Protein AF-A0A2G9MDV4-F1 (afdb_monomer_lite)

Foldseek 3Di:
DDDDQDDQDLVSQQDDDDQCDAAPNATEAEAEQEEQAEAECEEQCSGQEYEYTCYEAYEYYCYEEEHAAYEYYCYEHEYYHYEFEHAAEENYHYEVYEEHEYEQYEFEYEHALYEPAEYYHCYAYEHEQYEFEYEEHNYEDYEADDANEHHEAYNYEFEYEYAQYERYEYENYEHYEHEQYEFEYEDHLAERYEYEDQHEHYEYYQYEFEFEDQARGEDYEEDHAYENYEAENYEFEYNEAPYEYEAENYYYEYENYEFYHPHAASAEYDARYAYEYEYEQYDDDPRHDAQYPHYKYWYKYKEKEFEEAPVRAALFQKKKWKWQPPDPQTGTDDMFTQHRVRITDIDIFTQWMQDNVRDIDGRFWMKIWIAGNVRLDIDIDIGGGPYYDYYYHYHYDDAKDKDWDPDAAAAEAQAQWGKTKMKIADDFFWAKKWKWKAFPVRHTDDIDMDGGPRHGIDIDIDIDGHDFHKMKMKMWTAHSSGHIDIDDIGIYTYDNDDKDKDWDPPADDPPDDDDDDDDTDMDIDDPDDDWDWDDDPNDIDIPADLPDQWDWDQQCDVVQVHHQQWTFTPYPQTQIWGWWPWGKDQPDPVRIHTDDPPPGTDGDRPRPPADDPQWFWQPPPVIWIWGQWAWDKAAPVRDADADPVQQAELVSLVVRLVRLIATDRDFQGDHRFQDFLVSQQSRQVSVVFGFAAPVRLLSQQDDDPAFDLLALFQQCVPPQDALQALVSVDVVADDPRDDCNVQVAGGICPTPRRAYPRNRPNQAARAWAFHNDADQFDADAVPQDQKWDDPPDDTHPDDPQDPSGWHQAIEGDHHTGPGQFTKIARYYNHNTRHGGSNHIYRHHHSGDTDSRYGGITMHGDD

Secondary structure (DSSP, 8-state):
-------SSGGGG-----TT-EETTEEEEEEES-BS-EEES-B-TTSSEEEEES-BSEEEES-EE-TT-EEEES--EEEES-EEEESSS-SEEEES--SEEEES-EEEE-STT-EEEEEESS--EEEES-EEEEESTT-EEEEEESS--S-EEES-EEEEESTT-EEEEEES--S-EEES-EEEEESTT-EEEEEESS--S-EEES-EEEE--TTT--SEEEESS-EEEEEES-EEEESS-SEEEESTT-EEEEES-EEEESSS-SEEE-TT-EEEEEEES-B--S-EEE--SEEEEEEEEEEEEEEEETTS-B-TT-EEEEEE--STT-EEEEEEE--TTSBPPPEEEEEEEE-TTS-EEE--EEEEEEE-TTSS-EEEEEEE-SS-EEEEEEE--PPPEEEEEESPTT-EE-SSEEEEEEEEEEEEEEEEEEEEEEETTS-EEEEEEEEEEEEEEEEEEEEEE--SEEEEEEEEEEETT--EEEPPPEEEEE--PPPEEEEETTSPPTT----S----EEEEE-SS----EEEETTEEEETT-TT----B--S--GGGT-BTTEE-B-STT--PEEEES-EE-TTSTTS--EE--SSS-EEEE----PPPTTEEEE-STT-EEEESS--EEE-TT------TTTSS-HHHHHHHHHTT-EEE--TT-----S--HHHHHHHHHHTT-EEPPHHHHHHHH--SS------SS--GGGS---BS-HHHHHHSS-TT-SHHHHHSSPPTT--TTSB-TTS-BTSSBSSEEEEEEEES-BPPPTTS-SEEEE-SSSEE-SS-TT-TTTTT--EE--SB--TTEEEEEE--TTSGGG-EEEEEE-S--TT---TTEEE-EEEE--

Sequence (862 aa):
MGFYLYGTGTTHFNNIIDNNNYVNNKQINVTYNANNVIYDGVDLTQYGQVIVQSSGNVTISNSNISDNGITYANSNGTISNNNITSAKGTGVYLVYSPNSNITSNTISTAGGYGHGVYLYSRSNSNITSNTISTTNSYGYGIHLYISSNSNILTNNTISTAGGSGFGIYLSSSSNSNITSNTISTTNSYGYGIYLRSNSNSNTFDNNIVNTSHITDGWGLLLISNTINNTFSRMNITSNSPAVYVYDTGQNFTMSDSVLHSFSSYDFYAAASTTGNVNFTNVSFVNKSFVASSKGILNVHWYLDVYANYTNSTNAVGANITVWNVTGADGGFVNSSIIGDDGTIGRQILQEYSINTTGIISYFNNYTINASSVSGYEVISRSVNMSTNKYEIFEFDVSPANGSVTYPNESTYVNNTDVNFTINLTDNQGLANATLYIYNNTGSLIDTITTVLDSVTEKVLGVVKTLVGGIYIFFWKIVDVANNQFITSNVTFVVDYEYPQFVFNSPSPANGTGVSGEFMINLSLTETNLGNITYNWNGTNYSFFADSLDLMLNFDNSSLLGENDSYVVDFSSRKGNGSVIGAVWNSSGKYGGGFEFNGVNNSINVNQNLQCPEGMVYINKLNGFCIDKYEASPYNADDSENNSWTYYNSTTFTNNLLADGGKAGSVFNKTVWVYVNQSHARIACENAGKHLCTDEEWLAAANLAGNYYNLPVTLSASSGYGCVVDSNSYCALNSPGAGYACQTGVNKTGSITKCVSAEGVYDMTGNIWEWTNETVGYTNPCPGGATSCYWNGTIFTTSGAAGTATYGNDATYFSAGTNTGKAVLRGGVWDIGGSAGPFCASLGTGPAFPSSAVGFRCCSVQD

Structure (mmCIF, N/CA/C/O backbone):
data_AF-A0A2G9MDV4-F1
#
_entry.id   AF-A0A2G9MDV4-F1
#
loop_
_atom_site.group_PDB
_atom_site.id
_atom_site.type_symbol
_atom_site.label_atom_id
_atom_site.label_alt_id
_atom_site.label_comp_id
_atom_site.label_asym_id
_atom_site.label_entity_id
_atom_site.label_seq_id
_atom_site.pdbx_PDB_ins_code
_atom_site.Cartn_x
_atom_site.Cartn_y
_atom_site.Cartn_z
_atom_site.occupancy
_atom_site.B_iso_or_equiv
_atom_site.auth_seq_id
_atom_site.auth_comp_id
_atom_site.auth_asym_id
_atom_site.auth_atom_id
_atom_site.pdbx_PDB_model_num
ATOM 1 N N . MET A 1 1 ? -33.971 -1.923 52.184 1.00 65.44 1 MET A N 1
ATOM 2 C CA . MET A 1 1 ? -32.564 -2.374 52.278 1.00 65.44 1 MET A CA 1
ATOM 3 C C . MET A 1 1 ? -32.557 -3.842 51.896 1.00 65.44 1 MET A C 1
ATOM 5 O O . MET A 1 1 ? -33.485 -4.527 52.305 1.00 65.44 1 MET A O 1
ATOM 9 N N . GLY A 1 2 ? -31.610 -4.283 51.068 1.00 78.94 2 GLY A N 1
ATOM 10 C CA . GLY A 1 2 ? -31.499 -5.688 50.651 1.00 78.94 2 GLY A CA 1
ATOM 11 C C . GLY A 1 2 ? -30.471 -6.469 51.461 1.00 78.94 2 GLY A C 1
ATOM 12 O O . GLY A 1 2 ? -29.798 -5.898 52.322 1.00 78.94 2 GLY A O 1
ATOM 13 N N . PHE A 1 3 ? -30.323 -7.755 51.147 1.00 86.12 3 PHE A N 1
ATOM 14 C CA . PHE A 1 3 ? -29.240 -8.584 51.666 1.00 86.12 3 PHE A CA 1
ATOM 15 C C . PHE A 1 3 ? -27.951 -8.291 50.896 1.00 86.12 3 PHE A C 1
ATOM 17 O O . PHE A 1 3 ? -27.896 -8.413 49.669 1.00 86.12 3 PHE A O 1
ATOM 24 N N . TYR A 1 4 ? -26.906 -7.919 51.633 1.00 84.81 4 TYR A N 1
ATOM 25 C CA . TYR A 1 4 ? -25.561 -7.727 51.101 1.00 84.81 4 TYR A CA 1
ATOM 26 C C . TYR A 1 4 ? -24.652 -8.838 51.612 1.00 84.81 4 TYR A C 1
ATOM 28 O O . TYR A 1 4 ? -24.399 -8.950 52.810 1.00 84.81 4 TYR A O 1
ATOM 36 N N . LEU A 1 5 ? -24.164 -9.657 50.683 1.00 87.88 5 LEU A N 1
ATOM 37 C CA . LEU A 1 5 ? -23.218 -10.729 50.965 1.00 87.88 5 LEU A CA 1
ATOM 38 C C . LEU A 1 5 ? -21.795 -10.202 50.788 1.00 87.88 5 LEU A C 1
ATOM 40 O O . LEU A 1 5 ? -21.461 -9.625 49.750 1.00 87.88 5 LEU A O 1
ATOM 44 N N . TYR A 1 6 ? -20.967 -10.395 51.813 1.00 85.25 6 TYR A N 1
ATOM 45 C CA . TYR A 1 6 ? -19.587 -9.926 51.853 1.00 85.25 6 TYR A CA 1
ATOM 46 C C . TYR A 1 6 ? -18.655 -11.021 52.367 1.00 85.25 6 TYR A C 1
ATOM 48 O O . TYR A 1 6 ? -18.956 -11.702 53.346 1.00 85.25 6 TYR A O 1
ATOM 56 N N . GLY A 1 7 ? -17.490 -11.151 51.737 1.00 85.81 7 GLY A N 1
ATOM 57 C CA . GLY A 1 7 ? -16.469 -12.108 52.134 1.00 85.81 7 GLY A CA 1
ATOM 58 C C . GLY A 1 7 ? -15.144 -11.860 51.420 1.00 85.81 7 GLY A C 1
ATOM 59 O O . GLY A 1 7 ? -15.105 -11.328 50.313 1.00 85.81 7 GLY A O 1
ATOM 60 N N . THR A 1 8 ? -14.046 -12.246 52.069 1.00 86.81 8 THR A N 1
ATOM 61 C CA . THR A 1 8 ? -12.676 -12.159 51.535 1.00 86.81 8 THR A CA 1
ATOM 62 C C . THR A 1 8 ? -12.130 -13.531 51.117 1.00 86.81 8 THR A C 1
ATOM 64 O O . THR A 1 8 ? -11.043 -13.620 50.543 1.00 86.81 8 THR A O 1
ATOM 67 N N . GLY A 1 9 ? -12.896 -14.600 51.360 1.00 87.25 9 GLY A N 1
ATOM 68 C CA . GLY A 1 9 ? -12.591 -15.975 50.980 1.00 87.25 9 GLY A CA 1
ATOM 69 C C . GLY A 1 9 ? -13.861 -16.767 50.673 1.00 87.25 9 GLY A C 1
ATOM 70 O O . GLY A 1 9 ? -14.945 -16.412 51.137 1.00 87.25 9 GLY A O 1
ATOM 71 N N . THR A 1 10 ? -13.723 -17.857 49.916 1.00 86.94 10 THR A N 1
ATOM 72 C CA . THR A 1 10 ? -14.840 -18.740 49.524 1.00 86.94 10 THR A CA 1
ATOM 73 C C . THR A 1 10 ? -15.611 -19.283 50.729 1.00 86.94 10 THR A C 1
ATOM 75 O O . THR A 1 10 ? -16.837 -19.358 50.710 1.00 86.94 10 THR A O 1
ATOM 78 N N . THR A 1 11 ? -14.907 -19.596 51.820 1.00 89.50 11 THR A N 1
ATOM 79 C CA . THR A 1 11 ? -15.487 -20.138 53.058 1.00 89.50 11 THR A CA 1
ATOM 80 C C . THR A 1 11 ? -16.432 -19.172 53.765 1.00 89.50 11 THR A C 1
ATOM 82 O O . THR A 1 11 ? -17.223 -19.616 54.585 1.00 89.50 11 THR A O 1
ATOM 85 N N . HIS A 1 12 ? -16.401 -17.872 53.453 1.00 91.00 12 HIS A N 1
ATOM 86 C CA . HIS A 1 12 ? -17.298 -16.890 54.072 1.00 91.00 12 HIS A CA 1
ATOM 87 C C . HIS A 1 12 ? -18.721 -16.942 53.492 1.00 91.00 12 HIS A C 1
ATOM 89 O O . HIS A 1 12 ? -19.650 -16.389 54.079 1.00 91.00 12 HIS A O 1
ATOM 95 N N . PHE A 1 13 ? -18.912 -17.623 52.359 1.00 90.62 13 PHE A N 1
ATOM 96 C CA . PHE A 1 13 ? -20.196 -17.726 51.663 1.00 90.62 13 PHE A CA 1
ATOM 97 C C . PHE A 1 13 ? -20.888 -19.080 51.894 1.00 90.62 13 PHE A C 1
ATOM 99 O O . PHE A 1 13 ? -21.790 -19.452 51.145 1.00 90.62 13 PHE A O 1
ATOM 106 N N . ASN A 1 14 ? -20.502 -19.836 52.925 1.00 87.75 14 ASN A N 1
ATOM 107 C CA . ASN A 1 14 ? -21.115 -21.126 53.266 1.00 87.75 14 ASN A CA 1
ATOM 108 C C . ASN A 1 14 ? -22.325 -21.013 54.218 1.00 87.75 14 ASN A C 1
ATOM 110 O O . ASN A 1 14 ? -22.907 -22.033 54.572 1.00 87.75 14 ASN A O 1
ATOM 114 N N . ASN A 1 15 ? -22.723 -19.803 54.615 1.00 87.00 15 ASN A N 1
ATOM 115 C CA . ASN A 1 15 ? -23.882 -19.579 55.482 1.00 87.00 15 ASN A CA 1
ATOM 116 C C . ASN A 1 15 ? -25.203 -19.883 54.759 1.00 87.00 15 ASN A C 1
ATOM 118 O O . ASN A 1 15 ? -25.326 -19.621 53.567 1.00 87.00 15 ASN A O 1
ATOM 122 N N . ILE A 1 16 ? -26.208 -20.382 55.475 1.00 86.62 16 ILE A N 1
ATOM 123 C CA . ILE A 1 16 ? -27.538 -20.635 54.903 1.00 86.62 16 ILE A CA 1
ATOM 124 C C . ILE A 1 16 ? -28.408 -19.390 55.096 1.00 86.62 16 ILE A C 1
ATOM 126 O O . ILE A 1 16 ? -28.570 -18.917 56.221 1.00 86.62 16 ILE A O 1
ATOM 130 N N . ILE A 1 17 ? -28.977 -18.880 54.001 1.00 89.19 17 ILE A N 1
ATOM 131 C CA . ILE A 1 17 ? -29.990 -17.819 54.022 1.00 89.19 17 ILE A CA 1
ATOM 132 C C . ILE A 1 17 ? -31.345 -18.456 53.730 1.00 89.19 17 ILE A C 1
ATOM 134 O O . ILE A 1 17 ? -31.527 -19.105 52.703 1.00 89.19 17 ILE A O 1
ATOM 138 N N . ASP A 1 18 ? -32.290 -18.268 54.644 1.00 86.50 18 ASP A N 1
ATOM 139 C CA . ASP A 1 18 ? -33.659 -18.760 54.507 1.00 86.50 18 ASP A CA 1
ATOM 140 C C . ASP A 1 18 ? -34.473 -17.910 53.506 1.00 86.50 18 ASP A C 1
ATOM 142 O O . ASP A 1 18 ? -34.390 -16.680 53.512 1.00 86.50 18 ASP A O 1
ATOM 146 N N . ASN A 1 19 ? -35.306 -18.559 52.687 1.00 90.06 19 ASN A N 1
ATOM 147 C CA . ASN A 1 19 ? -36.256 -17.916 51.775 1.00 90.06 19 ASN A CA 1
ATOM 148 C C . ASN A 1 19 ? -37.414 -17.192 52.494 1.00 90.06 19 ASN A C 1
ATOM 150 O O . ASN A 1 19 ? -38.083 -16.366 51.877 1.00 90.06 19 ASN A O 1
ATOM 154 N N . ASN A 1 20 ? -37.639 -17.421 53.796 1.00 90.44 20 ASN A N 1
ATOM 155 C CA . ASN A 1 20 ? -38.638 -16.665 54.571 1.00 90.44 20 ASN A CA 1
ATOM 156 C C . ASN A 1 20 ? -38.200 -15.232 54.915 1.00 90.44 20 ASN A C 1
ATOM 158 O O . ASN A 1 20 ? -38.940 -14.500 55.574 1.00 90.44 20 ASN A O 1
ATOM 162 N N . ASN A 1 21 ? -37.001 -14.817 54.507 1.00 91.31 21 ASN A N 1
ATOM 163 C CA . ASN A 1 21 ? -36.552 -13.442 54.665 1.00 91.31 21 ASN A CA 1
ATOM 164 C C . ASN A 1 21 ? -37.229 -12.510 53.648 1.00 91.31 21 ASN A C 1
ATOM 166 O O . ASN A 1 21 ? -37.537 -12.909 52.527 1.00 91.31 21 ASN A O 1
ATOM 170 N N . TYR A 1 22 ? -37.414 -11.242 54.026 1.00 91.31 22 TYR A N 1
ATOM 171 C CA . TYR A 1 22 ? -38.101 -10.249 53.199 1.00 91.31 22 TYR A CA 1
ATOM 172 C C . TYR A 1 22 ? -37.191 -9.077 52.827 1.00 91.31 22 TYR A C 1
ATOM 174 O O . TYR A 1 22 ? -36.468 -8.536 53.663 1.00 91.31 22 TYR A O 1
ATOM 182 N N . VAL A 1 23 ? -37.298 -8.630 51.578 1.00 89.69 23 VAL A N 1
ATOM 183 C CA . VAL A 1 23 ? -36.731 -7.380 51.062 1.00 89.69 23 VAL A CA 1
ATOM 184 C C . VAL A 1 23 ? -37.861 -6.610 50.386 1.00 89.69 23 VAL A C 1
ATOM 186 O O . VAL A 1 23 ? -38.589 -7.158 49.568 1.00 89.69 23 VAL A O 1
ATOM 189 N N . ASN A 1 24 ? -38.042 -5.339 50.755 1.00 87.19 24 ASN A N 1
ATOM 190 C CA . ASN A 1 24 ? -39.106 -4.472 50.224 1.00 87.19 24 ASN A CA 1
ATOM 191 C C . ASN A 1 24 ? -40.515 -5.111 50.287 1.00 87.19 24 ASN A C 1
ATOM 193 O O . ASN A 1 24 ? -41.299 -4.994 49.351 1.00 87.19 24 ASN A O 1
ATOM 197 N N . ASN A 1 25 ? -40.837 -5.776 51.405 1.00 90.00 25 ASN A N 1
ATOM 198 C CA . ASN A 1 25 ? -42.105 -6.488 51.645 1.00 90.00 25 ASN A CA 1
ATOM 199 C C . ASN A 1 25 ? -42.376 -7.692 50.721 1.00 90.00 25 ASN A C 1
ATOM 201 O O . ASN A 1 25 ? -43.498 -8.193 50.690 1.00 90.00 25 ASN A O 1
ATOM 205 N N . LYS A 1 26 ? -41.360 -8.189 50.011 1.00 93.00 26 LYS A N 1
ATOM 206 C CA . LYS A 1 26 ? -41.409 -9.415 49.205 1.00 93.00 26 LYS A CA 1
ATOM 207 C C . LYS A 1 26 ? -40.408 -10.430 49.744 1.00 93.00 26 LYS A C 1
ATOM 209 O O . LYS A 1 26 ? -39.353 -10.033 50.237 1.00 93.00 26 LYS A O 1
ATOM 214 N N . GLN A 1 27 ? -40.715 -11.721 49.650 1.00 94.50 27 GLN A N 1
ATOM 215 C CA . GLN A 1 27 ? -39.752 -12.766 50.011 1.00 94.50 27 GLN A CA 1
ATOM 216 C C . GLN A 1 27 ? -38.519 -12.700 49.106 1.00 94.50 27 GLN A C 1
ATOM 218 O O . GLN A 1 27 ? -38.598 -12.215 47.978 1.00 94.50 27 GLN A O 1
ATOM 223 N N . ILE A 1 28 ? -37.375 -13.173 49.583 1.00 94.12 28 ILE A N 1
ATOM 224 C CA . ILE A 1 28 ? -36.197 -13.366 48.732 1.00 94.12 28 ILE A CA 1
ATOM 225 C C . ILE A 1 28 ? -36.243 -14.737 48.047 1.00 94.12 28 ILE A C 1
ATOM 227 O O . ILE A 1 28 ? -36.892 -15.660 48.532 1.00 94.12 28 ILE A O 1
ATOM 231 N N . ASN A 1 29 ? -35.536 -14.868 46.926 1.00 94.75 29 ASN A N 1
ATOM 232 C CA . ASN A 1 29 ? -35.272 -16.151 46.282 1.00 94.75 29 ASN A CA 1
ATOM 233 C C . ASN A 1 29 ? -33.787 -16.483 46.439 1.00 94.75 29 ASN A C 1
ATOM 235 O O . ASN A 1 29 ? -32.940 -15.747 45.938 1.00 94.75 29 ASN A O 1
ATOM 239 N N . VAL A 1 30 ? -33.477 -17.565 47.145 1.00 95.44 30 VAL A N 1
ATOM 240 C CA . VAL A 1 30 ? -32.119 -18.038 47.411 1.00 95.44 30 VAL A CA 1
ATOM 241 C C . VAL A 1 30 ? -31.927 -19.411 46.778 1.00 95.44 30 VAL A C 1
ATOM 243 O O . VAL A 1 30 ? -32.545 -20.397 47.179 1.00 95.44 30 VAL A O 1
ATOM 246 N N . THR A 1 31 ? -31.005 -19.477 45.821 1.00 95.31 31 THR A N 1
ATOM 247 C CA . THR A 1 31 ? -30.411 -20.716 45.313 1.00 95.31 31 THR A CA 1
ATOM 248 C C . THR A 1 31 ? -29.087 -20.932 46.038 1.00 95.31 31 THR A C 1
ATOM 250 O O . THR A 1 31 ? -28.151 -20.157 45.854 1.00 95.31 31 THR A O 1
ATOM 253 N N . TYR A 1 32 ? -29.005 -21.958 46.882 1.00 95.19 32 TYR A N 1
ATOM 254 C CA . TYR A 1 32 ? -27.829 -22.232 47.710 1.00 95.19 32 TYR A CA 1
ATOM 255 C C . TYR A 1 32 ? -27.266 -23.627 47.437 1.00 95.19 32 TYR A C 1
ATOM 257 O O . TYR A 1 32 ? -28.023 -24.596 47.398 1.00 95.19 32 TYR A O 1
ATOM 265 N N . ASN A 1 33 ? -25.938 -23.725 47.299 1.00 94.38 33 ASN A N 1
ATOM 266 C CA . ASN A 1 33 ? -25.206 -24.982 47.097 1.00 94.38 33 ASN A CA 1
ATOM 267 C C . ASN A 1 33 ? -25.786 -25.860 45.970 1.00 94.38 33 ASN A C 1
ATOM 269 O O . ASN A 1 33 ? -25.872 -27.085 46.089 1.00 94.38 33 ASN A O 1
ATOM 273 N N . ALA A 1 34 ? -26.223 -25.221 44.885 1.00 94.62 34 ALA A N 1
ATOM 274 C CA . ALA A 1 34 ? -26.825 -25.886 43.739 1.00 94.62 34 ALA A CA 1
ATOM 275 C C . ALA A 1 34 ? -25.857 -25.914 42.551 1.00 94.62 34 ALA A C 1
ATOM 277 O O . ALA A 1 34 ? -25.000 -25.044 42.420 1.00 94.62 34 ALA A O 1
ATOM 278 N N . ASN A 1 35 ? -25.994 -26.909 41.673 1.00 96.88 35 ASN A N 1
ATOM 279 C CA . ASN A 1 35 ? -25.181 -27.015 40.463 1.00 96.88 35 ASN A CA 1
ATOM 280 C C . ASN A 1 35 ? -26.056 -27.282 39.235 1.00 96.88 35 ASN A C 1
ATOM 282 O O . ASN A 1 35 ? -26.945 -28.128 39.309 1.00 96.88 35 ASN A O 1
ATOM 286 N N . ASN A 1 36 ? -25.770 -26.615 38.111 1.00 97.38 36 ASN A N 1
ATOM 287 C CA . ASN A 1 36 ? -26.470 -26.792 36.826 1.00 97.38 36 ASN A CA 1
ATOM 288 C C . ASN A 1 36 ? -27.982 -26.492 36.890 1.00 97.38 36 ASN A C 1
ATOM 290 O O . ASN A 1 36 ? -28.793 -27.211 36.307 1.00 97.38 36 ASN A O 1
ATOM 294 N N . VAL A 1 37 ? -28.367 -25.448 37.626 1.00 97.62 37 VAL A N 1
ATOM 295 C CA . VAL A 1 37 ? -29.771 -25.018 37.747 1.00 97.62 37 VAL A CA 1
ATOM 296 C C . VAL A 1 37 ? -30.093 -23.993 36.669 1.00 97.62 37 VAL A C 1
ATOM 298 O O . VAL A 1 37 ? -29.287 -23.106 36.414 1.00 97.62 37 VAL A O 1
ATOM 301 N N . ILE A 1 38 ? -31.274 -24.084 36.059 1.00 97.75 38 ILE A N 1
ATOM 302 C CA . ILE A 1 38 ? -31.728 -23.160 35.016 1.00 97.75 38 ILE A CA 1
ATOM 303 C C . ILE A 1 38 ? -33.082 -22.572 35.422 1.00 97.75 38 ILE A C 1
ATOM 305 O O . ILE A 1 38 ? -34.036 -23.310 35.663 1.00 97.75 38 ILE A O 1
ATOM 309 N N . TYR A 1 39 ? -33.156 -21.246 35.464 1.00 96.69 39 TYR A N 1
ATOM 310 C CA . TYR A 1 39 ? -34.376 -20.458 35.580 1.00 96.69 39 TYR A CA 1
ATOM 311 C C . TYR A 1 39 ? -34.606 -19.753 34.246 1.00 96.69 39 TYR A C 1
ATOM 313 O O . TYR A 1 39 ? -33.941 -18.762 33.963 1.00 96.69 39 TYR A O 1
ATOM 321 N N . ASP A 1 40 ? -35.515 -20.276 33.426 1.00 97.44 40 ASP A N 1
ATOM 322 C CA . ASP A 1 40 ? -35.794 -19.745 32.090 1.00 97.44 40 ASP A CA 1
ATOM 323 C C . ASP A 1 40 ? -37.254 -19.299 31.963 1.00 97.44 40 ASP A C 1
ATOM 325 O O . ASP A 1 40 ? -38.167 -20.069 32.264 1.00 97.44 40 ASP A O 1
ATOM 329 N N . GLY A 1 41 ? -37.477 -18.050 31.548 1.00 95.81 41 GLY A N 1
ATOM 330 C CA . GLY A 1 41 ? -38.826 -17.498 31.380 1.00 95.81 41 GLY A CA 1
ATOM 331 C C . GLY A 1 41 ? -39.593 -17.290 32.692 1.00 95.81 41 GLY A C 1
ATOM 332 O O . GLY A 1 41 ? -40.824 -17.240 32.683 1.00 95.81 41 GLY A O 1
ATOM 333 N N . VAL A 1 42 ? -38.894 -17.211 33.828 1.00 94.50 42 VAL A N 1
ATOM 334 C CA . VAL A 1 42 ? -39.514 -17.123 35.156 1.00 94.50 42 VAL A CA 1
ATOM 335 C C . VAL A 1 42 ? -39.763 -15.661 35.520 1.00 94.50 42 VAL A C 1
ATOM 337 O O . VAL A 1 42 ? -38.879 -14.813 35.413 1.00 94.50 42 VAL A O 1
ATOM 340 N N . ASP A 1 43 ? -40.960 -15.346 36.013 1.00 93.56 43 ASP A N 1
ATOM 341 C CA . ASP A 1 43 ? -41.205 -14.041 36.625 1.00 93.56 43 ASP A CA 1
ATOM 342 C C . ASP A 1 43 ? -40.683 -14.025 38.069 1.00 93.56 43 ASP A C 1
ATOM 344 O O . ASP A 1 43 ? -41.270 -14.609 38.985 1.00 93.56 43 ASP A O 1
ATOM 348 N N . LEU A 1 44 ? -39.545 -13.364 38.270 1.00 95.38 44 LEU A N 1
ATOM 349 C CA . LEU A 1 44 ? -38.899 -13.212 39.571 1.00 95.38 44 LEU A CA 1
ATOM 350 C C . LEU A 1 44 ? -39.242 -11.865 40.229 1.00 95.38 44 LEU A C 1
ATOM 352 O O . LEU A 1 44 ? -38.741 -11.585 41.317 1.00 95.38 44 LEU A O 1
ATOM 356 N N . THR A 1 45 ? -40.124 -11.046 39.637 1.00 94.38 45 THR A N 1
ATOM 357 C CA . THR A 1 45 ? -40.556 -9.761 40.227 1.00 94.38 45 THR A CA 1
ATOM 358 C C . THR A 1 45 ? -41.383 -9.923 41.503 1.00 94.38 45 THR A C 1
ATOM 360 O O . THR A 1 45 ? -41.521 -8.979 42.286 1.00 94.38 45 THR A O 1
ATOM 363 N N . GLN A 1 46 ? -41.909 -11.124 41.761 1.00 93.75 46 GLN A N 1
ATOM 364 C CA . GLN A 1 46 ? -42.553 -11.465 43.031 1.00 93.75 46 GLN A CA 1
ATOM 365 C C . GLN A 1 46 ? -41.569 -11.513 44.210 1.00 93.75 46 GLN A C 1
ATOM 367 O O . GLN A 1 46 ? -41.997 -11.410 45.360 1.00 93.75 46 GLN A O 1
ATOM 372 N N . TYR A 1 47 ? -40.266 -11.636 43.939 1.00 94.00 47 TYR A N 1
ATOM 373 C CA . TYR A 1 47 ? -39.224 -11.659 44.956 1.00 94.00 47 TYR A CA 1
ATOM 374 C C . TYR A 1 47 ? -38.576 -10.284 45.120 1.00 94.00 47 TYR A C 1
ATOM 376 O O . TYR A 1 47 ? -38.386 -9.539 44.163 1.00 94.00 47 TYR A O 1
ATOM 384 N N . GLY A 1 48 ? -38.214 -9.944 46.355 1.00 92.00 48 GLY A N 1
ATOM 385 C CA . GLY A 1 48 ? -37.541 -8.684 46.668 1.00 92.00 48 GLY A CA 1
ATOM 386 C C . GLY A 1 48 ? -36.074 -8.669 46.240 1.00 92.00 48 GLY A C 1
ATOM 387 O O . GLY A 1 48 ? -35.505 -7.600 46.036 1.00 92.00 48 GLY A O 1
ATOM 388 N N . GLN A 1 49 ? -35.454 -9.844 46.119 1.00 93.12 49 GLN A N 1
ATOM 389 C CA . GLN A 1 49 ? -34.077 -10.033 45.665 1.00 93.12 49 GLN A CA 1
ATOM 390 C C . GLN A 1 49 ? -33.878 -11.481 45.204 1.00 93.12 49 GLN A C 1
ATOM 392 O O . GLN A 1 49 ? -34.420 -12.399 45.825 1.00 93.12 49 GLN A O 1
ATOM 397 N N . VAL A 1 50 ? -33.069 -11.684 44.163 1.00 95.44 50 VAL A N 1
ATOM 398 C CA . VAL A 1 50 ? -32.653 -13.011 43.687 1.00 95.44 50 VAL A CA 1
ATOM 399 C C . VAL A 1 50 ? -31.190 -13.230 44.060 1.00 95.44 50 VAL A C 1
ATOM 401 O O . VAL A 1 50 ? -30.329 -12.424 43.716 1.00 95.44 50 VAL A O 1
ATOM 404 N N . ILE A 1 51 ? -30.896 -14.303 44.785 1.00 95.69 51 ILE A N 1
ATOM 405 C CA . ILE A 1 51 ? -29.576 -14.603 45.336 1.00 95.69 51 ILE A CA 1
ATOM 406 C C . ILE A 1 51 ? -29.176 -16.013 44.914 1.00 95.69 51 ILE A C 1
ATOM 408 O O . ILE A 1 51 ? -29.869 -16.986 45.192 1.00 95.69 51 ILE A O 1
ATOM 412 N N . VAL A 1 52 ? -28.015 -16.128 44.286 1.00 95.94 52 VAL A N 1
ATOM 413 C CA . VAL A 1 52 ? -27.341 -17.389 43.997 1.00 95.94 52 VAL A CA 1
ATOM 414 C C . VAL A 1 52 ? -26.069 -17.416 44.829 1.00 95.94 52 VAL A C 1
ATOM 416 O O . VAL A 1 52 ? -25.205 -16.551 44.690 1.00 95.94 52 VAL A O 1
ATOM 419 N N . GLN A 1 53 ? -25.969 -18.374 45.740 1.00 95.38 53 GLN A N 1
ATOM 420 C CA . GLN A 1 53 ? -24.897 -18.434 46.722 1.00 95.38 53 GLN A CA 1
ATOM 421 C C . GLN A 1 53 ? -24.217 -19.801 46.715 1.00 95.38 53 GLN A C 1
ATOM 423 O O . GLN A 1 53 ? -24.886 -20.837 46.740 1.00 95.38 53 GLN A O 1
ATOM 428 N N . SER A 1 54 ? -22.881 -19.800 46.725 1.00 95.06 54 SER A N 1
ATOM 429 C CA . SER A 1 54 ? -22.044 -21.007 46.729 1.00 95.06 54 SER A CA 1
ATOM 430 C C . SER A 1 54 ? -22.511 -22.069 45.725 1.00 95.06 54 SER A C 1
ATOM 432 O O . SER A 1 54 ? -22.550 -23.251 46.048 1.00 95.06 54 SER A O 1
ATOM 434 N N . SER A 1 55 ? -22.928 -21.638 44.532 1.00 95.75 55 SER A N 1
ATOM 435 C CA . SER A 1 55 ? -23.560 -22.482 43.513 1.00 95.75 55 SER A CA 1
ATOM 436 C C . SER A 1 55 ? -22.789 -22.430 42.191 1.00 95.75 55 SER A C 1
ATOM 438 O O . SER A 1 55 ? -22.235 -21.395 41.821 1.00 95.75 55 SER A O 1
ATOM 440 N N . GLY A 1 56 ? -22.746 -23.545 41.466 1.00 97.19 56 GLY A N 1
ATOM 441 C CA . GLY A 1 56 ? -22.041 -23.669 40.191 1.00 97.19 56 GLY A CA 1
ATOM 442 C C . GLY A 1 56 ? -22.988 -23.732 38.996 1.00 97.19 56 GLY A C 1
ATOM 443 O O . GLY A 1 56 ? -24.010 -24.411 39.027 1.00 97.19 56 GLY A O 1
ATOM 444 N N . ASN A 1 57 ? -22.627 -23.070 37.905 1.00 97.38 57 ASN A N 1
ATOM 445 C CA . ASN A 1 57 ? -23.332 -23.108 36.630 1.00 97.38 57 ASN A CA 1
ATOM 446 C C . ASN A 1 57 ? -24.851 -22.874 36.755 1.00 97.38 57 ASN A C 1
ATOM 448 O O . ASN A 1 57 ? -25.661 -23.670 36.277 1.00 97.38 57 ASN A O 1
ATOM 452 N N . VAL A 1 58 ? -25.247 -21.808 37.451 1.00 98.31 58 VAL A N 1
ATOM 453 C CA . VAL A 1 58 ? -26.656 -21.404 37.535 1.00 98.31 58 VAL A CA 1
ATOM 454 C C . VAL A 1 58 ? -26.980 -20.481 36.365 1.00 98.31 58 VAL A C 1
ATOM 456 O O . VAL A 1 58 ? -26.237 -19.550 36.082 1.00 98.31 58 VAL A O 1
ATOM 459 N N . THR A 1 59 ? -28.071 -20.742 35.656 1.00 98.31 59 THR A N 1
ATOM 460 C CA . THR A 1 59 ? -28.540 -19.904 34.551 1.00 98.31 59 THR A CA 1
ATOM 461 C C . THR A 1 59 ? -29.829 -19.203 34.946 1.00 98.31 59 THR A C 1
ATOM 463 O O . THR A 1 59 ? -30.758 -19.853 35.414 1.00 98.31 59 THR A O 1
ATOM 466 N N . ILE A 1 60 ? -29.891 -17.888 34.760 1.00 98.38 60 ILE A N 1
ATOM 467 C CA . ILE A 1 60 ? -31.117 -17.092 34.839 1.00 98.38 60 ILE A CA 1
ATOM 468 C C . ILE A 1 60 ? -31.295 -16.434 33.476 1.00 98.38 60 ILE A C 1
ATOM 470 O O . ILE A 1 60 ? -30.483 -15.584 33.097 1.00 98.38 60 ILE A O 1
ATOM 474 N N . SER A 1 61 ? -32.323 -16.842 32.738 1.00 98.38 61 SER A N 1
ATOM 475 C CA . SER A 1 61 ? -32.576 -16.376 31.382 1.00 98.38 61 SER A CA 1
ATOM 476 C C . SER A 1 61 ? -34.020 -15.976 31.116 1.00 98.38 61 SER A C 1
ATOM 478 O O . SER A 1 61 ? -34.949 -16.476 31.752 1.00 98.38 61 SER A O 1
ATOM 480 N N . ASN A 1 62 ? -34.209 -15.059 30.161 1.00 98.25 62 ASN A N 1
ATOM 481 C CA . ASN A 1 62 ? -35.521 -14.637 29.650 1.00 98.25 62 ASN A CA 1
ATOM 482 C C . ASN A 1 62 ? -36.519 -14.226 30.757 1.00 98.25 62 ASN A C 1
ATOM 484 O O . ASN A 1 62 ? -37.727 -14.404 30.617 1.00 98.25 62 ASN A O 1
ATOM 488 N N . SER A 1 63 ? -36.016 -13.721 31.885 1.00 98.00 63 SER A N 1
ATOM 489 C CA . SER A 1 63 ? -36.785 -13.495 33.111 1.00 98.00 63 SER A CA 1
ATOM 490 C C . SER A 1 63 ? -36.957 -12.001 33.408 1.00 98.00 63 SER A C 1
ATOM 492 O O . SER A 1 63 ? -36.157 -11.162 32.982 1.00 98.00 63 SER A O 1
ATOM 494 N N . ASN A 1 64 ? -37.995 -11.661 34.178 1.00 97.19 64 ASN A N 1
ATOM 495 C CA . ASN A 1 64 ? -38.210 -10.309 34.705 1.00 97.19 64 ASN A CA 1
ATOM 496 C C . ASN A 1 64 ? -37.793 -10.255 36.179 1.00 97.19 64 ASN A C 1
ATOM 498 O O . ASN A 1 64 ? -38.207 -11.100 36.973 1.00 97.19 64 ASN A O 1
ATOM 502 N N . ILE A 1 65 ? -36.991 -9.258 36.553 1.00 96.00 65 ILE A N 1
ATOM 503 C CA . ILE A 1 65 ? -36.472 -9.074 37.913 1.00 96.00 65 ILE A CA 1
ATOM 504 C C . ILE A 1 65 ? -36.714 -7.626 38.350 1.00 96.00 65 ILE A C 1
ATOM 506 O O . ILE A 1 65 ? -36.453 -6.688 37.593 1.00 96.00 65 ILE A O 1
ATOM 510 N N . SER A 1 66 ? -37.189 -7.432 39.584 1.00 91.94 66 SER A N 1
ATOM 511 C CA . SER A 1 66 ? -37.407 -6.108 40.180 1.00 91.94 66 SER A CA 1
ATOM 512 C C . SER A 1 66 ? -36.599 -5.898 41.470 1.00 91.94 66 SER A C 1
ATOM 514 O O . SER A 1 66 ? -35.818 -6.752 41.888 1.00 91.94 66 SER A O 1
ATOM 516 N N . ASP A 1 67 ? -36.812 -4.755 42.127 1.00 90.62 67 ASP A N 1
ATOM 517 C CA . ASP A 1 67 ? -36.322 -4.455 43.477 1.00 90.62 67 ASP A CA 1
ATOM 518 C C . ASP A 1 67 ? -34.792 -4.450 43.621 1.00 90.62 67 ASP A C 1
ATOM 520 O O . ASP A 1 67 ? -34.171 -3.458 43.244 1.00 90.62 67 ASP A O 1
ATOM 524 N N . ASN A 1 68 ? -34.184 -5.487 44.208 1.00 90.62 68 ASN A N 1
ATOM 525 C CA . ASN A 1 68 ? -32.749 -5.542 44.514 1.00 90.62 68 ASN A CA 1
ATOM 526 C C . ASN A 1 68 ? -31.932 -6.400 43.530 1.00 90.62 68 ASN A C 1
ATOM 528 O O . ASN A 1 68 ? -30.776 -6.710 43.819 1.00 90.62 68 ASN A O 1
ATOM 532 N N . GLY A 1 69 ? -32.509 -6.747 42.376 1.00 94.44 69 GLY A N 1
ATOM 533 C CA . GLY A 1 69 ? -31.784 -7.381 41.278 1.00 94.44 69 GLY A CA 1
ATOM 534 C C . GLY A 1 69 ? -31.302 -8.802 41.588 1.00 94.44 69 GLY A C 1
ATOM 535 O O . GLY A 1 69 ? -31.923 -9.534 42.367 1.00 94.44 69 GLY A O 1
ATOM 536 N N . ILE A 1 70 ? -30.198 -9.184 40.942 1.00 95.88 70 ILE A N 1
ATOM 537 C CA . ILE A 1 70 ? -29.574 -10.509 41.029 1.00 95.88 70 ILE A CA 1
ATOM 538 C C . ILE A 1 70 ? -28.214 -10.397 41.724 1.00 95.88 70 ILE A C 1
ATOM 540 O O . ILE A 1 70 ? -27.365 -9.611 41.306 1.00 95.88 70 ILE A O 1
ATOM 544 N N . THR A 1 71 ? -27.969 -11.240 42.724 1.00 95.56 71 THR A N 1
ATOM 545 C CA . THR A 1 71 ? -26.663 -11.390 43.378 1.00 95.56 71 THR A CA 1
ATOM 546 C C . THR A 1 71 ? -26.117 -12.792 43.147 1.00 95.56 71 THR A C 1
ATOM 548 O O . THR A 1 71 ? -26.755 -13.760 43.547 1.00 95.56 71 THR A O 1
ATOM 551 N N . TYR A 1 72 ? -24.919 -12.914 42.578 1.00 96.31 72 TYR A N 1
ATOM 552 C CA . TYR A 1 72 ? -24.120 -14.141 42.623 1.00 96.31 72 TYR A CA 1
ATOM 553 C C . TYR A 1 72 ? -23.016 -13.945 43.659 1.00 96.31 72 TYR A C 1
ATOM 555 O O . TYR A 1 72 ? -22.216 -13.011 43.570 1.00 96.31 72 TYR A O 1
ATOM 563 N N . ALA A 1 73 ? -22.990 -14.814 44.664 1.00 95.62 73 ALA A N 1
ATOM 564 C CA . ALA A 1 73 ? -22.024 -14.787 45.749 1.00 95.62 73 ALA A CA 1
ATOM 565 C C . ALA A 1 73 ? -21.276 -16.117 45.821 1.00 95.62 73 ALA A C 1
ATOM 567 O O . ALA A 1 73 ? -21.897 -17.162 46.027 1.00 95.62 73 ALA A O 1
ATOM 568 N N . ASN A 1 74 ? -19.953 -16.093 45.627 1.00 95.44 74 ASN A N 1
ATOM 569 C CA . ASN A 1 74 ? -19.137 -17.303 45.468 1.00 95.44 74 ASN A CA 1
ATOM 570 C C . ASN A 1 74 ? -19.760 -18.305 44.477 1.00 95.44 74 ASN A C 1
ATOM 572 O O . ASN A 1 74 ? -19.852 -19.498 44.756 1.00 95.44 74 ASN A O 1
ATOM 576 N N . SER A 1 75 ? -20.293 -17.796 43.367 1.00 95.69 75 SER A N 1
ATOM 577 C CA . SER A 1 75 ? -21.074 -18.579 42.410 1.00 95.69 75 SER A CA 1
ATOM 578 C C . SER A 1 75 ? -20.647 -18.289 40.977 1.00 95.69 75 SER A C 1
ATOM 580 O O . SER A 1 75 ? -19.912 -17.339 40.721 1.00 95.69 75 SER A O 1
ATOM 582 N N . ASN A 1 76 ? -21.090 -19.110 40.032 1.00 97.00 76 ASN A N 1
ATOM 583 C CA . ASN A 1 76 ? -20.849 -18.877 38.610 1.00 97.00 76 ASN A CA 1
ATOM 584 C C . ASN A 1 76 ? -22.027 -19.351 37.756 1.00 97.00 76 ASN A C 1
ATOM 586 O O . ASN A 1 76 ? -22.863 -20.134 38.214 1.00 97.00 76 ASN A O 1
ATOM 590 N N . GLY A 1 77 ? -22.086 -18.865 36.519 1.00 97.56 77 GLY A N 1
ATOM 591 C CA . GLY A 1 77 ? -23.094 -19.267 35.546 1.00 97.56 77 GLY A CA 1
ATOM 592 C C . GLY A 1 77 ? -23.487 -18.145 34.589 1.00 97.56 77 GLY A C 1
ATOM 593 O O . GLY A 1 77 ? -22.675 -17.270 34.292 1.00 97.56 77 GLY A O 1
ATOM 594 N N . THR A 1 78 ? -24.716 -18.184 34.078 1.00 98.50 78 THR A N 1
ATOM 595 C CA . THR A 1 78 ? -25.171 -17.304 32.993 1.00 98.50 78 THR A CA 1
ATOM 596 C C . THR A 1 78 ? -26.366 -16.458 33.422 1.00 98.50 78 THR A C 1
ATOM 598 O O . THR A 1 78 ? -27.364 -16.975 33.906 1.00 98.50 78 THR A O 1
ATOM 601 N N . ILE A 1 79 ? -26.296 -15.149 33.201 1.00 98.69 79 ILE A N 1
ATOM 602 C CA . ILE A 1 79 ? -27.418 -14.217 33.342 1.00 98.69 79 ILE A CA 1
ATOM 603 C C . ILE A 1 79 ? -27.674 -13.658 31.946 1.00 98.69 79 ILE A C 1
ATOM 605 O O . ILE A 1 79 ? -26.868 -12.860 31.460 1.00 98.69 79 ILE A O 1
ATOM 609 N N . SER A 1 80 ? -28.738 -14.097 31.268 1.00 98.69 80 SER A N 1
ATOM 610 C CA . SER A 1 80 ? -28.961 -13.744 29.860 1.00 98.69 80 SER A CA 1
ATOM 611 C C . SER A 1 80 ? -30.376 -13.316 29.485 1.00 98.69 80 SER A C 1
ATOM 613 O O . SER A 1 80 ? -31.354 -13.864 29.971 1.00 98.69 80 SER A O 1
ATOM 615 N N . ASN A 1 81 ? -30.511 -12.360 28.562 1.00 98.44 81 ASN A N 1
ATOM 616 C CA . ASN A 1 81 ? -31.816 -11.935 28.023 1.00 98.44 81 ASN A CA 1
ATOM 617 C C . ASN A 1 81 ? -32.850 -11.530 29.095 1.00 98.44 81 ASN A C 1
ATOM 619 O O . ASN A 1 81 ? -34.053 -11.685 28.892 1.00 98.44 81 ASN A O 1
ATOM 623 N N . ASN A 1 82 ? -32.410 -11.049 30.258 1.00 98.56 82 ASN A N 1
ATOM 624 C CA . ASN A 1 82 ? -33.316 -10.656 31.332 1.00 98.56 82 ASN A CA 1
ATOM 625 C C . ASN A 1 82 ? -33.653 -9.167 31.267 1.00 98.56 82 ASN A C 1
ATOM 627 O O . ASN A 1 82 ? -32.849 -8.350 30.809 1.00 98.56 82 ASN A O 1
ATOM 631 N N . ASN A 1 83 ? -34.812 -8.814 31.816 1.00 98.00 83 ASN A N 1
ATOM 632 C CA . ASN A 1 83 ? -35.196 -7.435 32.090 1.00 98.00 83 ASN A CA 1
ATOM 633 C C . ASN A 1 83 ? -35.102 -7.169 33.601 1.00 98.00 83 ASN A C 1
ATOM 635 O O . ASN A 1 83 ? -35.906 -7.677 34.385 1.00 98.00 83 ASN A O 1
ATOM 639 N N . ILE A 1 84 ? -34.099 -6.393 34.012 1.00 97.62 84 ILE A N 1
ATOM 640 C CA . ILE A 1 84 ? -33.743 -6.155 35.414 1.00 97.62 84 ILE A CA 1
ATOM 641 C C . ILE A 1 84 ? -33.984 -4.685 35.748 1.00 97.62 84 ILE A C 1
ATOM 643 O O . ILE A 1 84 ? -33.272 -3.810 35.261 1.00 97.62 84 ILE A O 1
ATOM 647 N N . THR A 1 85 ? -34.950 -4.402 36.622 1.00 95.19 85 THR A N 1
ATOM 648 C CA . THR A 1 85 ? -35.248 -3.036 37.084 1.00 95.19 85 THR A CA 1
ATOM 649 C C . THR A 1 85 ? -35.023 -2.903 38.590 1.00 95.19 85 THR A C 1
ATOM 651 O O . THR A 1 85 ? -35.777 -3.448 39.392 1.00 95.19 85 THR A O 1
ATOM 654 N N . SER A 1 86 ? -34.011 -2.135 38.996 1.00 90.62 86 SER A N 1
ATOM 655 C CA . SER A 1 86 ? -33.628 -1.946 40.400 1.00 90.62 86 SER A CA 1
ATOM 656 C C . SER A 1 86 ? -33.857 -0.505 40.860 1.00 90.62 86 SER A C 1
ATOM 658 O O . SER A 1 86 ? -33.085 0.406 40.564 1.00 90.62 86 SER A O 1
ATOM 660 N N . ALA A 1 87 ? -34.932 -0.262 41.613 1.00 80.69 87 ALA A N 1
ATOM 661 C CA . ALA A 1 87 ? -35.292 1.090 42.058 1.00 80.69 87 ALA A CA 1
ATOM 662 C C . ALA A 1 87 ? -34.399 1.627 43.194 1.00 80.69 87 ALA A C 1
ATOM 664 O O . ALA A 1 87 ? -34.388 2.829 43.453 1.00 80.69 87 ALA A O 1
ATOM 665 N N . LYS A 1 88 ? -33.689 0.749 43.916 1.00 72.88 88 LYS A N 1
ATOM 666 C CA . LYS A 1 88 ? -32.962 1.102 45.149 1.00 72.88 88 LYS A CA 1
ATOM 667 C C . LYS A 1 88 ? -31.572 0.464 45.270 1.00 72.88 88 LYS A C 1
ATOM 669 O O . LYS A 1 88 ? -31.017 0.482 46.367 1.00 72.88 88 LYS A O 1
ATOM 674 N N . GLY A 1 89 ? -31.014 -0.123 44.207 1.00 79.44 89 GLY A N 1
ATOM 675 C CA . GLY A 1 89 ? -29.771 -0.882 44.343 1.00 79.44 89 GLY A CA 1
ATOM 676 C C . GLY A 1 89 ? -29.057 -1.244 43.044 1.00 79.44 89 GLY A C 1
ATOM 677 O O . GLY A 1 89 ? -29.041 -0.487 42.078 1.00 79.44 89 GLY A O 1
ATOM 678 N N . THR A 1 90 ? -28.399 -2.403 43.082 1.00 91.88 90 THR A N 1
ATOM 679 C CA . THR A 1 90 ? -27.615 -2.977 41.984 1.00 91.88 90 THR A CA 1
ATOM 680 C C . THR A 1 90 ? -28.502 -3.847 41.090 1.00 91.88 90 THR A C 1
ATOM 682 O O . THR A 1 90 ? -29.404 -4.513 41.596 1.00 91.88 90 THR A O 1
ATOM 685 N N . GLY A 1 91 ? -28.279 -3.827 39.775 1.00 95.88 91 GLY A N 1
ATOM 686 C CA . GLY A 1 91 ? -28.957 -4.710 38.824 1.00 95.88 91 GLY A CA 1
ATOM 687 C C . GLY A 1 91 ? -28.410 -6.134 38.906 1.00 95.88 91 GLY A C 1
ATOM 688 O O . GLY A 1 91 ? -29.138 -7.060 39.258 1.00 95.88 91 GLY A O 1
ATOM 689 N N . VAL A 1 92 ? -27.113 -6.291 38.637 1.00 97.38 92 VAL A N 1
ATOM 690 C CA . VAL A 1 92 ? -26.380 -7.558 38.773 1.00 97.38 92 VAL A CA 1
ATOM 691 C C . VAL A 1 92 ? -25.151 -7.351 39.650 1.00 97.38 92 VAL A C 1
ATOM 693 O O . VAL A 1 92 ? -24.297 -6.524 39.334 1.00 97.38 92 VAL A O 1
ATOM 696 N N . TYR A 1 93 ? -25.049 -8.105 40.742 1.00 96.25 93 TYR A N 1
ATOM 697 C CA . TYR A 1 93 ? -23.926 -8.063 41.673 1.00 96.25 93 TYR A CA 1
ATOM 698 C C . TYR A 1 93 ? -23.186 -9.401 41.691 1.00 96.25 93 TYR A C 1
ATOM 700 O O . TYR A 1 93 ? -23.746 -10.414 42.102 1.00 96.25 93 TYR A O 1
ATOM 708 N N . LEU A 1 94 ? -21.921 -9.402 41.275 1.00 96.38 94 LEU A N 1
ATOM 709 C CA . LEU A 1 94 ? -21.016 -10.542 41.383 1.00 96.38 94 LEU A CA 1
ATOM 710 C C . LEU A 1 94 ? -20.019 -10.278 42.511 1.00 96.38 94 LEU A C 1
ATOM 712 O O . LEU A 1 94 ? -19.221 -9.343 42.433 1.00 96.38 94 LEU A O 1
ATOM 716 N N . VAL A 1 95 ? -20.032 -11.113 43.546 1.00 95.38 95 VAL A N 1
ATOM 717 C CA . VAL A 1 95 ? -19.054 -11.063 44.638 1.00 95.38 95 VAL A CA 1
ATOM 718 C C . VAL A 1 95 ? -18.333 -12.389 44.758 1.00 95.38 95 VAL A C 1
ATOM 720 O O . VAL A 1 95 ? -18.969 -13.430 44.942 1.00 95.38 95 VAL A O 1
ATOM 723 N N . TYR A 1 96 ? -17.002 -12.361 44.644 1.00 94.94 96 TYR A N 1
ATOM 724 C CA . TYR A 1 96 ? -16.178 -13.572 44.671 1.00 94.94 96 TYR A CA 1
ATOM 725 C C . TYR A 1 96 ? -16.641 -14.624 43.649 1.00 94.94 96 TYR A C 1
ATOM 727 O O . TYR A 1 96 ? -16.588 -15.821 43.910 1.00 94.94 96 TYR A O 1
ATOM 735 N N . SER A 1 97 ? -17.171 -14.168 42.512 1.00 94.94 97 SER A N 1
ATOM 736 C CA . SER A 1 97 ? -17.948 -14.985 41.576 1.00 94.94 97 SER A CA 1
ATOM 737 C C . SER A 1 97 ? -17.267 -15.005 40.205 1.00 94.94 97 SER A C 1
ATOM 739 O O . SER A 1 97 ? -17.594 -14.190 39.339 1.00 94.94 97 SER A O 1
ATOM 741 N N . PRO A 1 98 ? -16.257 -15.875 40.016 1.00 94.50 98 PRO A N 1
ATOM 742 C CA . PRO A 1 98 ? -15.519 -15.972 38.763 1.00 94.50 98 PRO A CA 1
ATOM 743 C C . PRO A 1 98 ? -16.334 -16.689 37.680 1.00 94.50 98 PRO A C 1
ATOM 745 O O . PRO A 1 98 ? -17.278 -17.413 37.972 1.00 94.50 98 PRO A O 1
ATOM 748 N N . ASN A 1 99 ? -15.914 -16.557 36.424 1.00 95.56 99 ASN A N 1
ATOM 749 C CA . ASN A 1 99 ? -16.414 -17.303 35.267 1.00 95.56 99 ASN A CA 1
ATOM 750 C C . ASN A 1 99 ? -17.929 -17.170 35.027 1.00 95.56 99 ASN A C 1
ATOM 752 O O . ASN A 1 99 ? -18.588 -18.148 34.673 1.00 95.56 99 ASN A O 1
ATOM 756 N N . SER A 1 100 ? -18.488 -15.974 35.228 1.00 97.56 100 SER A N 1
ATOM 757 C CA . SER A 1 100 ? -19.891 -15.700 34.904 1.00 97.56 100 SER A CA 1
ATOM 758 C C . SER A 1 100 ? -20.037 -15.060 33.519 1.00 97.56 100 SER A C 1
ATOM 760 O O . SER A 1 100 ? -19.164 -14.316 33.069 1.00 97.56 100 SER A O 1
ATOM 762 N N . ASN A 1 101 ? -21.156 -15.336 32.850 1.00 98.31 101 ASN A N 1
ATOM 763 C CA . ASN A 1 101 ? -21.527 -14.739 31.568 1.00 98.31 101 ASN A CA 1
ATOM 764 C C . ASN A 1 101 ? -22.778 -13.875 31.756 1.00 98.31 101 ASN A C 1
ATOM 766 O O . ASN A 1 101 ? -23.859 -14.394 32.021 1.00 98.31 101 ASN A O 1
ATOM 770 N N . ILE A 1 102 ? -22.646 -12.561 31.608 1.00 98.75 102 ILE A N 1
ATOM 771 C CA . ILE A 1 102 ? -23.754 -11.603 31.678 1.00 98.75 102 ILE A CA 1
ATOM 772 C C . ILE A 1 102 ? -23.991 -11.096 30.261 1.00 98.75 102 ILE A C 1
ATOM 774 O O . ILE A 1 102 ? -23.193 -10.305 29.753 1.00 98.75 102 ILE A O 1
ATOM 778 N N . THR A 1 103 ? -25.048 -11.559 29.594 1.00 98.69 103 THR A N 1
ATOM 779 C CA . THR A 1 103 ? -25.233 -11.274 28.166 1.00 98.69 103 THR A CA 1
ATOM 780 C C . THR A 1 103 ? -26.639 -10.847 27.765 1.00 98.69 103 THR A C 1
ATOM 782 O O . THR A 1 103 ? -27.623 -11.425 28.211 1.00 98.69 103 THR A O 1
ATOM 785 N N . SER A 1 104 ? -26.747 -9.841 26.896 1.00 98.62 104 SER A N 1
ATOM 786 C CA . SER A 1 104 ? -28.024 -9.433 26.287 1.00 98.62 104 SER A CA 1
ATOM 787 C C . SER A 1 104 ? -29.120 -9.040 27.288 1.00 98.62 104 SER A C 1
ATOM 789 O O . SER A 1 104 ? -30.307 -9.136 26.991 1.00 98.62 104 SER A O 1
ATOM 791 N N . ASN A 1 105 ? -28.753 -8.602 28.495 1.00 98.75 105 ASN A N 1
ATOM 792 C CA . ASN A 1 105 ? -29.723 -8.140 29.485 1.00 98.75 105 ASN A CA 1
ATOM 793 C C . ASN A 1 105 ? -30.054 -6.662 29.271 1.00 98.75 105 ASN A C 1
ATOM 795 O O . ASN A 1 105 ? -29.189 -5.864 28.902 1.00 98.75 105 ASN A O 1
ATOM 799 N N . THR A 1 106 ? -31.290 -6.290 29.595 1.00 98.69 106 THR A N 1
ATOM 800 C CA . THR A 1 106 ? -31.702 -4.896 29.779 1.00 98.69 106 THR A CA 1
ATOM 801 C C . THR A 1 106 ? -31.719 -4.594 31.273 1.00 98.69 106 THR A C 1
ATOM 803 O O . THR A 1 106 ? -32.489 -5.195 32.018 1.00 98.69 106 THR A O 1
ATOM 806 N N . ILE A 1 107 ? -30.848 -3.693 31.726 1.00 98.44 107 ILE A N 1
ATOM 807 C CA . ILE A 1 107 ? -30.653 -3.368 33.141 1.00 98.44 107 ILE A CA 1
ATOM 808 C C . ILE A 1 107 ? -30.932 -1.885 33.355 1.00 98.44 107 ILE A C 1
ATOM 810 O O . ILE A 1 107 ? -30.280 -1.033 32.758 1.00 98.44 107 ILE A O 1
ATOM 814 N N . SER A 1 108 ? -31.872 -1.573 34.241 1.00 97.06 108 SER A N 1
ATOM 815 C CA . SER A 1 108 ? -32.231 -0.208 34.618 1.00 97.06 108 SER A CA 1
ATOM 816 C C . SER A 1 108 ? -32.137 -0.039 36.131 1.00 97.06 108 SER A C 1
ATOM 818 O O . SER A 1 108 ? -32.799 -0.764 36.875 1.00 97.06 108 SER A O 1
ATOM 820 N N . THR A 1 109 ? -31.324 0.902 36.616 1.00 94.88 109 THR A N 1
ATOM 821 C CA . THR A 1 109 ? -31.200 1.181 38.057 1.00 94.88 109 THR A CA 1
ATOM 822 C C . THR A 1 109 ? -31.453 2.647 38.376 1.00 94.88 109 THR A C 1
ATOM 824 O O . THR A 1 109 ? -30.860 3.516 37.745 1.00 94.88 109 THR A O 1
ATOM 827 N N . ALA A 1 110 ? -32.269 2.931 39.391 1.00 89.50 110 ALA A N 1
ATOM 828 C CA . ALA A 1 110 ? -32.667 4.297 39.748 1.00 89.50 110 ALA A CA 1
ATOM 829 C C . ALA A 1 110 ? -32.331 4.707 41.193 1.00 89.50 110 ALA A C 1
ATOM 831 O O . ALA A 1 110 ? -32.746 5.771 41.643 1.00 89.50 110 ALA A O 1
ATOM 832 N N . GLY A 1 111 ? -31.592 3.890 41.944 1.00 83.06 111 GLY A N 1
ATOM 833 C CA . GLY A 1 111 ? -31.130 4.259 43.285 1.00 83.06 111 GLY A CA 1
ATOM 834 C C . GLY A 1 111 ? -29.888 5.155 43.247 1.00 83.06 111 GLY A C 1
ATOM 835 O O . GLY A 1 111 ? -29.056 5.019 42.354 1.00 83.06 111 GLY A O 1
ATOM 836 N N . GLY A 1 112 ? -29.717 6.027 44.246 1.00 85.75 112 GLY A N 1
ATOM 837 C CA . GLY A 1 112 ? -28.406 6.642 44.494 1.00 85.75 112 GLY A CA 1
ATOM 838 C C . GLY A 1 112 ? -27.376 5.565 44.855 1.00 85.75 112 GLY A C 1
ATOM 839 O O . GLY A 1 112 ? -27.726 4.617 45.559 1.00 85.75 112 GLY A O 1
ATOM 840 N N . TYR A 1 113 ? -26.136 5.690 44.369 1.00 89.19 113 TYR A N 1
ATOM 841 C CA . TYR A 1 113 ? -25.128 4.610 44.415 1.00 89.19 113 TYR A CA 1
ATOM 842 C C . TYR A 1 113 ? -25.565 3.326 43.676 1.00 89.19 113 TYR A C 1
ATOM 844 O O . TYR A 1 113 ? -25.143 2.219 44.017 1.00 89.19 113 TYR A O 1
ATOM 852 N N . GLY A 1 114 ? -26.457 3.455 42.690 1.00 90.81 114 GLY A N 1
ATOM 853 C CA . GLY A 1 114 ? -26.923 2.343 41.867 1.00 90.81 114 GLY A CA 1
ATOM 854 C C . GLY A 1 114 ? -25.833 1.843 40.920 1.00 90.81 114 GLY A C 1
ATOM 855 O O . GLY A 1 114 ? -25.118 2.636 40.312 1.00 90.81 114 GLY A O 1
ATOM 856 N N . HIS A 1 115 ? -25.728 0.524 40.770 1.00 95.06 115 HIS A N 1
ATOM 857 C CA . HIS A 1 115 ? -24.816 -0.113 39.821 1.00 95.06 115 HIS A CA 1
ATOM 858 C C . HIS A 1 115 ? -25.620 -0.953 38.828 1.00 95.06 115 HIS A C 1
ATOM 860 O O . HIS A 1 115 ? -26.388 -1.810 39.258 1.00 95.06 115 HIS A O 1
ATOM 866 N N . GLY A 1 116 ? -25.425 -0.780 37.523 1.00 97.31 116 GLY A N 1
ATOM 867 C CA . GLY A 1 116 ? -25.996 -1.681 36.524 1.00 97.31 116 GLY A CA 1
ATOM 868 C C . GLY A 1 116 ? -25.434 -3.089 36.699 1.00 97.31 116 GLY A C 1
ATOM 869 O O . GLY A 1 116 ? -26.150 -4.012 37.093 1.00 97.31 116 GLY A O 1
ATOM 870 N N . VAL A 1 117 ? -24.124 -3.221 36.493 1.00 98.25 117 VAL A N 1
ATOM 871 C CA . VAL A 1 117 ? -23.359 -4.444 36.756 1.00 98.25 117 VAL A CA 1
ATOM 872 C C . VAL A 1 117 ? -22.188 -4.123 37.680 1.00 98.25 117 VAL A C 1
ATOM 874 O O . VAL A 1 117 ? -21.366 -3.257 37.380 1.00 98.25 117 VAL A O 1
ATOM 877 N N . TYR A 1 118 ? -22.098 -4.827 38.804 1.00 97.25 118 TYR A N 1
ATOM 878 C CA . TYR A 1 118 ? -21.054 -4.628 39.802 1.00 97.25 118 TYR A CA 1
ATOM 879 C C . TYR A 1 118 ? -20.286 -5.918 40.061 1.00 97.25 118 TYR A C 1
ATOM 881 O O . TYR A 1 118 ? -20.863 -6.913 40.493 1.00 97.25 118 TYR A O 1
ATOM 889 N N . LEU A 1 119 ? -18.979 -5.885 39.814 1.00 97.38 119 LEU A N 1
ATOM 890 C CA . LEU A 1 119 ? -18.053 -6.971 40.104 1.00 97.38 119 LEU A CA 1
ATOM 891 C C . LEU A 1 119 ? -17.168 -6.573 41.277 1.00 97.38 119 LEU A C 1
ATOM 893 O O . LEU A 1 119 ? -16.461 -5.564 41.233 1.00 97.38 119 LEU A O 1
ATOM 897 N N . TYR A 1 120 ? -17.198 -7.396 42.315 1.00 95.00 120 TYR A N 1
ATOM 898 C CA . TYR A 1 120 ? -16.477 -7.184 43.556 1.00 95.00 120 TYR A CA 1
ATOM 899 C C . TYR A 1 120 ? -15.595 -8.384 43.883 1.00 95.00 120 TYR A C 1
ATOM 901 O O . TYR A 1 120 ? -16.085 -9.514 43.924 1.00 95.00 120 TYR A O 1
ATOM 909 N N . SER A 1 121 ? -14.319 -8.125 44.193 1.00 91.88 121 SER A N 1
ATOM 910 C CA . SER A 1 121 ? -13.364 -9.087 44.765 1.00 91.88 121 SER A CA 1
ATOM 911 C C . SER A 1 121 ? -13.212 -10.390 43.976 1.00 91.88 121 SER A C 1
ATOM 913 O O . SER A 1 121 ? -13.999 -11.316 44.142 1.00 91.88 121 SER A O 1
ATOM 915 N N . ARG A 1 122 ? -12.145 -10.507 43.171 1.00 89.19 122 ARG A N 1
ATOM 916 C CA . ARG A 1 122 ? -11.783 -11.741 42.433 1.00 89.19 122 ARG A CA 1
ATOM 917 C C . ARG A 1 122 ? -12.873 -12.251 41.479 1.00 89.19 122 ARG A C 1
ATOM 919 O O . ARG A 1 122 ? -13.034 -13.456 41.309 1.00 89.19 122 ARG A O 1
ATOM 926 N N . SER A 1 123 ? -13.600 -11.332 40.849 1.00 92.19 123 SER A N 1
ATOM 927 C CA . SER A 1 123 ? -14.582 -11.664 39.814 1.00 92.19 123 SER A CA 1
ATOM 928 C C . SER A 1 123 ? -13.990 -11.392 38.425 1.00 92.19 123 SER A C 1
ATOM 930 O O . SER A 1 123 ? -13.650 -10.251 38.107 1.00 92.19 123 SER A O 1
ATOM 932 N N . ASN A 1 124 ? -13.848 -12.450 37.623 1.00 93.44 124 ASN A N 1
ATOM 933 C CA . ASN A 1 124 ? -13.484 -12.415 36.202 1.00 93.44 124 ASN A CA 1
ATOM 934 C C . ASN A 1 124 ? -14.657 -12.978 35.389 1.00 93.44 124 ASN A C 1
ATOM 936 O O . ASN A 1 124 ? -15.168 -14.046 35.715 1.00 93.44 124 ASN A O 1
ATOM 940 N N . SER A 1 125 ? -15.167 -12.262 34.397 1.00 96.62 125 SER A N 1
ATOM 941 C CA . SER A 1 125 ? -16.434 -12.580 33.731 1.00 96.62 125 SER A CA 1
ATOM 942 C C . SER A 1 125 ? -16.526 -11.938 32.350 1.00 96.62 125 SER A C 1
ATOM 944 O O . SER A 1 125 ? -15.814 -10.977 32.041 1.00 96.62 125 SER A O 1
ATOM 946 N N . ASN A 1 126 ? -17.444 -12.466 31.542 1.00 98.31 126 ASN A N 1
ATOM 947 C CA . ASN A 1 126 ? -17.802 -11.912 30.242 1.00 98.31 126 ASN A CA 1
ATOM 948 C C . ASN A 1 126 ? -19.089 -11.098 30.383 1.00 98.31 126 ASN A C 1
ATOM 950 O O . ASN A 1 126 ? -20.112 -11.620 30.827 1.00 98.31 126 ASN A O 1
ATOM 954 N N . ILE A 1 127 ? -19.043 -9.825 30.006 1.00 98.75 127 ILE A N 1
ATOM 955 C CA . ILE A 1 127 ? -20.178 -8.904 30.029 1.00 98.75 127 ILE A CA 1
ATOM 956 C C . ILE A 1 127 ? -20.390 -8.433 28.592 1.00 98.75 127 ILE A C 1
ATOM 958 O O . ILE A 1 127 ? -19.624 -7.609 28.089 1.00 98.75 127 ILE A O 1
ATOM 962 N N . THR A 1 128 ? -21.391 -8.981 27.906 1.00 98.75 128 THR A N 1
ATOM 963 C CA . THR A 1 128 ? -21.512 -8.826 26.449 1.00 98.75 128 THR A CA 1
ATOM 964 C C . THR A 1 128 ? -22.909 -8.419 26.000 1.00 98.75 128 THR A C 1
ATOM 966 O O . THR A 1 128 ? -23.889 -9.065 26.359 1.00 98.75 128 THR A O 1
ATOM 969 N N . SER A 1 129 ? -23.011 -7.397 25.150 1.00 98.69 129 SER A N 1
ATOM 970 C CA . SER A 1 129 ? -24.276 -6.992 24.511 1.00 98.69 129 SER A CA 1
ATOM 971 C C . SER A 1 129 ? -25.392 -6.580 25.479 1.00 98.69 129 SER A C 1
ATOM 973 O O . SER A 1 129 ? -26.565 -6.669 25.137 1.00 98.69 129 SER A O 1
ATOM 975 N N . ASN A 1 130 ? -25.063 -6.119 26.688 1.00 98.81 130 ASN A N 1
ATOM 976 C CA . ASN A 1 130 ? -26.073 -5.633 27.629 1.00 98.81 130 ASN A CA 1
ATOM 977 C C . ASN A 1 130 ? -26.439 -4.172 27.338 1.00 98.81 130 ASN A C 1
ATOM 979 O O . ASN A 1 130 ? -25.584 -3.364 26.964 1.00 98.81 130 ASN A O 1
ATOM 983 N N . THR A 1 131 ? -27.698 -3.818 27.580 1.00 98.88 131 THR A N 1
ATOM 984 C CA . THR A 1 131 ? -28.184 -2.434 27.595 1.00 98.88 131 THR A CA 1
ATOM 985 C C . THR A 1 131 ? -28.372 -2.001 29.043 1.00 98.88 131 THR A C 1
ATOM 987 O O . THR A 1 131 ? -29.237 -2.523 29.741 1.00 98.88 131 THR A O 1
ATOM 990 N N . ILE A 1 132 ? -27.550 -1.064 29.511 1.00 98.62 132 ILE A N 1
ATOM 991 C CA . ILE A 1 132 ? -27.479 -0.645 30.912 1.00 98.62 132 ILE A CA 1
ATOM 992 C C . ILE A 1 132 ? -27.824 0.840 31.020 1.00 98.62 132 ILE A C 1
ATOM 994 O O . ILE A 1 132 ? -27.194 1.677 30.378 1.00 98.62 132 ILE A O 1
ATOM 998 N N . SER A 1 133 ? -28.789 1.168 31.873 1.00 97.19 133 SER A N 1
ATOM 999 C CA . SER A 1 133 ? -29.179 2.535 32.209 1.00 97.19 133 SER A CA 1
ATOM 1000 C C . SER A 1 133 ? -29.135 2.742 33.719 1.00 97.19 133 SER A C 1
ATOM 1002 O O . SER A 1 133 ? -29.760 1.990 34.468 1.00 97.19 133 SER A O 1
ATOM 1004 N N . THR A 1 134 ? -28.416 3.761 34.187 1.00 95.56 134 THR A N 1
ATOM 1005 C CA . THR A 1 134 ? -28.424 4.149 35.604 1.00 95.56 134 THR A CA 1
ATOM 1006 C C . THR A 1 134 ? -28.809 5.610 35.773 1.00 95.56 134 THR A C 1
ATOM 1008 O O . THR A 1 134 ? -28.190 6.483 35.165 1.00 95.56 134 THR A O 1
ATOM 1011 N N . THR A 1 135 ? -29.780 5.890 36.636 1.00 91.00 135 THR A N 1
ATOM 1012 C CA . THR A 1 135 ? -30.255 7.247 36.931 1.00 91.00 135 THR A CA 1
ATOM 1013 C C . THR A 1 135 ? -30.040 7.615 38.401 1.00 91.00 135 THR A C 1
ATOM 1015 O O . THR A 1 135 ? -30.144 6.736 39.255 1.00 91.00 135 THR A O 1
ATOM 1018 N N . ASN A 1 136 ? -29.871 8.912 38.686 1.00 89.25 136 ASN A N 1
ATOM 1019 C CA . ASN A 1 136 ? -29.557 9.535 39.986 1.00 89.25 136 ASN A CA 1
ATOM 1020 C C . ASN A 1 136 ? -28.062 9.566 40.341 1.00 89.25 136 ASN A C 1
ATOM 1022 O O . ASN A 1 136 ? -27.209 9.094 39.593 1.00 89.25 136 ASN A O 1
ATOM 1026 N N . SER A 1 137 ? -27.737 10.239 41.450 1.00 90.75 137 SER A N 1
ATOM 1027 C CA . SER A 1 137 ? -26.350 10.526 41.811 1.00 90.75 137 SER A CA 1
ATOM 1028 C C . SER A 1 137 ? -25.551 9.273 42.173 1.00 90.75 137 SER A C 1
ATOM 1030 O O . SER A 1 137 ? -26.077 8.360 42.815 1.00 90.75 137 SER A O 1
ATOM 1032 N N . TYR A 1 138 ? -24.263 9.264 41.820 1.00 91.44 138 TYR A N 1
ATOM 1033 C CA . TYR A 1 138 ? -23.360 8.120 41.992 1.00 91.44 138 TYR A CA 1
ATOM 1034 C C . TYR A 1 138 ? -23.840 6.860 41.249 1.00 91.44 138 TYR A C 1
ATOM 1036 O O . TYR A 1 138 ? -23.745 5.757 41.773 1.00 91.44 138 TYR A O 1
ATOM 1044 N N . GLY A 1 139 ? -24.404 7.016 40.049 1.00 93.38 139 GLY A N 1
ATOM 1045 C CA . GLY A 1 139 ? -24.792 5.891 39.194 1.00 93.38 139 GLY A CA 1
ATOM 1046 C C . GLY A 1 139 ? -23.593 5.299 38.447 1.00 93.38 139 GLY A C 1
ATOM 1047 O O . GLY A 1 139 ? -22.806 6.044 37.868 1.00 93.38 139 GLY A O 1
ATOM 1048 N N . TYR A 1 140 ? -23.459 3.974 38.432 1.00 96.50 140 TYR A N 1
ATOM 1049 C CA . TYR A 1 140 ? -22.383 3.256 37.744 1.00 96.50 140 TYR A CA 1
ATOM 1050 C C . TYR A 1 140 ? -22.960 2.283 36.716 1.00 96.50 140 TYR A C 1
ATOM 1052 O O . TYR A 1 140 ? -23.680 1.363 37.094 1.00 96.50 140 TYR A O 1
ATOM 1060 N N . GLY A 1 141 ? -22.598 2.404 35.442 1.00 97.75 141 GLY A N 1
ATOM 1061 C CA . GLY A 1 141 ? -22.989 1.440 34.414 1.00 97.75 141 GLY A CA 1
ATOM 1062 C C . GLY A 1 141 ? -22.393 0.059 34.688 1.00 97.75 141 GLY A C 1
ATOM 1063 O O . GLY A 1 141 ? -23.102 -0.865 35.092 1.00 97.75 141 GLY A O 1
ATOM 1064 N N . ILE A 1 142 ? -21.075 -0.062 34.518 1.00 98.56 142 ILE A N 1
ATOM 1065 C CA . ILE A 1 142 ? -20.302 -1.255 34.892 1.00 98.56 142 ILE A CA 1
ATOM 1066 C C . ILE A 1 142 ? -19.173 -0.851 35.841 1.00 98.56 142 ILE A C 1
ATOM 1068 O O . ILE A 1 142 ? -18.373 0.027 35.521 1.00 98.56 142 ILE A O 1
ATOM 1072 N N . HIS A 1 143 ? -19.083 -1.505 36.998 1.00 98.12 143 HIS A N 1
ATOM 1073 C CA . HIS A 1 143 ? -18.058 -1.232 38.005 1.00 98.12 143 HIS A CA 1
ATOM 1074 C C . HIS A 1 143 ? -17.254 -2.495 38.333 1.00 98.12 143 HIS A C 1
ATOM 1076 O O . HIS A 1 143 ? -17.814 -3.484 38.802 1.00 98.12 143 HIS A O 1
ATOM 1082 N N . LEU A 1 144 ? -15.940 -2.445 38.107 1.00 98.12 144 LEU A N 1
ATOM 1083 C CA . LEU A 1 144 ? -14.976 -3.482 38.473 1.00 98.12 144 LEU A CA 1
ATOM 1084 C C . LEU A 1 144 ? -14.168 -3.010 39.683 1.00 98.12 144 LEU A C 1
ATOM 1086 O O . LEU A 1 144 ? -13.351 -2.089 39.573 1.00 98.12 144 LEU A O 1
ATOM 1090 N N . TYR A 1 145 ? -14.384 -3.638 40.836 1.00 96.56 145 TYR A N 1
ATOM 1091 C CA . TYR A 1 145 ? -13.783 -3.205 42.093 1.00 96.56 145 TYR A CA 1
ATOM 1092 C C . TYR A 1 145 ? -12.989 -4.310 42.785 1.00 96.56 145 TYR A C 1
ATOM 1094 O O . TYR A 1 145 ? -13.439 -5.456 42.874 1.00 96.56 145 TYR A O 1
ATOM 1102 N N . ILE A 1 146 ? -11.821 -3.920 43.309 1.00 93.94 146 ILE A N 1
ATOM 1103 C CA . ILE A 1 146 ? -10.907 -4.715 44.143 1.00 93.94 146 ILE A CA 1
ATOM 1104 C C . ILE A 1 146 ? -10.558 -6.056 43.491 1.00 93.94 146 ILE A C 1
ATOM 1106 O O . ILE A 1 146 ? -11.216 -7.065 43.708 1.00 93.94 146 ILE A O 1
ATOM 1110 N N . SER A 1 147 ? -9.460 -6.107 42.739 1.00 94.19 147 SER A N 1
ATOM 1111 C CA . SER A 1 147 ? -8.937 -7.346 42.141 1.00 94.19 147 SER A CA 1
ATOM 1112 C C . SER A 1 147 ? -9.951 -8.099 41.267 1.00 94.19 147 SER A C 1
ATOM 1114 O O . SER A 1 147 ? -9.863 -9.322 41.139 1.00 94.19 147 SER A O 1
ATOM 1116 N N . SER A 1 148 ? -10.919 -7.395 40.675 1.00 95.94 148 SER A N 1
ATOM 1117 C CA . SER A 1 148 ? -11.827 -7.949 39.665 1.00 95.94 148 SER A CA 1
ATOM 1118 C C . SER A 1 148 ? -11.135 -7.861 38.305 1.00 95.94 148 SER A C 1
ATOM 1120 O O . SER A 1 148 ? -11.435 -7.009 37.472 1.00 95.94 148 SER A O 1
ATOM 1122 N N . ASN A 1 149 ? -10.105 -8.690 38.149 1.00 97.06 149 ASN A N 1
ATOM 1123 C CA . ASN A 1 149 ? -9.180 -8.669 37.019 1.00 97.06 149 ASN A CA 1
ATOM 1124 C C . ASN A 1 149 ? -9.680 -9.544 35.862 1.00 97.06 149 ASN A C 1
ATOM 1126 O O . ASN A 1 149 ? -10.522 -10.416 36.067 1.00 97.06 149 ASN A O 1
ATOM 1130 N N . SER A 1 150 ? -9.095 -9.375 34.673 1.00 97.75 150 SER A N 1
ATOM 1131 C CA . SER A 1 150 ? -9.310 -10.286 33.535 1.00 97.75 150 SER A CA 1
ATOM 1132 C C . SER A 1 150 ? -10.773 -10.416 33.101 1.00 97.75 150 SER A C 1
ATOM 1134 O O . SER A 1 150 ? -11.244 -11.506 32.782 1.00 97.75 150 SER A O 1
ATOM 1136 N N . ASN A 1 151 ? -11.494 -9.293 33.095 1.00 98.12 151 ASN A N 1
ATOM 1137 C CA . ASN A 1 151 ? -12.863 -9.219 32.592 1.00 98.12 151 ASN A CA 1
ATOM 1138 C C . ASN A 1 151 ? -12.891 -8.893 31.095 1.00 98.12 151 ASN A C 1
ATOM 1140 O O . ASN A 1 151 ? -12.025 -8.166 30.607 1.00 98.12 151 ASN A O 1
ATOM 1144 N N . ILE A 1 152 ? -13.903 -9.393 30.384 1.00 98.69 152 ILE A N 1
ATOM 1145 C CA . ILE A 1 152 ? -14.157 -9.075 28.971 1.00 98.69 152 ILE A CA 1
ATOM 1146 C C . ILE A 1 152 ? -15.485 -8.324 28.880 1.00 98.69 152 ILE A C 1
ATOM 1148 O O . ILE A 1 152 ? -16.539 -8.885 29.174 1.00 98.69 152 ILE A O 1
ATOM 1152 N N . LEU A 1 153 ? -15.441 -7.049 28.497 1.00 98.69 153 LEU A N 1
ATOM 1153 C CA . LEU A 1 153 ? -16.612 -6.185 28.332 1.00 98.69 153 LEU A CA 1
ATOM 1154 C C . LEU A 1 153 ? -16.754 -5.846 26.850 1.00 98.69 153 LEU A C 1
ATOM 1156 O O . LEU A 1 153 ? -15.972 -5.047 26.338 1.00 98.69 153 LEU A O 1
ATOM 1160 N N . THR A 1 154 ? -17.749 -6.409 26.166 1.00 98.81 154 THR A N 1
ATOM 1161 C CA . THR A 1 154 ? -17.877 -6.254 24.708 1.00 98.81 154 THR A CA 1
ATOM 1162 C C . THR A 1 154 ? -19.279 -5.846 24.268 1.00 98.81 154 THR A C 1
ATOM 1164 O O . THR A 1 154 ? -20.262 -6.424 24.719 1.00 98.81 154 THR A O 1
ATOM 1167 N N . ASN A 1 155 ? -19.393 -4.891 23.341 1.00 98.75 155 ASN A N 1
ATOM 1168 C CA . ASN A 1 155 ? -20.668 -4.498 22.715 1.00 98.75 155 ASN A CA 1
ATOM 1169 C C . ASN A 1 155 ? -21.767 -4.042 23.697 1.00 98.75 155 ASN A C 1
ATOM 1171 O O . ASN A 1 155 ? -22.952 -4.134 23.379 1.00 98.75 155 ASN A O 1
ATOM 1175 N N . ASN A 1 156 ? -21.422 -3.569 24.898 1.00 98.88 156 ASN A N 1
ATOM 1176 C CA . ASN A 1 156 ? -22.428 -3.062 25.831 1.00 98.88 156 ASN A CA 1
ATOM 1177 C C . ASN A 1 156 ? -22.816 -1.624 25.471 1.00 98.88 156 ASN A C 1
ATOM 1179 O O . ASN A 1 156 ? -21.971 -0.812 25.089 1.00 98.88 156 ASN A O 1
ATOM 1183 N N . THR A 1 157 ? -24.097 -1.305 25.639 1.00 98.88 157 THR A N 1
ATOM 1184 C CA . THR A 1 157 ? -24.629 0.058 25.523 1.00 98.88 157 THR A CA 1
ATOM 1185 C C . THR A 1 157 ? -24.939 0.573 26.919 1.00 98.88 157 THR A C 1
ATOM 1187 O O . THR A 1 157 ? -25.796 0.019 27.602 1.00 98.88 157 THR A O 1
ATOM 1190 N N . ILE A 1 158 ? -24.230 1.610 27.357 1.00 98.75 158 ILE A N 1
ATOM 1191 C CA . ILE A 1 158 ? -24.261 2.115 28.730 1.00 98.75 158 ILE A CA 1
ATOM 1192 C C . ILE A 1 158 ? -24.679 3.583 28.720 1.00 98.75 158 ILE A C 1
ATOM 1194 O O . ILE A 1 158 ? -24.053 4.410 28.058 1.00 98.75 158 ILE A O 1
ATOM 1198 N N . SER A 1 159 ? -25.703 3.918 29.501 1.00 97.62 159 SER A N 1
ATOM 1199 C CA . SER A 1 159 ? -26.137 5.291 29.741 1.00 97.62 159 SER A CA 1
ATOM 1200 C C . SER A 1 159 ? -26.201 5.577 31.237 1.00 97.62 159 SER A C 1
ATOM 1202 O O . SER A 1 159 ? -26.859 4.855 31.984 1.00 97.62 159 SER A O 1
ATOM 1204 N N . THR A 1 160 ? -25.533 6.635 31.694 1.00 95.56 160 THR A N 1
ATOM 1205 C CA . THR A 1 160 ? -25.634 7.089 33.088 1.00 95.56 160 THR A CA 1
ATOM 1206 C C . THR A 1 160 ? -26.074 8.547 33.159 1.00 95.56 160 THR A C 1
ATOM 1208 O O . THR A 1 160 ? -25.483 9.408 32.500 1.00 95.56 160 THR A O 1
ATOM 1211 N N . ALA A 1 161 ? -27.078 8.841 33.982 1.00 91.69 161 ALA A N 1
ATOM 1212 C CA . ALA A 1 161 ? -27.638 10.178 34.142 1.00 91.69 161 ALA A CA 1
ATOM 1213 C C . ALA A 1 161 ? -27.789 10.556 35.623 1.00 91.69 161 ALA A C 1
ATOM 1215 O O . ALA A 1 161 ? -28.492 9.890 36.378 1.00 91.69 161 ALA A O 1
ATOM 1216 N N . GLY A 1 162 ? -27.163 11.654 36.043 1.00 85.88 162 GLY A N 1
ATOM 1217 C CA . GLY A 1 162 ? -27.219 12.152 37.421 1.00 85.88 162 GLY A CA 1
ATOM 1218 C C . GLY A 1 162 ? -25.878 12.747 37.843 1.00 85.88 162 GLY A C 1
ATOM 1219 O O . GLY A 1 162 ? -24.920 12.700 37.079 1.00 85.88 162 GLY A O 1
ATOM 1220 N N . GLY A 1 163 ? -25.795 13.322 39.045 1.00 88.12 163 GLY A N 1
ATOM 1221 C CA . GLY A 1 163 ? -24.525 13.858 39.547 1.00 88.12 163 GLY A CA 1
ATOM 1222 C C . GLY A 1 163 ? -23.519 12.740 39.851 1.00 88.12 163 GLY A C 1
ATOM 1223 O O . GLY A 1 163 ? -23.860 11.788 40.546 1.00 88.12 163 GLY A O 1
ATOM 1224 N N . SER A 1 164 ? -22.278 12.845 39.381 1.00 90.50 164 SER A N 1
ATOM 1225 C CA . SER A 1 164 ? -21.239 11.815 39.565 1.00 90.50 164 SER A CA 1
ATOM 1226 C C . SER A 1 164 ? -21.597 10.461 38.934 1.00 90.50 164 SER A C 1
ATOM 1228 O O . SER A 1 164 ? -21.532 9.432 39.601 1.00 90.50 164 SER A O 1
ATOM 1230 N N . GLY A 1 165 ? -22.025 10.456 37.669 1.00 92.56 165 GLY A N 1
ATOM 1231 C CA . GLY A 1 165 ? -22.288 9.228 36.905 1.00 92.56 165 GLY A CA 1
ATOM 1232 C C . GLY A 1 165 ? -21.021 8.637 36.273 1.00 92.56 165 GLY A C 1
ATOM 1233 O O . GLY A 1 165 ? -20.187 9.381 35.766 1.00 92.56 165 GLY A O 1
ATOM 1234 N N . PHE A 1 166 ? -20.880 7.311 36.264 1.00 96.31 166 PHE A N 1
ATOM 1235 C CA . PHE A 1 166 ? -19.723 6.599 35.712 1.00 96.31 166 PHE A CA 1
ATOM 1236 C C . PHE A 1 166 ? -20.174 5.539 34.705 1.00 96.31 166 PHE A C 1
ATOM 1238 O O . PHE A 1 166 ? -20.843 4.582 35.088 1.00 96.31 166 PHE A O 1
ATOM 1245 N N . GLY A 1 167 ? -19.778 5.652 33.437 1.00 97.88 167 GLY A N 1
ATOM 1246 C CA . GLY A 1 167 ? -20.100 4.648 32.420 1.00 97.88 167 GLY A CA 1
ATOM 1247 C C . GLY A 1 167 ? -19.448 3.299 32.729 1.00 97.88 167 GLY A C 1
ATOM 1248 O O . GLY A 1 167 ? -20.123 2.339 33.105 1.00 97.88 167 GLY A O 1
ATOM 1249 N N . ILE A 1 168 ? -18.121 3.244 32.617 1.00 98.62 168 ILE A N 1
ATOM 1250 C CA . ILE A 1 168 ? -17.301 2.101 33.037 1.00 98.62 168 ILE A CA 1
ATOM 1251 C C . ILE A 1 168 ? -16.285 2.578 34.073 1.00 98.62 168 ILE A C 1
ATOM 1253 O O . ILE A 1 168 ? -15.494 3.481 33.800 1.00 98.62 168 ILE A O 1
ATOM 1257 N N . TYR A 1 169 ? -16.277 1.956 35.250 1.00 98.38 169 TYR A N 1
ATOM 1258 C CA . TYR A 1 169 ? -15.356 2.289 36.334 1.00 98.38 169 TYR A CA 1
ATOM 1259 C C . TYR A 1 169 ? -14.511 1.081 36.740 1.00 98.38 169 TYR A C 1
ATOM 1261 O O . TYR A 1 169 ? -15.043 0.043 37.130 1.00 98.38 169 TYR A O 1
ATOM 1269 N N . LEU A 1 170 ? -13.188 1.226 36.677 1.00 98.19 170 LEU A N 1
ATOM 1270 C CA . LEU A 1 170 ? -12.208 0.264 37.171 1.00 98.19 170 LEU A CA 1
ATOM 1271 C C . LEU A 1 170 ? -11.471 0.864 38.369 1.00 98.19 170 LEU A C 1
ATOM 1273 O O . LEU A 1 170 ? -10.822 1.910 38.268 1.00 98.19 170 LEU A O 1
ATOM 1277 N N . SER A 1 171 ? -11.534 0.178 39.506 1.00 97.44 171 SER A N 1
ATOM 1278 C CA . SER A 1 171 ? -10.804 0.562 40.710 1.00 97.44 171 SER A CA 1
ATOM 1279 C C . SER A 1 171 ? -10.073 -0.639 41.300 1.00 97.44 171 SER A C 1
ATOM 1281 O O . SER A 1 171 ? -10.680 -1.638 41.700 1.00 97.44 171 SER A O 1
ATOM 1283 N N . SER A 1 172 ? -8.739 -0.542 41.304 1.00 97.00 172 SER A N 1
ATOM 1284 C CA . SER A 1 172 ? -7.823 -1.635 41.648 1.00 97.00 172 SER A CA 1
ATOM 1285 C C . SER A 1 172 ? -8.122 -2.931 40.892 1.00 97.00 172 SER A C 1
ATOM 1287 O O . SER A 1 172 ? -8.120 -4.006 41.492 1.00 97.00 172 SER A O 1
ATOM 1289 N N . SER A 1 173 ? -8.409 -2.813 39.592 1.00 97.62 173 SER A N 1
ATOM 1290 C CA . SER A 1 173 ? -8.750 -3.930 38.705 1.00 97.62 173 SER A CA 1
ATOM 1291 C C . SER A 1 173 ? -7.975 -3.827 37.383 1.00 97.62 173 SER A C 1
ATOM 1293 O O . SER A 1 173 ? -7.942 -2.773 36.748 1.00 97.62 173 SER A O 1
ATOM 1295 N N . SER A 1 174 ? -7.329 -4.920 36.988 1.00 97.94 174 SER A N 1
ATOM 1296 C CA . SER A 1 174 ? -6.279 -4.959 35.962 1.00 97.94 174 SER A CA 1
ATOM 1297 C C . SER A 1 174 ? -6.517 -6.058 34.924 1.00 97.94 174 SER A C 1
ATOM 1299 O O . SER A 1 174 ? -7.307 -6.980 35.149 1.00 97.94 174 SER A O 1
ATOM 1301 N N . ASN A 1 175 ? -5.780 -6.014 33.812 1.00 98.12 175 ASN A N 1
ATOM 1302 C CA . ASN A 1 175 ? -5.769 -7.055 32.772 1.00 98.12 175 ASN A CA 1
ATOM 1303 C C . ASN A 1 175 ? -7.130 -7.322 32.104 1.00 98.12 175 ASN A C 1
ATOM 1305 O O . ASN A 1 175 ? -7.370 -8.436 31.645 1.00 98.12 175 ASN A O 1
ATOM 1309 N N . SER A 1 176 ? -8.043 -6.350 32.095 1.00 98.38 176 SER A N 1
ATOM 1310 C CA . SER A 1 176 ? -9.361 -6.485 31.462 1.00 98.38 176 SER A CA 1
ATOM 1311 C C . SER A 1 176 ? -9.341 -5.986 30.016 1.00 98.38 176 SER A C 1
ATOM 1313 O O . SER A 1 176 ? -8.584 -5.074 29.681 1.00 98.38 176 SER A O 1
ATOM 1315 N N . ASN A 1 177 ? -10.195 -6.570 29.175 1.00 98.62 177 ASN A N 1
ATOM 1316 C CA . ASN A 1 177 ? -10.384 -6.188 27.780 1.00 98.62 177 ASN A CA 1
ATOM 1317 C C . ASN A 1 177 ? -11.775 -5.562 27.589 1.00 98.62 177 ASN A C 1
ATOM 1319 O O . ASN A 1 177 ? -12.791 -6.202 27.857 1.00 98.62 177 ASN A O 1
ATOM 1323 N N . ILE A 1 178 ? -11.824 -4.307 27.155 1.00 98.81 178 ILE A N 1
ATOM 1324 C CA . ILE A 1 178 ? -13.039 -3.505 27.026 1.00 98.81 178 ILE A CA 1
ATOM 1325 C C . ILE A 1 178 ? -13.160 -3.085 25.563 1.00 98.81 178 ILE A C 1
ATOM 1327 O O . ILE A 1 178 ? -12.449 -2.188 25.114 1.00 98.81 178 ILE A O 1
ATOM 1331 N N . THR A 1 179 ? -14.045 -3.724 24.800 1.00 98.75 179 THR A N 1
ATOM 1332 C CA . THR A 1 179 ? -14.095 -3.568 23.341 1.00 98.75 179 THR A CA 1
ATOM 1333 C C . THR A 1 179 ? -15.469 -3.193 22.798 1.00 98.75 179 THR A C 1
ATOM 1335 O O . THR A 1 179 ? -16.486 -3.761 23.187 1.00 98.75 179 THR A O 1
ATOM 1338 N N . SER A 1 180 ? -15.522 -2.270 21.837 1.00 98.75 180 SER A N 1
ATOM 1339 C CA . SER A 1 180 ? -16.750 -1.949 21.086 1.00 98.75 180 SER A CA 1
ATOM 1340 C C . SER A 1 180 ? -17.957 -1.549 21.953 1.00 98.75 180 SER A C 1
ATOM 1342 O O . SER A 1 180 ? -19.105 -1.782 21.584 1.00 98.75 180 SER A O 1
ATOM 1344 N N . ASN A 1 181 ? -17.732 -0.959 23.129 1.00 98.88 181 ASN A N 1
ATOM 1345 C CA . ASN A 1 181 ? -18.813 -0.471 23.986 1.00 98.88 181 ASN A CA 1
ATOM 1346 C C . ASN A 1 181 ? -19.223 0.950 23.578 1.00 98.88 181 ASN A C 1
ATOM 1348 O O . ASN A 1 181 ? -18.382 1.767 23.201 1.00 98.88 181 ASN A O 1
ATOM 1352 N N . THR A 1 182 ? -20.515 1.252 23.704 1.00 98.88 182 THR A N 1
ATOM 1353 C CA . THR A 1 182 ? -21.071 2.598 23.513 1.00 98.88 182 THR A CA 1
ATOM 1354 C C . THR A 1 182 ? -21.466 3.166 24.867 1.00 98.88 182 THR A C 1
ATOM 1356 O O . THR A 1 182 ? -22.320 2.605 25.551 1.00 98.88 182 THR A O 1
ATOM 1359 N N . ILE A 1 183 ? -20.840 4.269 25.268 1.00 98.75 183 ILE A N 1
ATOM 1360 C CA . ILE A 1 183 ? -20.953 4.844 26.608 1.00 98.75 183 ILE A CA 1
ATOM 1361 C C . ILE A 1 183 ? -21.430 6.288 26.495 1.00 98.75 183 ILE A C 1
ATOM 1363 O O . ILE A 1 183 ? -20.820 7.099 25.801 1.00 98.75 183 ILE A O 1
ATOM 1367 N N . SER A 1 184 ? -22.495 6.626 27.217 1.00 97.69 184 SER A N 1
ATOM 1368 C CA . SER A 1 184 ? -22.991 7.994 27.323 1.00 97.69 184 SER A CA 1
ATOM 1369 C C . SER A 1 184 ? -23.194 8.398 28.778 1.00 97.69 184 SER A C 1
ATOM 1371 O O . SER A 1 184 ? -23.881 7.707 29.532 1.00 97.69 184 SER A O 1
ATOM 1373 N N . THR A 1 185 ? -22.623 9.536 29.174 1.00 96.25 185 THR A N 1
ATOM 1374 C CA . THR A 1 185 ? -22.845 10.112 30.504 1.00 96.25 185 THR A CA 1
ATOM 1375 C C . THR A 1 185 ? -23.364 11.541 30.406 1.00 96.25 185 THR A C 1
ATOM 1377 O O . THR A 1 185 ? -22.939 12.337 29.564 1.00 96.25 185 THR A O 1
ATOM 1380 N N . THR A 1 186 ? -24.329 11.866 31.265 1.00 91.81 186 THR A N 1
ATOM 1381 C CA . THR A 1 186 ? -24.997 13.172 31.279 1.00 91.81 186 THR A CA 1
ATOM 1382 C C . THR A 1 186 ? -25.050 13.746 32.690 1.00 91.81 186 THR A C 1
ATOM 1384 O O . THR A 1 186 ? -25.208 13.000 33.659 1.00 91.81 186 THR A O 1
ATOM 1387 N N . ASN A 1 187 ? -25.016 15.082 32.782 1.00 89.19 187 ASN A N 1
ATOM 1388 C CA . ASN A 1 187 ? -24.979 15.881 34.020 1.00 89.19 187 ASN A CA 1
ATOM 1389 C C . ASN A 1 187 ? -23.603 15.922 34.718 1.00 89.19 187 ASN A C 1
ATOM 1391 O O . ASN A 1 187 ? -22.622 15.368 34.224 1.00 89.19 187 ASN A O 1
ATOM 1395 N N . SER A 1 188 ? -23.519 16.680 35.817 1.00 89.62 188 SER A N 1
ATOM 1396 C CA . SER A 1 188 ? -22.261 17.035 36.484 1.00 89.62 188 SER A CA 1
ATOM 1397 C C . SER A 1 188 ? -21.462 15.829 36.970 1.00 89.62 188 SER A C 1
ATOM 1399 O O . SER A 1 188 ? -22.025 14.830 37.414 1.00 89.62 188 SER A O 1
ATOM 1401 N N . TYR A 1 189 ? -20.133 15.933 36.901 1.00 89.56 189 TYR A N 1
ATOM 1402 C CA . TYR A 1 189 ? -19.173 14.878 37.239 1.00 89.56 189 TYR A CA 1
ATOM 1403 C C . TYR A 1 189 ? -19.428 13.555 36.489 1.00 89.56 189 TYR A C 1
ATOM 1405 O O . TYR A 1 189 ? -19.221 12.475 37.037 1.00 89.56 189 TYR A O 1
ATOM 1413 N N . GLY A 1 190 ? -19.939 13.632 35.256 1.00 92.12 190 GLY A N 1
ATOM 1414 C CA . GLY A 1 190 ? -20.212 12.472 34.411 1.00 92.12 190 GLY A CA 1
ATOM 1415 C C . GLY A 1 190 ? -18.954 11.961 33.706 1.00 92.12 190 GLY A C 1
ATOM 1416 O O . GLY A 1 190 ? -18.466 12.603 32.779 1.00 92.12 190 GLY A O 1
ATOM 1417 N N . TYR A 1 191 ? -18.466 10.780 34.078 1.00 95.94 191 TYR A N 1
ATOM 1418 C CA . TYR A 1 191 ? -17.254 10.178 33.520 1.00 95.94 191 TYR A CA 1
ATOM 1419 C C . TYR A 1 191 ? -17.575 8.994 32.616 1.00 95.94 191 TYR A C 1
ATOM 1421 O O . TYR A 1 191 ? -18.208 8.034 33.054 1.00 95.94 191 TYR A O 1
ATOM 1429 N N . GLY A 1 192 ? -17.117 9.033 31.366 1.00 97.56 192 GLY A N 1
ATOM 1430 C CA . GLY A 1 192 ? -17.317 7.930 30.424 1.00 97.56 192 GLY A CA 1
ATOM 1431 C C . GLY A 1 192 ? -16.616 6.656 30.891 1.00 97.56 192 GLY A C 1
ATOM 1432 O O . GLY A 1 192 ? -17.258 5.671 31.257 1.00 97.56 192 GLY A O 1
ATOM 1433 N N . ILE A 1 193 ? -15.288 6.703 30.920 1.00 98.44 193 ILE A N 1
ATOM 1434 C CA . ILE A 1 193 ? -14.420 5.637 31.417 1.00 98.44 193 ILE A CA 1
ATOM 1435 C C . ILE A 1 193 ? -13.556 6.206 32.539 1.00 98.44 193 ILE A C 1
ATOM 1437 O O . ILE A 1 193 ? -12.929 7.250 32.378 1.00 98.44 193 ILE A O 1
ATOM 1441 N N . TYR A 1 194 ? -13.494 5.510 33.670 1.00 97.69 194 TYR A N 1
ATOM 1442 C CA . TYR A 1 194 ? -12.704 5.922 34.824 1.00 97.69 194 TYR A CA 1
ATOM 1443 C C . TYR A 1 194 ? -11.805 4.784 35.307 1.00 97.69 194 TYR A C 1
ATOM 1445 O O . TYR A 1 194 ? -12.287 3.696 35.614 1.00 97.69 194 TYR A O 1
ATOM 1453 N N . LEU A 1 195 ? -10.499 5.033 35.390 1.00 97.12 195 LEU A N 1
ATOM 1454 C CA . LEU A 1 195 ? -9.514 4.124 35.967 1.00 97.12 195 LEU A CA 1
ATOM 1455 C C . LEU A 1 195 ? -8.870 4.766 37.196 1.00 97.12 195 LEU A C 1
ATOM 1457 O O . LEU A 1 195 ? -8.416 5.914 37.152 1.00 97.12 195 LEU A O 1
ATOM 1461 N N . ARG A 1 196 ? -8.788 3.999 38.288 1.00 95.06 196 ARG A N 1
ATOM 1462 C CA . ARG A 1 196 ? -8.157 4.441 39.536 1.00 95.06 196 ARG A CA 1
ATOM 1463 C C . ARG A 1 196 ? -7.395 3.335 40.273 1.00 95.06 196 ARG A C 1
ATOM 1465 O O . ARG A 1 196 ? -7.742 2.157 40.175 1.00 95.06 196 ARG A O 1
ATOM 1472 N N . SER A 1 197 ? -6.421 3.732 41.097 1.00 93.44 197 SER A N 1
ATOM 1473 C CA . SER A 1 197 ? -5.802 2.916 42.157 1.00 93.44 197 SER A CA 1
ATOM 1474 C C . SER A 1 197 ? -5.138 1.646 41.624 1.00 93.44 197 SER A C 1
ATOM 1476 O O . SER A 1 197 ? -5.528 0.543 42.012 1.00 93.44 197 SER A O 1
ATOM 1478 N N . ASN A 1 198 ? -4.121 1.790 40.772 1.00 93.50 198 ASN A N 1
ATOM 1479 C CA . ASN A 1 198 ? -3.387 0.662 40.174 1.00 93.50 198 ASN A CA 1
ATOM 1480 C C . ASN A 1 198 ? -4.243 -0.237 39.262 1.00 93.50 198 ASN A C 1
ATOM 1482 O O . ASN A 1 198 ? -4.035 -1.449 39.215 1.00 93.50 198 ASN A O 1
ATOM 1486 N N . SER A 1 199 ? -5.215 0.347 38.553 1.00 96.31 199 SER A N 1
ATOM 1487 C CA . SER A 1 199 ? -5.941 -0.343 37.477 1.00 96.31 199 SER A CA 1
ATOM 1488 C C . SER A 1 199 ? -5.073 -0.359 36.219 1.00 96.31 199 SER A C 1
ATOM 1490 O O . SER A 1 199 ? -5.064 0.601 35.445 1.00 96.31 199 SER A O 1
ATOM 1492 N N . ASN A 1 200 ? -4.287 -1.424 36.071 1.00 96.81 200 ASN A N 1
ATOM 1493 C CA . ASN A 1 200 ? -3.154 -1.492 35.150 1.00 96.81 200 ASN A CA 1
ATOM 1494 C C . ASN A 1 200 ? -3.370 -2.535 34.052 1.00 96.81 200 ASN A C 1
ATOM 1496 O O . ASN A 1 200 ? -4.133 -3.488 34.226 1.00 96.81 200 ASN A O 1
ATOM 1500 N N . SER A 1 201 ? -2.632 -2.403 32.951 1.00 97.50 201 SER A N 1
ATOM 1501 C CA . SER A 1 201 ? -2.594 -3.413 31.884 1.00 97.50 201 SER A CA 1
ATOM 1502 C C . SER A 1 201 ? -3.968 -3.743 31.285 1.00 97.50 201 SER A C 1
ATOM 1504 O O . SER A 1 201 ? -4.205 -4.875 30.875 1.00 97.50 201 SER A O 1
ATOM 1506 N N . ASN A 1 202 ? -4.904 -2.791 31.276 1.00 98.38 202 ASN A N 1
ATOM 1507 C CA . ASN A 1 202 ? -6.200 -2.962 30.625 1.00 98.38 202 ASN A CA 1
ATOM 1508 C C . ASN A 1 202 ? -6.125 -2.510 29.161 1.00 98.38 202 ASN A C 1
ATOM 1510 O O . ASN A 1 202 ? -5.439 -1.539 28.832 1.00 98.38 202 ASN A O 1
ATOM 1514 N N . THR A 1 203 ? -6.875 -3.188 28.298 1.00 98.69 203 THR A N 1
ATOM 1515 C CA . THR A 1 203 ? -6.985 -2.870 26.872 1.00 98.69 203 THR A CA 1
ATOM 1516 C C . THR A 1 203 ? -8.376 -2.329 26.579 1.00 98.69 203 THR A C 1
ATOM 1518 O O . THR A 1 203 ? -9.375 -2.962 26.915 1.00 98.69 203 THR A O 1
ATOM 1521 N N . PHE A 1 204 ? -8.438 -1.164 25.946 1.00 98.81 204 PHE A N 1
ATOM 1522 C CA . PHE A 1 204 ? -9.660 -0.530 25.476 1.00 98.81 204 PHE A CA 1
ATOM 1523 C C . PHE A 1 204 ? -9.581 -0.400 23.964 1.00 98.81 204 PHE A C 1
ATOM 1525 O O . PHE A 1 204 ? -8.688 0.279 23.467 1.00 98.81 204 PHE A O 1
ATOM 1532 N N . ASP A 1 205 ? -10.510 -1.017 23.243 1.00 98.81 205 ASP A N 1
ATOM 1533 C CA . ASP A 1 205 ? -10.501 -0.991 21.783 1.00 98.81 205 ASP A CA 1
ATOM 1534 C C . ASP A 1 205 ? -11.862 -0.637 21.186 1.00 98.81 205 ASP A C 1
ATOM 1536 O O . ASP A 1 205 ? -12.881 -1.207 21.573 1.00 98.81 205 ASP A O 1
ATOM 1540 N N . ASN A 1 206 ? -11.893 0.266 20.209 1.00 98.62 206 ASN A N 1
ATOM 1541 C CA . ASN A 1 206 ? -13.101 0.590 19.442 1.00 98.62 206 ASN A CA 1
ATOM 1542 C C . ASN A 1 206 ? -14.297 1.067 20.298 1.00 98.62 206 ASN A C 1
ATOM 1544 O O . ASN A 1 206 ? -15.451 0.835 19.948 1.00 98.62 206 ASN A O 1
ATOM 1548 N N . ASN A 1 207 ? -14.062 1.689 21.458 1.00 98.81 207 ASN A N 1
ATOM 1549 C CA . ASN A 1 207 ? -15.161 2.180 22.295 1.00 98.81 207 ASN A CA 1
ATOM 1550 C C . ASN A 1 207 ? -15.562 3.603 21.894 1.00 98.81 207 ASN A C 1
ATOM 1552 O O . ASN A 1 207 ? -14.708 4.464 21.661 1.00 98.81 207 ASN A O 1
ATOM 1556 N N . ILE A 1 208 ? -16.871 3.853 21.892 1.00 98.81 208 ILE A N 1
ATOM 1557 C CA . ILE A 1 208 ? -17.470 5.164 21.645 1.00 98.81 208 ILE A CA 1
ATOM 1558 C C . ILE A 1 208 ? -17.890 5.752 22.990 1.00 98.81 208 ILE A C 1
ATOM 1560 O O . ILE A 1 208 ? -18.659 5.133 23.727 1.00 98.81 208 ILE A O 1
ATOM 1564 N N . VAL A 1 209 ? -17.400 6.946 23.314 1.00 98.56 209 VAL A N 1
ATOM 1565 C CA . VAL A 1 209 ? -17.634 7.613 24.597 1.00 98.56 209 VAL A CA 1
ATOM 1566 C C . VAL A 1 209 ? -18.143 9.026 24.356 1.00 98.56 209 VAL A C 1
ATOM 1568 O O . VAL A 1 209 ? -17.459 9.823 23.726 1.00 98.56 209 VAL A O 1
ATOM 1571 N N . ASN A 1 210 ? -19.317 9.346 24.900 1.00 97.38 210 ASN A N 1
ATOM 1572 C CA . ASN A 1 210 ? -19.962 10.650 24.751 1.00 97.38 210 ASN A CA 1
ATOM 1573 C C . ASN A 1 210 ? -20.321 11.233 26.126 1.00 97.38 210 ASN A C 1
ATOM 1575 O O . ASN A 1 210 ? -21.187 10.692 26.820 1.00 97.38 210 ASN A O 1
ATOM 1579 N N . THR A 1 211 ? -19.705 12.350 26.516 1.00 96.00 211 THR A N 1
ATOM 1580 C CA . THR A 1 211 ? -19.971 13.013 27.808 1.00 96.00 211 THR A CA 1
ATOM 1581 C C . THR A 1 211 ? -20.425 14.462 27.615 1.00 96.00 211 THR A C 1
ATOM 1583 O O . THR A 1 211 ? -19.799 15.246 26.905 1.00 96.00 211 THR A O 1
ATOM 1586 N N . SER A 1 212 ? -21.542 14.861 28.232 1.00 92.06 212 SER A N 1
ATOM 1587 C CA . SER A 1 212 ? -22.192 16.139 27.878 1.00 92.06 212 SER A CA 1
ATOM 1588 C C . SER A 1 212 ? -21.992 17.291 28.865 1.00 92.06 212 SER A C 1
ATOM 1590 O O . SER A 1 212 ? -22.376 18.421 28.560 1.00 92.06 212 SER A O 1
ATOM 1592 N N . HIS A 1 213 ? -21.391 17.070 30.035 1.00 91.06 213 HIS A N 1
ATOM 1593 C CA . HIS A 1 213 ? -21.213 18.155 31.002 1.00 91.06 213 HIS A CA 1
ATOM 1594 C C . HIS A 1 213 ? -19.976 19.012 30.712 1.00 91.06 213 HIS A C 1
ATOM 1596 O O . HIS A 1 213 ? -18.915 18.501 30.361 1.00 91.06 213 HIS A O 1
ATOM 1602 N N . ILE A 1 214 ? -20.122 20.329 30.861 1.00 82.94 214 ILE A N 1
ATOM 1603 C CA . ILE A 1 214 ? -19.154 21.320 30.371 1.00 82.94 214 ILE A CA 1
ATOM 1604 C C . ILE A 1 214 ? -17.934 21.510 31.290 1.00 82.94 214 ILE A C 1
ATOM 1606 O O . ILE A 1 214 ? -16.856 21.830 30.798 1.00 82.94 214 ILE A O 1
ATOM 1610 N N . THR A 1 215 ? -18.055 21.306 32.610 1.00 82.56 215 THR A N 1
ATOM 1611 C CA . THR A 1 215 ? -16.961 21.607 33.564 1.00 82.56 215 THR A CA 1
ATOM 1612 C C . THR A 1 215 ? -16.146 20.393 33.995 1.00 82.56 215 THR A C 1
ATOM 1614 O O . THR A 1 215 ? -14.935 20.499 34.151 1.00 82.56 215 THR A O 1
ATOM 1617 N N . ASP A 1 216 ? -16.792 19.249 34.192 1.00 85.38 216 ASP A N 1
ATOM 1618 C CA . ASP A 1 216 ? -16.220 18.053 34.835 1.00 85.38 216 ASP A CA 1
ATOM 1619 C C . ASP A 1 216 ? -16.754 16.742 34.220 1.00 85.38 216 ASP A C 1
ATOM 1621 O O . ASP A 1 216 ? -16.671 15.675 34.827 1.00 85.38 216 ASP A O 1
ATOM 1625 N N . GLY A 1 217 ? -17.307 16.821 33.005 1.00 89.56 217 GLY A N 1
ATOM 1626 C CA . GLY A 1 217 ? -17.768 15.668 32.237 1.00 89.56 217 GLY A CA 1
ATOM 1627 C C . GLY A 1 217 ? -16.660 15.073 31.371 1.00 89.56 217 GLY A C 1
ATOM 1628 O O . GLY A 1 217 ? -16.626 15.342 30.169 1.00 89.56 217 GLY A O 1
ATOM 1629 N N . TRP A 1 218 ? -15.730 14.317 31.955 1.00 94.44 218 TRP A N 1
ATOM 1630 C CA . TRP A 1 218 ? -14.561 13.797 31.228 1.00 94.44 218 TRP A CA 1
ATOM 1631 C C . TRP A 1 218 ? -14.851 12.487 30.498 1.00 94.44 218 TRP A C 1
ATOM 1633 O O . TRP A 1 218 ? -15.462 11.576 31.060 1.00 94.44 218 TRP A O 1
ATOM 1643 N N . GLY A 1 219 ? -14.372 12.370 29.259 1.00 96.12 219 GLY A N 1
ATOM 1644 C CA . GLY A 1 219 ? -14.529 11.147 28.469 1.00 96.12 219 GLY A CA 1
ATOM 1645 C C . GLY A 1 219 ? -13.781 9.967 29.091 1.00 96.12 219 GLY A C 1
ATOM 1646 O O . GLY A 1 219 ? -14.381 8.950 29.434 1.00 96.12 219 GLY A O 1
ATOM 1647 N N . LEU A 1 220 ? -12.480 10.140 29.303 1.00 96.75 220 LEU A N 1
ATOM 1648 C CA . LEU A 1 220 ? -11.586 9.183 29.946 1.00 96.75 220 LEU A CA 1
ATOM 1649 C C . LEU A 1 220 ? -10.850 9.856 31.107 1.00 96.75 220 LEU A C 1
ATOM 1651 O O . LEU A 1 220 ? -10.147 10.841 30.904 1.00 96.75 220 LEU A O 1
ATOM 1655 N N . LEU A 1 221 ? -10.980 9.299 32.310 1.00 95.44 221 LEU A N 1
ATOM 1656 C CA . LEU A 1 221 ? -10.299 9.753 33.519 1.00 95.44 221 LEU A CA 1
ATOM 1657 C C . LEU A 1 221 ? -9.308 8.691 34.015 1.00 95.44 221 LEU A C 1
ATOM 1659 O O . LEU A 1 221 ? -9.707 7.567 34.319 1.00 95.44 221 LEU A O 1
ATOM 1663 N N . LEU A 1 222 ? -8.033 9.059 34.157 1.00 94.00 222 LEU A N 1
ATOM 1664 C CA . LEU A 1 222 ? -6.964 8.197 34.683 1.00 94.00 222 LEU A CA 1
ATOM 1665 C C . LEU A 1 222 ? -6.320 8.826 35.921 1.00 94.00 222 LEU A C 1
ATOM 1667 O O . LEU A 1 222 ? -5.699 9.887 35.808 1.00 94.00 222 LEU A O 1
ATOM 1671 N N . ILE A 1 223 ? -6.445 8.186 37.094 1.00 91.44 223 ILE A N 1
ATOM 1672 C CA . ILE A 1 223 ? -5.865 8.709 38.345 1.00 91.44 223 ILE A CA 1
ATOM 1673 C C . ILE A 1 223 ? -5.201 7.642 39.229 1.00 91.44 223 ILE A C 1
ATOM 1675 O O . ILE A 1 223 ? -5.566 6.470 39.203 1.00 91.44 223 ILE A O 1
ATOM 1679 N N . SER A 1 224 ? -4.273 8.066 40.091 1.00 90.50 224 SER A N 1
ATOM 1680 C CA . SER A 1 224 ? -3.613 7.226 41.107 1.00 90.50 224 SER A CA 1
ATOM 1681 C C . SER A 1 224 ? -2.925 5.974 40.529 1.00 90.50 224 SER A C 1
ATOM 1683 O O . SER A 1 224 ? -3.342 4.841 40.798 1.00 90.50 224 SER A O 1
ATOM 1685 N N . ASN A 1 225 ? -1.845 6.206 39.769 1.00 88.31 225 ASN A N 1
ATOM 1686 C CA . ASN A 1 225 ? -0.924 5.201 39.223 1.00 88.31 225 ASN A CA 1
ATOM 1687 C C . ASN A 1 225 ? -1.598 4.139 38.331 1.00 88.31 225 ASN A C 1
ATOM 1689 O O . ASN A 1 225 ? -1.604 2.958 38.667 1.00 88.31 225 ASN A O 1
ATOM 1693 N N . THR A 1 226 ? -2.185 4.552 37.203 1.00 91.44 226 THR A N 1
ATOM 1694 C CA . THR A 1 226 ? -2.820 3.651 36.222 1.00 91.44 226 THR A CA 1
ATOM 1695 C C . THR A 1 226 ? -1.913 3.441 35.009 1.00 91.44 226 THR A C 1
ATOM 1697 O O . THR A 1 226 ? -1.917 4.240 34.075 1.00 91.44 226 THR A O 1
ATOM 1700 N N . ILE A 1 227 ? -1.123 2.366 35.023 1.00 93.12 227 ILE A N 1
ATOM 1701 C CA . ILE A 1 227 ? -0.026 2.124 34.071 1.00 93.12 227 ILE A CA 1
ATOM 1702 C C . ILE A 1 227 ? -0.281 0.980 33.100 1.00 93.12 227 ILE A C 1
ATOM 1704 O O . ILE A 1 227 ? -1.050 0.062 33.380 1.00 93.12 227 ILE A O 1
ATOM 1708 N N . ASN A 1 228 ? 0.436 1.012 31.979 1.00 94.62 228 ASN A N 1
ATOM 1709 C CA . ASN A 1 228 ? 0.430 -0.002 30.926 1.00 94.62 228 ASN A CA 1
ATOM 1710 C C . ASN A 1 228 ? -0.960 -0.246 30.326 1.00 94.62 228 ASN A C 1
ATOM 1712 O O . ASN A 1 228 ? -1.215 -1.310 29.777 1.00 94.62 228 ASN A O 1
ATOM 1716 N N . ASN A 1 229 ? -1.868 0.723 30.443 1.00 96.81 229 ASN A N 1
ATOM 1717 C CA . ASN A 1 229 ? -3.156 0.648 29.770 1.00 96.81 229 ASN A CA 1
ATOM 1718 C C . ASN A 1 229 ? -2.973 1.013 28.289 1.00 96.81 229 ASN A C 1
ATOM 1720 O O . ASN A 1 229 ? -2.177 1.895 27.953 1.00 96.81 229 ASN A O 1
ATOM 1724 N N . THR A 1 230 ? -3.711 0.340 27.413 1.00 98.25 230 THR A N 1
ATOM 1725 C CA . THR A 1 230 ? -3.672 0.572 25.965 1.00 98.25 230 THR A CA 1
ATOM 1726 C C . THR A 1 230 ? -5.057 0.952 25.483 1.00 98.25 230 THR A C 1
ATOM 1728 O O . THR A 1 230 ? -6.026 0.249 25.757 1.00 98.25 230 THR A O 1
ATOM 1731 N N . PHE A 1 231 ? -5.133 2.057 24.755 1.00 98.50 231 PHE A N 1
ATOM 1732 C CA . PHE A 1 231 ? -6.343 2.565 24.132 1.00 98.50 231 PHE A CA 1
ATOM 1733 C C . PHE A 1 231 ? -6.144 2.553 22.614 1.00 98.50 231 PHE A C 1
ATOM 1735 O O . PHE A 1 231 ? -5.174 3.112 22.107 1.00 98.50 231 PHE A O 1
ATOM 1742 N N . SER A 1 232 ? -7.034 1.921 21.865 1.00 98.50 232 SER A N 1
ATOM 1743 C CA . SER A 1 232 ? -6.972 1.882 20.403 1.00 98.50 232 SER A CA 1
ATOM 1744 C C . SER A 1 232 ? -8.344 2.136 19.797 1.00 98.50 232 SER A C 1
ATOM 1746 O O . SER A 1 232 ? -9.359 1.751 20.378 1.00 98.50 232 SER A O 1
ATOM 1748 N N . ARG A 1 233 ? -8.399 2.806 18.639 1.00 98.56 233 ARG A N 1
ATOM 1749 C CA . ARG A 1 233 ? -9.660 3.062 17.913 1.00 98.56 233 ARG A CA 1
ATOM 1750 C C . ARG A 1 233 ? -10.747 3.716 18.775 1.00 98.56 233 ARG A C 1
ATOM 1752 O O . ARG A 1 233 ? -11.935 3.489 18.578 1.00 98.56 233 ARG A O 1
ATOM 1759 N N . MET A 1 234 ? -10.356 4.509 19.768 1.00 98.56 234 MET A N 1
ATOM 1760 C CA . MET A 1 234 ? -11.306 5.177 20.649 1.00 98.56 234 MET A CA 1
ATOM 1761 C C . MET A 1 234 ? -11.946 6.352 19.915 1.00 98.56 234 MET A C 1
ATOM 1763 O O . MET A 1 234 ? -11.252 7.110 19.241 1.00 98.56 234 MET A O 1
ATOM 1767 N N . ASN A 1 235 ? -13.250 6.543 20.094 1.00 97.88 235 ASN A N 1
ATOM 1768 C CA . ASN A 1 235 ? -13.947 7.750 19.660 1.00 97.88 235 ASN A CA 1
ATOM 1769 C C . ASN A 1 235 ? -14.537 8.437 20.891 1.00 97.88 235 ASN A C 1
ATOM 1771 O O . ASN A 1 235 ? -15.554 7.990 21.426 1.00 97.88 235 ASN A O 1
ATOM 1775 N N . ILE A 1 236 ? -13.857 9.473 21.378 1.00 97.38 236 ILE A N 1
ATOM 1776 C CA . ILE A 1 236 ? -14.220 10.161 22.615 1.00 97.38 236 ILE A CA 1
ATOM 1777 C C . ILE A 1 236 ? -14.658 11.581 22.281 1.00 97.38 236 ILE A C 1
ATOM 1779 O O . ILE A 1 236 ? -13.836 12.417 21.900 1.00 97.38 236 ILE A O 1
ATOM 1783 N N . THR A 1 237 ? -15.943 11.857 22.483 1.00 95.50 237 THR A N 1
ATOM 1784 C CA . THR A 1 237 ? -16.507 13.201 22.389 1.00 95.50 237 THR A CA 1
ATOM 1785 C C . THR A 1 237 ? -16.953 13.695 23.760 1.00 95.50 237 THR A C 1
ATOM 1787 O O . THR A 1 237 ? -17.576 12.968 24.541 1.00 95.50 237 THR A O 1
ATOM 1790 N N . SER A 1 238 ? -16.612 14.938 24.084 1.00 93.44 238 SER A N 1
ATOM 1791 C CA . SER A 1 238 ? -16.910 15.514 25.394 1.00 93.44 238 SER A CA 1
ATOM 1792 C C . SER A 1 238 ? -17.108 17.027 25.346 1.00 93.44 238 SER A C 1
ATOM 1794 O O . SER A 1 238 ? -16.604 17.715 24.464 1.00 93.44 238 SER A O 1
ATOM 1796 N N . ASN A 1 239 ? -17.810 17.588 26.331 1.00 91.50 239 ASN A N 1
ATOM 1797 C CA . ASN A 1 239 ? -17.858 19.046 26.526 1.00 91.50 239 ASN A CA 1
ATOM 1798 C C . ASN A 1 239 ? -16.766 19.561 27.493 1.00 91.50 239 ASN A C 1
ATOM 1800 O O . ASN A 1 239 ? -16.401 20.735 27.443 1.00 91.50 239 ASN A O 1
ATOM 1804 N N . SER A 1 240 ? -16.211 18.691 28.339 1.00 91.06 240 SER A N 1
ATOM 1805 C CA . SER A 1 240 ? -15.010 18.916 29.169 1.00 91.06 240 SER A CA 1
ATOM 1806 C C . SER A 1 240 ? -13.815 18.150 28.556 1.00 91.06 240 SER A C 1
ATOM 1808 O O . SER A 1 240 ? -13.972 17.698 27.417 1.00 91.06 240 SER A O 1
ATOM 1810 N N . PRO A 1 241 ? -12.624 17.987 29.181 1.00 92.19 241 PRO A N 1
ATOM 1811 C CA . PRO A 1 241 ? -11.558 17.248 28.521 1.00 92.19 241 PRO A CA 1
ATOM 1812 C C . PRO A 1 241 ? -11.930 15.833 28.075 1.00 92.19 241 PRO A C 1
ATOM 1814 O O . PRO A 1 241 ? -12.556 15.090 28.835 1.00 92.19 241 PRO A O 1
ATOM 1817 N N . ALA A 1 242 ? -11.558 15.472 26.841 1.00 94.50 242 ALA A N 1
ATOM 1818 C CA . ALA A 1 242 ? -11.854 14.140 26.304 1.00 94.50 242 ALA A CA 1
ATOM 1819 C C . ALA A 1 242 ? -11.020 13.088 27.037 1.00 94.50 242 ALA A C 1
ATOM 1821 O O . ALA A 1 242 ? -11.550 12.068 27.474 1.00 94.50 242 ALA A O 1
ATOM 1822 N N . VAL A 1 243 ? -9.748 13.391 27.290 1.00 94.06 243 VAL A N 1
ATOM 1823 C CA . VAL A 1 243 ? -8.884 12.618 28.183 1.00 94.06 243 VAL A CA 1
ATOM 1824 C C . VAL A 1 243 ? -8.357 13.526 29.287 1.00 94.06 243 VAL A C 1
ATOM 1826 O O . VAL A 1 243 ? -7.726 14.549 29.017 1.00 94.06 243 VAL A O 1
ATOM 1829 N N . TYR A 1 244 ? -8.595 13.131 30.533 1.00 92.12 244 TYR A N 1
ATOM 1830 C CA . TYR A 1 244 ? -8.108 13.803 31.727 1.00 92.12 244 TYR A CA 1
ATOM 1831 C C . TYR A 1 244 ? -7.223 12.862 32.543 1.00 92.12 244 TYR A C 1
ATOM 1833 O O . TYR A 1 244 ? -7.635 11.774 32.953 1.00 92.12 244 TYR A O 1
ATOM 1841 N N . VAL A 1 245 ? -6.002 13.306 32.816 1.00 90.31 245 VAL A N 1
ATOM 1842 C CA . VAL A 1 245 ? -5.004 12.544 33.567 1.00 90.31 245 VAL A CA 1
ATOM 1843 C C . VAL A 1 245 ? -4.602 13.320 34.816 1.00 90.31 245 VAL A C 1
ATOM 1845 O O . VAL A 1 245 ? -4.376 14.532 34.765 1.00 90.31 245 VAL A O 1
ATOM 1848 N N . TYR A 1 246 ? -4.519 12.623 35.948 1.00 86.62 246 TYR A N 1
ATOM 1849 C CA . TYR A 1 246 ? -4.147 13.202 37.237 1.00 86.62 246 TYR A CA 1
ATOM 1850 C C . TYR A 1 246 ? -3.267 12.244 38.047 1.00 86.62 246 TYR A C 1
ATOM 1852 O O . TYR A 1 246 ? -3.416 11.024 37.953 1.00 86.62 246 TYR A O 1
ATOM 1860 N N . ASP A 1 247 ? -2.418 12.808 38.914 1.00 80.44 247 ASP A N 1
ATOM 1861 C CA . ASP A 1 247 ? -1.556 12.081 39.862 1.00 80.44 247 ASP A CA 1
ATOM 1862 C C . ASP A 1 247 ? -0.334 11.384 39.227 1.00 80.44 247 ASP A C 1
ATOM 1864 O O . ASP A 1 247 ? -0.155 11.328 38.012 1.00 80.44 247 ASP A O 1
ATOM 1868 N N . THR A 1 248 ? 0.553 10.878 40.075 1.00 78.06 248 THR A N 1
ATOM 1869 C CA . THR A 1 248 ? 1.859 10.337 39.689 1.00 78.06 248 THR A CA 1
ATOM 1870 C C . THR A 1 248 ? 1.774 8.965 39.000 1.00 78.06 248 THR A C 1
ATOM 1872 O O . THR A 1 248 ? 0.867 8.169 39.255 1.00 78.06 248 THR A O 1
ATOM 1875 N N . GLY A 1 249 ? 2.758 8.683 38.142 1.00 77.50 249 GLY A N 1
ATOM 1876 C CA . GLY A 1 249 ? 3.049 7.360 37.588 1.00 77.50 249 GLY A CA 1
ATOM 1877 C C . GLY A 1 249 ? 2.315 6.998 36.301 1.00 77.50 249 GLY A C 1
ATOM 1878 O O . GLY A 1 249 ? 2.388 5.854 35.899 1.00 77.50 249 GLY A O 1
ATOM 1879 N N . GLN A 1 250 ? 1.625 7.920 35.640 1.00 85.00 250 GLN A N 1
ATOM 1880 C CA . GLN A 1 250 ? 0.755 7.663 34.493 1.00 85.00 250 GLN A CA 1
ATOM 1881 C C . GLN A 1 250 ? 1.538 7.299 33.224 1.00 85.00 250 GLN A C 1
ATOM 1883 O O . GLN A 1 250 ? 2.207 8.142 32.634 1.00 85.00 250 GLN A O 1
ATOM 1888 N N . ASN A 1 251 ? 1.420 6.044 32.782 1.00 88.31 251 ASN A N 1
ATOM 1889 C CA . ASN A 1 251 ? 2.056 5.531 31.567 1.00 88.31 251 ASN A CA 1
ATOM 1890 C C . ASN A 1 251 ? 1.031 4.752 30.737 1.00 88.31 251 ASN A C 1
ATOM 1892 O O . ASN A 1 251 ? 0.618 3.667 31.148 1.00 88.31 251 ASN A O 1
ATOM 1896 N N . PHE A 1 252 ? 0.615 5.277 29.585 1.00 93.12 252 PHE A N 1
ATOM 1897 C CA . PHE A 1 252 ? -0.337 4.596 28.703 1.00 93.12 252 PHE A CA 1
ATOM 1898 C C . PHE A 1 252 ? -0.087 4.924 27.231 1.00 93.12 252 PHE A C 1
ATOM 1900 O O . PHE A 1 252 ? 0.543 5.930 26.891 1.00 93.12 252 PHE A O 1
ATOM 1907 N N . THR A 1 253 ? -0.590 4.057 26.359 1.00 95.88 253 THR A N 1
ATOM 1908 C CA . THR A 1 253 ? -0.538 4.237 24.907 1.00 95.88 253 THR A CA 1
ATOM 1909 C C . THR A 1 253 ? -1.942 4.479 24.367 1.00 95.88 253 THR A C 1
ATOM 1911 O O . THR A 1 253 ? -2.899 3.838 24.807 1.00 95.88 253 THR A O 1
ATOM 1914 N N . MET A 1 254 ? -2.076 5.408 23.423 1.00 97.44 254 MET A N 1
ATOM 1915 C CA . MET A 1 254 ? -3.301 5.614 22.656 1.00 97.44 254 MET A CA 1
ATOM 1916 C C . MET A 1 254 ? -2.983 5.595 21.163 1.00 97.44 254 MET A C 1
ATOM 1918 O O . MET A 1 254 ? -2.057 6.273 20.726 1.00 97.44 254 MET A O 1
ATOM 1922 N N . SER A 1 255 ? -3.739 4.828 20.382 1.00 98.06 255 SER A N 1
ATOM 1923 C CA . SER A 1 255 ? -3.515 4.687 18.941 1.00 98.06 255 SER A CA 1
ATOM 1924 C C . SER A 1 255 ? -4.801 4.749 18.128 1.00 98.06 255 SER A C 1
ATOM 1926 O O . SER A 1 255 ? -5.869 4.406 18.637 1.00 98.06 255 SER A O 1
ATOM 1928 N N . ASP A 1 256 ? -4.717 5.207 16.880 1.00 97.94 256 ASP A N 1
ATOM 1929 C CA . ASP A 1 256 ? -5.832 5.192 15.917 1.00 97.94 256 ASP A CA 1
ATOM 1930 C C . ASP A 1 256 ? -7.128 5.828 16.446 1.00 97.94 256 ASP A C 1
ATOM 1932 O O . ASP A 1 256 ? -8.227 5.372 16.144 1.00 97.94 256 ASP A O 1
ATOM 1936 N N . SER A 1 257 ? -7.015 6.830 17.315 1.00 97.69 257 SER A N 1
ATOM 1937 C CA . SER A 1 257 ? -8.139 7.338 18.107 1.00 97.69 257 SER A CA 1
ATOM 1938 C C . SER A 1 257 ? -8.510 8.764 17.718 1.00 97.69 257 SER A C 1
ATOM 1940 O O . SER A 1 257 ? -7.675 9.541 17.258 1.00 97.69 257 SER A O 1
ATOM 1942 N N . VAL A 1 258 ? -9.768 9.125 17.945 1.00 95.81 258 VAL A N 1
ATOM 1943 C CA . VAL A 1 258 ? -10.294 10.473 17.736 1.00 95.81 258 VAL A CA 1
ATOM 1944 C C . VAL A 1 258 ? -10.734 11.034 19.079 1.00 95.81 258 VAL A C 1
ATOM 1946 O O . VAL A 1 258 ? -11.573 10.448 19.769 1.00 95.81 258 VAL A O 1
ATOM 1949 N N . LEU A 1 259 ? -10.153 12.174 19.442 1.00 95.44 259 LEU A N 1
ATOM 1950 C CA . LEU A 1 259 ? -10.489 12.923 20.643 1.00 95.44 259 LEU A CA 1
ATOM 1951 C C . LEU A 1 259 ? -11.092 14.260 20.229 1.00 95.44 259 LEU A C 1
ATOM 1953 O O . LEU A 1 259 ? -10.494 14.997 19.443 1.00 95.44 259 LEU A O 1
ATOM 1957 N N . HIS A 1 260 ? -12.269 14.574 20.762 1.00 93.19 260 HIS A N 1
ATOM 1958 C CA . HIS A 1 260 ? -12.930 15.834 20.466 1.00 93.19 260 HIS A CA 1
ATOM 1959 C C . HIS A 1 260 ? -13.631 16.422 21.690 1.00 93.19 260 HIS A C 1
ATOM 1961 O O . HIS A 1 260 ? -14.687 15.951 22.116 1.00 93.19 260 HIS A O 1
ATOM 1967 N N . SER A 1 261 ? -13.060 17.497 22.227 1.00 91.88 261 SER A N 1
ATOM 1968 C CA . SER A 1 261 ? -13.677 18.334 23.246 1.00 91.88 261 SER A CA 1
ATOM 1969 C C . SER A 1 261 ? -14.260 19.613 22.635 1.00 91.88 261 SER A C 1
ATOM 1971 O O . SER A 1 261 ? -13.529 20.460 22.113 1.00 91.88 261 SER A O 1
ATOM 1973 N N . PHE A 1 262 ? -15.576 19.815 22.757 1.00 90.19 262 PHE A N 1
ATOM 1974 C CA . PHE A 1 262 ? -16.256 20.993 22.196 1.00 90.19 262 PHE A CA 1
ATOM 1975 C C . PHE A 1 262 ? -15.885 22.299 22.919 1.00 90.19 262 PHE A C 1
ATOM 1977 O O . PHE A 1 262 ? -15.737 23.349 22.292 1.00 90.19 262 PHE A O 1
ATOM 1984 N N . SER A 1 263 ? -15.698 22.246 24.240 1.00 88.50 263 SER A N 1
ATOM 1985 C CA . SER A 1 263 ? -15.517 23.436 25.090 1.00 88.50 263 SER A CA 1
ATOM 1986 C C . SER A 1 263 ? -14.254 23.418 25.960 1.00 88.50 263 SER A C 1
ATOM 1988 O O . SER A 1 263 ? -13.989 24.397 26.655 1.00 88.50 263 SER A O 1
ATOM 1990 N N . SER A 1 264 ? -13.422 22.373 25.891 1.00 88.94 264 SER A N 1
ATOM 1991 C CA . SER A 1 264 ? -12.182 22.253 26.675 1.00 88.94 264 SER A CA 1
ATOM 1992 C C . SER A 1 264 ?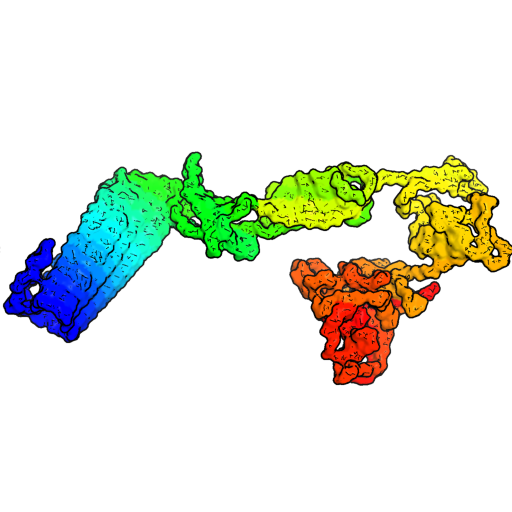 -11.045 21.613 25.865 1.00 88.94 264 SER A C 1
ATOM 1994 O O . SER A 1 264 ? -11.073 21.679 24.640 1.00 88.94 264 SER A O 1
ATOM 1996 N N . TYR A 1 265 ? -10.020 21.085 26.539 1.00 88.50 265 TYR A N 1
ATOM 1997 C CA . TYR A 1 265 ? -8.852 20.421 25.956 1.00 88.50 265 TYR A CA 1
ATOM 1998 C C . TYR A 1 265 ? -9.165 18.993 25.496 1.00 88.50 265 TYR A C 1
ATOM 2000 O O . TYR A 1 265 ? -9.766 18.238 26.243 1.00 88.50 265 TYR A O 1
ATOM 2008 N N . ASP A 1 266 ? -8.717 18.567 24.318 1.00 92.31 266 ASP A N 1
ATOM 2009 C CA . ASP A 1 266 ? -8.858 17.161 23.901 1.00 92.31 266 ASP A CA 1
ATOM 2010 C C . ASP A 1 266 ? -8.068 16.238 24.844 1.00 92.31 266 ASP A C 1
ATOM 2012 O O . ASP A 1 266 ? -8.553 15.196 25.284 1.00 92.31 266 ASP A O 1
ATOM 2016 N N . PHE A 1 267 ? -6.872 16.679 25.236 1.00 90.94 267 PHE A N 1
ATOM 2017 C CA . PHE A 1 267 ? -6.042 16.012 26.228 1.00 90.94 267 PHE A CA 1
ATOM 2018 C C . PHE A 1 267 ? -5.592 17.006 27.297 1.00 90.94 267 PHE A C 1
ATOM 2020 O O . PHE A 1 267 ? -4.977 18.031 26.989 1.00 90.94 267 PHE A O 1
ATOM 2027 N N . TYR A 1 268 ? -5.870 16.683 28.558 1.00 88.62 268 TYR A N 1
ATOM 2028 C CA . TYR A 1 268 ? -5.446 17.465 29.710 1.00 88.62 268 TYR A CA 1
ATOM 2029 C C . TYR A 1 268 ? -4.718 16.587 30.728 1.00 88.62 268 TYR A C 1
ATOM 2031 O O . TYR A 1 268 ? -5.292 15.649 31.283 1.00 88.62 268 TYR A O 1
ATOM 2039 N N . ALA A 1 269 ? -3.471 16.941 31.037 1.00 87.31 269 ALA A N 1
ATOM 2040 C CA . ALA A 1 269 ? -2.726 16.358 32.149 1.00 87.31 269 ALA A CA 1
ATOM 2041 C C . ALA A 1 269 ? -2.565 17.392 33.271 1.00 87.31 269 ALA A C 1
ATOM 2043 O O . ALA A 1 269 ? -1.962 18.448 33.074 1.00 87.31 269 ALA A O 1
ATOM 2044 N N . ALA A 1 270 ? -3.091 17.093 34.459 1.00 82.12 270 ALA A N 1
ATOM 2045 C CA . ALA A 1 270 ? -3.082 17.997 35.609 1.00 82.12 270 ALA A CA 1
ATOM 2046 C C . ALA A 1 270 ? -1.686 18.167 36.228 1.00 82.12 270 ALA A C 1
ATOM 2048 O O . ALA A 1 270 ? -0.829 17.302 36.073 1.00 82.12 270 ALA A O 1
ATOM 2049 N N . ALA A 1 271 ? -1.477 19.230 37.015 1.00 72.06 271 ALA A N 1
ATOM 2050 C CA . ALA A 1 271 ? -0.153 19.652 37.489 1.00 72.06 271 ALA A CA 1
ATOM 2051 C C . ALA A 1 271 ? 0.652 18.604 38.292 1.00 72.06 271 ALA A C 1
ATOM 2053 O O . ALA A 1 271 ? 1.884 18.634 38.298 1.00 72.06 271 ALA A O 1
ATOM 2054 N N . SER A 1 272 ? -0.015 17.647 38.936 1.00 75.25 272 SER A N 1
ATOM 2055 C CA . SER A 1 272 ? 0.608 16.552 39.695 1.00 75.25 272 SER A CA 1
ATOM 2056 C C . SER A 1 272 ? 1.035 15.342 38.846 1.00 75.25 272 SER A C 1
ATOM 2058 O O . SER A 1 272 ? 1.622 14.409 39.389 1.00 75.25 272 SER A O 1
ATOM 2060 N N . THR A 1 273 ? 0.750 15.337 37.540 1.00 76.00 273 THR A N 1
ATOM 2061 C CA . THR A 1 273 ? 0.903 14.158 36.672 1.00 76.00 273 THR A CA 1
ATOM 2062 C C . THR A 1 273 ? 2.353 13.825 36.310 1.00 76.00 273 THR A C 1
ATOM 2064 O O . THR A 1 273 ? 3.040 14.606 35.664 1.00 76.00 273 THR A O 1
ATOM 2067 N N . THR A 1 274 ? 2.827 12.621 36.625 1.00 82.50 274 THR A N 1
ATOM 2068 C CA . THR A 1 274 ? 4.154 12.148 36.170 1.00 82.50 274 THR A CA 1
ATOM 2069 C C . THR A 1 274 ? 4.010 10.951 35.237 1.00 82.50 274 THR A C 1
ATOM 2071 O O . THR A 1 274 ? 3.027 10.233 35.366 1.00 82.50 274 THR A O 1
ATOM 2074 N N . GLY A 1 275 ? 4.976 10.721 34.340 1.00 80.94 275 GLY A N 1
ATOM 2075 C CA . GLY A 1 275 ? 4.994 9.573 33.417 1.00 80.94 275 GLY A CA 1
ATOM 2076 C C . GLY A 1 275 ? 4.859 9.943 31.932 1.00 80.94 275 GLY A C 1
ATOM 2077 O O . GLY A 1 275 ? 4.783 11.121 31.582 1.00 80.94 275 GLY A O 1
ATOM 2078 N N . ASN A 1 276 ? 4.891 8.931 31.065 1.00 85.62 276 ASN A N 1
ATOM 2079 C CA . ASN A 1 276 ? 4.966 9.042 29.610 1.00 85.62 276 ASN A CA 1
ATOM 2080 C C . ASN A 1 276 ? 3.659 8.582 28.953 1.00 85.62 276 ASN A C 1
ATOM 2082 O O . ASN A 1 276 ? 3.260 7.420 29.062 1.00 85.62 276 ASN A O 1
ATOM 2086 N N . VAL A 1 277 ? 3.033 9.486 28.206 1.00 89.19 277 VAL A N 1
ATOM 2087 C CA . VAL A 1 277 ? 1.851 9.214 27.386 1.00 89.19 277 VAL A CA 1
ATOM 2088 C C . VAL A 1 277 ? 2.277 9.172 25.926 1.00 89.19 277 VAL A C 1
ATOM 2090 O O . VAL A 1 277 ? 2.882 10.123 25.439 1.00 89.19 277 VAL A O 1
ATOM 2093 N N . ASN A 1 278 ? 1.969 8.084 25.221 1.00 92.88 278 ASN A N 1
ATOM 2094 C CA . ASN A 1 278 ? 2.349 7.927 23.816 1.00 92.88 278 ASN A CA 1
ATOM 2095 C C . ASN A 1 278 ? 1.104 7.863 22.938 1.00 92.88 278 ASN A C 1
ATOM 2097 O O . ASN A 1 278 ? 0.320 6.917 23.037 1.00 92.88 278 ASN A O 1
ATOM 2101 N N . PHE A 1 279 ? 0.934 8.867 22.088 1.00 94.88 279 PHE A N 1
ATOM 2102 C CA . PHE A 1 279 ? -0.104 8.921 21.068 1.00 94.88 279 PHE A CA 1
ATOM 2103 C C . PHE A 1 279 ? 0.492 8.526 19.722 1.00 94.88 279 PHE A C 1
ATOM 2105 O O . PHE A 1 279 ? 1.565 9.007 19.358 1.00 94.88 279 PHE A O 1
ATOM 2112 N N . THR A 1 280 ? -0.198 7.666 18.981 1.00 97.19 280 THR A N 1
ATOM 2113 C CA . THR A 1 280 ? 0.181 7.284 17.618 1.00 97.19 280 THR A CA 1
ATOM 2114 C C . THR A 1 280 ? -1.038 7.350 16.714 1.00 97.19 280 THR A C 1
ATOM 2116 O O . THR A 1 280 ? -2.017 6.663 16.976 1.00 97.19 280 THR A O 1
ATOM 2119 N N . ASN A 1 281 ? -1.008 8.166 15.661 1.00 96.88 281 ASN A N 1
ATOM 2120 C CA . ASN A 1 281 ? -2.179 8.354 14.797 1.00 96.88 281 ASN A CA 1
ATOM 2121 C C . ASN A 1 281 ? -3.450 8.738 15.592 1.00 96.88 281 ASN A C 1
ATOM 2123 O O . ASN A 1 281 ? -4.520 8.149 15.432 1.00 96.88 281 ASN A O 1
ATOM 2127 N N . VAL A 1 282 ? -3.317 9.691 16.517 1.00 94.56 282 VAL A N 1
ATOM 2128 C CA . VAL A 1 282 ? -4.439 10.201 17.317 1.00 94.56 282 VAL A CA 1
ATOM 2129 C C . VAL A 1 282 ? -4.811 11.580 16.796 1.00 94.56 282 VAL A C 1
ATOM 2131 O O . VAL A 1 282 ? -3.973 12.476 16.757 1.00 94.56 282 VAL A O 1
ATOM 2134 N N . SER A 1 283 ? -6.070 11.756 16.404 1.00 91.62 283 SER A N 1
ATOM 2135 C CA . SER A 1 283 ? -6.591 13.038 15.928 1.00 91.62 283 SER A CA 1
ATOM 2136 C C . SER A 1 283 ? -7.112 13.876 17.096 1.00 91.62 283 SER A C 1
ATOM 2138 O O . SER A 1 283 ? -7.977 13.420 17.845 1.00 91.62 283 SER A O 1
ATOM 2140 N N . PHE A 1 284 ? -6.601 15.101 17.232 1.00 86.38 284 PHE A N 1
ATOM 2141 C CA . PHE A 1 284 ? -7.043 16.116 18.194 1.00 86.38 284 PHE A CA 1
ATOM 2142 C C . PHE A 1 284 ? -6.829 17.519 17.593 1.00 86.38 284 PHE A C 1
ATOM 2144 O O . PHE A 1 284 ? -5.893 17.746 16.831 1.00 86.38 284 PHE A O 1
ATOM 2151 N N . VAL A 1 285 ? -7.724 18.467 17.879 1.00 67.94 285 VAL A N 1
ATOM 2152 C CA . VAL A 1 285 ? -7.980 19.678 17.062 1.00 67.94 285 VAL A CA 1
ATOM 2153 C C . VAL A 1 285 ? -7.202 20.914 17.568 1.00 67.94 285 VAL A C 1
ATOM 2155 O O . VAL A 1 285 ? -7.564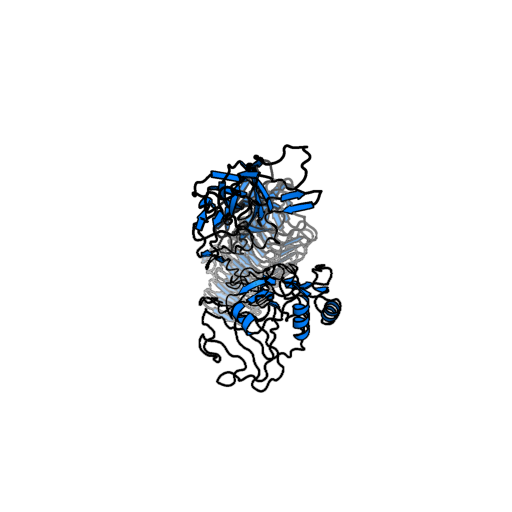 22.042 17.259 1.00 67.94 285 VAL A O 1
ATOM 2158 N N . ASN A 1 286 ? -6.093 20.724 18.300 1.00 55.06 286 ASN A N 1
ATOM 2159 C CA . ASN A 1 286 ? -5.185 21.760 18.862 1.00 55.06 286 ASN A CA 1
ATOM 2160 C C . ASN A 1 286 ? -5.411 22.205 20.318 1.00 55.06 286 ASN A C 1
ATOM 2162 O O . ASN A 1 286 ? -4.999 23.302 20.700 1.00 55.06 286 ASN A O 1
ATOM 2166 N N . LYS A 1 287 ? -6.011 21.379 21.178 1.00 61.88 287 LYS A N 1
ATOM 2167 C CA . LYS A 1 287 ? -6.073 21.681 22.617 1.00 61.88 287 LYS A CA 1
ATOM 2168 C C . LYS A 1 287 ? -5.502 20.541 23.458 1.00 61.88 287 LYS A C 1
ATOM 2170 O O . LYS A 1 287 ? -6.206 19.961 24.275 1.00 61.88 287 LYS A O 1
ATOM 2175 N N . SER A 1 288 ? -4.226 20.221 23.284 1.00 62.69 288 SER A N 1
ATOM 2176 C CA . SER A 1 288 ? -3.490 19.383 24.238 1.00 62.69 288 SER A CA 1
ATOM 2177 C C . SER A 1 288 ? -2.731 20.277 25.220 1.00 62.69 288 SER A C 1
ATOM 2179 O O . SER A 1 288 ? -1.878 21.059 24.802 1.00 62.69 288 SER A O 1
ATOM 2181 N N . PHE A 1 289 ? -3.026 20.177 26.517 1.00 61.66 289 PHE A N 1
ATOM 2182 C CA . PHE A 1 289 ? -2.324 20.926 27.564 1.00 61.66 289 PHE A CA 1
ATOM 2183 C C . PHE A 1 289 ? -1.769 19.981 28.628 1.00 61.66 289 PHE A C 1
ATOM 2185 O O . PHE A 1 289 ? -2.503 19.215 29.255 1.00 61.66 289 PHE A O 1
ATOM 2192 N N . VAL A 1 290 ? -0.458 20.064 28.848 1.00 59.47 290 VAL A N 1
ATOM 2193 C CA . VAL A 1 290 ? 0.239 19.367 29.932 1.00 59.47 290 VAL A CA 1
ATOM 2194 C C . VAL A 1 290 ? 0.591 20.403 30.994 1.00 59.47 290 VAL A C 1
ATOM 2196 O O . VAL A 1 290 ? 1.480 21.222 30.798 1.00 59.47 290 VAL A O 1
ATOM 2199 N N . ALA A 1 291 ? -0.120 20.385 32.120 1.00 52.31 291 ALA A N 1
ATOM 2200 C CA . ALA A 1 291 ? 0.056 21.338 33.217 1.00 52.31 291 ALA A CA 1
ATOM 2201 C C . ALA A 1 291 ? 1.169 20.943 34.208 1.00 52.31 291 ALA A C 1
ATOM 2203 O O . ALA A 1 291 ? 1.371 21.637 35.206 1.00 52.31 291 ALA A O 1
ATOM 2204 N N . SER A 1 292 ? 1.799 19.773 34.037 1.00 53.59 292 SER A N 1
ATOM 2205 C CA . SER A 1 292 ? 2.585 19.127 35.096 1.00 53.59 292 SER A CA 1
ATOM 2206 C C . SER A 1 292 ? 4.085 19.290 34.999 1.00 53.59 292 SER A C 1
ATOM 2208 O O . SER A 1 292 ? 4.635 19.149 33.929 1.00 53.59 292 SER A O 1
ATOM 2210 N N . SER A 1 293 ? 4.741 19.383 36.162 1.00 50.78 293 SER A N 1
ATOM 2211 C CA . SER A 1 293 ? 6.194 19.418 36.364 1.00 50.78 293 SER A CA 1
ATOM 2212 C C . SER A 1 293 ? 7.004 18.172 35.941 1.00 50.78 293 SER A C 1
ATOM 2214 O O . SER A 1 293 ? 8.228 18.303 35.872 1.00 50.78 293 SER A O 1
ATOM 2216 N N . LYS A 1 294 ? 6.405 16.986 35.675 1.00 66.44 294 LYS A N 1
ATOM 2217 C CA . LYS A 1 294 ? 7.167 15.732 35.382 1.00 66.44 294 LYS A CA 1
ATOM 2218 C C . LYS A 1 294 ? 6.561 14.736 34.356 1.00 66.44 294 LYS A C 1
ATOM 2220 O O . LYS A 1 294 ? 7.059 13.615 34.268 1.00 66.44 294 LYS A O 1
ATOM 2225 N N . GLY A 1 295 ? 5.496 15.076 33.625 1.00 74.38 295 GLY A N 1
ATOM 2226 C CA . GLY A 1 295 ? 4.907 14.221 32.574 1.00 74.38 295 GLY A CA 1
ATOM 2227 C C . GLY A 1 295 ? 5.322 14.617 31.147 1.00 74.38 295 GLY A C 1
ATOM 2228 O O . GLY A 1 295 ? 5.586 15.793 30.900 1.00 74.38 295 GLY A O 1
ATOM 2229 N N . ILE A 1 296 ? 5.364 13.656 30.216 1.00 83.94 296 ILE A N 1
ATOM 2230 C CA . ILE A 1 296 ? 5.674 13.880 28.790 1.00 83.94 296 ILE A CA 1
ATOM 2231 C C . ILE A 1 296 ? 4.562 13.285 27.918 1.00 83.94 296 ILE A C 1
ATOM 2233 O O . ILE A 1 296 ? 4.181 12.128 28.102 1.00 83.94 296 ILE A O 1
ATOM 2237 N N . LEU A 1 297 ? 4.067 14.066 26.953 1.00 88.44 297 LEU A N 1
ATOM 2238 C CA . LEU A 1 297 ? 3.233 13.574 25.852 1.00 88.44 297 LEU A CA 1
ATOM 2239 C C . LEU A 1 297 ? 4.101 13.426 24.600 1.00 88.44 297 LEU A C 1
ATOM 2241 O O . LEU A 1 297 ? 4.630 14.422 24.115 1.00 88.44 297 LEU A O 1
ATOM 2245 N N . ASN A 1 298 ? 4.204 12.215 24.059 1.00 90.38 298 ASN A N 1
ATOM 2246 C CA . ASN A 1 298 ? 4.868 11.936 22.788 1.00 90.38 298 ASN A CA 1
ATOM 2247 C C . ASN A 1 298 ? 3.823 11.673 21.706 1.00 90.38 298 ASN A C 1
ATOM 2249 O O . ASN A 1 298 ? 2.943 10.828 21.889 1.00 90.38 298 ASN A O 1
ATOM 2253 N N . VAL A 1 299 ? 3.940 12.366 20.578 1.00 92.56 299 VAL A N 1
ATOM 2254 C CA . VAL A 1 299 ? 3.030 12.230 19.438 1.00 92.56 299 VAL A CA 1
ATOM 2255 C C . VAL A 1 299 ? 3.783 11.605 18.276 1.00 92.56 299 VAL A C 1
ATOM 2257 O O . VAL A 1 299 ? 4.868 12.060 17.918 1.00 92.56 299 VAL A O 1
ATOM 2260 N N . HIS A 1 300 ? 3.207 10.552 17.708 1.00 95.25 300 HIS A N 1
ATOM 2261 C CA . HIS A 1 300 ? 3.801 9.748 16.650 1.00 95.25 300 HIS A CA 1
ATOM 2262 C C . HIS A 1 300 ? 2.825 9.536 15.494 1.00 95.25 300 HIS A C 1
ATOM 2264 O O . HIS A 1 300 ? 1.603 9.565 15.667 1.00 95.25 300 HIS A O 1
ATOM 2270 N N . TRP A 1 301 ? 3.385 9.200 14.341 1.00 97.19 301 TRP A N 1
ATOM 2271 C CA . TRP A 1 301 ? 2.664 8.858 13.124 1.00 97.19 301 TRP A CA 1
ATOM 2272 C C . TRP A 1 301 ? 3.231 7.589 12.502 1.00 97.19 301 TRP A C 1
ATOM 2274 O O . TRP A 1 301 ? 4.376 7.205 12.764 1.00 97.19 301 TRP A O 1
ATOM 2284 N N . TYR A 1 302 ? 2.421 6.937 11.676 1.00 98.00 302 TYR A N 1
ATOM 2285 C CA . TYR A 1 302 ? 2.845 5.761 10.935 1.00 98.00 302 TYR A CA 1
ATOM 2286 C C . TYR A 1 302 ? 3.579 6.140 9.658 1.00 98.00 302 TYR A C 1
ATOM 2288 O O . TYR A 1 302 ? 3.130 7.010 8.911 1.00 98.00 302 TYR A O 1
ATOM 2296 N N . LEU A 1 303 ? 4.685 5.450 9.406 1.00 97.50 303 LEU A N 1
ATOM 2297 C CA . LEU A 1 303 ? 5.355 5.426 8.117 1.00 97.50 303 LEU A CA 1
ATOM 2298 C C . LEU A 1 303 ? 5.238 4.012 7.552 1.00 97.50 303 LEU A C 1
ATOM 2300 O O . LEU A 1 303 ? 5.767 3.055 8.123 1.00 97.50 303 LEU A O 1
ATOM 2304 N N . ASP A 1 304 ? 4.567 3.915 6.417 1.00 97.56 304 ASP A N 1
ATOM 2305 C CA . ASP A 1 304 ? 4.515 2.725 5.584 1.00 97.56 304 ASP A CA 1
ATOM 2306 C C . ASP A 1 304 ? 5.408 2.973 4.352 1.00 97.56 304 ASP A C 1
ATOM 2308 O O . ASP A 1 304 ? 5.412 4.070 3.787 1.00 97.56 304 ASP A O 1
ATOM 2312 N N . VAL A 1 305 ? 6.203 1.978 3.952 1.00 98.12 305 VAL A N 1
ATOM 2313 C CA . VAL A 1 305 ? 7.115 2.087 2.801 1.00 98.12 305 VAL A CA 1
ATOM 2314 C C . VAL A 1 305 ? 6.922 0.887 1.893 1.00 98.12 305 VAL A C 1
ATOM 2316 O O . VAL A 1 305 ? 6.904 -0.247 2.374 1.00 98.12 305 VAL A O 1
ATOM 2319 N N . TYR A 1 306 ? 6.812 1.154 0.597 1.00 98.06 306 TYR A N 1
ATOM 2320 C CA . TYR A 1 306 ? 6.783 0.164 -0.470 1.00 98.06 306 TYR A CA 1
ATOM 2321 C C . TYR A 1 306 ? 7.965 0.383 -1.413 1.00 98.06 306 TYR A C 1
ATOM 2323 O O . TYR A 1 306 ? 8.345 1.526 -1.682 1.00 98.06 306 TYR A O 1
ATOM 2331 N N . ALA A 1 307 ? 8.551 -0.703 -1.911 1.00 97.62 307 ALA A N 1
ATOM 2332 C CA . ALA A 1 307 ? 9.584 -0.624 -2.927 1.00 97.62 307 ALA A CA 1
ATOM 2333 C C . ALA A 1 307 ? 9.413 -1.682 -4.021 1.00 97.62 307 ALA A C 1
ATOM 2335 O O . ALA A 1 307 ? 9.199 -2.866 -3.743 1.00 97.62 307 ALA A O 1
ATOM 2336 N N . ASN A 1 308 ? 9.569 -1.249 -5.267 1.00 96.38 308 ASN A N 1
ATOM 2337 C CA . ASN A 1 308 ? 9.483 -2.077 -6.463 1.00 96.38 308 ASN A CA 1
ATOM 2338 C C . ASN A 1 308 ? 10.632 -1.782 -7.428 1.00 96.38 308 ASN A C 1
ATOM 2340 O O . ASN A 1 308 ? 11.386 -0.831 -7.251 1.00 96.38 308 ASN A O 1
ATOM 2344 N N . TYR A 1 309 ? 10.765 -2.617 -8.448 1.00 93.75 309 TYR A N 1
ATOM 2345 C CA . TYR A 1 309 ? 11.592 -2.350 -9.616 1.00 93.75 309 TYR A CA 1
ATOM 2346 C C . TYR A 1 309 ? 10.745 -1.750 -10.750 1.00 93.75 309 TYR A C 1
ATOM 2348 O O . TYR A 1 309 ? 9.527 -1.960 -10.778 1.00 93.75 309 TYR A O 1
ATOM 2356 N N . THR A 1 310 ? 11.373 -1.079 -11.722 1.00 91.44 310 THR A N 1
ATOM 2357 C CA . THR A 1 310 ? 10.702 -0.467 -12.895 1.00 91.44 310 THR A CA 1
ATOM 2358 C C . THR A 1 310 ? 9.912 -1.470 -13.752 1.00 91.44 310 THR A C 1
ATOM 2360 O O . THR A 1 310 ? 8.975 -1.104 -14.456 1.00 91.44 310 THR A O 1
ATOM 2363 N N . ASN A 1 311 ? 10.199 -2.770 -13.635 1.00 90.19 311 ASN A N 1
ATOM 2364 C CA . ASN A 1 311 ? 9.404 -3.854 -14.229 1.00 90.19 311 ASN A CA 1
ATOM 2365 C C . ASN A 1 311 ? 8.180 -4.281 -13.380 1.00 90.19 311 ASN A C 1
ATOM 2367 O O . ASN A 1 311 ? 7.598 -5.337 -13.631 1.00 90.19 311 ASN A O 1
ATOM 2371 N N . SER A 1 312 ? 7.805 -3.491 -12.367 1.00 91.44 312 SER A N 1
ATOM 2372 C CA . SER A 1 312 ? 6.692 -3.725 -11.430 1.00 91.44 312 SER A CA 1
ATOM 2373 C C . SER A 1 312 ? 6.834 -4.940 -10.499 1.00 91.44 312 SER A C 1
ATOM 2375 O O . SER A 1 312 ? 5.856 -5.357 -9.879 1.00 91.44 312 SER A O 1
ATOM 2377 N N . THR A 1 313 ? 8.028 -5.523 -10.366 1.00 95.31 313 THR A N 1
ATOM 2378 C CA . THR A 1 313 ? 8.277 -6.590 -9.379 1.00 95.31 313 THR A CA 1
ATOM 2379 C C . THR A 1 313 ? 8.652 -5.998 -8.018 1.00 95.31 313 THR A C 1
ATOM 2381 O O . THR A 1 313 ? 9.297 -4.955 -7.949 1.00 95.31 313 THR A O 1
ATOM 2384 N N . ASN A 1 314 ? 8.259 -6.651 -6.920 1.00 97.19 314 ASN A N 1
ATOM 2385 C CA . ASN A 1 314 ? 8.601 -6.198 -5.568 1.00 97.19 314 ASN A CA 1
ATOM 2386 C C . ASN A 1 314 ? 10.120 -6.241 -5.347 1.00 97.19 314 ASN A C 1
ATOM 2388 O O . ASN A 1 314 ? 10.768 -7.240 -5.671 1.00 97.19 314 ASN A O 1
ATOM 2392 N N . ALA A 1 315 ? 10.681 -5.197 -4.733 1.00 96.25 315 ALA A N 1
ATOM 2393 C CA . ALA A 1 315 ? 12.109 -5.101 -4.434 1.00 96.25 315 ALA A CA 1
ATOM 2394 C C . ALA A 1 315 ? 12.492 -5.885 -3.167 1.00 96.25 315 ALA A C 1
ATOM 2396 O O . ALA A 1 315 ? 13.072 -5.343 -2.225 1.00 96.25 315 ALA A O 1
ATOM 2397 N N . VAL A 1 316 ? 12.127 -7.170 -3.127 1.00 97.12 316 VAL A N 1
ATOM 2398 C CA . VAL A 1 316 ? 12.331 -8.058 -1.975 1.00 97.12 316 VAL A CA 1
ATOM 2399 C C . VAL A 1 316 ? 13.812 -8.103 -1.603 1.00 97.12 316 VAL A C 1
ATOM 2401 O O . VAL A 1 316 ? 14.670 -8.365 -2.445 1.00 97.12 316 VAL A O 1
ATOM 2404 N N . GLY A 1 317 ? 14.119 -7.852 -0.332 1.00 96.12 317 GLY A N 1
ATOM 2405 C CA . GLY A 1 317 ? 15.496 -7.795 0.159 1.00 96.12 317 GLY A CA 1
ATOM 2406 C C . GLY A 1 317 ? 16.143 -6.406 0.117 1.00 96.12 317 GLY A C 1
ATOM 2407 O O . GLY A 1 317 ? 17.213 -6.240 0.703 1.00 96.12 317 GLY A O 1
ATOM 2408 N N . ALA A 1 318 ? 15.529 -5.407 -0.530 1.00 96.88 318 ALA A N 1
ATOM 2409 C CA . ALA A 1 318 ? 16.020 -4.031 -0.479 1.00 96.88 318 ALA A CA 1
ATOM 2410 C C . ALA A 1 318 ? 15.964 -3.492 0.959 1.00 96.88 318 ALA A C 1
ATOM 2412 O O . ALA A 1 318 ? 15.075 -3.846 1.740 1.00 96.88 318 ALA A O 1
ATOM 2413 N N . ASN A 1 319 ? 16.923 -2.640 1.321 1.00 97.62 319 ASN A N 1
ATOM 2414 C CA . ASN A 1 319 ? 17.061 -2.129 2.680 1.00 97.62 319 ASN A CA 1
ATOM 2415 C C . ASN A 1 319 ? 16.555 -0.691 2.786 1.00 97.62 319 ASN A C 1
ATOM 2417 O O . ASN A 1 319 ? 17.028 0.193 2.075 1.00 97.62 319 ASN A O 1
ATOM 2421 N N . ILE A 1 320 ? 15.644 -0.446 3.721 1.00 97.75 320 ILE A N 1
ATOM 2422 C CA . ILE A 1 320 ? 15.125 0.875 4.063 1.00 97.75 320 ILE A CA 1
ATOM 2423 C C . ILE A 1 320 ? 15.755 1.321 5.378 1.00 97.75 320 ILE A C 1
ATOM 2425 O O . ILE A 1 320 ? 15.586 0.657 6.399 1.00 97.75 320 ILE A O 1
ATOM 2429 N N . THR A 1 321 ? 16.439 2.463 5.384 1.00 96.06 321 THR A N 1
ATOM 2430 C CA . THR A 1 321 ? 16.937 3.097 6.614 1.00 96.06 321 THR A CA 1
ATOM 2431 C C . THR A 1 321 ? 16.233 4.418 6.866 1.00 96.06 321 THR A C 1
ATOM 2433 O O . THR A 1 321 ? 15.994 5.193 5.942 1.00 96.06 321 THR A O 1
ATOM 2436 N N . VAL A 1 322 ? 15.911 4.682 8.129 1.00 95.94 322 VAL A N 1
ATOM 2437 C CA . VAL A 1 322 ? 15.234 5.902 8.570 1.00 95.94 322 VAL A CA 1
ATOM 2438 C C . VAL A 1 322 ? 16.165 6.672 9.496 1.00 95.94 322 VAL A C 1
ATOM 2440 O O . VAL A 1 322 ? 16.699 6.114 10.455 1.00 95.94 322 VAL A O 1
ATOM 2443 N N . TRP A 1 323 ? 16.334 7.960 9.222 1.00 94.31 323 TRP A N 1
ATOM 2444 C CA . TRP A 1 323 ? 17.194 8.874 9.967 1.00 94.31 323 TRP A CA 1
ATOM 2445 C C . TRP A 1 323 ? 16.383 10.087 10.400 1.00 94.31 323 TRP A C 1
ATOM 2447 O O . TRP A 1 323 ? 15.691 10.680 9.577 1.00 94.31 323 TRP A O 1
ATOM 2457 N N . ASN A 1 324 ? 16.461 10.480 11.667 1.00 92.62 324 ASN A N 1
ATOM 2458 C CA . ASN A 1 324 ? 15.879 11.737 12.127 1.00 92.62 324 ASN A CA 1
ATOM 2459 C C . ASN A 1 324 ? 16.919 12.838 11.939 1.00 92.62 324 ASN A C 1
ATOM 2461 O O . ASN A 1 324 ? 18.015 12.718 12.470 1.00 92.62 324 ASN A O 1
ATOM 2465 N N . VAL A 1 325 ? 16.595 13.899 11.208 1.00 87.06 325 VAL A N 1
ATOM 2466 C CA . VAL A 1 325 ? 17.542 14.983 10.886 1.00 87.06 325 VAL A CA 1
ATOM 2467 C C . VAL A 1 325 ? 17.280 16.264 11.683 1.00 87.06 325 VAL A C 1
ATOM 2469 O O . VAL A 1 325 ? 17.748 17.341 11.322 1.00 87.06 325 VAL A O 1
ATOM 2472 N N . THR A 1 326 ? 16.513 16.174 12.771 1.00 79.94 326 THR A N 1
ATOM 2473 C CA . THR A 1 326 ? 16.213 17.323 13.630 1.00 79.94 326 THR A CA 1
ATOM 2474 C C . THR A 1 326 ? 17.329 17.534 14.661 1.00 79.94 326 THR A C 1
ATOM 2476 O O . THR A 1 326 ? 17.551 16.684 15.518 1.00 79.94 326 THR A O 1
ATOM 2479 N N . GLY A 1 327 ? 18.010 18.686 14.610 1.00 61.66 327 GLY A N 1
ATOM 2480 C CA . GLY A 1 327 ? 19.115 19.046 15.517 1.00 61.66 327 GLY A CA 1
ATOM 2481 C C . GLY A 1 327 ? 20.517 18.800 14.935 1.00 61.66 327 GLY A C 1
ATOM 2482 O O . GLY A 1 327 ? 20.659 18.360 13.801 1.00 61.66 327 GLY A O 1
ATOM 2483 N N . ALA A 1 328 ? 21.564 19.132 15.703 1.00 49.19 328 ALA A N 1
ATOM 2484 C CA . ALA A 1 328 ? 22.966 19.027 15.265 1.00 49.19 328 ALA A CA 1
ATOM 2485 C C . ALA A 1 328 ? 23.489 17.576 15.166 1.00 49.19 328 ALA A C 1
ATOM 2487 O O . ALA A 1 328 ? 24.484 17.344 14.487 1.00 49.19 328 ALA A O 1
ATOM 2488 N N . ASP A 1 329 ? 22.782 16.619 15.777 1.00 47.69 329 ASP A N 1
ATOM 2489 C CA . ASP A 1 329 ? 23.135 15.195 15.837 1.00 47.69 329 ASP A CA 1
ATOM 2490 C C . ASP A 1 329 ? 22.016 14.324 15.242 1.00 47.69 329 ASP A C 1
ATOM 2492 O O . ASP A 1 329 ? 21.555 13.368 15.870 1.00 47.69 329 ASP A O 1
ATOM 2496 N N . GLY A 1 330 ? 21.522 14.683 14.051 1.00 63.00 330 GLY A N 1
ATOM 2497 C CA . GLY A 1 330 ? 20.566 13.844 13.331 1.00 63.00 330 GLY A CA 1
ATOM 2498 C C . GLY A 1 330 ? 21.043 12.384 13.290 1.00 63.00 330 GLY A C 1
ATOM 2499 O O . GLY A 1 330 ? 22.178 12.108 12.905 1.00 63.00 330 GLY A O 1
ATOM 2500 N N . GLY A 1 331 ? 20.210 11.459 13.764 1.00 81.56 331 GLY A N 1
ATOM 2501 C CA . GLY A 1 331 ? 20.615 10.106 14.137 1.00 81.56 331 GLY A CA 1
ATOM 2502 C C . GLY A 1 331 ? 19.844 9.015 13.406 1.00 81.56 331 GLY A C 1
ATOM 2503 O O . GLY A 1 331 ? 18.700 9.198 12.984 1.00 81.56 331 GLY A O 1
ATOM 2504 N N . PHE A 1 332 ? 20.479 7.852 13.283 1.00 89.19 332 PHE A N 1
ATOM 2505 C CA . PHE A 1 332 ? 19.849 6.629 12.798 1.00 89.19 332 PHE A CA 1
ATOM 2506 C C . PHE A 1 332 ? 18.694 6.223 13.724 1.00 89.19 332 PHE A C 1
ATOM 2508 O O . PHE A 1 332 ? 18.867 6.150 14.941 1.00 89.19 332 PHE A O 1
ATOM 2515 N N . VAL A 1 333 ? 17.528 5.948 13.142 1.00 91.88 333 VAL A N 1
ATOM 2516 C CA . VAL A 1 333 ? 16.325 5.518 13.867 1.00 91.88 333 VAL A CA 1
ATOM 2517 C C . VAL A 1 333 ? 16.166 4.008 13.752 1.00 91.88 333 VAL A C 1
ATOM 2519 O O . VAL A 1 333 ? 16.105 3.320 14.769 1.00 91.88 333 VAL A O 1
ATOM 2522 N N . ASN A 1 334 ? 16.093 3.490 12.522 1.00 93.50 334 ASN A N 1
ATOM 2523 C CA . ASN A 1 334 ? 15.920 2.061 12.269 1.00 93.50 334 ASN A CA 1
ATOM 2524 C C . ASN A 1 334 ? 16.318 1.670 10.832 1.00 93.50 334 ASN A C 1
ATOM 2526 O O . ASN A 1 334 ? 16.421 2.522 9.948 1.00 93.50 334 ASN A O 1
ATOM 2530 N N . SER A 1 335 ? 16.492 0.365 10.605 1.00 95.69 335 SER A N 1
ATOM 2531 C CA . SER A 1 335 ? 16.674 -0.286 9.305 1.00 95.69 335 SER A CA 1
ATOM 2532 C C . SER A 1 335 ? 15.641 -1.404 9.160 1.00 95.69 335 SER A C 1
ATOM 2534 O O . SER A 1 335 ? 15.320 -2.091 10.130 1.00 95.69 335 SER A O 1
ATOM 2536 N N . SER A 1 336 ? 15.097 -1.611 7.969 1.00 97.12 336 SER A N 1
ATOM 2537 C CA . SER A 1 336 ? 14.126 -2.671 7.693 1.00 97.12 336 SER A CA 1
ATOM 2538 C C . SER A 1 336 ? 14.289 -3.188 6.274 1.00 97.12 336 SER A C 1
ATOM 2540 O O . SER A 1 336 ? 14.601 -2.426 5.367 1.00 97.12 336 SER A O 1
ATOM 2542 N N . ILE A 1 337 ? 14.066 -4.485 6.087 1.00 97.56 337 ILE A N 1
ATOM 2543 C CA . ILE A 1 337 ? 14.156 -5.136 4.781 1.00 97.56 337 ILE A CA 1
ATOM 2544 C C . ILE A 1 337 ? 12.761 -5.238 4.171 1.00 97.56 337 ILE A C 1
ATOM 2546 O O . ILE A 1 337 ? 11.802 -5.558 4.877 1.00 97.56 337 ILE A O 1
ATOM 2550 N N . ILE A 1 338 ? 12.664 -4.972 2.872 1.00 97.75 338 ILE A N 1
ATOM 2551 C CA . ILE A 1 338 ? 11.441 -5.151 2.089 1.00 97.75 338 ILE A CA 1
ATOM 2552 C C . ILE A 1 338 ? 11.090 -6.641 2.027 1.00 97.75 338 ILE A C 1
ATOM 2554 O O . ILE A 1 338 ? 11.905 -7.460 1.590 1.00 97.75 338 ILE A O 1
ATOM 2558 N N . GLY A 1 339 ? 9.888 -6.981 2.492 1.00 96.31 339 GLY A N 1
ATOM 2559 C CA . GLY A 1 339 ? 9.344 -8.335 2.474 1.00 96.31 339 GLY A CA 1
ATOM 2560 C C . GLY A 1 339 ? 8.755 -8.729 1.119 1.00 96.31 339 GLY A C 1
ATOM 2561 O O . GLY A 1 339 ? 8.762 -7.955 0.163 1.00 96.31 339 GLY A O 1
ATOM 2562 N N . ASP A 1 340 ? 8.209 -9.944 1.048 1.00 96.75 340 ASP A N 1
ATOM 2563 C CA . ASP A 1 340 ? 7.670 -10.529 -0.189 1.00 96.75 340 ASP A CA 1
ATOM 2564 C C . ASP A 1 340 ? 6.497 -9.729 -0.786 1.00 96.75 340 ASP A C 1
ATOM 2566 O O . ASP A 1 340 ? 6.281 -9.740 -1.999 1.00 96.75 340 ASP A O 1
ATOM 2570 N N . ASP A 1 341 ? 5.751 -8.999 0.049 1.00 95.81 341 ASP A N 1
ATOM 2571 C CA . ASP A 1 341 ? 4.654 -8.117 -0.366 1.00 95.81 341 ASP A CA 1
ATOM 2572 C C . ASP A 1 341 ? 5.124 -6.744 -0.883 1.00 95.81 341 ASP A C 1
ATOM 2574 O O . ASP A 1 341 ? 4.302 -5.917 -1.277 1.00 95.81 341 ASP A O 1
ATOM 2578 N N . GLY A 1 342 ? 6.441 -6.514 -0.922 1.00 96.62 342 GLY A N 1
ATOM 2579 C CA . GLY A 1 342 ? 7.060 -5.273 -1.375 1.00 96.62 342 GLY A CA 1
ATOM 2580 C C . GLY A 1 342 ? 7.066 -4.164 -0.327 1.00 96.62 342 GLY A C 1
ATOM 2581 O O . GLY A 1 342 ? 7.490 -3.054 -0.637 1.00 96.62 342 GLY A O 1
ATOM 2582 N N . THR A 1 343 ? 6.645 -4.433 0.911 1.00 97.75 343 THR A N 1
ATOM 2583 C CA . THR A 1 343 ? 6.614 -3.443 1.995 1.00 97.75 343 THR A CA 1
ATOM 2584 C C . THR A 1 343 ? 7.583 -3.771 3.126 1.00 97.75 343 THR A C 1
ATOM 2586 O O . THR A 1 343 ? 8.054 -4.900 3.274 1.00 97.75 343 THR A O 1
ATOM 2589 N N . ILE A 1 344 ? 7.894 -2.772 3.954 1.00 97.44 344 ILE A N 1
ATOM 2590 C CA . ILE A 1 344 ? 8.432 -3.019 5.299 1.00 97.44 344 ILE A CA 1
ATOM 2591 C C . ILE A 1 344 ? 7.290 -3.104 6.311 1.00 97.44 344 ILE A C 1
ATOM 2593 O O . ILE A 1 344 ? 6.225 -2.515 6.121 1.00 97.44 344 ILE A O 1
ATOM 2597 N N . GLY A 1 345 ? 7.543 -3.744 7.456 1.00 95.69 345 GLY A N 1
ATOM 2598 C CA . GLY A 1 345 ? 6.648 -3.612 8.604 1.00 95.69 345 GLY A CA 1
ATOM 2599 C C . GLY A 1 345 ? 6.473 -2.138 8.985 1.00 95.69 345 GLY A C 1
ATOM 2600 O O . GLY A 1 345 ? 7.456 -1.400 9.056 1.00 95.69 345 GLY A O 1
ATOM 2601 N N . ARG A 1 346 ? 5.229 -1.715 9.232 1.00 95.94 346 ARG A N 1
ATOM 2602 C CA . ARG A 1 346 ? 4.872 -0.335 9.596 1.00 95.94 346 ARG A CA 1
ATOM 2603 C C . ARG A 1 346 ? 5.774 0.228 10.692 1.00 95.94 346 ARG A C 1
ATOM 2605 O O . ARG A 1 346 ? 5.884 -0.350 11.774 1.00 95.94 346 ARG A O 1
ATOM 2612 N N . GLN A 1 347 ? 6.362 1.390 10.433 1.00 96.12 347 GLN A N 1
ATOM 2613 C CA . GLN A 1 347 ? 7.206 2.100 11.390 1.00 96.12 347 GLN A CA 1
ATOM 2614 C C . GLN A 1 347 ? 6.389 3.138 12.171 1.00 96.12 347 GLN A C 1
ATOM 2616 O O . GLN A 1 347 ? 5.410 3.689 11.666 1.00 96.12 347 GLN A O 1
ATOM 2621 N N . ILE A 1 348 ? 6.805 3.425 13.408 1.00 96.25 348 ILE A N 1
ATOM 2622 C CA . ILE A 1 348 ? 6.221 4.469 14.262 1.00 96.25 348 ILE A CA 1
ATOM 2623 C C . ILE A 1 348 ? 7.280 5.546 14.466 1.00 96.25 348 ILE A C 1
ATOM 2625 O O . ILE A 1 348 ? 8.294 5.297 15.116 1.00 96.25 348 ILE A O 1
ATOM 2629 N N . LEU A 1 349 ? 7.044 6.736 13.918 1.00 95.06 349 LEU A N 1
ATOM 2630 C CA . LEU A 1 349 ? 7.986 7.853 13.973 1.00 95.06 349 LEU A CA 1
ATOM 2631 C C . LEU A 1 349 ? 7.401 9.012 14.775 1.00 95.06 349 LEU A C 1
ATOM 2633 O O . LEU A 1 349 ? 6.216 9.320 14.663 1.00 95.06 349 LEU A O 1
ATOM 2637 N N . GLN A 1 350 ? 8.229 9.654 15.595 1.00 93.06 350 GLN A N 1
ATOM 2638 C CA . GLN A 1 350 ? 7.809 10.739 16.477 1.00 93.06 350 GLN A CA 1
ATOM 2639 C C . GLN A 1 350 ? 7.744 12.077 15.726 1.00 93.06 350 GLN A C 1
ATOM 2641 O O . GLN A 1 350 ? 8.688 12.445 15.031 1.00 93.06 350 GLN A O 1
ATOM 2646 N N . GLU A 1 351 ? 6.659 12.832 15.893 1.00 92.56 351 GLU A N 1
ATOM 2647 C CA . GLU A 1 351 ? 6.555 14.212 15.404 1.00 92.56 351 GLU A CA 1
ATOM 2648 C C . GLU A 1 351 ? 7.114 15.195 16.426 1.00 92.56 351 GLU A C 1
ATOM 2650 O O . GLU A 1 351 ? 7.974 16.012 16.106 1.00 92.56 351 GLU A O 1
ATOM 2655 N N . TYR A 1 352 ? 6.614 15.134 17.660 1.00 90.19 352 TYR A N 1
ATOM 2656 C CA . TYR A 1 352 ? 7.046 16.003 18.744 1.00 90.19 352 TYR A CA 1
ATOM 2657 C C . TYR A 1 352 ? 6.827 15.358 20.113 1.00 90.19 352 TYR A C 1
ATOM 2659 O O . TYR A 1 352 ? 6.109 14.365 20.275 1.00 90.19 352 TYR A O 1
ATOM 2667 N N . SER A 1 353 ? 7.450 15.952 21.124 1.00 88.56 353 SER A N 1
ATOM 2668 C CA . SER A 1 353 ? 7.111 15.745 22.529 1.00 88.56 353 SER A CA 1
ATOM 2669 C C . SER A 1 353 ? 6.732 17.067 23.180 1.00 88.56 353 SER A C 1
ATOM 2671 O O . SER A 1 353 ? 7.401 18.075 22.948 1.00 88.56 353 SER A O 1
ATOM 2673 N N . ILE A 1 354 ? 5.720 17.052 24.042 1.00 84.56 354 ILE A N 1
ATOM 2674 C CA . ILE A 1 354 ? 5.394 18.171 24.929 1.00 84.56 354 ILE A CA 1
ATOM 2675 C C . ILE A 1 354 ? 5.846 17.796 26.330 1.00 84.56 354 ILE A C 1
ATOM 2677 O O . ILE A 1 354 ? 5.394 16.793 26.891 1.00 84.56 354 ILE A O 1
ATOM 2681 N N . ASN A 1 355 ? 6.742 18.607 26.883 1.00 78.06 355 ASN A N 1
ATOM 2682 C CA . ASN A 1 355 ? 7.206 18.441 28.247 1.00 78.06 355 ASN A CA 1
ATOM 2683 C C . ASN A 1 355 ? 6.414 19.318 29.232 1.00 78.06 355 ASN A C 1
ATOM 2685 O O . ASN A 1 355 ? 5.382 19.922 28.942 1.00 78.06 355 ASN A O 1
ATOM 2689 N N . THR A 1 356 ? 6.963 19.386 30.429 1.00 67.88 356 THR A N 1
ATOM 2690 C CA . THR A 1 356 ? 6.349 19.848 31.660 1.00 67.88 356 THR A CA 1
ATOM 2691 C C . THR A 1 356 ? 6.154 21.356 31.772 1.00 67.88 356 THR A C 1
ATOM 2693 O O . THR A 1 356 ? 5.358 21.826 32.584 1.00 67.88 356 THR A O 1
ATOM 2696 N N . THR A 1 357 ? 6.870 22.130 30.958 1.00 66.50 357 THR A N 1
ATOM 2697 C CA . THR A 1 357 ? 6.739 23.590 30.862 1.00 66.50 357 THR A CA 1
ATOM 2698 C C . THR A 1 357 ? 5.939 24.015 29.631 1.00 66.50 357 THR A C 1
ATOM 2700 O O . THR A 1 357 ? 5.888 25.202 29.313 1.00 66.50 357 THR A O 1
ATOM 2703 N N . GLY A 1 358 ? 5.325 23.057 28.925 1.00 71.69 358 GLY A N 1
ATOM 2704 C CA . GLY A 1 358 ? 4.680 23.292 27.636 1.00 71.69 358 GLY A CA 1
ATOM 2705 C C . GLY A 1 358 ? 5.677 23.519 26.498 1.00 71.69 358 GLY A C 1
ATOM 2706 O O . GLY A 1 358 ? 5.274 23.945 25.418 1.00 71.69 358 GLY A O 1
ATOM 2707 N N . ILE A 1 359 ? 6.972 23.249 26.719 1.00 78.62 359 ILE A N 1
ATOM 2708 C CA . ILE A 1 359 ? 7.972 23.309 25.654 1.00 78.62 359 ILE A CA 1
ATOM 2709 C C . ILE A 1 359 ? 7.750 22.114 24.733 1.00 78.62 359 ILE A C 1
ATOM 2711 O O . ILE A 1 359 ? 7.709 20.960 25.171 1.00 78.62 359 ILE A O 1
ATOM 2715 N N . ILE A 1 360 ? 7.624 22.424 23.447 1.00 85.44 360 ILE A N 1
ATOM 2716 C CA . ILE A 1 360 ? 7.493 21.449 22.375 1.00 85.44 360 ILE A CA 1
ATOM 2717 C C . ILE A 1 360 ? 8.882 21.210 21.784 1.00 85.44 360 ILE A C 1
ATOM 2719 O O . ILE A 1 360 ? 9.547 22.150 21.345 1.00 85.44 360 ILE A O 1
ATOM 2723 N N . SER A 1 361 ? 9.313 19.954 21.773 1.00 87.62 361 SER A N 1
ATOM 2724 C CA . SER A 1 361 ? 10.509 19.505 21.056 1.00 87.62 361 SER A CA 1
ATOM 2725 C C . SER A 1 361 ? 10.067 18.742 19.818 1.00 87.62 361 SER A C 1
ATOM 2727 O O . SER A 1 361 ? 9.356 17.748 19.943 1.00 87.62 361 SER A O 1
ATOM 2729 N N . TYR A 1 362 ? 10.454 19.225 18.640 1.00 89.62 362 TYR A N 1
ATOM 2730 C CA . TYR A 1 362 ? 10.101 18.613 17.362 1.00 89.62 362 TYR A CA 1
ATOM 2731 C C . TYR A 1 362 ? 11.144 17.578 16.936 1.00 89.62 362 TYR A C 1
ATOM 2733 O O . TYR A 1 362 ? 12.333 17.730 17.203 1.00 89.62 362 TYR A O 1
ATOM 2741 N N . PHE A 1 363 ? 10.661 16.550 16.250 1.00 90.62 363 PHE A N 1
ATOM 2742 C CA . PHE A 1 363 ? 11.388 15.404 15.708 1.00 90.62 363 PHE A CA 1
ATOM 2743 C C . PHE A 1 363 ? 10.895 15.069 14.295 1.00 90.62 363 PHE A C 1
ATOM 2745 O O . PHE A 1 363 ? 11.168 13.992 13.789 1.00 90.62 363 PHE A O 1
ATOM 2752 N N . ASN A 1 364 ? 10.131 15.961 13.668 1.00 89.94 364 ASN A N 1
ATOM 2753 C CA . ASN A 1 364 ? 9.276 15.659 12.529 1.00 89.94 364 ASN A CA 1
ATOM 2754 C C . ASN A 1 364 ? 10.006 15.539 11.187 1.00 89.94 364 ASN A C 1
ATOM 2756 O O . ASN A 1 364 ? 9.395 15.055 10.242 1.00 89.94 364 ASN A O 1
ATOM 2760 N N . ASN A 1 365 ? 11.271 15.945 11.067 1.00 93.38 365 ASN A N 1
ATOM 2761 C CA . ASN A 1 365 ? 12.017 15.837 9.812 1.00 93.38 365 ASN A CA 1
ATOM 2762 C C . ASN A 1 365 ? 12.869 14.567 9.780 1.00 93.38 365 ASN A C 1
ATOM 2764 O O . ASN A 1 365 ? 13.795 14.404 10.578 1.00 93.38 365 ASN A O 1
ATOM 2768 N N . TYR A 1 366 ? 12.585 13.705 8.807 1.00 94.69 366 TYR A N 1
ATOM 2769 C CA . TYR A 1 366 ? 13.273 12.442 8.584 1.00 94.69 366 TYR A CA 1
ATOM 2770 C C . TYR A 1 366 ? 13.889 12.381 7.187 1.00 94.69 366 TYR A C 1
ATOM 2772 O O . TYR A 1 366 ? 13.431 13.040 6.255 1.00 94.69 366 TYR A O 1
ATOM 2780 N N . THR A 1 367 ? 14.927 11.565 7.045 1.00 94.81 367 THR A N 1
ATOM 2781 C CA . THR A 1 367 ? 15.447 11.095 5.760 1.00 94.81 367 THR A CA 1
ATOM 2782 C C . THR A 1 367 ? 15.251 9.587 5.691 1.00 94.81 367 THR A C 1
ATOM 2784 O O . THR A 1 367 ? 15.676 8.866 6.595 1.00 94.81 367 THR A O 1
ATOM 2787 N N . ILE A 1 368 ? 14.593 9.117 4.636 1.00 96.56 368 ILE A N 1
ATOM 2788 C CA . ILE A 1 368 ? 14.380 7.698 4.355 1.00 96.56 368 ILE A CA 1
ATOM 2789 C C . ILE A 1 368 ? 15.247 7.343 3.154 1.00 96.56 368 ILE A C 1
ATOM 2791 O O . ILE A 1 368 ? 15.063 7.907 2.076 1.00 96.56 368 ILE A O 1
ATOM 2795 N N . ASN A 1 369 ? 16.186 6.421 3.345 1.00 95.75 369 ASN A N 1
ATOM 2796 C CA . ASN A 1 369 ? 17.025 5.910 2.268 1.00 95.75 369 ASN A CA 1
ATOM 2797 C C . ASN A 1 369 ? 16.598 4.488 1.930 1.00 95.75 369 ASN A C 1
ATOM 2799 O O . ASN A 1 369 ? 16.548 3.644 2.826 1.00 95.75 369 ASN A O 1
ATOM 2803 N N . ALA A 1 370 ? 16.353 4.226 0.654 1.00 96.75 370 ALA A N 1
ATOM 2804 C CA . ALA A 1 370 ? 16.118 2.901 0.116 1.00 96.75 370 ALA A CA 1
ATOM 2805 C C . ALA A 1 370 ? 17.341 2.473 -0.697 1.00 96.75 370 ALA A C 1
ATOM 2807 O O . ALA A 1 370 ? 17.725 3.152 -1.646 1.00 96.75 370 ALA A O 1
ATOM 2808 N N . SER A 1 371 ? 17.960 1.361 -0.322 1.00 96.00 371 SER A N 1
ATOM 2809 C CA . SER A 1 371 ? 19.098 0.774 -1.025 1.00 96.00 371 SER A CA 1
ATOM 2810 C C . SER A 1 371 ? 18.671 -0.527 -1.689 1.00 96.00 371 SER A C 1
ATOM 2812 O O . SER A 1 371 ? 18.132 -1.417 -1.025 1.00 96.00 371 SER A O 1
ATOM 2814 N N . SER A 1 372 ? 18.931 -0.635 -2.988 1.00 93.69 372 SER A N 1
ATOM 2815 C CA . SER A 1 372 ? 18.711 -1.860 -3.762 1.00 93.69 372 SER A CA 1
ATOM 2816 C C . SER A 1 372 ? 19.495 -3.042 -3.174 1.00 93.69 372 SER A C 1
ATOM 2818 O O . SER A 1 372 ? 20.508 -2.862 -2.496 1.00 93.69 372 SER A O 1
ATOM 2820 N N . VAL A 1 373 ? 19.059 -4.272 -3.466 1.00 92.00 373 VAL A N 1
ATOM 2821 C CA . VAL A 1 373 ? 19.722 -5.507 -2.996 1.00 92.00 373 VAL A CA 1
ATOM 2822 C C . VAL A 1 373 ? 21.199 -5.567 -3.408 1.00 92.00 373 VAL A C 1
ATOM 2824 O O . VAL A 1 373 ? 22.040 -6.049 -2.653 1.00 92.00 373 VAL A O 1
ATOM 2827 N N . SER A 1 374 ? 21.521 -5.072 -4.605 1.00 84.81 374 SER A N 1
ATOM 2828 C CA . SER A 1 374 ? 22.887 -5.029 -5.133 1.00 84.81 374 SER A CA 1
ATOM 2829 C C . SER A 1 374 ? 23.749 -3.936 -4.489 1.00 84.81 374 SER A C 1
ATOM 2831 O O . SER A 1 374 ? 24.974 -4.005 -4.560 1.00 84.81 374 SER A O 1
ATOM 2833 N N . GLY A 1 375 ? 23.120 -2.936 -3.862 1.00 83.44 375 GLY A N 1
ATOM 2834 C CA . GLY A 1 375 ? 23.778 -1.780 -3.258 1.00 83.44 375 GLY A CA 1
ATOM 2835 C C . GLY A 1 375 ? 24.267 -0.725 -4.255 1.00 83.44 375 GLY A C 1
ATOM 2836 O O . GLY A 1 375 ? 24.871 0.252 -3.819 1.00 83.44 375 GLY A O 1
ATOM 2837 N N . TYR A 1 376 ? 24.022 -0.897 -5.561 1.00 84.44 376 TYR A N 1
ATOM 2838 C CA . TYR A 1 376 ? 24.435 0.073 -6.586 1.00 84.44 376 TYR A CA 1
ATOM 2839 C C . TYR A 1 376 ? 23.538 1.310 -6.610 1.00 84.44 376 TYR A C 1
ATOM 2841 O O . TYR A 1 376 ? 24.033 2.421 -6.764 1.00 84.44 376 TYR A O 1
ATOM 2849 N N . GLU A 1 377 ? 22.240 1.121 -6.378 1.00 88.06 377 GLU A N 1
ATOM 2850 C CA . GLU A 1 377 ? 21.266 2.208 -6.348 1.00 88.06 377 GLU A CA 1
ATOM 2851 C C . GLU A 1 377 ? 20.820 2.521 -4.914 1.00 88.06 377 GLU A C 1
ATOM 2853 O O . GLU A 1 377 ? 20.426 1.616 -4.162 1.00 88.06 377 GLU A O 1
ATOM 2858 N N . VAL A 1 378 ? 20.868 3.808 -4.548 1.00 91.12 378 VAL A N 1
ATOM 2859 C CA . VAL A 1 378 ? 20.369 4.346 -3.275 1.00 91.12 378 VAL A CA 1
ATOM 2860 C C . VAL A 1 378 ? 19.513 5.580 -3.541 1.00 91.12 378 VAL A C 1
ATOM 2862 O O . VAL A 1 378 ? 20.010 6.596 -4.021 1.00 91.12 378 VAL A O 1
ATOM 2865 N N . ILE A 1 379 ? 18.238 5.511 -3.168 1.00 92.31 379 ILE A N 1
ATOM 2866 C CA . ILE A 1 379 ? 17.267 6.593 -3.336 1.00 92.31 379 ILE A CA 1
ATOM 2867 C C . ILE A 1 379 ? 16.978 7.203 -1.964 1.00 92.31 379 ILE A C 1
ATOM 2869 O O . ILE A 1 379 ? 16.654 6.486 -1.018 1.00 92.31 379 ILE A O 1
ATOM 2873 N N . SER A 1 380 ? 17.077 8.528 -1.846 1.00 93.50 380 SER A N 1
ATOM 2874 C CA . SER A 1 380 ? 16.863 9.256 -0.590 1.00 93.50 380 SER A CA 1
ATOM 2875 C C . SER A 1 380 ? 15.666 10.199 -0.687 1.00 93.50 380 SER A C 1
ATOM 2877 O O . SER A 1 380 ? 15.539 10.949 -1.655 1.00 93.50 380 SER A O 1
ATOM 2879 N N . ARG A 1 381 ? 14.789 10.186 0.324 1.00 94.50 381 ARG A N 1
ATOM 2880 C CA . ARG A 1 381 ? 13.642 11.101 0.440 1.00 94.50 381 ARG A CA 1
ATOM 2881 C C . ARG A 1 381 ? 13.641 11.797 1.794 1.00 94.50 381 ARG A C 1
ATOM 2883 O O . ARG A 1 381 ? 13.764 11.150 2.832 1.00 94.50 381 ARG A O 1
ATOM 2890 N N . SER A 1 382 ? 13.436 13.113 1.788 1.00 93.88 382 SER A N 1
ATOM 2891 C CA . SER A 1 382 ? 13.151 13.867 3.010 1.00 93.88 382 SER A CA 1
ATOM 2892 C C . SER A 1 382 ? 11.650 13.840 3.294 1.00 93.88 382 SER A C 1
ATOM 2894 O O . SER A 1 382 ? 10.851 14.201 2.430 1.00 93.88 382 SER A O 1
ATOM 2896 N N . VAL A 1 383 ? 11.269 13.411 4.497 1.00 94.62 383 VAL A N 1
ATOM 2897 C CA . VAL A 1 383 ? 9.874 13.222 4.905 1.00 94.62 383 VAL A CA 1
ATOM 2898 C C . VAL A 1 383 ? 9.589 13.986 6.189 1.00 94.62 383 VAL A C 1
ATOM 2900 O O . VAL A 1 383 ? 10.256 13.804 7.206 1.00 94.62 383 VAL A O 1
ATOM 2903 N N . ASN A 1 384 ? 8.556 14.829 6.146 1.00 94.00 384 ASN A N 1
ATOM 2904 C CA . ASN A 1 384 ? 8.024 15.507 7.321 1.00 94.00 384 ASN A CA 1
ATOM 2905 C C . ASN A 1 384 ? 6.846 14.711 7.917 1.00 94.00 384 ASN A C 1
ATOM 2907 O O . ASN A 1 384 ? 5.773 14.623 7.312 1.00 94.00 384 ASN A O 1
ATOM 2911 N N . MET A 1 385 ? 7.040 14.148 9.106 1.00 93.44 385 MET A N 1
ATOM 2912 C CA . MET A 1 385 ? 6.060 13.338 9.830 1.00 93.44 385 MET A CA 1
ATOM 2913 C C . MET A 1 385 ? 5.136 14.209 10.684 1.00 93.44 385 MET A C 1
ATOM 2915 O O . MET A 1 385 ? 5.303 14.275 11.893 1.00 93.44 385 MET A O 1
ATOM 2919 N N . SER A 1 386 ? 4.157 14.861 10.061 1.00 91.88 386 SER A N 1
ATOM 2920 C CA . SER A 1 386 ? 3.047 15.577 10.734 1.00 91.88 386 SER A CA 1
ATOM 2921 C C . SER A 1 386 ? 1.698 14.852 10.629 1.00 91.88 386 SER A C 1
ATOM 2923 O O . SER A 1 386 ? 0.683 15.291 11.158 1.00 91.88 386 SER A O 1
ATOM 2925 N N . THR A 1 387 ? 1.685 13.751 9.883 1.00 94.81 387 THR A N 1
ATOM 2926 C CA . THR A 1 387 ? 0.559 12.858 9.586 1.00 94.81 387 THR A CA 1
ATOM 2927 C C . THR A 1 387 ? 1.142 11.494 9.214 1.00 94.81 387 THR A C 1
ATOM 2929 O O . THR A 1 387 ? 2.354 11.383 9.007 1.00 94.81 387 THR A O 1
ATOM 2932 N N . ASN A 1 388 ? 0.309 10.455 9.091 1.00 97.31 388 ASN A N 1
ATOM 2933 C CA . ASN A 1 388 ? 0.772 9.187 8.518 1.00 97.31 388 ASN A CA 1
ATOM 2934 C C . ASN A 1 388 ? 1.290 9.394 7.085 1.00 97.31 388 ASN A C 1
ATOM 2936 O O . ASN A 1 388 ? 0.718 10.182 6.324 1.00 97.31 388 ASN A O 1
ATOM 2940 N N . LYS A 1 389 ? 2.346 8.668 6.711 1.00 97.56 389 LYS A N 1
ATOM 2941 C CA . LYS A 1 389 ? 2.987 8.739 5.393 1.00 97.56 389 LYS A CA 1
ATOM 2942 C C . LYS A 1 389 ? 3.085 7.365 4.748 1.00 97.56 389 LYS A C 1
ATOM 2944 O O . LYS A 1 389 ? 3.282 6.364 5.433 1.00 97.56 389 LYS A O 1
ATOM 2949 N N . TYR A 1 390 ? 2.955 7.361 3.427 1.00 97.31 390 TYR A N 1
ATOM 2950 C CA . TYR A 1 390 ? 3.157 6.201 2.574 1.00 97.31 390 TYR A CA 1
ATOM 2951 C C . TYR A 1 390 ? 4.158 6.587 1.488 1.00 97.31 390 TYR A C 1
ATOM 2953 O O . TYR A 1 390 ? 3.861 7.458 0.670 1.00 97.31 390 TYR A O 1
ATOM 2961 N N . GLU A 1 391 ? 5.342 5.986 1.519 1.00 97.56 391 GLU A N 1
ATOM 2962 C CA . GLU A 1 391 ? 6.438 6.307 0.601 1.00 97.56 391 GLU A CA 1
ATOM 2963 C C . GLU A 1 391 ? 6.696 5.149 -0.360 1.00 97.56 391 GLU A C 1
ATOM 2965 O O . GLU A 1 391 ? 6.714 3.987 0.047 1.00 97.56 391 GLU A O 1
ATOM 2970 N N . ILE A 1 392 ? 6.922 5.481 -1.633 1.00 96.56 392 ILE A N 1
ATOM 2971 C CA . ILE A 1 392 ? 7.231 4.514 -2.688 1.00 96.56 392 ILE A CA 1
ATOM 2972 C C . ILE A 1 392 ? 8.638 4.784 -3.230 1.00 96.56 392 ILE A C 1
ATOM 2974 O O . ILE A 1 392 ? 8.989 5.921 -3.578 1.00 96.56 392 ILE A O 1
ATOM 2978 N N . PHE A 1 393 ? 9.430 3.721 -3.323 1.00 96.31 393 PHE A N 1
ATOM 2979 C CA . PHE A 1 393 ? 10.744 3.714 -3.955 1.00 96.31 393 PHE A CA 1
ATOM 2980 C C . PHE A 1 393 ? 10.737 2.764 -5.147 1.00 96.31 393 PHE A C 1
ATOM 2982 O O . PHE A 1 393 ? 10.329 1.617 -5.019 1.00 96.31 393 PHE A O 1
ATOM 2989 N N . GLU A 1 394 ? 11.202 3.237 -6.295 1.00 94.00 394 GLU A N 1
ATOM 2990 C CA . GLU A 1 394 ? 11.271 2.436 -7.511 1.00 94.00 394 GLU A CA 1
ATOM 2991 C C . GLU A 1 394 ? 12.726 2.354 -7.970 1.00 94.00 394 GLU A C 1
ATOM 2993 O O . GLU A 1 394 ? 13.337 3.389 -8.225 1.00 94.00 394 GLU A O 1
ATOM 2998 N N . PHE A 1 395 ? 13.270 1.139 -8.013 1.00 93.44 395 PHE A N 1
ATOM 2999 C CA . PHE A 1 395 ? 14.640 0.844 -8.428 1.00 93.44 395 PHE A CA 1
ATOM 3000 C C . PHE A 1 395 ? 14.699 0.460 -9.905 1.00 93.44 395 PHE A C 1
ATOM 3002 O O . PHE A 1 395 ? 13.797 -0.209 -10.421 1.00 93.44 395 PHE A O 1
ATOM 3009 N N . ASP A 1 396 ? 15.781 0.818 -10.583 1.00 90.44 396 ASP A N 1
ATOM 3010 C CA . ASP A 1 396 ? 15.908 0.553 -12.009 1.00 90.44 396 ASP A CA 1
ATOM 3011 C C . ASP A 1 396 ? 16.456 -0.844 -12.326 1.00 90.44 396 ASP A C 1
ATOM 3013 O O . ASP A 1 396 ? 17.376 -1.355 -11.689 1.00 90.44 396 ASP A O 1
ATOM 3017 N N . VAL A 1 397 ? 15.889 -1.457 -13.362 1.00 89.94 397 VAL A N 1
ATOM 3018 C CA . VAL A 1 397 ? 16.337 -2.720 -13.970 1.00 89.94 397 VAL A CA 1
ATOM 3019 C C . VAL A 1 397 ? 16.454 -2.619 -15.494 1.00 89.94 397 VAL A C 1
ATOM 3021 O O . VAL A 1 397 ? 16.732 -3.619 -16.160 1.00 89.94 397 VAL A O 1
ATOM 3024 N N . SER A 1 398 ? 16.194 -1.442 -16.065 1.00 88.69 398 SER A N 1
ATOM 3025 C CA . SER A 1 398 ? 16.281 -1.201 -17.502 1.00 88.69 398 SER A CA 1
ATOM 3026 C C . SER A 1 398 ? 17.715 -0.829 -17.872 1.00 88.69 398 SER A C 1
ATOM 3028 O O . SER A 1 398 ? 18.280 0.050 -17.240 1.00 88.69 398 SER A O 1
ATOM 3030 N N . PRO A 1 399 ? 18.325 -1.459 -18.890 1.00 88.38 399 PRO A N 1
ATOM 3031 C CA . PRO A 1 399 ? 19.609 -1.006 -19.401 1.00 88.38 399 PRO A CA 1
ATOM 3032 C C . PRO A 1 399 ? 19.522 0.371 -20.058 1.00 88.38 399 PRO A C 1
ATOM 3034 O O . PRO A 1 399 ? 18.588 0.632 -20.821 1.00 88.38 399 PRO A O 1
ATOM 3037 N N . ALA A 1 400 ? 20.579 1.166 -19.883 1.00 92.81 400 ALA A N 1
ATOM 3038 C CA . ALA A 1 400 ? 20.857 2.328 -20.724 1.00 92.81 400 ALA A CA 1
ATOM 3039 C C . ALA A 1 400 ? 20.833 1.990 -22.229 1.00 92.81 400 ALA A C 1
ATOM 3041 O O . ALA A 1 400 ? 20.998 0.844 -22.646 1.00 92.81 400 ALA A O 1
ATOM 3042 N N . ASN A 1 401 ? 20.706 3.009 -23.075 1.00 93.19 401 ASN A N 1
ATOM 3043 C CA . ASN A 1 401 ? 20.743 2.886 -24.530 1.00 93.19 401 ASN A CA 1
ATOM 3044 C C . ASN A 1 401 ? 21.825 3.795 -25.136 1.00 93.19 401 ASN A C 1
ATOM 3046 O O . ASN A 1 401 ? 22.157 4.853 -24.595 1.00 93.19 401 ASN A O 1
ATOM 3050 N N . GLY A 1 402 ? 22.378 3.379 -26.276 1.00 93.56 402 GLY A N 1
ATOM 3051 C CA . GLY A 1 402 ? 23.419 4.105 -26.990 1.00 93.56 402 GLY A CA 1
ATOM 3052 C C . GLY A 1 402 ? 23.358 3.900 -28.500 1.00 93.56 402 GLY A C 1
ATOM 3053 O O . GLY A 1 402 ? 23.345 2.769 -28.980 1.00 93.56 402 GLY A O 1
ATOM 3054 N N . SER A 1 403 ? 23.392 4.996 -29.257 1.00 94.25 403 SER A N 1
ATOM 3055 C CA . SER A 1 403 ? 23.484 4.979 -30.720 1.00 94.25 403 SER A CA 1
ATOM 3056 C C . SER A 1 403 ? 24.740 5.705 -31.171 1.00 94.25 403 SER A C 1
ATOM 3058 O O . SER A 1 403 ? 24.867 6.916 -30.975 1.00 94.25 403 SER A O 1
ATOM 3060 N N . VAL A 1 404 ? 25.666 4.970 -31.787 1.00 95.38 404 VAL A N 1
ATOM 3061 C CA . VAL A 1 404 ? 26.865 5.553 -32.403 1.00 95.38 404 VAL A CA 1
ATOM 3062 C C . VAL A 1 404 ? 26.436 6.514 -33.510 1.00 95.38 404 VAL A C 1
ATOM 3064 O O . VAL A 1 404 ? 25.541 6.198 -34.292 1.00 95.38 404 VAL A O 1
ATOM 3067 N N . THR A 1 405 ? 27.051 7.694 -33.553 1.00 94.12 405 THR A N 1
ATOM 3068 C CA . THR A 1 405 ? 26.783 8.714 -34.575 1.00 94.12 405 THR A CA 1
ATOM 3069 C C . THR A 1 405 ? 27.983 8.971 -35.478 1.00 94.12 405 THR A C 1
ATOM 3071 O O . THR A 1 405 ? 27.793 9.407 -36.613 1.00 94.12 405 THR A O 1
ATOM 3074 N N . TYR A 1 406 ? 29.209 8.727 -34.994 1.00 93.50 406 TYR A N 1
ATOM 3075 C CA . TYR A 1 406 ? 30.431 8.884 -35.782 1.00 93.50 406 TYR A CA 1
ATOM 3076 C C . TYR A 1 406 ? 31.649 8.196 -35.117 1.00 93.50 406 TYR A C 1
ATOM 3078 O O . TYR A 1 406 ? 31.749 8.234 -33.889 1.00 93.50 406 TYR A O 1
ATOM 3086 N N . PRO A 1 407 ? 32.616 7.639 -35.877 1.00 93.50 407 PRO A N 1
ATOM 3087 C CA . PRO A 1 407 ? 32.548 7.315 -37.307 1.00 93.50 407 PRO A CA 1
ATOM 3088 C C . PRO A 1 407 ? 31.444 6.298 -37.624 1.00 93.50 407 PRO A C 1
ATOM 3090 O O . PRO A 1 407 ? 31.094 5.491 -36.769 1.00 93.50 407 PRO A O 1
ATOM 3093 N N . ASN A 1 408 ? 30.892 6.340 -38.840 1.00 90.62 408 ASN A N 1
ATOM 3094 C CA . ASN A 1 408 ? 29.917 5.347 -39.305 1.00 90.62 408 ASN A CA 1
ATOM 3095 C C . ASN A 1 408 ? 30.628 4.165 -39.977 1.00 90.62 408 ASN A C 1
ATOM 3097 O O . ASN A 1 408 ? 31.781 4.287 -40.400 1.00 90.62 408 ASN A O 1
ATOM 3101 N N . GLU A 1 409 ? 29.920 3.048 -40.132 1.00 90.00 409 GLU A N 1
ATOM 3102 C CA . GLU A 1 409 ? 30.442 1.862 -40.818 1.00 90.00 409 GLU A CA 1
ATOM 3103 C C . GLU A 1 409 ? 30.992 2.216 -42.207 1.00 90.00 409 GLU A C 1
ATOM 3105 O O . GLU A 1 409 ? 30.348 2.927 -42.979 1.00 90.00 409 GLU A O 1
ATOM 3110 N N . SER A 1 410 ? 32.186 1.710 -42.522 1.00 82.56 410 SER A N 1
ATOM 3111 C CA . SER A 1 410 ? 32.884 1.914 -43.800 1.00 82.56 410 SER A CA 1
ATOM 3112 C C . SER A 1 410 ? 33.194 3.379 -44.152 1.00 82.56 410 SER A C 1
ATOM 3114 O O . SER A 1 410 ? 33.421 3.705 -45.316 1.00 82.56 410 SER A O 1
ATOM 3116 N N . THR A 1 411 ? 33.231 4.280 -43.164 1.00 84.62 411 THR A N 1
ATOM 3117 C CA . THR A 1 411 ? 33.618 5.684 -43.395 1.00 84.62 411 THR A CA 1
ATOM 3118 C C . THR A 1 411 ? 35.134 5.822 -43.548 1.00 84.62 411 THR A C 1
ATOM 3120 O O . THR A 1 411 ? 35.893 5.202 -42.801 1.00 84.62 411 THR A O 1
ATOM 3123 N N . TYR A 1 412 ? 35.568 6.689 -44.467 1.00 86.69 412 TYR A N 1
ATOM 3124 C CA . TYR A 1 412 ? 36.956 7.137 -44.598 1.00 86.69 412 TYR A CA 1
ATOM 3125 C C . TYR A 1 412 ? 37.145 8.473 -43.875 1.00 86.69 412 TYR A C 1
ATOM 3127 O O . TYR A 1 412 ? 36.409 9.430 -44.123 1.00 86.69 412 TYR A O 1
ATOM 3135 N N . VAL A 1 413 ? 38.127 8.540 -42.979 1.00 88.31 413 VAL A N 1
ATOM 3136 C CA . VAL A 1 413 ? 38.453 9.731 -42.189 1.00 88.31 413 VAL A CA 1
ATOM 3137 C C . VAL A 1 413 ? 39.803 10.278 -42.637 1.00 88.31 413 VAL A C 1
ATOM 3139 O O . VAL A 1 413 ? 40.811 9.584 -42.548 1.00 88.31 413 VAL A O 1
ATOM 3142 N N . ASN A 1 414 ? 39.825 11.538 -43.074 1.00 85.00 414 ASN A N 1
ATOM 3143 C CA . ASN A 1 414 ? 41.005 12.205 -43.640 1.00 85.00 414 ASN A CA 1
ATOM 3144 C C . ASN A 1 414 ? 41.859 12.983 -42.628 1.00 85.00 414 ASN A C 1
ATOM 3146 O O . ASN A 1 414 ? 42.629 13.871 -42.993 1.00 85.00 414 ASN A O 1
ATOM 3150 N N . ASN A 1 415 ? 41.709 12.668 -41.344 1.00 84.69 415 ASN A N 1
ATOM 3151 C CA . ASN A 1 415 ? 42.427 13.298 -40.246 1.00 84.69 415 ASN A CA 1
ATOM 3152 C C . ASN A 1 415 ? 42.873 12.223 -39.249 1.00 84.69 415 ASN A C 1
ATOM 3154 O O . ASN A 1 415 ? 42.148 11.259 -39.004 1.00 84.69 415 ASN A O 1
ATOM 3158 N N . THR A 1 416 ? 44.052 12.405 -38.658 1.00 88.06 416 THR A N 1
ATOM 3159 C CA . THR A 1 416 ? 44.579 11.531 -37.607 1.00 88.06 416 THR A CA 1
ATOM 3160 C C . THR A 1 416 ? 43.800 11.666 -36.302 1.00 88.06 416 THR A C 1
ATOM 3162 O O . THR A 1 416 ? 43.711 10.697 -35.558 1.00 88.06 416 THR A O 1
ATOM 3165 N N . ASP A 1 417 ? 43.214 12.830 -36.008 1.00 93.06 417 ASP A N 1
ATOM 3166 C CA . ASP A 1 417 ? 42.371 13.023 -34.823 1.00 93.06 417 ASP A CA 1
ATOM 3167 C C . ASP A 1 417 ? 40.923 12.620 -35.116 1.00 93.06 417 ASP A C 1
ATOM 3169 O O . ASP A 1 417 ? 40.147 13.368 -35.717 1.00 93.06 417 ASP A O 1
ATOM 3173 N N . VAL A 1 418 ? 40.553 11.419 -34.671 1.00 93.50 418 VAL A N 1
ATOM 3174 C CA . VAL A 1 418 ? 39.225 10.845 -34.891 1.00 93.50 418 VAL A CA 1
ATOM 3175 C C . VAL A 1 418 ? 38.354 11.090 -33.665 1.00 93.50 418 VAL A C 1
ATOM 3177 O O . VAL A 1 418 ? 38.697 10.685 -32.555 1.00 93.50 418 VAL A O 1
ATOM 3180 N N . ASN A 1 419 ? 37.213 11.753 -33.857 1.00 95.38 419 ASN A N 1
ATOM 3181 C CA . ASN A 1 419 ? 36.203 11.928 -32.816 1.00 95.38 419 ASN A CA 1
ATOM 3182 C C . ASN A 1 419 ? 35.241 10.733 -32.811 1.00 95.38 419 ASN A C 1
ATOM 3184 O O . ASN A 1 419 ? 34.629 10.441 -33.827 1.00 95.38 419 ASN A O 1
ATOM 3188 N N . PHE A 1 420 ? 35.061 10.073 -31.678 1.00 96.94 420 PHE A N 1
ATOM 3189 C CA . PHE A 1 420 ? 34.113 8.980 -31.490 1.00 96.94 420 PHE A CA 1
ATOM 3190 C C . PHE A 1 420 ? 32.884 9.538 -30.789 1.00 96.94 420 PHE A C 1
ATOM 3192 O O . PHE A 1 420 ? 32.938 9.839 -29.597 1.00 96.94 420 PHE A O 1
ATOM 3199 N N . THR A 1 421 ? 31.801 9.718 -31.540 1.00 96.81 421 THR A N 1
ATOM 3200 C CA . THR A 1 421 ? 30.569 10.341 -31.055 1.00 96.81 421 THR A CA 1
ATOM 3201 C C . THR A 1 421 ? 29.459 9.309 -30.889 1.00 96.81 421 THR A C 1
ATOM 3203 O O . THR A 1 421 ? 29.225 8.469 -31.763 1.00 96.81 421 THR A O 1
ATOM 3206 N N . ILE A 1 422 ? 28.770 9.376 -29.753 1.00 97.25 422 ILE A N 1
ATOM 3207 C CA . ILE A 1 422 ? 27.652 8.508 -29.396 1.00 97.25 422 ILE A CA 1
ATOM 3208 C C . ILE A 1 422 ? 26.551 9.314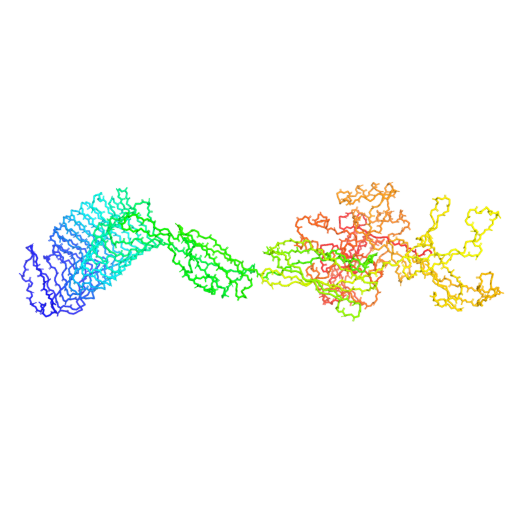 -28.698 1.00 97.25 422 ILE A C 1
ATOM 3210 O O . ILE A 1 422 ? 26.832 10.178 -27.865 1.00 97.25 422 ILE A O 1
ATOM 3214 N N . ASN A 1 423 ? 25.296 9.016 -29.030 1.00 96.50 423 ASN A N 1
ATOM 3215 C CA . ASN A 1 423 ? 24.125 9.510 -28.310 1.00 96.50 423 ASN A CA 1
ATOM 3216 C C . ASN A 1 423 ? 23.727 8.486 -27.249 1.00 96.50 423 ASN A C 1
ATOM 3218 O O . ASN A 1 423 ? 23.478 7.331 -27.590 1.00 96.50 423 ASN A O 1
ATOM 3222 N N . LEU A 1 424 ? 23.663 8.910 -25.991 1.00 97.00 424 LEU A N 1
ATOM 3223 C CA . LEU A 1 424 ? 23.353 8.077 -24.833 1.00 97.00 424 LEU A CA 1
ATOM 3224 C C . LEU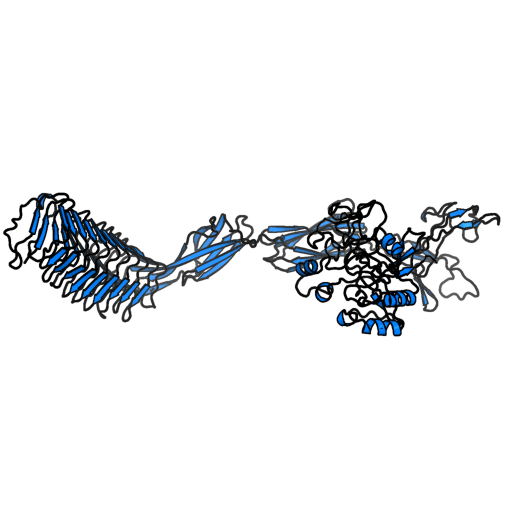 A 1 424 ? 22.043 8.524 -24.198 1.00 97.00 424 LEU A C 1
ATOM 3226 O O . LEU A 1 424 ? 21.823 9.728 -24.049 1.00 97.00 424 LEU A O 1
ATOM 3230 N N . THR A 1 425 ? 21.221 7.568 -23.777 1.00 94.56 425 THR A N 1
ATOM 3231 C CA . THR A 1 425 ? 19.967 7.829 -23.059 1.00 94.56 425 THR A CA 1
ATOM 3232 C C . THR A 1 425 ? 19.714 6.760 -22.007 1.00 94.56 425 THR A C 1
ATOM 3234 O O . THR A 1 425 ? 19.996 5.590 -22.253 1.00 94.56 425 THR A O 1
ATOM 3237 N N . ASP A 1 426 ? 19.129 7.144 -20.883 1.00 94.00 426 ASP A N 1
ATOM 3238 C CA . ASP A 1 426 ? 18.628 6.247 -19.849 1.00 94.00 426 ASP A CA 1
ATOM 3239 C C . ASP A 1 426 ? 17.449 6.895 -19.104 1.00 94.00 426 ASP A C 1
ATOM 3241 O O . ASP A 1 426 ? 17.323 8.122 -19.074 1.00 94.00 426 ASP A O 1
ATOM 3245 N N . ASN A 1 427 ? 16.575 6.082 -18.513 1.00 86.31 427 ASN A N 1
ATOM 3246 C CA . ASN A 1 427 ? 15.368 6.580 -17.857 1.00 86.31 427 ASN A CA 1
ATOM 3247 C C . ASN A 1 427 ? 15.644 7.183 -16.471 1.00 86.31 427 ASN A C 1
ATOM 3249 O O . ASN A 1 427 ? 14.933 8.106 -16.073 1.00 86.31 427 ASN A O 1
ATOM 3253 N N . GLN A 1 428 ? 16.655 6.688 -15.749 1.00 84.25 428 GLN A N 1
ATOM 3254 C CA . GLN A 1 428 ? 16.919 7.039 -14.347 1.00 84.25 428 GLN A CA 1
ATOM 3255 C C . GLN A 1 428 ? 18.291 7.698 -14.151 1.00 84.25 428 GLN A C 1
ATOM 3257 O O . GLN A 1 428 ? 18.476 8.467 -13.206 1.00 84.25 428 GLN A O 1
ATOM 3262 N N . GLY A 1 429 ? 19.234 7.471 -15.067 1.00 89.19 429 GLY A N 1
ATOM 3263 C CA . GLY A 1 429 ? 20.484 8.214 -15.166 1.00 89.19 429 GLY A CA 1
ATOM 3264 C C . GLY A 1 429 ? 21.662 7.371 -15.648 1.00 89.19 429 GLY A C 1
ATOM 3265 O O . GLY A 1 429 ? 21.817 6.199 -15.325 1.00 89.19 429 GLY A O 1
ATOM 3266 N N . LEU A 1 430 ? 22.578 8.002 -16.373 1.00 92.81 430 LEU A N 1
ATOM 3267 C CA . LEU A 1 430 ? 23.795 7.386 -16.891 1.00 92.81 430 LEU A CA 1
ATOM 3268 C C . LEU A 1 430 ? 24.956 7.531 -15.894 1.00 92.81 430 LEU A C 1
ATOM 3270 O O . LEU A 1 430 ? 25.270 8.640 -15.454 1.00 92.81 430 LEU A O 1
ATOM 3274 N N . ALA A 1 431 ? 25.666 6.441 -15.588 1.00 93.12 431 ALA A N 1
ATOM 3275 C CA . ALA A 1 431 ? 26.843 6.483 -14.717 1.00 93.12 431 ALA A CA 1
ATOM 3276 C C . ALA A 1 431 ? 28.134 6.731 -15.506 1.00 93.12 431 ALA A C 1
ATOM 3278 O O . ALA A 1 431 ? 28.879 7.672 -15.215 1.00 93.12 431 ALA A O 1
ATOM 3279 N N . ASN A 1 432 ? 28.426 5.887 -16.500 1.00 95.31 432 ASN A N 1
ATOM 3280 C CA . ASN A 1 432 ? 29.618 6.017 -17.336 1.00 95.31 432 ASN A CA 1
ATOM 3281 C C . ASN A 1 432 ? 29.459 5.359 -18.716 1.00 95.31 432 ASN A C 1
ATOM 3283 O O . ASN A 1 432 ? 28.598 4.509 -18.930 1.00 95.31 432 ASN A O 1
ATOM 3287 N N . ALA A 1 433 ? 30.319 5.755 -19.654 1.00 97.25 433 ALA A N 1
ATOM 3288 C CA . ALA A 1 433 ? 30.472 5.098 -20.948 1.00 97.25 433 ALA A CA 1
ATOM 3289 C C . ALA A 1 433 ? 31.955 4.860 -21.254 1.00 97.25 433 ALA A C 1
ATOM 3291 O O . ALA A 1 433 ? 32.783 5.763 -21.113 1.00 97.25 433 ALA A O 1
ATOM 3292 N N . THR A 1 434 ? 32.279 3.645 -21.684 1.00 97.88 434 THR A N 1
ATOM 3293 C CA . THR A 1 434 ? 33.625 3.189 -22.028 1.00 97.88 434 THR A CA 1
ATOM 3294 C C . THR A 1 434 ? 33.718 2.877 -23.518 1.00 97.88 434 THR A C 1
ATOM 3296 O O . THR A 1 434 ? 33.007 2.007 -24.019 1.00 97.88 434 THR A O 1
ATOM 3299 N N . LEU A 1 435 ? 34.620 3.563 -24.214 1.00 98.00 435 LEU A N 1
ATOM 3300 C CA . LEU A 1 435 ? 34.988 3.322 -25.607 1.00 98.00 435 LEU A CA 1
ATOM 3301 C C . LEU A 1 435 ? 36.119 2.294 -25.682 1.00 98.00 435 LEU A C 1
ATOM 3303 O O . LEU A 1 435 ? 37.133 2.461 -25.006 1.00 98.00 435 LEU A O 1
ATOM 3307 N N . TYR A 1 436 ? 35.972 1.293 -26.547 1.00 97.94 436 TYR A N 1
ATOM 3308 C CA . TYR A 1 436 ? 37.010 0.323 -26.891 1.00 97.94 436 TYR A CA 1
ATOM 3309 C C . TYR A 1 436 ? 37.382 0.459 -28.366 1.00 97.94 436 TYR A C 1
ATOM 3311 O O . TYR A 1 436 ? 36.498 0.432 -29.219 1.00 97.94 436 TYR A O 1
ATOM 3319 N N . ILE A 1 437 ? 38.678 0.572 -28.669 1.00 97.56 437 ILE A N 1
ATOM 3320 C CA . ILE A 1 437 ? 39.194 0.698 -30.042 1.00 97.56 437 ILE A CA 1
ATOM 3321 C C . ILE A 1 437 ? 40.178 -0.438 -30.308 1.00 97.56 437 ILE A C 1
ATOM 3323 O O . ILE A 1 437 ? 41.114 -0.638 -29.538 1.00 97.56 437 ILE A O 1
ATOM 3327 N N . TYR A 1 438 ? 40.008 -1.135 -31.424 1.00 96.75 438 TYR A N 1
ATOM 3328 C CA . TYR A 1 438 ? 40.854 -2.217 -31.915 1.00 96.75 438 TYR A CA 1
ATOM 3329 C C . TYR A 1 438 ? 41.354 -1.896 -33.324 1.00 96.75 438 TYR A C 1
ATOM 3331 O O . TYR A 1 438 ? 40.716 -1.155 -34.070 1.00 96.75 438 TYR A O 1
ATOM 3339 N N . ASN A 1 439 ? 42.487 -2.471 -33.713 1.00 92.56 439 ASN A N 1
ATOM 3340 C CA . ASN A 1 439 ? 42.915 -2.478 -35.112 1.00 92.56 439 ASN A CA 1
ATOM 3341 C C . ASN A 1 439 ? 42.340 -3.696 -35.867 1.00 92.56 439 ASN A C 1
ATOM 3343 O O . ASN A 1 439 ? 41.778 -4.615 -35.271 1.00 92.56 439 ASN A O 1
ATOM 3347 N N . ASN A 1 440 ? 42.562 -3.748 -37.181 1.00 87.25 440 ASN A N 1
ATOM 3348 C CA . ASN A 1 440 ? 42.122 -4.854 -38.041 1.00 87.25 440 ASN A CA 1
ATOM 3349 C C . ASN A 1 440 ? 42.767 -6.226 -37.737 1.00 87.25 440 ASN A C 1
ATOM 3351 O O . ASN A 1 440 ? 42.339 -7.243 -38.271 1.00 87.25 440 ASN A O 1
ATOM 3355 N N . THR A 1 441 ? 43.795 -6.290 -36.881 1.00 89.44 441 THR A N 1
ATOM 3356 C CA . THR A 1 441 ? 44.375 -7.565 -36.417 1.00 89.44 441 THR A CA 1
ATOM 3357 C C . THR A 1 441 ? 43.758 -8.049 -35.102 1.00 89.44 441 THR A C 1
ATOM 3359 O O . THR A 1 441 ? 44.189 -9.071 -34.573 1.00 89.44 441 THR A O 1
ATOM 3362 N N . GLY A 1 442 ? 42.784 -7.316 -34.547 1.00 87.62 442 GLY A N 1
ATOM 3363 C CA . GLY A 1 442 ? 42.139 -7.619 -33.268 1.00 87.62 442 GLY A CA 1
ATOM 3364 C C . GLY A 1 442 ? 42.927 -7.172 -32.030 1.00 87.62 442 GLY A C 1
ATOM 3365 O O . GLY A 1 442 ? 42.556 -7.525 -30.911 1.00 87.62 442 GLY A O 1
ATOM 3366 N N . SER A 1 443 ? 44.000 -6.394 -32.193 1.00 93.19 443 SER A N 1
ATOM 3367 C CA . SER A 1 443 ? 44.764 -5.838 -31.072 1.00 93.19 443 SER A CA 1
ATOM 3368 C C . SER A 1 443 ? 44.064 -4.604 -30.511 1.00 93.19 443 SER A C 1
ATOM 3370 O O . SER A 1 443 ? 43.705 -3.697 -31.263 1.00 93.19 443 SER A O 1
ATOM 3372 N N . LEU A 1 444 ? 43.907 -4.554 -29.186 1.00 95.06 444 LEU A N 1
ATOM 3373 C CA . LEU A 1 444 ? 43.354 -3.398 -28.483 1.00 95.06 444 LEU A CA 1
ATOM 3374 C C . LEU A 1 444 ? 44.311 -2.206 -28.605 1.00 95.06 444 LEU A C 1
ATOM 3376 O O . LEU A 1 444 ? 45.485 -2.297 -28.247 1.00 95.06 444 LEU A O 1
ATOM 3380 N N . ILE A 1 445 ? 43.783 -1.090 -29.095 1.00 95.88 445 ILE A N 1
ATOM 3381 C CA . ILE A 1 445 ? 44.492 0.179 -29.264 1.00 95.88 445 ILE A CA 1
ATOM 3382 C C . ILE A 1 445 ? 44.268 1.088 -28.061 1.00 95.88 445 ILE A C 1
ATOM 3384 O O . ILE A 1 445 ? 45.226 1.685 -27.573 1.00 95.88 445 ILE A O 1
ATOM 3388 N N . ASP A 1 446 ? 43.026 1.213 -27.588 1.00 96.31 446 ASP A N 1
ATOM 3389 C CA . ASP A 1 446 ? 42.725 2.038 -26.417 1.00 96.31 446 ASP A CA 1
ATOM 3390 C C . ASP A 1 446 ? 41.422 1.636 -25.714 1.00 96.31 446 ASP A C 1
ATOM 3392 O O . ASP A 1 446 ? 40.553 0.971 -26.287 1.00 96.31 446 ASP A O 1
ATOM 3396 N N . THR A 1 447 ? 41.289 2.061 -24.458 1.00 97.25 447 THR A N 1
ATOM 3397 C CA . THR A 1 447 ? 40.067 1.966 -23.656 1.00 97.25 447 THR A CA 1
ATOM 3398 C C . THR A 1 447 ? 39.874 3.251 -22.859 1.00 97.25 447 THR A C 1
ATOM 3400 O O . THR A 1 447 ? 40.685 3.575 -21.993 1.00 97.25 447 THR A O 1
ATOM 3403 N N . ILE A 1 448 ? 38.791 3.979 -23.129 1.00 97.38 448 ILE A N 1
ATOM 3404 C CA . ILE A 1 448 ? 38.561 5.317 -22.565 1.00 97.38 448 ILE A CA 1
ATOM 3405 C C . ILE A 1 448 ? 37.204 5.348 -21.864 1.00 97.38 448 ILE A C 1
ATOM 3407 O O . ILE A 1 448 ? 36.177 5.192 -22.515 1.00 97.38 448 ILE A O 1
ATOM 3411 N N . THR A 1 449 ? 37.189 5.590 -20.551 1.00 96.94 449 THR A N 1
ATOM 3412 C CA . THR A 1 449 ? 35.956 5.696 -19.748 1.00 96.94 449 THR A CA 1
ATOM 3413 C C . THR A 1 449 ? 35.644 7.148 -19.409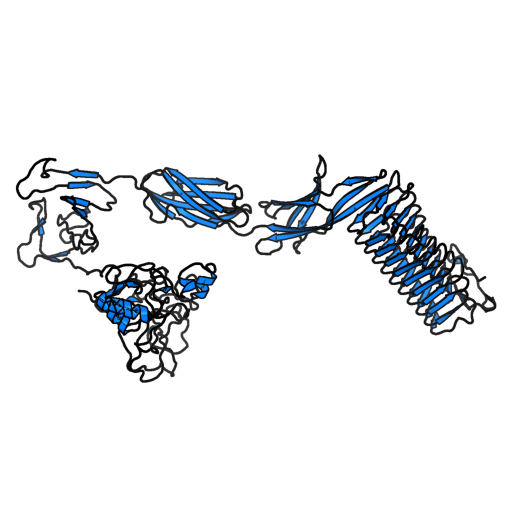 1.00 96.94 449 THR A C 1
ATOM 3415 O O . THR A 1 449 ? 36.491 7.856 -18.870 1.00 96.94 449 THR A O 1
ATOM 3418 N N . THR A 1 450 ? 34.405 7.569 -19.665 1.00 96.44 450 THR A N 1
ATOM 3419 C CA . THR A 1 450 ? 33.881 8.892 -19.302 1.00 96.44 450 THR A CA 1
ATOM 3420 C C . THR A 1 450 ? 32.771 8.763 -18.264 1.00 96.44 450 THR A C 1
ATOM 3422 O O . THR A 1 450 ? 31.831 7.998 -18.468 1.00 96.44 450 THR A O 1
ATOM 3425 N N . VAL A 1 451 ? 32.857 9.528 -17.171 1.00 95.56 451 VAL A N 1
ATOM 3426 C CA . VAL A 1 451 ? 31.800 9.640 -16.148 1.00 95.56 451 VAL A CA 1
ATOM 3427 C C . VAL A 1 451 ? 30.707 10.602 -16.634 1.00 95.56 451 VAL A C 1
ATOM 3429 O O . VAL A 1 451 ? 30.997 11.606 -17.294 1.00 95.56 451 VAL A O 1
ATOM 3432 N N . LEU A 1 452 ? 29.441 10.265 -16.375 1.00 92.31 452 LEU A N 1
ATOM 3433 C CA . LEU A 1 452 ? 28.274 10.946 -16.951 1.00 92.31 452 LEU A CA 1
ATOM 3434 C C . LEU A 1 452 ? 27.384 11.647 -15.908 1.00 92.31 452 LEU A C 1
ATOM 3436 O O . LEU A 1 452 ? 26.382 12.233 -16.290 1.00 92.31 452 LEU A O 1
ATOM 3440 N N . ASP A 1 453 ? 27.773 11.655 -14.631 1.00 88.12 453 ASP A N 1
ATOM 3441 C CA . ASP A 1 453 ? 27.137 12.432 -13.551 1.00 88.12 453 ASP A CA 1
ATOM 3442 C C . ASP A 1 453 ? 25.612 12.233 -13.409 1.00 88.12 453 ASP A C 1
ATOM 3444 O O . ASP A 1 453 ? 24.897 13.145 -13.002 1.00 88.12 453 ASP A O 1
ATOM 3448 N N . SER A 1 454 ? 25.108 11.025 -13.691 1.00 88.12 454 SER A N 1
ATOM 3449 C CA . SER A 1 454 ? 23.689 10.645 -13.535 1.00 88.12 454 SER A CA 1
ATOM 3450 C C . SER A 1 454 ? 22.710 11.416 -14.432 1.00 88.12 454 SER A C 1
ATOM 3452 O O . SER A 1 454 ? 21.529 11.519 -14.111 1.00 88.12 454 SER A O 1
ATOM 3454 N N . VAL A 1 455 ? 23.168 11.965 -15.562 1.00 91.19 455 VAL A N 1
ATOM 3455 C CA . VAL A 1 455 ? 22.270 12.589 -16.552 1.00 91.19 455 VAL A CA 1
ATOM 3456 C C . VAL A 1 455 ? 21.459 11.531 -17.300 1.00 91.19 455 VAL A C 1
ATOM 3458 O O . VAL A 1 455 ? 21.966 10.449 -17.578 1.00 91.19 455 VAL A O 1
ATOM 3461 N N . THR A 1 456 ? 20.220 11.840 -17.674 1.00 91.75 456 THR A N 1
ATOM 3462 C CA . THR A 1 456 ? 19.345 10.918 -18.423 1.00 91.75 456 THR A CA 1
ATOM 3463 C C . THR A 1 456 ? 19.641 10.892 -19.923 1.00 91.75 456 THR A C 1
ATOM 3465 O O . THR A 1 456 ? 19.304 9.934 -20.607 1.00 91.75 456 THR A O 1
ATOM 3468 N N . GLU A 1 457 ? 20.313 11.910 -20.458 1.00 94.56 457 GLU A N 1
ATOM 3469 C CA . GLU A 1 457 ? 20.734 11.962 -21.859 1.00 94.56 457 GLU A CA 1
ATOM 3470 C C . GLU A 1 457 ? 22.077 12.682 -22.010 1.00 94.56 457 GLU A C 1
ATOM 3472 O O . GLU A 1 457 ? 22.371 13.646 -21.297 1.00 94.56 457 GLU A O 1
ATOM 3477 N N . LYS A 1 458 ? 22.921 12.213 -22.936 1.00 95.25 458 LYS A N 1
ATOM 3478 C CA . LYS A 1 458 ? 24.202 12.862 -23.250 1.00 95.25 458 LYS A CA 1
ATOM 3479 C C . LYS A 1 458 ? 24.693 12.499 -24.644 1.00 95.25 458 LYS A C 1
ATOM 3481 O O . LYS A 1 458 ? 24.787 11.328 -24.994 1.00 95.25 458 LYS A O 1
ATOM 3486 N N . VAL A 1 459 ? 25.102 13.510 -25.406 1.00 95.94 459 VAL A N 1
ATOM 3487 C CA . VAL A 1 459 ? 25.954 13.310 -26.584 1.00 95.94 459 VAL A CA 1
ATOM 3488 C C . VAL A 1 459 ? 27.402 13.333 -26.111 1.00 95.94 459 VAL A C 1
ATOM 3490 O O . VAL A 1 459 ? 27.875 14.345 -25.590 1.00 95.94 459 VAL A O 1
ATOM 3493 N N . LEU A 1 460 ? 28.097 12.209 -26.247 1.00 96.25 460 LEU A N 1
ATOM 3494 C CA . LEU A 1 460 ? 29.489 12.062 -25.842 1.00 96.25 460 LEU A CA 1
ATOM 3495 C C . LEU A 1 460 ? 30.374 11.977 -27.083 1.00 96.25 460 LEU A C 1
ATOM 3497 O O . LEU A 1 460 ? 30.152 11.117 -27.926 1.00 96.25 460 LEU A O 1
ATOM 3501 N N . GLY A 1 461 ? 31.378 12.850 -27.170 1.00 95.12 461 GLY A N 1
ATOM 3502 C CA . GLY A 1 461 ? 32.445 12.804 -28.169 1.00 95.12 461 GLY A CA 1
ATOM 3503 C C . GLY A 1 461 ? 33.798 12.598 -27.492 1.00 95.12 461 GLY A C 1
ATOM 3504 O O . GLY A 1 461 ? 34.139 13.347 -26.576 1.00 95.12 461 GLY A O 1
ATOM 3505 N N . VAL A 1 462 ? 34.560 11.594 -27.921 1.00 96.00 462 VAL A N 1
ATOM 3506 C CA . VAL A 1 462 ? 35.922 11.321 -27.435 1.00 96.00 462 VAL A CA 1
ATOM 3507 C C . VAL A 1 462 ? 36.884 11.377 -28.611 1.00 96.00 462 VAL A C 1
ATOM 3509 O O . VAL A 1 462 ? 36.745 10.609 -29.552 1.00 96.00 462 VAL A O 1
ATOM 3512 N N . VAL A 1 463 ? 37.878 12.263 -28.565 1.00 95.31 463 VAL A N 1
ATOM 3513 C CA . VAL A 1 463 ? 38.877 12.387 -29.636 1.00 95.31 463 VAL A CA 1
ATOM 3514 C C . VAL A 1 463 ? 40.081 11.495 -29.344 1.00 95.31 463 VAL A C 1
ATOM 3516 O O . VAL A 1 463 ? 40.647 11.556 -28.251 1.00 95.31 463 VAL A O 1
ATOM 3519 N N . LYS A 1 464 ? 40.497 10.697 -30.332 1.00 95.25 464 LYS A N 1
ATOM 3520 C CA . LYS A 1 464 ? 41.707 9.872 -30.278 1.00 95.25 464 LYS A CA 1
ATOM 3521 C C . LYS A 1 464 ? 42.519 10.009 -31.563 1.00 95.25 464 LYS A C 1
ATOM 3523 O O . LYS A 1 464 ? 41.995 9.835 -32.659 1.00 95.25 464 LYS A O 1
ATOM 3528 N N . THR A 1 465 ? 43.817 10.255 -31.405 1.00 94.50 465 THR A N 1
ATOM 3529 C CA . THR A 1 465 ? 44.776 10.270 -32.512 1.00 94.50 465 THR A CA 1
ATOM 3530 C C . THR A 1 465 ? 45.114 8.843 -32.957 1.00 94.50 465 THR A C 1
ATOM 3532 O O . THR A 1 465 ? 45.559 8.029 -32.141 1.00 94.50 465 THR A O 1
ATOM 3535 N N . LEU A 1 466 ? 44.920 8.553 -34.244 1.00 92.12 466 LEU A N 1
ATOM 3536 C CA . LEU A 1 466 ? 45.168 7.273 -34.909 1.00 92.12 466 LEU A CA 1
ATOM 3537 C C . LEU A 1 466 ? 46.081 7.463 -36.131 1.00 92.12 466 LEU A C 1
ATOM 3539 O O . LEU A 1 466 ? 46.140 8.542 -36.718 1.00 92.12 466 LEU A O 1
ATOM 3543 N N . VAL A 1 467 ? 46.809 6.408 -36.501 1.00 89.75 467 VAL A N 1
ATOM 3544 C CA . VAL A 1 467 ? 47.620 6.367 -37.731 1.00 89.75 467 VAL A CA 1
ATOM 3545 C C . VAL A 1 467 ? 46.791 5.803 -38.886 1.00 89.75 467 VAL A C 1
ATOM 3547 O O . VAL A 1 467 ? 45.672 5.343 -38.676 1.00 89.75 467 VAL A O 1
ATOM 3550 N N . GLY A 1 468 ? 47.331 5.827 -40.105 1.00 86.25 468 GLY A N 1
ATOM 3551 C CA . GLY A 1 468 ? 46.643 5.286 -41.277 1.00 86.25 468 GLY A CA 1
ATOM 3552 C C . GLY A 1 468 ? 46.368 3.790 -41.113 1.00 86.25 468 GLY A C 1
ATOM 3553 O O . GLY A 1 468 ? 47.262 3.033 -40.719 1.00 86.25 468 GLY A O 1
ATOM 3554 N N . GLY A 1 469 ? 45.133 3.363 -41.376 1.00 88.56 469 GLY A N 1
ATOM 3555 C CA . GLY A 1 469 ? 44.738 1.965 -41.215 1.00 88.56 469 GLY A CA 1
ATOM 3556 C C . GLY A 1 469 ? 43.248 1.739 -40.975 1.00 88.56 469 GLY A C 1
ATOM 3557 O O . GLY A 1 469 ? 42.438 2.662 -40.993 1.00 88.56 469 GLY A O 1
ATOM 3558 N N . ILE A 1 470 ? 42.900 0.470 -40.751 1.00 91.69 470 ILE A N 1
ATOM 3559 C CA . ILE A 1 470 ? 41.531 0.000 -40.511 1.00 91.69 470 ILE A CA 1
ATOM 3560 C C . ILE A 1 470 ? 41.349 -0.279 -39.014 1.00 91.69 470 ILE A C 1
ATOM 3562 O O . ILE A 1 470 ? 42.156 -0.998 -38.405 1.00 91.69 470 ILE A O 1
ATOM 3566 N N . TYR A 1 471 ? 40.272 0.255 -38.443 1.00 94.94 471 TYR A N 1
ATOM 3567 C CA . TYR A 1 471 ? 39.952 0.165 -37.020 1.00 94.94 471 TYR A CA 1
ATOM 3568 C C . TYR A 1 471 ? 38.530 -0.338 -36.790 1.00 94.94 471 TYR A C 1
ATOM 3570 O O . TYR A 1 471 ? 37.638 -0.097 -37.600 1.00 94.94 471 TYR A O 1
ATOM 3578 N N . ILE A 1 472 ? 38.336 -1.006 -35.653 1.00 95.94 472 ILE A N 1
ATOM 3579 C CA . ILE A 1 472 ? 37.046 -1.490 -35.157 1.00 95.94 472 ILE A CA 1
ATOM 3580 C C . ILE A 1 472 ? 36.825 -0.884 -33.772 1.00 95.94 472 ILE A C 1
ATOM 3582 O O . ILE A 1 472 ? 37.721 -0.953 -32.933 1.00 95.94 472 ILE A O 1
ATOM 3586 N N . PHE A 1 473 ? 35.654 -0.319 -33.491 1.00 97.12 473 PHE A N 1
ATOM 3587 C CA . PHE A 1 473 ? 35.340 0.191 -32.153 1.00 97.12 473 PHE A CA 1
ATOM 3588 C C . PHE A 1 473 ? 33.924 -0.157 -31.700 1.00 97.12 473 PHE A C 1
ATOM 3590 O O . PHE A 1 473 ? 33.048 -0.432 -32.517 1.00 97.12 473 PHE A O 1
ATOM 3597 N N . PHE A 1 474 ? 33.708 -0.122 -30.385 1.00 96.94 474 PHE A N 1
ATOM 3598 C CA . PHE A 1 474 ? 32.385 -0.182 -29.768 1.00 96.94 474 PHE A CA 1
ATOM 3599 C C . PHE A 1 474 ? 32.392 0.520 -28.405 1.00 96.94 474 PHE A C 1
ATOM 3601 O O . PHE A 1 474 ? 33.434 0.743 -27.785 1.00 96.94 474 PHE A O 1
ATOM 3608 N N . TRP A 1 475 ? 31.200 0.844 -27.924 1.00 97.81 475 TRP A N 1
ATOM 3609 C CA . TRP A 1 475 ? 30.935 1.417 -26.610 1.00 97.81 475 TRP A CA 1
ATOM 3610 C C . TRP A 1 475 ? 30.262 0.417 -25.672 1.00 97.81 475 TRP A C 1
ATOM 3612 O O . TRP A 1 475 ? 29.344 -0.301 -26.078 1.00 97.81 475 TRP A O 1
ATOM 3622 N N . LYS A 1 476 ? 30.682 0.437 -24.405 1.00 97.44 476 LYS A N 1
ATOM 3623 C CA . LYS A 1 476 ? 29.976 -0.131 -23.253 1.00 97.44 476 LYS A CA 1
ATOM 3624 C C . LYS A 1 476 ? 29.432 1.011 -22.401 1.00 97.44 476 LYS A C 1
ATOM 3626 O O . LYS A 1 476 ? 30.187 1.900 -22.030 1.00 97.44 476 LYS A O 1
ATOM 3631 N N . ILE A 1 477 ? 28.156 0.975 -22.062 1.00 96.75 477 ILE A N 1
ATOM 3632 C CA . ILE A 1 477 ? 27.459 2.019 -21.309 1.00 96.75 477 ILE A CA 1
ATOM 3633 C C . ILE A 1 477 ? 26.890 1.396 -20.041 1.00 96.75 477 ILE A C 1
ATOM 3635 O O . ILE A 1 477 ? 26.414 0.260 -20.075 1.00 96.75 477 ILE A O 1
ATOM 3639 N N . VAL A 1 478 ? 26.995 2.119 -18.931 1.00 94.44 478 VAL A N 1
ATOM 3640 C CA . VAL A 1 478 ? 26.539 1.696 -17.606 1.00 94.44 478 VAL A CA 1
ATOM 3641 C C . VAL A 1 478 ? 25.679 2.807 -17.008 1.00 94.44 478 VAL A C 1
ATOM 3643 O O . VAL A 1 478 ? 26.111 3.965 -16.975 1.00 94.44 478 VAL A O 1
ATOM 3646 N N . ASP A 1 479 ? 24.480 2.469 -16.545 1.00 93.31 479 ASP A N 1
ATOM 3647 C CA . ASP A 1 479 ? 23.596 3.390 -15.816 1.00 93.31 479 ASP A CA 1
ATOM 3648 C C . ASP A 1 479 ? 23.921 3.456 -14.310 1.00 93.31 479 ASP A C 1
ATOM 3650 O O . ASP A 1 479 ? 24.841 2.795 -13.813 1.00 93.31 479 ASP A O 1
ATOM 3654 N N . VAL A 1 480 ? 23.182 4.288 -13.573 1.00 89.69 480 VAL A N 1
ATOM 3655 C CA . VAL A 1 480 ? 23.330 4.467 -12.115 1.00 89.69 480 VAL A CA 1
ATOM 3656 C C . VAL A 1 480 ? 22.919 3.242 -11.291 1.00 89.69 480 VAL A C 1
ATOM 3658 O O . VAL A 1 480 ? 23.409 3.080 -10.173 1.00 89.69 480 VAL A O 1
ATOM 3661 N N . ALA A 1 481 ? 22.084 2.360 -11.839 1.00 89.06 481 ALA A N 1
ATOM 3662 C CA . ALA A 1 481 ? 21.706 1.083 -11.234 1.00 89.06 481 ALA A CA 1
ATOM 3663 C C . ALA A 1 481 ? 22.665 -0.065 -11.614 1.00 89.06 481 ALA A C 1
ATOM 3665 O O . ALA A 1 481 ? 22.512 -1.195 -11.139 1.00 89.06 481 ALA A O 1
ATOM 3666 N N . ASN A 1 482 ? 23.711 0.242 -12.392 1.00 90.88 482 ASN A N 1
ATOM 3667 C CA . ASN A 1 482 ? 24.727 -0.670 -12.906 1.00 90.88 482 ASN A CA 1
ATOM 3668 C C . ASN A 1 482 ? 24.207 -1.689 -13.945 1.00 90.88 482 ASN A C 1
ATOM 3670 O O . ASN A 1 482 ? 24.859 -2.719 -14.173 1.00 90.88 482 ASN A O 1
ATOM 3674 N N . ASN A 1 483 ? 23.088 -1.414 -14.626 1.00 90.31 483 ASN A N 1
ATOM 3675 C CA . ASN A 1 483 ? 22.726 -2.172 -15.825 1.00 90.31 483 ASN A CA 1
ATOM 3676 C C . ASN A 1 483 ? 23.612 -1.731 -17.003 1.00 90.31 483 ASN A C 1
ATOM 3678 O O . ASN A 1 483 ? 24.158 -0.626 -17.034 1.00 90.31 483 ASN A O 1
ATOM 3682 N N . GLN A 1 484 ? 23.838 -2.642 -17.953 1.00 92.88 484 GLN A N 1
ATOM 3683 C CA . GLN A 1 484 ? 24.863 -2.479 -18.987 1.00 92.88 484 GLN A CA 1
ATOM 3684 C C . GLN A 1 484 ? 24.289 -2.634 -20.388 1.00 92.88 484 GLN A C 1
ATOM 3686 O O . GLN A 1 484 ? 23.524 -3.559 -20.657 1.00 92.88 484 GLN A O 1
ATOM 3691 N N . PHE A 1 485 ? 24.762 -1.790 -21.299 1.00 94.94 485 PHE A N 1
ATOM 3692 C CA . PHE A 1 485 ? 24.467 -1.866 -22.724 1.00 94.94 485 PHE A CA 1
ATOM 3693 C C . PHE A 1 485 ? 25.755 -1.808 -23.540 1.00 94.94 485 PHE A C 1
ATOM 3695 O O . PHE A 1 485 ? 26.672 -1.050 -23.226 1.00 94.94 485 PHE A O 1
ATOM 3702 N N . ILE A 1 486 ? 25.848 -2.632 -24.582 1.00 96.31 486 ILE A N 1
ATOM 3703 C CA . ILE A 1 486 ? 27.020 -2.703 -25.457 1.00 96.31 486 ILE A CA 1
ATOM 3704 C C . ILE A 1 486 ? 26.551 -2.490 -26.893 1.00 96.31 486 ILE A C 1
ATOM 3706 O O . ILE A 1 486 ? 25.685 -3.209 -27.386 1.00 96.31 486 ILE A O 1
ATOM 3710 N N . THR A 1 487 ? 27.128 -1.490 -27.554 1.00 96.19 487 THR A N 1
ATOM 3711 C CA . THR A 1 487 ? 26.864 -1.209 -28.976 1.00 96.19 487 THR A CA 1
ATOM 3712 C C . THR A 1 487 ? 27.479 -2.272 -29.890 1.00 96.19 487 THR A C 1
ATOM 3714 O O . THR A 1 487 ? 28.391 -2.999 -29.500 1.00 96.19 487 THR A O 1
ATOM 3717 N N . SER A 1 488 ? 26.991 -2.350 -31.130 1.00 94.19 488 SER A N 1
ATOM 3718 C CA . SER A 1 488 ? 27.620 -3.180 -32.165 1.00 94.19 488 SER A CA 1
ATOM 3719 C C . SER A 1 488 ? 28.991 -2.630 -32.569 1.00 94.19 488 SER A C 1
ATOM 3721 O O . SER A 1 488 ? 29.241 -1.431 -32.454 1.00 94.19 488 SER A O 1
ATOM 3723 N N . ASN A 1 489 ? 29.860 -3.508 -33.073 1.00 94.81 489 ASN A N 1
ATOM 3724 C CA . ASN A 1 489 ? 31.154 -3.114 -33.623 1.00 94.81 489 ASN A CA 1
ATOM 3725 C C . ASN A 1 489 ? 30.969 -2.247 -34.873 1.00 94.81 489 ASN A C 1
ATOM 3727 O O . ASN A 1 489 ? 30.158 -2.594 -35.731 1.00 94.81 489 ASN A O 1
ATOM 3731 N N . VAL A 1 490 ? 31.763 -1.182 -34.984 1.00 95.38 490 VAL A N 1
ATOM 3732 C CA . VAL A 1 490 ? 31.830 -0.318 -36.166 1.00 95.38 490 VAL A CA 1
ATOM 3733 C C . VAL A 1 490 ? 33.233 -0.349 -36.760 1.00 95.38 490 VAL A C 1
ATOM 3735 O O . VAL A 1 490 ? 34.204 -0.116 -36.035 1.00 95.38 490 VAL A O 1
ATOM 3738 N N . THR A 1 491 ? 33.337 -0.601 -38.066 1.00 94.50 491 THR A N 1
ATOM 3739 C CA . THR A 1 491 ? 34.601 -0.609 -38.819 1.00 94.50 491 THR A CA 1
ATOM 3740 C C . THR A 1 491 ? 34.752 0.668 -39.640 1.00 94.50 491 THR A C 1
ATOM 3742 O O . THR A 1 491 ? 33.832 1.059 -40.355 1.00 94.50 491 THR A O 1
ATOM 3745 N N . PHE A 1 492 ? 35.917 1.314 -39.585 1.00 93.69 492 PHE A N 1
ATOM 3746 C CA . PHE A 1 492 ? 36.213 2.520 -40.369 1.00 93.69 492 PHE A CA 1
ATOM 3747 C C . PHE A 1 492 ? 37.694 2.594 -40.770 1.00 93.69 492 PHE A C 1
ATOM 3749 O O . PHE A 1 492 ? 38.535 1.862 -40.235 1.00 93.69 492 PHE A O 1
ATOM 3756 N N . VAL A 1 493 ? 38.008 3.478 -41.722 1.00 91.12 493 VAL A N 1
ATOM 3757 C CA . VAL A 1 493 ? 39.357 3.657 -42.278 1.00 91.12 493 VAL A CA 1
ATOM 3758 C C . VAL A 1 493 ? 39.865 5.064 -41.987 1.00 91.12 493 VAL A C 1
ATOM 3760 O O . VAL A 1 493 ? 39.153 6.043 -42.201 1.00 91.12 493 VAL A O 1
ATOM 3763 N N . VAL A 1 494 ? 41.107 5.173 -41.521 1.00 90.25 494 VAL A N 1
ATOM 3764 C CA . VAL A 1 494 ? 41.842 6.441 -41.432 1.00 90.25 494 VAL A CA 1
ATOM 3765 C C . VAL A 1 494 ? 42.789 6.515 -42.625 1.00 90.25 494 VAL A C 1
ATOM 3767 O O . VAL A 1 494 ? 43.689 5.681 -42.736 1.00 90.25 494 VAL A O 1
ATOM 3770 N N . ASP A 1 495 ? 42.583 7.500 -43.498 1.00 84.56 495 ASP A N 1
ATOM 3771 C CA . ASP A 1 495 ? 43.391 7.747 -44.697 1.00 84.56 495 ASP A CA 1
ATOM 3772 C C . ASP A 1 495 ? 43.642 9.250 -44.864 1.00 84.56 495 ASP A C 1
ATOM 3774 O O . ASP A 1 495 ? 42.751 9.997 -45.258 1.00 84.56 495 ASP A O 1
ATOM 3778 N N . TYR A 1 496 ? 44.844 9.702 -44.506 1.00 77.38 496 TYR A N 1
ATOM 3779 C CA . TYR A 1 496 ? 45.225 11.119 -44.472 1.00 77.38 496 TYR A CA 1
ATOM 3780 C C . TYR A 1 496 ? 46.291 11.485 -45.520 1.00 77.38 496 TYR A C 1
ATOM 3782 O O . TYR A 1 496 ? 46.816 12.603 -45.493 1.00 77.38 496 TYR A O 1
ATOM 3790 N N . GLU A 1 497 ? 46.651 10.558 -46.411 1.00 75.50 497 GLU A N 1
ATOM 3791 C CA . GLU A 1 497 ? 47.611 10.824 -47.485 1.00 75.50 497 GLU A CA 1
ATOM 3792 C C . GLU A 1 497 ? 46.908 11.510 -48.673 1.00 75.50 497 GLU A C 1
ATOM 3794 O O . GLU A 1 497 ? 45.736 11.271 -48.948 1.00 75.50 497 GLU A O 1
ATOM 3799 N N . TYR A 1 498 ? 47.601 12.436 -49.347 1.00 73.25 498 TYR A N 1
ATOM 3800 C CA . TYR A 1 498 ? 47.053 13.156 -50.504 1.00 73.25 498 TYR A CA 1
ATOM 3801 C C . TYR A 1 498 ? 47.565 12.542 -51.817 1.00 73.25 498 TYR A C 1
ATOM 3803 O O . TYR A 1 498 ? 48.770 12.270 -51.900 1.00 73.25 498 TYR A O 1
ATOM 3811 N N . PRO A 1 499 ? 46.734 12.476 -52.879 1.00 80.12 499 PRO A N 1
ATOM 3812 C CA . PRO A 1 499 ? 47.179 12.032 -54.197 1.00 80.12 499 PRO A CA 1
ATOM 3813 C C . PRO A 1 499 ? 48.327 12.898 -54.733 1.00 80.12 499 PRO A C 1
ATOM 3815 O O . PRO A 1 499 ? 48.227 14.130 -54.750 1.00 80.12 499 PRO A O 1
ATOM 3818 N N . GLN A 1 500 ? 49.411 12.282 -55.218 1.00 82.12 500 GLN A N 1
ATOM 3819 C CA . GLN A 1 500 ? 50.564 13.004 -55.777 1.00 82.12 500 GLN A CA 1
ATOM 3820 C C . GLN A 1 500 ? 50.636 12.879 -57.298 1.00 82.12 500 GLN A C 1
ATOM 3822 O O . GLN A 1 500 ? 50.656 11.769 -57.819 1.00 82.12 500 GLN A O 1
ATOM 3827 N N . PHE A 1 501 ? 50.749 14.000 -58.022 1.00 83.25 501 PHE A N 1
ATOM 3828 C CA . PHE A 1 501 ? 50.855 14.011 -59.486 1.00 83.25 501 PHE A CA 1
ATOM 3829 C C . PHE A 1 501 ? 52.105 14.746 -59.998 1.00 83.25 501 PHE A C 1
ATOM 3831 O O . PHE A 1 501 ? 52.567 15.714 -59.392 1.00 83.25 501 PHE A O 1
ATOM 3838 N N . VAL A 1 502 ? 52.642 14.304 -61.142 1.00 85.62 502 VAL A N 1
ATOM 3839 C CA . VAL A 1 502 ? 53.827 14.878 -61.809 1.00 85.62 502 VAL A CA 1
ATOM 3840 C C . VAL A 1 502 ? 53.619 14.927 -63.327 1.00 85.62 502 VAL A C 1
ATOM 3842 O O . VAL A 1 502 ? 53.270 13.921 -63.939 1.00 85.62 502 VAL A O 1
ATOM 3845 N N . PHE A 1 503 ? 53.876 16.083 -63.951 1.00 84.94 503 PHE A N 1
ATOM 3846 C CA . PHE A 1 503 ? 53.922 16.219 -65.413 1.00 84.94 503 PHE A CA 1
ATOM 3847 C C . PHE A 1 503 ? 55.310 15.851 -65.948 1.00 84.94 503 PHE A C 1
ATOM 3849 O O . PHE A 1 503 ? 56.314 16.451 -65.564 1.00 84.94 503 PHE A O 1
ATOM 3856 N N . ASN A 1 504 ? 55.358 14.898 -66.872 1.00 84.00 504 ASN A N 1
ATOM 3857 C CA . ASN A 1 504 ? 56.571 14.398 -67.510 1.00 84.00 504 ASN A CA 1
ATOM 3858 C C . ASN A 1 504 ? 56.696 14.913 -68.955 1.00 84.00 504 ASN A C 1
ATOM 3860 O O . ASN A 1 504 ? 55.713 15.303 -69.586 1.00 84.00 504 ASN A O 1
ATOM 3864 N N . SER A 1 505 ? 57.907 14.889 -69.518 1.00 79.81 505 SER A N 1
ATOM 3865 C CA . SER A 1 505 ? 58.120 15.123 -70.959 1.00 79.81 505 SER A CA 1
ATOM 3866 C C . SER A 1 505 ? 57.367 14.056 -71.780 1.00 79.81 505 SER A C 1
ATOM 3868 O O . SER A 1 505 ? 57.382 12.892 -71.370 1.00 79.81 505 SER A O 1
ATOM 3870 N N . PRO A 1 506 ? 56.697 14.384 -72.905 1.00 80.06 506 PRO A N 1
ATOM 3871 C CA . PRO A 1 506 ? 56.767 15.627 -73.682 1.00 80.06 506 PRO A CA 1
ATOM 3872 C C . PRO A 1 506 ? 55.689 16.685 -73.351 1.00 80.06 506 PRO A C 1
ATOM 3874 O O . PRO A 1 506 ? 55.336 17.469 -74.232 1.00 80.06 506 PRO A O 1
ATOM 3877 N N . SER A 1 507 ? 55.182 16.756 -72.110 1.00 86.00 507 SER A N 1
ATOM 3878 C CA . SER A 1 507 ? 54.268 17.840 -71.699 1.00 86.00 507 SER A CA 1
ATOM 3879 C C . SER A 1 507 ? 54.903 19.222 -71.918 1.00 86.00 507 SER A C 1
ATOM 3881 O O . SER A 1 507 ? 56.030 19.436 -71.458 1.00 86.00 507 SER A O 1
ATOM 3883 N N . PRO A 1 508 ? 54.216 20.178 -72.577 1.00 84.75 508 PRO A N 1
ATOM 3884 C CA . PRO A 1 508 ? 54.723 21.535 -72.738 1.00 84.75 508 PRO A CA 1
ATOM 3885 C C . PRO A 1 508 ? 55.031 22.194 -71.392 1.00 84.75 508 PRO A C 1
ATOM 3887 O O . PRO A 1 508 ? 54.312 22.012 -70.409 1.00 84.75 508 PRO A O 1
ATOM 3890 N N . ALA A 1 509 ? 56.092 23.000 -71.353 1.00 82.31 509 ALA A N 1
ATOM 3891 C CA . ALA A 1 509 ? 56.416 23.775 -70.164 1.00 82.31 509 ALA A CA 1
ATOM 3892 C C . ALA A 1 509 ? 55.317 24.810 -69.884 1.00 82.31 509 ALA A C 1
ATOM 3894 O O . ALA A 1 509 ? 54.733 25.388 -70.805 1.00 82.31 509 ALA A O 1
ATOM 3895 N N . ASN A 1 510 ? 55.061 25.087 -68.607 1.00 84.31 510 ASN A N 1
ATOM 3896 C CA . ASN A 1 510 ? 54.056 26.069 -68.218 1.00 84.31 510 ASN A CA 1
ATOM 3897 C C . ASN A 1 510 ? 54.286 27.429 -68.918 1.00 84.31 510 ASN A C 1
ATOM 3899 O O . ASN A 1 510 ? 55.405 27.943 -68.933 1.00 84.31 510 ASN A O 1
ATOM 3903 N N . GLY A 1 511 ? 53.226 28.005 -69.494 1.00 82.75 511 GLY A N 1
ATOM 3904 C CA . GLY A 1 511 ? 53.265 29.296 -70.191 1.00 82.75 511 GLY A CA 1
ATOM 3905 C C . GLY A 1 511 ? 53.798 29.275 -71.631 1.00 82.75 511 GLY A C 1
ATOM 3906 O O . GLY A 1 511 ? 53.991 30.345 -72.208 1.00 82.75 511 GLY A O 1
ATOM 3907 N N . THR A 1 512 ? 54.037 28.103 -72.234 1.00 84.12 512 THR A N 1
ATOM 3908 C CA . THR A 1 512 ? 54.428 28.012 -73.655 1.00 84.12 512 THR A CA 1
ATOM 3909 C C . THR A 1 512 ? 53.226 27.971 -74.601 1.00 84.12 512 THR A C 1
ATOM 3911 O O . THR A 1 512 ? 52.227 27.308 -74.340 1.00 84.12 512 THR A O 1
ATOM 3914 N N . GLY A 1 513 ? 53.329 28.683 -75.729 1.00 79.19 513 GLY A N 1
ATOM 3915 C CA . GLY A 1 513 ? 52.381 28.583 -76.839 1.00 79.19 513 GLY A CA 1
ATOM 3916 C C . GLY A 1 513 ? 52.804 27.475 -77.798 1.00 79.19 513 GLY A C 1
ATOM 3917 O O . GLY A 1 513 ? 53.919 27.508 -78.319 1.00 79.19 513 GLY A O 1
ATOM 3918 N N . VAL A 1 514 ? 51.923 26.507 -78.036 1.00 79.06 514 VAL A N 1
ATOM 3919 C CA . VAL A 1 514 ? 52.172 25.378 -78.941 1.00 79.06 514 VAL A CA 1
ATOM 3920 C C . VAL A 1 514 ? 51.185 25.452 -80.105 1.00 79.06 514 VAL A C 1
ATOM 3922 O O . VAL A 1 514 ? 50.001 25.710 -79.904 1.00 79.06 514 VAL A O 1
ATOM 3925 N N . SER A 1 515 ? 51.680 25.278 -81.332 1.00 78.69 515 SER A N 1
ATOM 3926 C CA . SER A 1 515 ? 50.871 25.258 -82.556 1.00 78.69 515 SER A CA 1
ATOM 3927 C C . SER A 1 515 ? 50.642 23.813 -82.988 1.00 78.69 515 SER A C 1
ATOM 3929 O O . SER A 1 515 ? 51.610 23.115 -83.284 1.00 78.69 515 SER A O 1
ATOM 3931 N N . GLY A 1 516 ? 49.381 23.397 -83.097 1.00 79.56 516 GLY A N 1
ATOM 3932 C CA . GLY A 1 516 ? 48.998 22.034 -83.474 1.00 79.56 516 GLY A CA 1
ATOM 3933 C C . GLY A 1 516 ? 48.719 21.134 -82.268 1.00 79.56 516 GLY A C 1
ATOM 3934 O O . GLY A 1 516 ? 48.477 21.618 -81.164 1.00 79.56 516 GLY A O 1
ATOM 3935 N N . GLU A 1 517 ? 48.719 19.822 -82.495 1.00 77.56 517 GLU A N 1
ATOM 3936 C CA . GLU A 1 517 ? 48.488 18.815 -81.454 1.00 77.56 517 GLU A CA 1
ATOM 3937 C C . GLU A 1 517 ? 49.704 18.686 -80.526 1.00 77.56 517 GLU A C 1
ATOM 3939 O O . GLU A 1 517 ? 50.852 18.673 -80.974 1.00 77.56 517 GLU A O 1
ATOM 3944 N N . PHE A 1 518 ? 49.454 18.557 -79.224 1.00 78.25 518 PHE A N 1
ATOM 3945 C CA . PHE A 1 518 ? 50.483 18.320 -78.216 1.00 78.25 518 PHE A CA 1
ATOM 3946 C C . PHE A 1 518 ? 50.010 17.285 -77.197 1.00 78.25 518 PHE A C 1
ATOM 3948 O O . PHE A 1 518 ? 48.814 17.083 -77.004 1.00 78.25 518 PHE A O 1
ATOM 3955 N N . MET A 1 519 ? 50.962 16.615 -76.551 1.00 78.75 519 MET A N 1
ATOM 3956 C CA . MET A 1 519 ? 50.695 15.571 -75.564 1.00 78.75 519 MET A CA 1
ATOM 3957 C C . MET A 1 519 ? 50.848 16.129 -74.150 1.00 78.75 519 MET A C 1
ATOM 3959 O O . MET A 1 519 ? 51.804 16.849 -73.874 1.00 78.75 519 MET A O 1
ATOM 3963 N N . ILE A 1 520 ? 49.950 15.734 -73.249 1.00 82.44 520 ILE A N 1
ATOM 3964 C CA . ILE A 1 520 ? 50.133 15.862 -71.802 1.00 82.44 520 ILE A CA 1
ATOM 3965 C C . ILE A 1 520 ? 50.476 14.477 -71.253 1.00 82.44 520 ILE A C 1
ATOM 3967 O O . ILE A 1 520 ? 49.662 13.563 -71.320 1.00 82.44 520 ILE A O 1
ATOM 3971 N N . ASN A 1 521 ? 51.691 14.325 -70.739 1.00 83.88 521 ASN A N 1
ATOM 3972 C CA . ASN A 1 521 ? 52.163 13.124 -70.058 1.00 83.88 521 ASN A CA 1
ATOM 3973 C C . ASN A 1 521 ? 52.142 13.376 -68.541 1.00 83.88 521 ASN A C 1
ATOM 3975 O O . ASN A 1 521 ? 52.947 14.154 -68.029 1.00 83.88 521 ASN A O 1
ATOM 3979 N N . LEU A 1 522 ? 51.203 12.744 -67.839 1.00 84.06 522 LEU A N 1
ATOM 3980 C CA . LEU A 1 522 ? 50.962 12.890 -66.402 1.00 84.06 522 LEU A CA 1
ATOM 3981 C C . LEU A 1 522 ? 51.156 11.533 -65.716 1.00 84.06 522 LEU A C 1
ATOM 3983 O O . LEU A 1 522 ? 50.615 10.531 -66.174 1.00 84.06 522 LEU A O 1
ATOM 3987 N N . SER A 1 523 ? 51.872 11.507 -64.595 1.00 82.69 523 SER A N 1
ATOM 3988 C CA . SER A 1 523 ? 51.918 10.355 -63.689 1.00 82.69 523 SER A CA 1
ATOM 3989 C C . SER A 1 523 ? 51.276 10.710 -62.354 1.00 82.69 523 SER A C 1
ATOM 3991 O O . SER A 1 523 ? 51.451 11.825 -61.864 1.00 82.69 523 SER A O 1
ATOM 3993 N N . LEU A 1 524 ? 50.549 9.761 -61.769 1.00 81.50 524 LEU A N 1
ATOM 3994 C CA . LEU A 1 524 ? 49.833 9.901 -60.505 1.00 81.50 524 LEU A CA 1
ATOM 3995 C C . LEU A 1 524 ? 50.172 8.715 -59.595 1.00 81.50 524 LEU A C 1
ATOM 3997 O O . LEU A 1 524 ? 50.138 7.572 -60.046 1.00 81.50 524 LEU A O 1
ATOM 4001 N N . THR A 1 525 ? 50.452 8.998 -58.326 1.00 80.56 525 THR A N 1
ATOM 4002 C CA . THR A 1 525 ? 50.644 8.001 -57.271 1.00 80.56 525 THR A CA 1
ATOM 4003 C C . THR A 1 525 ? 49.580 8.218 -56.204 1.00 80.56 525 THR A C 1
ATOM 4005 O O . THR A 1 525 ? 49.590 9.237 -55.515 1.00 80.56 525 THR A O 1
ATOM 4008 N N . GLU A 1 526 ? 48.657 7.269 -56.099 1.00 75.94 526 GLU A N 1
ATOM 4009 C CA . GLU A 1 526 ? 47.596 7.226 -55.096 1.00 75.94 526 GLU A CA 1
ATOM 4010 C C . GLU A 1 526 ? 47.138 5.767 -54.950 1.00 75.94 526 GLU A C 1
ATOM 4012 O O . GLU A 1 526 ? 46.975 5.071 -55.954 1.00 75.94 526 GLU A O 1
ATOM 4017 N N . THR A 1 527 ? 46.958 5.300 -53.716 1.00 67.81 527 THR A N 1
ATOM 4018 C CA . THR A 1 527 ? 46.532 3.924 -53.419 1.00 67.81 527 THR A CA 1
ATOM 4019 C C . THR A 1 527 ? 45.009 3.783 -53.501 1.00 67.81 527 THR A C 1
ATOM 4021 O O . THR A 1 527 ? 44.522 2.747 -53.950 1.00 67.81 527 THR A O 1
ATOM 4024 N N . ASN A 1 528 ? 44.256 4.827 -53.134 1.00 66.56 528 ASN A N 1
ATOM 4025 C CA . ASN A 1 528 ? 42.789 4.851 -53.092 1.00 66.56 528 ASN A CA 1
ATOM 4026 C C . ASN A 1 528 ? 42.223 6.005 -53.943 1.00 66.56 528 ASN A C 1
ATOM 4028 O O . ASN A 1 528 ? 41.529 6.896 -53.450 1.00 66.56 528 ASN A O 1
ATOM 4032 N N . LEU A 1 529 ? 42.543 6.027 -55.240 1.00 70.62 529 LEU A N 1
ATOM 4033 C CA . LEU A 1 529 ? 42.207 7.158 -56.105 1.00 70.62 529 LEU A CA 1
ATOM 4034 C C . LEU A 1 529 ? 40.695 7.282 -56.335 1.00 70.62 529 LEU A C 1
ATOM 4036 O O . LEU A 1 529 ? 40.093 6.431 -56.981 1.00 70.62 529 LEU A O 1
ATOM 4040 N N . GLY A 1 530 ? 40.103 8.387 -55.873 1.00 70.81 530 GLY A N 1
ATOM 4041 C CA . GLY A 1 530 ? 38.680 8.673 -56.077 1.00 70.81 530 GLY A CA 1
ATOM 4042 C C . GLY A 1 530 ? 38.334 9.177 -57.485 1.00 70.81 530 GLY A C 1
ATOM 4043 O O . GLY A 1 530 ? 37.512 8.582 -58.172 1.00 70.81 530 GLY A O 1
ATOM 4044 N N . ASN A 1 531 ? 38.926 10.295 -57.925 1.00 73.56 531 ASN A N 1
ATOM 4045 C CA . ASN A 1 531 ? 38.644 10.910 -59.231 1.00 73.56 531 ASN A CA 1
ATOM 4046 C C . ASN A 1 531 ? 39.850 11.728 -59.734 1.00 73.56 531 ASN A C 1
ATOM 4048 O O . ASN A 1 531 ? 40.585 12.309 -58.936 1.00 73.56 531 ASN A O 1
ATOM 4052 N N . ILE A 1 532 ? 40.005 11.844 -61.056 1.00 79.44 532 ILE A N 1
ATOM 4053 C CA . ILE A 1 532 ? 40.897 12.806 -61.715 1.00 79.44 532 ILE A CA 1
ATOM 4054 C C . ILE A 1 532 ? 40.034 13.722 -62.581 1.00 79.44 532 ILE A C 1
ATOM 4056 O O . ILE A 1 532 ? 39.335 13.261 -63.478 1.00 79.44 532 ILE A O 1
ATOM 4060 N N . THR A 1 533 ? 40.109 15.031 -62.357 1.00 81.81 533 THR A N 1
ATOM 4061 C CA . THR A 1 533 ? 39.434 16.026 -63.200 1.00 81.81 533 THR A CA 1
ATOM 4062 C C . THR A 1 533 ? 40.459 17.011 -63.737 1.00 81.81 533 THR A C 1
ATOM 4064 O O . THR A 1 533 ? 41.203 17.604 -62.957 1.00 81.81 533 THR A O 1
ATOM 4067 N N . TYR A 1 534 ? 40.494 17.205 -65.055 1.00 84.06 534 TYR A N 1
ATOM 4068 C CA . TYR A 1 534 ? 41.274 18.273 -65.677 1.00 84.06 534 TYR A CA 1
ATOM 4069 C C . TYR A 1 534 ? 40.345 19.369 -66.194 1.00 84.06 534 TYR A C 1
ATOM 4071 O O . TYR A 1 534 ? 39.244 19.104 -66.671 1.00 84.06 534 TYR A O 1
ATOM 4079 N N . ASN A 1 535 ? 40.776 20.622 -66.082 1.00 84.62 535 ASN A N 1
ATOM 4080 C CA . ASN A 1 535 ? 40.033 21.764 -66.601 1.00 84.62 535 ASN A CA 1
ATOM 4081 C C . ASN A 1 535 ? 40.640 22.212 -67.933 1.00 84.62 535 ASN A C 1
ATOM 4083 O O . ASN A 1 535 ? 41.848 22.437 -68.017 1.00 84.62 535 ASN A O 1
ATOM 4087 N N . TRP A 1 536 ? 39.805 22.378 -68.955 1.00 82.31 536 TRP A N 1
ATOM 4088 C CA . TRP A 1 536 ? 40.200 22.938 -70.241 1.00 82.31 536 TRP A CA 1
ATOM 4089 C C . TRP A 1 536 ? 39.301 24.124 -70.594 1.00 82.31 536 TRP A C 1
ATOM 4091 O O . TRP A 1 536 ? 38.093 23.969 -70.775 1.00 82.31 536 TRP A O 1
ATOM 4101 N N . ASN A 1 537 ? 39.888 25.324 -70.679 1.00 80.25 537 ASN A N 1
ATOM 4102 C CA . ASN A 1 537 ? 39.192 26.589 -70.966 1.00 80.25 537 ASN A CA 1
ATOM 4103 C C . ASN A 1 537 ? 37.928 26.823 -70.112 1.00 80.25 537 ASN A C 1
ATOM 4105 O O . ASN A 1 537 ? 36.894 27.253 -70.620 1.00 80.25 537 ASN A O 1
ATOM 4109 N N . GLY A 1 538 ? 37.997 26.534 -68.809 1.00 81.06 538 GLY A N 1
ATOM 4110 C CA . GLY A 1 538 ? 36.883 26.747 -67.880 1.00 81.06 538 GLY A CA 1
ATOM 4111 C C . GLY A 1 538 ? 35.865 25.605 -67.834 1.00 81.06 538 GLY A C 1
ATOM 4112 O O . GLY A 1 538 ? 34.962 25.652 -67.006 1.00 81.06 538 GLY A O 1
ATOM 4113 N N . THR A 1 539 ? 36.031 24.560 -68.649 1.00 81.19 539 THR A N 1
ATOM 4114 C CA . THR A 1 539 ? 35.198 23.348 -68.604 1.00 81.19 539 THR A CA 1
ATOM 4115 C C . THR A 1 539 ? 35.953 22.223 -67.902 1.00 81.19 539 THR A C 1
ATOM 4117 O O . THR A 1 539 ? 37.104 21.952 -68.239 1.00 81.19 539 THR A O 1
ATOM 4120 N N . ASN A 1 540 ? 35.325 21.574 -66.920 1.00 82.94 540 ASN A N 1
ATOM 4121 C CA . ASN A 1 540 ? 35.886 20.410 -66.233 1.00 82.94 540 ASN A CA 1
ATOM 4122 C C . ASN A 1 540 ? 35.600 19.128 -67.022 1.00 82.94 540 ASN A C 1
ATOM 4124 O O . ASN A 1 540 ? 34.469 18.900 -67.440 1.00 82.94 540 ASN A O 1
ATOM 4128 N N . TYR A 1 541 ? 36.615 18.280 -67.154 1.00 77.88 541 TYR A N 1
ATOM 4129 C CA . TYR A 1 541 ? 36.545 16.955 -67.755 1.00 77.88 541 TYR A CA 1
ATOM 4130 C C . TYR A 1 541 ? 37.042 15.941 -66.725 1.00 77.88 541 TYR A C 1
ATOM 4132 O O . TYR A 1 541 ? 38.223 15.929 -66.366 1.00 77.88 541 TYR A O 1
ATOM 4140 N N . SER A 1 542 ? 36.132 15.121 -66.202 1.00 79.12 542 SER A N 1
ATOM 4141 C CA . SER A 1 542 ? 36.470 14.048 -65.266 1.00 79.12 542 SER A CA 1
ATOM 4142 C C . SER A 1 542 ? 36.826 12.781 -66.036 1.00 79.12 542 SER A C 1
ATOM 4144 O O . SER A 1 542 ? 36.075 12.350 -66.906 1.00 79.12 542 SER A O 1
ATOM 4146 N N . PHE A 1 543 ? 37.976 12.189 -65.715 1.00 70.94 543 PHE A N 1
ATOM 4147 C CA . PHE A 1 543 ? 38.448 10.944 -66.325 1.00 70.94 543 PHE A CA 1
ATOM 4148 C C . PHE A 1 543 ? 37.591 9.737 -65.937 1.00 70.94 543 PHE A C 1
ATOM 4150 O O . PHE A 1 543 ? 37.551 8.783 -66.694 1.00 70.94 543 PHE A O 1
ATOM 4157 N N . PHE A 1 544 ? 36.897 9.784 -64.797 1.00 70.50 544 PHE A N 1
ATOM 4158 C CA . PHE A 1 544 ? 36.012 8.719 -64.313 1.00 70.50 544 PHE A CA 1
ATOM 4159 C C . PHE A 1 544 ? 34.563 9.217 -64.187 1.00 70.50 544 PHE A C 1
ATOM 4161 O O . PHE A 1 544 ? 33.938 9.068 -63.143 1.00 70.50 544 PHE A O 1
ATOM 4168 N N . ALA A 1 545 ? 34.054 9.898 -65.220 1.00 66.56 545 ALA A N 1
ATOM 4169 C CA . ALA A 1 545 ? 32.664 10.358 -65.260 1.00 66.56 545 ALA A CA 1
ATOM 4170 C C . ALA A 1 545 ? 31.684 9.207 -65.547 1.00 66.56 545 ALA A C 1
ATOM 4172 O O . ALA A 1 545 ? 32.041 8.252 -66.236 1.00 66.56 545 ALA A O 1
ATOM 4173 N N . ASP A 1 546 ? 30.425 9.354 -65.124 1.00 62.84 546 ASP A N 1
ATOM 4174 C CA . ASP A 1 546 ? 29.361 8.366 -65.380 1.00 62.84 546 ASP A CA 1
ATOM 4175 C C . ASP A 1 546 ? 29.058 8.170 -66.878 1.00 62.84 546 ASP A C 1
ATOM 4177 O O . ASP A 1 546 ? 28.522 7.142 -67.279 1.00 62.84 546 ASP A O 1
ATOM 4181 N N . SER A 1 547 ? 29.440 9.133 -67.725 1.00 68.69 547 SER A N 1
ATOM 4182 C CA . SER A 1 547 ? 29.313 9.056 -69.185 1.00 68.69 547 SER A CA 1
ATOM 4183 C C . SER A 1 547 ? 30.437 8.282 -69.888 1.00 68.69 547 SER A C 1
ATOM 4185 O O . SER A 1 547 ? 30.427 8.185 -71.115 1.00 68.69 547 SER A O 1
ATOM 4187 N N . LEU A 1 548 ? 31.442 7.784 -69.159 1.00 72.25 548 LEU A N 1
ATOM 4188 C CA . LEU A 1 548 ? 32.529 6.999 -69.739 1.00 72.25 548 LEU A CA 1
ATOM 4189 C C . LEU A 1 548 ? 32.090 5.544 -69.935 1.00 72.25 548 LEU A C 1
ATOM 4191 O O . LEU A 1 548 ? 31.937 4.798 -68.971 1.00 72.25 548 LEU A O 1
ATOM 4195 N N . ASP A 1 549 ? 31.960 5.128 -71.192 1.00 71.94 549 ASP A N 1
ATOM 4196 C CA . ASP A 1 549 ? 31.426 3.802 -71.520 1.00 71.94 549 ASP A CA 1
ATOM 4197 C C . ASP A 1 549 ? 32.477 2.689 -71.551 1.00 71.94 549 ASP A C 1
ATOM 4199 O O . ASP A 1 549 ? 32.144 1.524 -71.341 1.00 71.94 549 ASP A O 1
ATOM 4203 N N . LEU A 1 550 ? 33.732 3.029 -71.856 1.00 79.12 550 LEU A N 1
ATOM 4204 C CA . LEU A 1 550 ? 34.824 2.066 -71.982 1.00 79.12 550 LEU A CA 1
ATOM 4205 C C . LEU A 1 550 ? 36.183 2.770 -71.894 1.00 79.12 550 LEU A C 1
ATOM 4207 O O . LEU A 1 550 ? 36.426 3.750 -72.601 1.00 79.12 550 LEU A O 1
ATOM 4211 N N . MET A 1 551 ? 37.095 2.240 -71.080 1.00 83.50 551 MET A N 1
ATOM 4212 C CA . MET A 1 551 ? 38.472 2.717 -70.954 1.00 83.50 551 MET A CA 1
ATOM 4213 C C . MET A 1 551 ? 39.438 1.541 -70.799 1.00 83.50 551 MET A C 1
ATOM 4215 O O . MET A 1 551 ? 39.599 0.997 -69.711 1.00 83.50 551 MET A O 1
ATOM 4219 N N . LEU A 1 552 ? 40.114 1.188 -71.893 1.00 85.81 552 LEU A N 1
ATOM 4220 C CA . LEU A 1 552 ? 41.100 0.105 -71.962 1.00 85.81 552 LEU A CA 1
ATOM 4221 C C . LEU A 1 552 ? 42.507 0.691 -72.115 1.00 85.81 552 LEU A C 1
ATOM 4223 O O . LEU A 1 552 ? 42.690 1.623 -72.901 1.00 85.81 552 LEU A O 1
ATOM 4227 N N . ASN A 1 553 ? 43.488 0.146 -71.390 1.00 81.50 553 ASN A N 1
ATOM 4228 C CA . ASN A 1 553 ? 44.849 0.685 -71.403 1.00 81.50 553 ASN A CA 1
ATOM 4229 C C . ASN A 1 553 ? 45.739 0.058 -72.494 1.00 81.50 553 ASN A C 1
ATOM 4231 O O . ASN A 1 553 ? 46.552 0.747 -73.095 1.00 81.50 553 ASN A O 1
ATOM 4235 N N . PHE A 1 554 ? 45.548 -1.230 -72.808 1.00 86.94 554 PHE A N 1
ATOM 4236 C CA . PHE A 1 554 ? 46.301 -1.955 -73.853 1.00 86.94 554 PHE A CA 1
ATOM 4237 C C . PHE A 1 554 ? 47.822 -2.046 -73.620 1.00 86.94 554 PHE A C 1
ATOM 4239 O O . PHE A 1 554 ? 48.579 -2.395 -74.534 1.00 86.94 554 PHE A O 1
ATOM 4246 N N . ASP A 1 555 ? 48.264 -1.798 -72.391 1.00 86.00 555 ASP A N 1
ATOM 4247 C CA . ASP A 1 555 ? 49.675 -1.765 -72.012 1.00 86.00 555 ASP A CA 1
ATOM 4248 C C . ASP A 1 555 ? 50.217 -3.146 -71.622 1.00 86.00 555 ASP A C 1
ATOM 4250 O O . ASP A 1 555 ? 51.427 -3.295 -71.461 1.00 86.00 555 ASP A O 1
ATOM 4254 N N . ASN A 1 556 ? 49.348 -4.158 -71.490 1.00 88.06 556 ASN A N 1
ATOM 4255 C CA . ASN A 1 556 ? 49.709 -5.502 -71.025 1.00 88.06 556 ASN A CA 1
ATOM 4256 C C . ASN A 1 556 ? 50.379 -5.453 -69.638 1.00 88.06 556 ASN A C 1
ATOM 4258 O O . ASN A 1 556 ? 51.402 -6.085 -69.366 1.00 88.06 556 ASN A O 1
ATOM 4262 N N . SER A 1 557 ? 49.804 -4.630 -68.759 1.00 85.69 557 SER A N 1
ATOM 4263 C CA . SER A 1 557 ? 50.302 -4.400 -67.406 1.00 85.69 557 SER A CA 1
ATOM 4264 C C . SER A 1 557 ? 49.642 -5.338 -66.396 1.00 85.69 557 SER A C 1
ATOM 4266 O O . SER A 1 557 ? 48.457 -5.209 -66.082 1.00 85.69 557 SER A O 1
ATOM 4268 N N . SER A 1 558 ? 50.434 -6.227 -65.794 1.00 83.19 558 SER A N 1
ATOM 4269 C CA . SER A 1 558 ? 49.951 -7.140 -64.748 1.00 83.19 558 SER A CA 1
ATOM 4270 C C . SER A 1 558 ? 49.482 -6.418 -63.479 1.00 83.19 558 SER A C 1
ATOM 4272 O O . SER A 1 558 ? 48.609 -6.929 -62.781 1.00 83.19 558 SER A O 1
ATOM 4274 N N . LEU A 1 559 ? 49.997 -5.211 -63.203 1.00 75.31 559 LEU A N 1
ATOM 4275 C CA . LEU A 1 559 ? 49.535 -4.355 -62.098 1.00 75.31 559 LEU A CA 1
ATOM 4276 C C . LEU A 1 559 ? 48.089 -3.880 -62.291 1.00 75.31 559 LEU A C 1
ATOM 4278 O O . LEU A 1 559 ? 47.394 -3.627 -61.313 1.00 75.31 559 LEU A O 1
ATOM 4282 N N . LEU A 1 560 ? 47.643 -3.780 -63.543 1.00 77.25 560 LEU A N 1
ATOM 4283 C CA . LEU A 1 560 ? 46.280 -3.412 -63.921 1.00 77.25 560 LEU A CA 1
ATOM 4284 C C . LEU A 1 560 ? 45.393 -4.639 -64.174 1.00 77.25 560 LEU A C 1
ATOM 4286 O O . LEU A 1 560 ? 44.240 -4.486 -64.560 1.00 77.25 560 LEU A O 1
ATOM 4290 N N . GLY A 1 561 ? 45.917 -5.852 -63.961 1.00 81.81 561 GLY A N 1
ATOM 4291 C CA . GLY A 1 561 ? 45.220 -7.106 -64.242 1.00 81.81 561 GLY A CA 1
ATOM 4292 C C . GLY A 1 561 ? 45.187 -7.500 -65.724 1.00 81.81 561 GLY A C 1
ATOM 4293 O O . GLY A 1 561 ? 44.495 -8.457 -66.068 1.00 81.81 561 GLY A O 1
ATOM 4294 N N . GLU A 1 562 ? 45.921 -6.804 -66.596 1.00 90.81 562 GLU A N 1
ATOM 4295 C CA . GLU A 1 562 ? 46.031 -7.144 -68.019 1.00 90.81 562 GLU A CA 1
ATOM 4296 C C . GLU A 1 562 ? 47.042 -8.281 -68.257 1.00 90.81 562 GLU A C 1
ATOM 4298 O O . GLU A 1 562 ? 47.947 -8.525 -67.453 1.00 90.81 562 GLU A O 1
ATOM 4303 N N . ASN A 1 563 ? 46.882 -8.989 -69.374 1.00 88.44 563 ASN A N 1
ATOM 4304 C CA . ASN A 1 563 ? 47.833 -9.972 -69.893 1.00 88.44 563 ASN A CA 1
ATOM 4305 C C . ASN A 1 563 ? 47.687 -10.114 -71.426 1.00 88.44 563 ASN A C 1
ATOM 4307 O O . ASN A 1 563 ? 46.807 -9.507 -72.036 1.00 88.44 563 ASN A O 1
ATOM 4311 N N . ASP A 1 564 ? 48.493 -10.981 -72.051 1.00 89.31 564 ASP A N 1
ATOM 4312 C CA . ASP A 1 564 ? 48.482 -11.228 -73.506 1.00 89.31 564 ASP A CA 1
ATOM 4313 C C . ASP A 1 564 ? 47.098 -11.579 -74.084 1.00 89.31 564 ASP A C 1
ATOM 4315 O O . ASP A 1 564 ? 46.866 -11.426 -75.281 1.00 89.31 564 ASP A O 1
ATOM 4319 N N . SER A 1 565 ? 46.184 -12.094 -73.258 1.00 88.00 565 SER A N 1
ATOM 4320 C CA . SER A 1 565 ? 44.839 -12.521 -73.655 1.00 88.00 565 SER A CA 1
ATOM 4321 C C . SER A 1 565 ? 43.719 -11.655 -73.065 1.00 88.00 565 SER A C 1
ATOM 4323 O O . SER A 1 565 ? 42.548 -11.916 -73.349 1.00 88.00 565 SER A O 1
ATOM 4325 N N . TYR A 1 566 ? 44.032 -10.643 -72.250 1.00 86.25 566 TYR A N 1
ATOM 4326 C CA . TYR A 1 566 ? 43.038 -9.932 -71.445 1.00 86.25 566 TYR A CA 1
ATOM 4327 C C . TYR A 1 566 ? 43.411 -8.469 -71.192 1.00 86.25 566 TYR A C 1
ATOM 4329 O O . TYR A 1 566 ? 44.515 -8.172 -70.744 1.00 86.25 566 TYR A O 1
ATOM 4337 N N . VAL A 1 567 ? 42.466 -7.562 -71.421 1.00 89.25 567 VAL A N 1
ATOM 4338 C CA . VAL A 1 567 ? 42.613 -6.119 -71.181 1.00 89.25 567 VAL A CA 1
ATOM 4339 C C . VAL A 1 567 ? 41.497 -5.633 -70.263 1.00 89.25 567 VAL A C 1
ATOM 4341 O O . VAL A 1 567 ? 40.360 -6.096 -70.363 1.00 89.25 567 VAL A O 1
ATOM 4344 N N . VAL A 1 568 ? 41.815 -4.727 -69.342 1.00 83.44 568 VAL A N 1
ATOM 4345 C CA . VAL A 1 568 ? 40.914 -4.348 -68.244 1.00 83.44 568 VAL A CA 1
ATOM 4346 C C . VAL A 1 568 ? 40.257 -3.004 -68.529 1.00 83.44 568 VAL A C 1
ATOM 4348 O O . VAL A 1 568 ? 40.931 -2.058 -68.929 1.00 83.44 568 VAL A O 1
ATOM 4351 N N . ASP A 1 569 ? 38.942 -2.930 -68.312 1.00 83.31 569 ASP A N 1
ATOM 4352 C CA . ASP A 1 569 ? 38.156 -1.705 -68.406 1.00 83.31 569 ASP A CA 1
ATOM 4353 C C . ASP A 1 569 ? 38.101 -0.968 -67.066 1.00 83.31 569 ASP A C 1
ATOM 4355 O O . ASP A 1 569 ? 37.583 -1.462 -66.057 1.00 83.31 569 ASP A O 1
ATOM 4359 N N . PHE A 1 570 ? 38.619 0.255 -67.076 1.00 76.19 570 PHE A N 1
ATOM 4360 C CA . PHE A 1 570 ? 38.671 1.134 -65.917 1.00 76.19 570 PHE A CA 1
ATOM 4361 C C . PHE A 1 570 ? 37.448 2.045 -65.772 1.00 76.19 570 PHE A C 1
ATOM 4363 O O . PHE A 1 570 ? 37.327 2.703 -64.737 1.00 76.19 570 PHE A O 1
ATOM 4370 N N . SER A 1 571 ? 36.506 2.024 -66.720 1.00 73.69 571 SER A N 1
ATOM 4371 C CA . SER A 1 571 ? 35.223 2.721 -66.592 1.00 73.69 571 SER A CA 1
ATOM 4372 C C . SER A 1 571 ? 34.357 2.155 -65.451 1.00 73.69 571 SER A C 1
ATOM 4374 O O . SER A 1 571 ? 34.673 1.116 -64.851 1.00 73.69 571 SER A O 1
ATOM 4376 N N . SER A 1 572 ? 33.243 2.827 -65.141 1.00 63.81 572 SER A N 1
ATOM 4377 C CA . SER A 1 572 ? 32.216 2.296 -64.233 1.00 63.81 572 SER A CA 1
ATOM 4378 C C . SER A 1 572 ? 31.500 1.067 -64.812 1.00 63.81 572 SER A C 1
ATOM 4380 O O . SER A 1 572 ? 30.988 0.259 -64.040 1.00 63.81 572 SER A O 1
ATOM 4382 N N . ARG A 1 573 ? 31.525 0.873 -66.142 1.00 66.06 573 ARG A N 1
ATOM 4383 C CA . ARG A 1 573 ? 30.844 -0.228 -66.847 1.00 66.06 573 ARG A CA 1
ATOM 4384 C C . ARG A 1 573 ? 31.597 -1.565 -66.809 1.00 66.06 573 ARG A C 1
ATOM 4386 O O . ARG A 1 573 ? 30.984 -2.607 -67.031 1.00 66.06 573 ARG A O 1
ATOM 4393 N N . LYS A 1 574 ? 32.901 -1.559 -66.494 1.00 65.69 574 LYS A N 1
ATOM 4394 C CA . LYS A 1 574 ? 33.757 -2.752 -66.272 1.00 65.69 574 LYS A CA 1
ATOM 4395 C C . LYS A 1 574 ? 33.704 -3.809 -67.393 1.00 65.69 574 LYS A C 1
ATOM 4397 O O . LYS A 1 574 ? 33.829 -5.010 -67.136 1.00 65.69 574 LYS A O 1
ATOM 4402 N N . GLY A 1 575 ? 33.567 -3.375 -68.644 1.00 71.44 575 GLY A N 1
ATOM 4403 C CA . GLY A 1 575 ? 33.573 -4.222 -69.836 1.00 71.44 575 GLY A CA 1
ATOM 4404 C C . GLY A 1 575 ? 34.981 -4.666 -70.230 1.00 71.44 575 GLY A C 1
ATOM 4405 O O . GLY A 1 575 ? 35.545 -4.153 -71.189 1.00 71.44 575 GLY A O 1
ATOM 4406 N N . ASN A 1 576 ? 35.576 -5.610 -69.501 1.00 83.50 576 ASN A N 1
ATOM 4407 C CA . ASN A 1 576 ? 36.922 -6.105 -69.814 1.00 83.50 576 ASN A CA 1
ATOM 4408 C C . ASN A 1 576 ? 36.978 -6.792 -71.198 1.00 83.50 576 ASN A C 1
ATOM 4410 O O . ASN A 1 576 ? 36.044 -7.486 -71.610 1.00 83.50 576 ASN A O 1
ATOM 4414 N N . GLY A 1 577 ? 38.088 -6.623 -71.916 1.00 85.25 577 GLY A N 1
ATOM 4415 C CA . GLY A 1 577 ? 38.286 -7.154 -73.264 1.00 85.25 577 GLY A CA 1
ATOM 4416 C C . GLY A 1 577 ? 39.081 -8.461 -73.291 1.00 85.25 577 GLY A C 1
ATOM 4417 O O . GLY A 1 577 ? 40.102 -8.599 -72.625 1.00 85.25 577 GLY A O 1
ATOM 4418 N N . SER A 1 578 ? 38.643 -9.418 -74.109 1.00 89.06 578 SER A N 1
ATOM 4419 C CA . SER A 1 578 ? 39.395 -10.642 -74.418 1.00 89.06 578 SER A CA 1
ATOM 4420 C C . SER A 1 578 ? 40.145 -10.484 -75.738 1.00 89.06 578 SER A C 1
ATOM 4422 O O . SER A 1 578 ? 39.536 -10.205 -76.773 1.00 89.06 578 SER A O 1
ATOM 4424 N N . VAL A 1 579 ? 41.461 -10.674 -75.728 1.00 88.50 579 VAL A N 1
ATOM 4425 C CA . VAL A 1 579 ? 42.303 -10.544 -76.924 1.00 88.50 579 VAL A CA 1
ATOM 4426 C C . VAL A 1 579 ? 42.246 -11.842 -77.731 1.00 88.50 579 VAL A C 1
ATOM 4428 O O . VAL A 1 579 ? 42.526 -12.926 -77.224 1.00 88.50 579 VAL A O 1
ATOM 4431 N N . ILE A 1 580 ? 41.888 -11.740 -79.009 1.00 87.25 580 ILE A N 1
ATOM 4432 C CA . ILE A 1 580 ? 41.775 -12.859 -79.946 1.00 87.25 580 ILE A CA 1
ATOM 4433 C C . ILE A 1 580 ? 42.714 -12.581 -81.117 1.00 87.25 580 ILE A C 1
ATOM 4435 O O . ILE A 1 580 ? 42.493 -11.652 -81.888 1.00 87.25 580 ILE A O 1
ATOM 4439 N N . GLY A 1 581 ? 43.775 -13.376 -81.250 1.00 83.94 581 GLY A N 1
ATOM 4440 C CA . GLY A 1 581 ? 44.690 -13.365 -82.398 1.00 83.94 581 GLY A CA 1
ATOM 4441 C C . GLY A 1 581 ? 45.652 -12.171 -82.506 1.00 83.94 581 GLY A C 1
ATOM 4442 O O . GLY A 1 581 ? 46.661 -12.300 -83.198 1.00 83.94 581 GLY A O 1
ATOM 4443 N N . ALA A 1 582 ? 45.382 -11.048 -81.834 1.00 89.38 582 ALA A N 1
ATOM 4444 C CA . ALA A 1 582 ? 46.310 -9.921 -81.740 1.00 89.38 582 ALA A CA 1
ATOM 4445 C C . ALA A 1 582 ? 47.449 -10.228 -80.751 1.00 89.38 582 ALA A C 1
ATOM 4447 O O . ALA A 1 582 ? 47.238 -10.924 -79.758 1.00 89.38 582 ALA A O 1
ATOM 4448 N N . VAL A 1 583 ? 48.651 -9.707 -81.014 1.00 89.44 583 VAL A N 1
ATOM 4449 C CA . VAL A 1 583 ? 49.850 -9.952 -80.189 1.00 89.44 583 VAL A CA 1
ATOM 4450 C C . VAL A 1 583 ? 50.364 -8.630 -79.640 1.00 89.44 583 VAL A C 1
ATOM 4452 O O . VAL A 1 583 ? 50.506 -7.668 -80.389 1.00 89.44 583 VAL A O 1
ATOM 4455 N N . TRP A 1 584 ? 50.650 -8.563 -78.342 1.00 90.75 584 TRP A N 1
ATOM 4456 C CA . TRP A 1 584 ? 51.210 -7.354 -77.746 1.00 90.75 584 TRP A CA 1
ATOM 4457 C C . TRP A 1 584 ? 52.657 -7.116 -78.205 1.00 90.75 584 TRP A C 1
ATOM 4459 O O . TRP A 1 584 ? 53.495 -8.019 -78.175 1.00 90.75 584 TRP A O 1
ATOM 4469 N N . ASN A 1 585 ? 52.953 -5.889 -78.630 1.00 87.00 585 ASN A N 1
ATOM 4470 C CA . ASN A 1 585 ? 54.233 -5.469 -79.182 1.00 87.00 585 ASN A CA 1
ATOM 4471 C C . ASN A 1 585 ? 54.796 -4.282 -78.382 1.00 87.00 585 ASN A C 1
ATOM 4473 O O . ASN A 1 585 ? 54.272 -3.169 -78.425 1.00 87.00 585 ASN A O 1
ATOM 4477 N N . SER A 1 586 ? 55.918 -4.508 -77.696 1.00 87.00 586 SER A N 1
ATOM 4478 C CA . SER A 1 586 ? 56.608 -3.515 -76.858 1.00 87.00 586 SER A CA 1
ATOM 4479 C C . SER A 1 586 ? 57.244 -2.351 -77.629 1.00 87.00 586 SER A C 1
ATOM 4481 O O . SER A 1 586 ? 57.683 -1.379 -77.021 1.00 87.00 586 SER A O 1
ATOM 4483 N N . SER A 1 587 ? 57.311 -2.423 -78.962 1.00 83.62 587 SER A N 1
ATOM 4484 C CA . SER A 1 587 ? 57.884 -1.365 -79.814 1.00 83.62 587 SER A CA 1
ATOM 4485 C C . SER A 1 587 ? 56.845 -0.339 -80.293 1.00 83.62 587 SER A C 1
ATOM 4487 O O . SER A 1 587 ? 57.130 0.453 -81.193 1.00 83.62 587 SER A O 1
ATOM 4489 N N . GLY A 1 588 ? 55.634 -0.352 -79.723 1.00 77.06 588 GLY A N 1
ATOM 4490 C CA . GLY A 1 588 ? 54.573 0.604 -80.036 1.00 77.06 588 GLY A CA 1
ATOM 4491 C C . GLY A 1 588 ? 54.969 2.063 -79.765 1.00 77.06 588 GLY A C 1
ATOM 4492 O O . GLY A 1 588 ? 55.820 2.357 -78.926 1.00 77.06 588 GLY A O 1
ATOM 4493 N N . LYS A 1 589 ? 54.316 3.003 -80.463 1.00 74.50 589 LYS A N 1
ATOM 4494 C CA . LYS A 1 589 ? 54.610 4.454 -80.424 1.00 74.50 589 LYS A CA 1
ATOM 4495 C C . LYS A 1 589 ? 54.657 5.046 -79.003 1.00 74.50 589 LYS A C 1
ATOM 4497 O O . LYS A 1 589 ? 55.373 6.022 -78.792 1.00 74.50 589 LYS A O 1
ATOM 4502 N N . TYR A 1 590 ? 53.916 4.465 -78.059 1.00 73.75 590 TYR A N 1
ATOM 4503 C CA . TYR A 1 590 ? 53.822 4.914 -76.666 1.00 73.75 590 TYR A CA 1
ATOM 4504 C C . TYR A 1 590 ? 54.317 3.869 -75.648 1.00 73.75 590 TYR A C 1
ATOM 4506 O O . TYR A 1 590 ? 53.909 3.901 -74.497 1.00 73.75 590 TYR A O 1
ATOM 4514 N N . GLY A 1 591 ? 55.229 2.974 -76.050 1.00 73.31 591 GLY A N 1
ATOM 4515 C CA . GLY A 1 591 ? 55.864 1.996 -75.148 1.00 73.31 591 GLY A CA 1
ATOM 4516 C C . GLY A 1 591 ? 55.240 0.596 -75.152 1.00 73.31 591 GLY A C 1
ATOM 4517 O O . GLY A 1 591 ? 55.723 -0.282 -74.443 1.00 73.31 591 GLY A O 1
ATOM 4518 N N . GLY A 1 592 ? 54.211 0.371 -75.969 1.00 84.00 592 GLY A N 1
ATOM 4519 C CA . GLY A 1 592 ? 53.521 -0.910 -76.092 1.00 84.00 592 GLY A CA 1
ATOM 4520 C C . GLY A 1 592 ? 52.237 -0.791 -76.911 1.00 84.00 592 GLY A C 1
ATOM 4521 O O . GLY A 1 592 ? 51.843 0.315 -77.287 1.00 84.00 592 GLY A O 1
ATOM 4522 N N . GLY A 1 593 ? 51.605 -1.921 -77.222 1.00 88.19 593 GLY A N 1
ATOM 4523 C CA . GLY A 1 593 ? 50.277 -1.981 -77.839 1.00 88.19 593 GLY A CA 1
ATOM 4524 C C . GLY A 1 593 ? 50.026 -3.300 -78.569 1.00 88.19 593 GLY A C 1
ATOM 4525 O O . GLY A 1 593 ? 50.964 -3.979 -78.978 1.00 88.19 593 GLY A O 1
ATOM 4526 N N . PHE A 1 594 ? 48.761 -3.677 -78.751 1.00 89.12 594 PHE A N 1
ATOM 4527 C CA . PHE A 1 594 ? 48.400 -4.888 -79.495 1.00 89.12 594 PHE A CA 1
ATOM 4528 C C . PHE A 1 594 ? 48.498 -4.673 -81.014 1.00 89.12 594 PHE A C 1
ATOM 4530 O O . PHE A 1 594 ? 47.922 -3.736 -81.566 1.00 89.12 594 PHE A O 1
ATOM 4537 N N . GLU A 1 595 ? 49.227 -5.557 -81.694 1.00 87.81 595 GLU A N 1
ATOM 4538 C CA . GLU A 1 595 ? 49.387 -5.586 -83.146 1.00 87.81 595 GLU A CA 1
ATOM 4539 C C . GLU A 1 595 ? 48.315 -6.480 -83.783 1.00 87.81 595 GLU A C 1
ATOM 4541 O O . GLU A 1 595 ? 48.174 -7.657 -83.442 1.00 87.81 595 GLU A O 1
ATOM 4546 N N . PHE A 1 596 ? 47.569 -5.910 -84.732 1.00 88.44 596 PHE A N 1
ATOM 4547 C CA . PHE A 1 596 ? 46.511 -6.588 -85.479 1.00 88.44 596 PHE A CA 1
ATOM 4548 C C . PHE A 1 596 ? 46.996 -6.829 -86.912 1.00 88.44 596 PHE A C 1
ATOM 4550 O O . PHE A 1 596 ? 47.118 -5.896 -87.704 1.00 88.44 596 PHE A O 1
ATOM 4557 N N . ASN A 1 597 ? 47.252 -8.086 -87.270 1.00 80.44 597 ASN A N 1
ATOM 4558 C CA . ASN A 1 597 ? 47.811 -8.487 -88.566 1.00 80.44 597 ASN A CA 1
ATOM 4559 C C . ASN A 1 597 ? 46.777 -8.541 -89.714 1.00 80.44 597 ASN A C 1
ATOM 4561 O O . ASN A 1 597 ? 47.100 -8.954 -90.828 1.00 80.44 597 ASN A O 1
ATOM 4565 N N . GLY A 1 598 ? 45.529 -8.145 -89.441 1.00 74.12 598 GLY A N 1
ATOM 4566 C CA . GLY A 1 598 ? 44.441 -8.083 -90.418 1.00 74.12 598 GLY A CA 1
ATOM 4567 C C . GLY A 1 598 ? 43.702 -9.402 -90.682 1.00 74.12 598 GLY A C 1
ATOM 4568 O O . GLY A 1 598 ? 42.785 -9.404 -91.501 1.00 74.12 598 GLY A O 1
ATOM 4569 N N . VAL A 1 599 ? 44.036 -10.510 -90.003 1.00 77.62 599 VAL A N 1
ATOM 4570 C CA . VAL A 1 599 ? 43.363 -11.815 -90.168 1.00 77.62 599 VAL A CA 1
ATOM 4571 C C . VAL A 1 599 ? 42.825 -12.317 -88.827 1.00 77.62 599 VAL A C 1
ATOM 4573 O O . VAL A 1 599 ? 43.591 -12.761 -87.981 1.00 77.62 599 VAL A O 1
ATOM 4576 N N . ASN A 1 600 ? 41.499 -12.304 -88.640 1.00 75.06 600 ASN A N 1
ATOM 4577 C CA . ASN A 1 600 ? 40.823 -12.805 -87.428 1.00 75.06 600 ASN A CA 1
ATOM 4578 C C . ASN A 1 600 ? 41.433 -12.273 -86.110 1.00 75.06 600 ASN A C 1
ATOM 4580 O O . ASN A 1 600 ? 41.591 -13.023 -85.149 1.00 75.06 600 ASN A O 1
ATOM 4584 N N . ASN A 1 601 ? 41.841 -11.000 -86.078 1.00 86.06 601 ASN A N 1
ATOM 4585 C CA . ASN A 1 601 ? 42.366 -10.349 -84.879 1.00 86.06 601 ASN A CA 1
ATOM 4586 C C . ASN A 1 601 ? 41.330 -9.371 -84.326 1.00 86.06 601 ASN A C 1
ATOM 4588 O O . ASN A 1 601 ? 40.859 -8.500 -85.056 1.00 86.06 601 ASN A O 1
ATOM 4592 N N . SER A 1 602 ? 40.999 -9.487 -83.046 1.00 83.75 602 SER A N 1
ATOM 4593 C CA . SER A 1 602 ? 40.067 -8.588 -82.365 1.00 83.75 602 SER A CA 1
ATOM 4594 C C . SER A 1 602 ? 40.344 -8.565 -80.871 1.00 83.75 602 SER A C 1
ATOM 4596 O O . SER A 1 602 ? 40.709 -9.588 -80.301 1.00 83.75 602 SER A O 1
ATOM 4598 N N . ILE A 1 603 ? 40.086 -7.438 -80.217 1.00 87.00 603 ILE A N 1
ATOM 4599 C CA . ILE A 1 603 ? 39.862 -7.423 -78.772 1.00 87.00 603 ILE A CA 1
ATOM 4600 C C . ILE A 1 603 ? 38.354 -7.394 -78.589 1.00 87.00 603 ILE A C 1
ATOM 4602 O O . ILE A 1 603 ? 37.709 -6.398 -78.912 1.00 87.00 603 ILE A O 1
ATOM 4606 N N . ASN A 1 604 ? 37.789 -8.521 -78.160 1.00 81.38 604 ASN A N 1
ATOM 4607 C CA . ASN A 1 604 ? 36.359 -8.632 -77.958 1.00 81.38 604 ASN A CA 1
ATOM 4608 C C . ASN A 1 604 ? 36.008 -8.121 -76.567 1.00 81.38 604 ASN A C 1
ATOM 4610 O O . ASN A 1 604 ? 36.278 -8.768 -75.552 1.00 81.38 604 ASN A O 1
ATOM 4614 N N . VAL A 1 605 ? 35.427 -6.934 -76.549 1.00 73.12 605 VAL A N 1
ATOM 4615 C CA . VAL A 1 605 ? 34.860 -6.326 -75.362 1.00 73.12 605 VAL A CA 1
ATOM 4616 C C . VAL A 1 605 ? 33.450 -6.884 -75.252 1.00 73.12 605 VAL A C 1
ATOM 4618 O O . VAL A 1 605 ? 32.535 -6.396 -75.912 1.00 73.12 605 VAL A O 1
ATOM 4621 N N . ASN A 1 606 ? 33.278 -7.961 -74.482 1.00 58.00 606 ASN A N 1
ATOM 4622 C CA . ASN A 1 606 ? 31.937 -8.437 -74.163 1.00 58.00 606 ASN A CA 1
ATOM 4623 C C . ASN A 1 606 ? 31.308 -7.375 -73.260 1.00 58.00 606 ASN A C 1
ATOM 4625 O O . ASN A 1 606 ? 31.444 -7.433 -72.038 1.00 58.00 606 ASN A O 1
ATOM 4629 N N . GLN A 1 607 ? 30.650 -6.381 -73.855 1.00 51.22 607 GLN A N 1
ATOM 4630 C CA . GLN A 1 607 ? 29.724 -5.551 -73.112 1.00 51.22 607 GLN A CA 1
ATOM 4631 C C . GLN A 1 607 ? 28.582 -6.467 -72.681 1.00 51.22 607 GLN A C 1
ATOM 4633 O O . GLN A 1 607 ? 27.615 -6.669 -73.409 1.00 51.22 607 GLN A O 1
ATOM 4638 N N . ASN A 1 608 ? 28.685 -7.037 -71.483 1.00 47.81 608 ASN A N 1
ATOM 4639 C CA . ASN A 1 608 ? 27.479 -7.269 -70.709 1.00 47.81 608 ASN A CA 1
ATOM 4640 C C . ASN A 1 608 ? 26.934 -5.869 -70.415 1.00 47.81 608 ASN A C 1
ATOM 4642 O O . ASN A 1 608 ? 27.326 -5.268 -69.417 1.00 47.81 608 ASN A O 1
ATOM 4646 N N . LEU A 1 609 ? 26.137 -5.324 -71.346 1.00 50.78 609 LEU A N 1
ATOM 4647 C CA . LEU A 1 609 ? 25.462 -4.039 -71.202 1.00 50.78 609 LEU A CA 1
ATOM 4648 C C . LEU A 1 609 ? 24.774 -4.025 -69.833 1.00 50.78 609 LEU A C 1
ATOM 4650 O O . LEU A 1 609 ? 23.812 -4.761 -69.609 1.00 50.78 609 LEU A O 1
ATOM 4654 N N . GLN A 1 610 ? 25.319 -3.237 -68.906 1.00 62.97 610 GLN A N 1
ATOM 4655 C CA . GLN A 1 610 ? 24.666 -2.968 -67.637 1.00 62.97 610 GLN A CA 1
ATOM 4656 C C . GLN A 1 610 ? 23.499 -2.016 -67.878 1.00 62.97 610 GLN A C 1
ATOM 4658 O O . GLN A 1 610 ? 23.542 -1.150 -68.750 1.00 62.97 610 GLN A O 1
ATOM 4663 N N . CYS A 1 611 ? 22.445 -2.223 -67.102 1.00 75.12 611 CYS A N 1
ATOM 4664 C CA . CYS A 1 611 ? 21.194 -1.502 -67.228 1.00 75.12 611 CYS A CA 1
ATOM 4665 C C . CYS A 1 611 ? 21.330 0.010 -67.030 1.00 75.12 611 CYS A C 1
ATOM 4667 O O . CYS A 1 611 ? 22.259 0.442 -66.345 1.00 75.12 611 CYS A O 1
ATOM 4669 N N . PRO A 1 612 ? 20.388 0.809 -67.574 1.00 77.00 612 PRO A N 1
ATOM 4670 C CA . PRO A 1 612 ? 20.324 2.244 -67.315 1.00 77.00 612 PRO A CA 1
ATOM 4671 C C . PRO A 1 612 ? 20.368 2.571 -65.817 1.00 77.00 612 PRO A C 1
ATOM 4673 O O . PRO A 1 612 ? 19.965 1.762 -64.977 1.00 77.00 612 PRO A O 1
ATOM 4676 N N . GLU A 1 613 ? 20.822 3.778 -65.477 1.00 73.88 613 GLU A N 1
ATOM 4677 C CA . GLU A 1 613 ? 20.877 4.241 -64.089 1.00 73.88 613 GLU A CA 1
ATOM 4678 C C . GLU A 1 613 ? 19.516 4.069 -63.386 1.00 73.88 613 GLU A C 1
ATOM 4680 O O . GLU A 1 613 ? 18.452 4.364 -63.937 1.00 73.88 613 GLU A O 1
ATOM 4685 N N . GLY A 1 614 ? 19.546 3.527 -62.166 1.00 79.50 614 GLY A N 1
ATOM 4686 C CA . GLY A 1 614 ? 18.338 3.189 -61.408 1.00 79.50 614 GLY A CA 1
ATOM 4687 C C . GLY A 1 614 ? 17.701 1.840 -61.770 1.00 79.50 614 GLY A C 1
ATOM 4688 O O . GLY A 1 614 ? 16.698 1.481 -61.149 1.00 79.50 614 GLY A O 1
ATOM 4689 N N . MET A 1 615 ? 18.272 1.067 -62.700 1.00 89.94 615 MET A N 1
ATOM 4690 C CA . MET A 1 615 ? 17.840 -0.295 -63.038 1.00 89.94 615 MET A CA 1
ATOM 4691 C C . MET A 1 615 ? 18.873 -1.364 -62.647 1.00 89.94 615 MET A C 1
ATOM 4693 O O . MET A 1 615 ? 20.045 -1.089 -62.397 1.00 89.94 615 MET A O 1
ATOM 4697 N N . VAL A 1 616 ? 18.415 -2.610 -62.586 1.00 86.94 616 VAL A N 1
ATOM 4698 C CA . VAL A 1 616 ? 19.170 -3.809 -62.222 1.00 86.94 616 VAL A CA 1
ATOM 4699 C C . VAL A 1 616 ? 19.129 -4.794 -63.387 1.00 86.94 616 VAL A C 1
ATOM 4701 O O . VAL A 1 616 ? 18.065 -5.023 -63.962 1.00 86.94 616 VAL A O 1
ATOM 4704 N N . TYR A 1 617 ? 20.280 -5.390 -63.716 1.00 86.25 617 TYR A N 1
ATOM 4705 C CA . TYR A 1 617 ? 20.367 -6.427 -64.745 1.00 86.25 617 TYR A CA 1
ATOM 4706 C C . TYR A 1 617 ? 19.891 -7.771 -64.219 1.00 86.25 617 TYR A C 1
ATOM 4708 O O . TYR A 1 617 ? 20.389 -8.280 -63.212 1.00 86.25 617 TYR A O 1
ATOM 4716 N N . ILE A 1 618 ? 18.958 -8.367 -64.951 1.00 83.62 618 ILE A N 1
ATOM 4717 C CA . ILE A 1 618 ? 18.365 -9.652 -64.637 1.00 83.62 618 ILE A CA 1
ATOM 4718 C C . ILE A 1 618 ? 18.795 -10.654 -65.702 1.00 83.62 618 ILE A C 1
ATOM 4720 O O . ILE A 1 618 ? 18.328 -10.631 -66.837 1.00 83.62 618 ILE A O 1
ATOM 4724 N N . ASN A 1 619 ? 19.680 -11.577 -65.321 1.00 77.19 619 ASN A N 1
ATOM 4725 C CA . ASN A 1 619 ? 20.241 -12.590 -66.219 1.00 77.19 619 ASN A CA 1
ATOM 4726 C C . ASN A 1 619 ? 19.291 -13.787 -66.441 1.00 77.19 619 ASN A C 1
ATOM 4728 O O . ASN A 1 619 ? 19.669 -14.947 -66.260 1.00 77.19 619 ASN A O 1
ATOM 4732 N N . LYS A 1 620 ? 18.023 -13.508 -66.752 1.00 77.12 620 LYS A N 1
ATOM 4733 C CA . LYS A 1 620 ? 16.962 -14.488 -67.049 1.00 77.12 620 LYS A CA 1
ATOM 4734 C C . LYS A 1 620 ? 16.176 -13.990 -68.254 1.00 77.12 620 LYS A C 1
ATOM 4736 O O . LYS A 1 620 ? 16.271 -12.818 -68.593 1.00 77.12 620 LYS A O 1
ATOM 4741 N N . LEU A 1 621 ? 15.407 -14.870 -68.896 1.00 74.00 621 LEU A N 1
ATOM 4742 C CA . LEU A 1 621 ? 14.602 -14.512 -70.075 1.00 74.00 621 LEU A CA 1
ATOM 4743 C C . LEU A 1 621 ? 15.432 -13.843 -71.192 1.00 74.00 621 LEU A C 1
ATOM 4745 O O . LEU A 1 621 ? 14.965 -12.930 -71.856 1.00 74.00 621 LEU A O 1
ATOM 4749 N N . ASN A 1 622 ? 16.665 -14.318 -71.403 1.00 70.44 622 ASN A N 1
ATOM 4750 C CA . ASN A 1 622 ? 17.657 -13.751 -72.332 1.00 70.44 622 ASN A CA 1
ATOM 4751 C C . ASN A 1 622 ? 18.245 -12.379 -71.947 1.00 70.44 622 ASN A C 1
ATOM 4753 O O . ASN A 1 622 ? 18.928 -11.789 -72.775 1.00 70.44 622 ASN A O 1
ATOM 4757 N N . GLY A 1 623 ? 18.074 -11.928 -70.700 1.00 76.81 623 GLY A N 1
ATOM 4758 C CA . GLY A 1 623 ? 18.680 -10.695 -70.196 1.00 76.81 623 GLY A CA 1
ATOM 4759 C C . GLY A 1 623 ? 17.761 -9.490 -70.377 1.00 76.81 623 GLY A C 1
ATOM 4760 O O . GLY A 1 623 ? 17.359 -9.164 -71.490 1.00 76.81 623 GLY A O 1
ATOM 4761 N N . PHE A 1 624 ? 17.427 -8.817 -69.279 1.00 86.62 624 PHE A N 1
ATOM 4762 C CA . PHE A 1 624 ? 16.656 -7.572 -69.306 1.00 86.62 624 PHE A CA 1
ATOM 4763 C C . PHE A 1 624 ? 17.009 -6.685 -68.112 1.00 86.62 624 PHE A C 1
ATOM 4765 O O . PHE A 1 624 ? 17.702 -7.103 -67.178 1.00 86.62 624 PHE A O 1
ATOM 4772 N N . CYS A 1 625 ? 16.513 -5.455 -68.146 1.00 89.81 625 CYS A N 1
ATOM 4773 C CA . CYS A 1 625 ? 16.688 -4.463 -67.101 1.00 89.81 625 CYS A CA 1
ATOM 4774 C C . CYS A 1 625 ? 15.370 -4.187 -66.399 1.00 89.81 625 CYS A C 1
ATOM 4776 O O . CYS A 1 625 ? 14.352 -3.999 -67.058 1.00 89.81 625 CYS A O 1
ATOM 4778 N N . ILE A 1 626 ? 15.391 -4.120 -65.071 1.00 93.19 626 ILE A N 1
ATOM 4779 C CA . ILE A 1 626 ? 14.225 -3.763 -64.258 1.00 93.19 626 ILE A CA 1
ATOM 4780 C C . ILE A 1 626 ? 14.561 -2.619 -63.318 1.00 93.19 626 ILE A C 1
ATOM 4782 O O . ILE A 1 626 ? 15.666 -2.555 -62.786 1.00 93.19 626 ILE A O 1
ATOM 4786 N N . ASP A 1 627 ? 13.613 -1.722 -63.090 1.00 95.25 627 ASP A N 1
ATOM 4787 C CA . ASP A 1 627 ? 13.745 -0.683 -62.076 1.00 95.25 627 ASP A CA 1
ATOM 4788 C C . ASP A 1 627 ? 14.084 -1.271 -60.698 1.00 95.25 627 ASP A C 1
ATOM 4790 O O . ASP A 1 627 ? 13.423 -2.182 -60.187 1.00 95.25 627 ASP A O 1
ATOM 4794 N N . LYS A 1 628 ? 15.142 -0.721 -60.091 1.00 91.94 628 LYS A N 1
ATOM 4795 C CA . LYS A 1 628 ? 15.649 -1.102 -58.769 1.00 91.94 628 LYS A CA 1
ATOM 4796 C C . LYS A 1 628 ? 14.623 -0.878 -57.657 1.00 91.94 628 LYS A C 1
ATOM 4798 O O . LYS A 1 628 ? 14.619 -1.639 -56.692 1.00 91.94 628 LYS A O 1
ATOM 4803 N N . TYR A 1 629 ? 13.781 0.142 -57.791 1.00 92.69 629 TYR A N 1
ATOM 4804 C CA . TYR A 1 629 ? 12.732 0.507 -56.845 1.00 92.69 629 TYR A CA 1
ATOM 4805 C C . TYR A 1 629 ? 11.378 0.635 -57.557 1.00 92.69 629 TYR A C 1
ATOM 4807 O O . TYR A 1 629 ? 11.327 0.775 -58.776 1.00 92.69 629 TYR A O 1
ATOM 4815 N N . GLU A 1 630 ? 10.279 0.630 -56.803 1.00 92.38 630 GLU A N 1
ATOM 4816 C CA . GLU A 1 630 ? 8.950 0.946 -57.344 1.00 92.38 630 GLU A CA 1
ATOM 4817 C C . GLU A 1 630 ? 8.923 2.361 -57.952 1.00 92.38 630 GLU A C 1
ATOM 4819 O O . GLU A 1 630 ? 9.649 3.264 -57.516 1.00 92.38 630 GLU A O 1
ATOM 4824 N N . ALA A 1 631 ? 8.066 2.573 -58.953 1.00 92.75 631 ALA A N 1
ATOM 4825 C CA . ALA A 1 631 ? 8.026 3.830 -59.688 1.00 92.75 631 ALA A CA 1
ATOM 4826 C C . ALA A 1 631 ? 7.653 5.013 -58.782 1.00 92.75 631 ALA A C 1
ATOM 4828 O O . ALA A 1 631 ? 6.662 4.983 -58.052 1.00 92.75 631 ALA A O 1
ATOM 4829 N N . SER A 1 632 ? 8.422 6.092 -58.889 1.00 88.81 632 SER A N 1
ATOM 4830 C CA . SER A 1 632 ? 8.114 7.415 -58.345 1.00 88.81 632 SER A CA 1
ATOM 4831 C C . SER A 1 632 ? 7.697 8.369 -59.479 1.00 88.81 632 SER A C 1
ATOM 4833 O O . SER A 1 632 ? 8.189 8.224 -60.604 1.00 88.81 632 SER A O 1
ATOM 4835 N N . PRO A 1 633 ? 6.796 9.335 -59.226 1.00 85.56 633 PRO A N 1
ATOM 4836 C CA . PRO A 1 633 ? 6.315 10.274 -60.243 1.00 85.56 633 PRO A CA 1
ATOM 4837 C C . PRO A 1 633 ? 7.325 11.400 -60.532 1.00 85.56 633 PRO A C 1
ATOM 4839 O O . PRO A 1 633 ? 7.674 12.151 -59.623 1.00 85.56 633 PRO A O 1
ATOM 4842 N N . TYR A 1 634 ? 7.731 11.569 -61.797 1.00 79.00 634 TYR A N 1
ATOM 4843 C CA . TYR A 1 634 ? 8.564 12.690 -62.276 1.00 79.00 634 TYR A CA 1
ATOM 4844 C C . TYR A 1 634 ? 7.843 13.489 -63.369 1.00 79.00 634 TYR A C 1
ATOM 4846 O O . TYR A 1 634 ? 7.108 12.901 -64.159 1.00 79.00 634 TYR A O 1
ATOM 4854 N N . ASN A 1 635 ? 8.058 14.809 -63.443 1.00 69.25 635 ASN A N 1
ATOM 4855 C CA . ASN A 1 635 ? 7.601 15.668 -64.549 1.00 69.25 635 ASN A CA 1
ATOM 4856 C C . ASN A 1 635 ? 8.746 15.985 -65.531 1.00 69.25 635 ASN A C 1
ATOM 4858 O O . ASN A 1 635 ? 9.895 15.624 -65.283 1.00 69.25 635 ASN A O 1
ATOM 4862 N N . ALA A 1 636 ? 8.437 16.663 -66.643 1.00 51.19 636 ALA A N 1
ATOM 4863 C CA . ALA A 1 636 ? 9.412 17.040 -67.674 1.00 51.19 636 ALA A CA 1
ATOM 4864 C C . ALA A 1 636 ? 10.583 17.922 -67.167 1.00 51.19 636 ALA A C 1
ATOM 4866 O O . ALA A 1 636 ? 11.602 18.003 -67.847 1.00 51.19 636 ALA A O 1
ATOM 4867 N N . ASP A 1 637 ? 10.463 18.512 -65.968 1.00 51.91 637 ASP A N 1
ATOM 4868 C CA . ASP A 1 637 ? 11.472 19.372 -65.329 1.00 51.91 637 ASP A CA 1
ATOM 4869 C C . ASP A 1 637 ? 12.250 18.673 -64.182 1.00 51.91 637 ASP A C 1
ATOM 4871 O O . ASP A 1 637 ? 12.963 19.338 -63.432 1.00 51.91 637 ASP A O 1
ATOM 4875 N N . ASP A 1 638 ? 12.099 17.349 -63.999 1.00 53.69 638 ASP A N 1
ATOM 4876 C CA . ASP A 1 638 ? 12.748 16.528 -62.948 1.00 53.69 638 ASP A CA 1
ATOM 4877 C C . ASP A 1 638 ? 12.543 17.028 -61.492 1.00 53.69 638 ASP A C 1
ATOM 4879 O O . ASP A 1 638 ? 13.253 16.636 -60.563 1.00 53.69 638 ASP A O 1
ATOM 4883 N N . SER A 1 639 ? 11.535 17.871 -61.241 1.00 56.47 639 SER A N 1
ATOM 4884 C CA . SER A 1 639 ? 11.269 18.411 -59.900 1.00 56.47 639 SER A CA 1
ATOM 4885 C C . SER A 1 639 ? 10.570 17.386 -58.992 1.00 56.47 639 SER A C 1
ATOM 4887 O O . SER A 1 639 ? 9.374 17.117 -59.099 1.00 56.47 639 SER A O 1
ATOM 4889 N N . GLU A 1 640 ? 11.328 16.816 -58.055 1.00 56.50 640 GLU A N 1
ATOM 4890 C CA . GLU A 1 640 ? 10.836 15.882 -57.040 1.00 56.50 640 GLU A CA 1
ATOM 4891 C C . GLU A 1 640 ? 9.963 16.591 -55.990 1.00 56.50 640 GLU A C 1
ATOM 4893 O O . GLU A 1 640 ? 10.462 17.142 -55.007 1.00 56.50 640 GLU A O 1
ATOM 4898 N N . ASN A 1 641 ? 8.638 16.539 -56.119 1.00 53.53 641 ASN A N 1
ATOM 4899 C CA . ASN A 1 641 ? 7.773 16.838 -54.974 1.00 53.53 641 ASN A CA 1
ATOM 4900 C C . ASN A 1 641 ? 7.737 15.592 -54.061 1.00 53.53 641 ASN A C 1
ATOM 4902 O O . ASN A 1 641 ? 7.584 14.477 -54.540 1.00 53.53 641 ASN A O 1
ATOM 4906 N N . ASN A 1 642 ? 7.910 15.727 -52.743 1.00 55.75 642 ASN A N 1
ATOM 4907 C CA . ASN A 1 642 ? 8.058 14.584 -51.812 1.00 55.75 642 ASN A CA 1
ATOM 4908 C C . ASN A 1 642 ? 6.892 14.471 -50.806 1.00 55.75 642 ASN A C 1
ATOM 4910 O O . ASN A 1 642 ? 7.090 14.037 -49.673 1.00 55.75 642 ASN A O 1
ATOM 4914 N N . SER A 1 643 ? 5.688 14.931 -51.177 1.00 60.22 643 SER A N 1
ATOM 4915 C CA . SER A 1 643 ? 4.531 14.991 -50.269 1.00 60.22 643 SER A CA 1
ATOM 4916 C C . SER A 1 643 ? 3.395 14.063 -50.699 1.00 60.22 643 SER A C 1
ATOM 4918 O O . SER A 1 643 ? 2.834 14.225 -51.780 1.00 60.22 643 SER A O 1
ATOM 4920 N N . TRP A 1 644 ? 2.981 13.152 -49.811 1.00 56.03 644 TRP A N 1
ATOM 4921 C CA . TRP A 1 644 ? 1.863 12.220 -50.035 1.00 56.03 644 TRP A CA 1
ATOM 4922 C C . TRP A 1 644 ? 0.539 12.898 -50.398 1.00 56.03 644 TRP A C 1
ATOM 4924 O O . TRP A 1 644 ? -0.238 12.364 -51.186 1.00 56.03 644 TRP A O 1
ATOM 4934 N N . THR A 1 645 ? 0.281 14.093 -49.855 1.00 56.44 645 THR A N 1
ATOM 4935 C CA . THR A 1 645 ? -0.931 14.881 -50.144 1.00 56.44 645 THR A CA 1
ATOM 4936 C C . THR A 1 645 ? -1.075 15.272 -51.615 1.00 56.44 645 THR A C 1
ATOM 4938 O O . THR A 1 645 ? -2.142 15.736 -52.006 1.00 56.44 645 THR A O 1
ATOM 4941 N N . TYR A 1 646 ? -0.027 15.089 -52.421 1.00 57.91 646 TYR A N 1
ATOM 4942 C CA . TYR A 1 646 ? 0.005 15.452 -53.832 1.00 57.91 646 TYR A CA 1
ATOM 4943 C C . TYR A 1 646 ? -0.175 14.245 -54.780 1.00 57.91 646 TYR A C 1
ATOM 4945 O O . TYR A 1 646 ? -0.751 14.402 -55.851 1.00 57.91 646 TYR A O 1
ATOM 4953 N N . TYR A 1 647 ? 0.227 13.031 -54.373 1.00 64.25 647 TYR A N 1
ATOM 4954 C CA . TYR A 1 647 ? 0.339 11.839 -55.243 1.00 64.25 647 TYR A CA 1
ATOM 4955 C C . TYR A 1 647 ? -0.747 10.776 -55.036 1.00 64.25 647 TYR A C 1
ATOM 4957 O O . TYR A 1 647 ? -0.566 9.607 -55.371 1.00 64.25 647 TYR A O 1
ATOM 4965 N N . ASN A 1 648 ? -1.881 11.163 -54.457 1.00 68.62 648 ASN A N 1
ATOM 4966 C CA . ASN A 1 648 ? -2.900 10.232 -53.974 1.00 68.62 648 ASN A CA 1
ATOM 4967 C C . ASN A 1 648 ? -4.243 10.331 -54.727 1.00 68.62 648 ASN A C 1
ATOM 4969 O O . ASN A 1 648 ? -5.299 10.067 -54.152 1.00 68.62 648 ASN A O 1
ATOM 4973 N N . SER A 1 649 ? -4.235 10.731 -56.005 1.00 82.75 649 SER A N 1
ATOM 4974 C CA . SER A 1 649 ? -5.467 10.808 -56.799 1.00 82.75 649 SER A CA 1
ATOM 4975 C C . SER A 1 649 ? -5.261 10.470 -58.273 1.00 82.75 649 SER A C 1
ATOM 4977 O O . SER A 1 649 ? -4.229 10.767 -58.869 1.00 82.75 649 SER A O 1
ATOM 4979 N N . THR A 1 650 ? -6.296 9.912 -58.902 1.00 84.69 650 THR A N 1
ATOM 4980 C CA . THR A 1 650 ? -6.307 9.660 -60.352 1.00 84.69 650 THR A CA 1
ATOM 4981 C C . THR A 1 650 ? -6.199 10.957 -61.159 1.00 84.69 650 THR A C 1
ATOM 4983 O O . THR A 1 650 ? -5.582 10.968 -62.219 1.00 84.69 650 THR A O 1
ATOM 4986 N N . THR A 1 651 ? -6.748 12.065 -60.649 1.00 86.19 651 THR A N 1
ATOM 4987 C CA . THR A 1 651 ? -6.656 13.393 -61.278 1.00 86.19 651 THR A CA 1
ATOM 4988 C C . THR A 1 651 ? -5.214 13.876 -61.375 1.00 86.19 651 THR A C 1
ATOM 4990 O O . THR A 1 651 ? -4.816 14.381 -62.420 1.00 86.19 651 THR A O 1
ATOM 4993 N N . PHE A 1 652 ? -4.425 13.689 -60.312 1.00 85.00 652 PHE A N 1
ATOM 4994 C CA . PHE A 1 652 ? -3.001 14.013 -60.323 1.00 85.00 652 PHE A CA 1
ATOM 4995 C C . PHE A 1 652 ? -2.270 13.235 -61.422 1.00 85.00 652 PHE A C 1
ATOM 4997 O O . PHE A 1 652 ? -1.610 13.836 -62.264 1.00 85.00 652 PHE A O 1
ATOM 5004 N N . THR A 1 653 ? -2.446 11.911 -61.452 1.00 87.12 653 THR A N 1
ATOM 5005 C CA . THR A 1 653 ? -1.803 11.038 -62.442 1.00 87.12 653 THR A CA 1
ATOM 5006 C C . THR A 1 653 ? -2.163 11.443 -63.871 1.00 87.12 653 THR A C 1
ATOM 5008 O O . THR A 1 653 ? -1.281 11.517 -64.720 1.00 87.12 653 THR A O 1
ATOM 5011 N N . ASN A 1 654 ? -3.434 11.762 -64.138 1.00 88.06 654 ASN A N 1
ATOM 5012 C CA . ASN A 1 654 ? -3.870 12.221 -65.459 1.00 88.06 654 ASN A CA 1
ATOM 5013 C C . ASN A 1 654 ? -3.165 13.515 -65.885 1.00 88.06 654 ASN A C 1
ATOM 5015 O O . ASN A 1 654 ? -2.712 13.610 -67.022 1.00 88.06 654 ASN A O 1
ATOM 5019 N N . ASN A 1 655 ? -3.076 14.496 -64.983 1.00 86.69 655 ASN A N 1
ATOM 5020 C CA . ASN A 1 655 ? -2.419 15.770 -65.270 1.00 86.69 655 ASN A CA 1
ATOM 5021 C C . ASN A 1 655 ? -0.915 15.572 -65.493 1.00 86.69 655 ASN A C 1
ATOM 5023 O O . ASN A 1 655 ? -0.380 16.049 -66.485 1.00 86.69 655 ASN A O 1
ATOM 5027 N N . LEU A 1 656 ? -0.254 14.802 -64.622 1.00 86.19 656 LEU A N 1
ATOM 5028 C CA . LEU A 1 656 ? 1.180 14.554 -64.731 1.00 86.19 656 LEU A CA 1
ATOM 5029 C C . LEU A 1 656 ? 1.539 13.852 -66.048 1.00 86.19 656 LEU A C 1
ATOM 5031 O O . LEU A 1 656 ? 2.500 14.239 -66.705 1.00 86.19 656 LEU A O 1
ATOM 5035 N N . LEU A 1 657 ? 0.769 12.842 -66.459 1.00 88.62 657 LEU A N 1
ATOM 5036 C CA . LEU A 1 657 ? 1.013 12.155 -67.729 1.00 88.62 657 LEU A CA 1
ATOM 5037 C C . LEU A 1 657 ? 0.742 13.054 -68.940 1.00 88.62 657 LEU A C 1
ATOM 5039 O O . LEU A 1 657 ? 1.463 12.955 -69.931 1.00 88.62 657 LEU A O 1
ATOM 5043 N N . ALA A 1 658 ? -0.256 13.942 -68.863 1.00 86.56 658 ALA A N 1
ATOM 5044 C CA . ALA A 1 658 ? -0.509 14.937 -69.907 1.00 86.56 658 ALA A CA 1
ATOM 5045 C C . ALA A 1 658 ? 0.659 15.931 -70.062 1.00 86.56 658 ALA A C 1
ATOM 5047 O O . ALA A 1 658 ? 0.936 16.367 -71.178 1.00 86.56 658 ALA A O 1
ATOM 5048 N N . ASP A 1 659 ? 1.376 16.213 -68.972 1.00 83.62 659 ASP A N 1
ATOM 5049 C CA . ASP A 1 659 ? 2.561 17.079 -68.935 1.00 83.62 659 ASP A CA 1
ATOM 5050 C C . ASP A 1 659 ? 3.876 16.330 -69.259 1.00 83.62 659 ASP A C 1
ATOM 5052 O O . ASP A 1 659 ? 4.970 16.856 -69.048 1.00 83.62 659 ASP A O 1
ATOM 5056 N N . GLY A 1 660 ? 3.799 15.093 -69.769 1.00 82.56 660 GLY A N 1
ATOM 5057 C CA . GLY A 1 660 ? 4.971 14.289 -70.138 1.00 82.56 660 GLY A CA 1
ATOM 5058 C C . GLY A 1 660 ? 5.674 13.623 -68.954 1.00 82.56 660 GLY A C 1
ATOM 5059 O O . GLY A 1 660 ? 6.846 13.262 -69.051 1.00 82.56 660 GLY A O 1
ATOM 5060 N N . GLY A 1 661 ? 4.986 13.467 -67.824 1.00 85.06 661 GLY A N 1
ATOM 5061 C CA . GLY A 1 661 ? 5.553 12.814 -66.656 1.00 85.06 661 GLY A CA 1
ATOM 5062 C C . GLY A 1 661 ? 5.920 11.351 -66.900 1.00 85.06 661 GLY A C 1
ATOM 5063 O O . GLY A 1 661 ? 5.246 10.633 -67.642 1.00 85.06 661 GLY A O 1
ATOM 5064 N N . LYS A 1 662 ? 7.004 10.917 -66.264 1.00 89.12 662 LYS A N 1
ATOM 5065 C CA . LYS A 1 662 ? 7.690 9.642 -66.505 1.00 89.12 662 LYS A CA 1
ATOM 5066 C C . LYS A 1 662 ? 7.897 8.877 -65.199 1.00 89.12 662 LYS A C 1
ATOM 5068 O O . LYS A 1 662 ? 7.914 9.467 -64.116 1.00 89.12 662 LYS A O 1
ATOM 5073 N N . ALA A 1 663 ? 8.046 7.561 -65.299 1.00 90.75 663 ALA A N 1
ATOM 5074 C CA . ALA A 1 663 ? 8.376 6.711 -64.161 1.00 90.75 663 ALA A CA 1
ATOM 5075 C C . ALA A 1 663 ? 9.870 6.808 -63.805 1.00 90.75 663 ALA A C 1
ATOM 5077 O O . ALA A 1 663 ? 10.728 6.608 -64.666 1.00 90.75 663 ALA A O 1
ATOM 5078 N N . GLY A 1 664 ? 10.185 7.090 -62.538 1.00 87.31 664 GLY A N 1
ATOM 5079 C CA . GLY A 1 664 ? 11.557 7.074 -62.019 1.00 87.31 664 GLY A CA 1
ATOM 5080 C C . GLY A 1 664 ? 11.779 5.987 -60.969 1.00 87.31 664 GLY A C 1
ATOM 5081 O O . GLY A 1 664 ? 10.892 5.711 -60.167 1.00 87.31 664 GLY A O 1
ATOM 5082 N N . SER A 1 665 ? 12.981 5.411 -60.944 1.00 91.06 665 SER A N 1
ATOM 5083 C CA . SER A 1 665 ? 13.411 4.407 -59.962 1.00 91.06 665 SER A CA 1
ATOM 5084 C C . SER A 1 665 ? 14.452 5.019 -59.031 1.00 91.06 665 SER A C 1
ATOM 5086 O O . SER A 1 665 ? 15.642 5.057 -59.346 1.00 91.06 665 SER A O 1
ATOM 5088 N N . VAL A 1 666 ? 14.002 5.558 -57.895 1.00 86.44 666 VAL A N 1
ATOM 5089 C CA . VAL A 1 666 ? 14.841 6.378 -57.006 1.00 86.44 666 VAL A CA 1
ATOM 5090 C C . VAL A 1 666 ? 14.638 5.980 -55.552 1.00 86.44 666 VAL A C 1
ATOM 5092 O O . VAL A 1 666 ? 13.520 5.707 -55.131 1.00 86.44 666 VAL A O 1
ATOM 5095 N N . PHE A 1 667 ? 15.724 5.953 -54.778 1.00 85.38 667 PHE A N 1
ATOM 5096 C CA . PHE A 1 667 ? 15.720 5.585 -53.363 1.00 85.38 667 PHE A CA 1
ATOM 5097 C C . PHE A 1 667 ? 15.050 6.654 -52.482 1.00 85.38 667 PHE A C 1
ATOM 5099 O O . PHE A 1 667 ? 15.290 7.853 -52.634 1.00 85.38 667 PHE A O 1
ATOM 5106 N N . ASN A 1 668 ? 14.280 6.208 -51.489 1.00 81.25 668 ASN A N 1
ATOM 5107 C CA . ASN A 1 668 ? 13.661 7.014 -50.438 1.00 81.25 668 ASN A CA 1
ATOM 5108 C C . ASN A 1 668 ? 12.702 8.108 -50.958 1.00 81.25 668 ASN A C 1
ATOM 5110 O O . ASN A 1 668 ? 12.697 9.253 -50.478 1.00 81.25 668 ASN A O 1
ATOM 5114 N N . LYS A 1 669 ? 11.861 7.747 -51.932 1.00 82.75 669 LYS A N 1
ATOM 5115 C CA . LYS A 1 669 ? 10.839 8.598 -52.560 1.00 82.75 669 LYS A CA 1
ATOM 5116 C C . LYS A 1 669 ? 9.425 8.067 -52.359 1.00 82.75 669 LYS A C 1
ATOM 5118 O O . LYS A 1 669 ? 9.202 6.943 -51.923 1.00 82.75 669 LYS A O 1
ATOM 5123 N N . THR A 1 670 ? 8.462 8.948 -52.613 1.00 80.94 670 THR A N 1
ATOM 5124 C CA . THR A 1 670 ? 7.034 8.623 -52.576 1.00 80.94 670 THR A CA 1
ATOM 5125 C C . THR A 1 670 ? 6.698 7.716 -53.755 1.00 80.94 670 THR A C 1
ATOM 5127 O O . THR A 1 670 ? 6.897 8.103 -54.903 1.00 80.94 670 THR A O 1
ATOM 5130 N N . VAL A 1 671 ? 6.158 6.537 -53.457 1.00 86.25 671 VAL A N 1
ATOM 5131 C CA . VAL A 1 671 ? 5.704 5.571 -54.462 1.00 86.25 671 VAL A CA 1
ATOM 5132 C C . VAL A 1 671 ? 4.513 6.125 -55.254 1.00 86.25 671 VAL A C 1
ATOM 5134 O O . VAL A 1 671 ? 3.606 6.738 -54.682 1.00 86.25 671 VAL A O 1
ATOM 5137 N N . TRP A 1 672 ? 4.488 5.897 -56.568 1.00 89.62 672 TRP A N 1
ATOM 5138 C CA . TRP A 1 672 ? 3.416 6.342 -57.454 1.00 89.62 672 TRP A CA 1
ATOM 5139 C C . TRP A 1 672 ? 2.219 5.384 -57.411 1.00 89.62 672 TRP A C 1
ATOM 5141 O O . TRP A 1 672 ? 2.231 4.302 -57.998 1.00 89.62 672 TRP A O 1
ATOM 5151 N N . VAL A 1 673 ? 1.155 5.816 -56.734 1.00 88.44 673 VAL A N 1
ATOM 5152 C CA . VAL A 1 673 ? -0.106 5.075 -56.573 1.00 88.44 673 VAL A CA 1
ATOM 5153 C C . VAL A 1 673 ? -1.280 5.800 -57.251 1.00 88.44 673 VAL A C 1
ATOM 5155 O O . VAL A 1 673 ? -1.103 6.845 -57.877 1.00 88.44 673 VAL A O 1
ATOM 5158 N N . TYR A 1 674 ? -2.496 5.245 -57.184 1.00 89.31 674 TYR A N 1
ATOM 5159 C CA . TYR A 1 674 ? -3.671 5.716 -57.947 1.00 89.31 674 TYR A CA 1
ATOM 5160 C C . TYR A 1 674 ? -3.456 5.730 -59.470 1.00 89.31 674 TYR A C 1
ATOM 5162 O O . TYR A 1 674 ? -4.077 6.502 -60.213 1.00 89.31 674 TYR A O 1
ATOM 5170 N N . VAL A 1 675 ? -2.606 4.826 -59.943 1.00 90.88 675 VAL A N 1
ATOM 5171 C CA . VAL A 1 675 ? -2.361 4.545 -61.356 1.00 90.88 675 VAL A CA 1
ATOM 5172 C C . VAL A 1 675 ? -3.214 3.357 -61.797 1.00 90.88 675 VAL A C 1
ATOM 5174 O O . VAL A 1 675 ? -3.380 2.382 -61.064 1.00 90.88 675 VAL A O 1
ATOM 5177 N N . ASN A 1 676 ? -3.778 3.431 -62.999 1.00 94.06 676 ASN A N 1
ATOM 5178 C CA . ASN A 1 676 ? -4.347 2.261 -63.666 1.00 94.06 676 ASN A CA 1
ATOM 5179 C C . ASN A 1 676 ? -3.279 1.645 -64.596 1.00 94.06 676 ASN A C 1
ATOM 5181 O O . ASN A 1 676 ? -2.233 2.255 -64.828 1.00 94.06 676 ASN A O 1
ATOM 5185 N N . GLN A 1 677 ? -3.530 0.465 -65.164 1.00 94.69 677 GLN A N 1
ATOM 5186 C CA . GLN A 1 677 ? -2.531 -0.235 -65.985 1.00 94.69 677 GLN A CA 1
ATOM 5187 C C . GLN A 1 677 ? -2.128 0.566 -67.240 1.00 94.69 677 GLN A C 1
ATOM 5189 O O . GLN A 1 677 ? -0.986 0.507 -67.688 1.00 94.69 677 GLN A O 1
ATOM 5194 N N . SER A 1 678 ? -3.052 1.348 -67.810 1.00 93.56 678 SER A N 1
ATOM 5195 C CA . SER A 1 678 ? -2.744 2.215 -68.953 1.00 93.56 678 SER A CA 1
ATOM 5196 C C . SER A 1 678 ? -1.849 3.390 -68.557 1.00 93.56 678 SER A C 1
ATOM 5198 O O . SER A 1 678 ? -0.967 3.752 -69.325 1.00 93.56 678 SER A O 1
ATOM 5200 N N . HIS A 1 679 ? -2.052 3.969 -67.371 1.00 94.56 679 HIS A N 1
ATOM 5201 C CA . HIS A 1 679 ? -1.196 5.026 -66.831 1.00 94.56 679 HIS A CA 1
ATOM 5202 C C . HIS A 1 679 ? 0.224 4.516 -66.600 1.00 94.56 679 HIS A C 1
ATOM 5204 O O . HIS A 1 679 ? 1.173 5.193 -66.975 1.00 94.56 679 HIS A O 1
ATOM 5210 N N . ALA A 1 680 ? 0.360 3.309 -66.043 1.00 95.06 680 ALA A N 1
ATOM 5211 C CA . ALA A 1 680 ? 1.652 2.669 -65.827 1.00 95.06 680 ALA A CA 1
ATOM 5212 C C . ALA A 1 680 ? 2.415 2.452 -67.148 1.00 95.06 680 ALA A C 1
ATOM 5214 O O . ALA A 1 680 ? 3.590 2.794 -67.237 1.00 95.06 680 ALA A O 1
ATOM 5215 N N . ARG A 1 681 ? 1.732 1.980 -68.206 1.00 95.12 681 ARG A N 1
ATOM 5216 C CA . ARG A 1 681 ? 2.323 1.868 -69.554 1.00 95.12 681 ARG A CA 1
ATOM 5217 C C . ARG A 1 681 ? 2.830 3.207 -70.082 1.00 95.12 681 ARG A C 1
ATOM 5219 O O . ARG A 1 681 ? 4.001 3.304 -70.420 1.00 95.12 681 ARG A O 1
ATOM 5226 N N . ILE A 1 682 ? 1.980 4.235 -70.080 1.00 94.06 682 ILE A N 1
ATOM 5227 C CA . ILE A 1 682 ? 2.341 5.571 -70.583 1.00 94.06 682 ILE A CA 1
ATOM 5228 C C . ILE A 1 682 ? 3.516 6.157 -69.782 1.00 94.06 682 ILE A C 1
ATOM 5230 O O . ILE A 1 682 ? 4.436 6.725 -70.359 1.00 94.06 682 ILE A O 1
ATOM 5234 N N . ALA A 1 683 ? 3.522 5.991 -68.457 1.00 92.81 683 ALA A N 1
ATOM 5235 C CA . ALA A 1 683 ? 4.603 6.472 -67.601 1.00 92.81 683 ALA A CA 1
ATOM 5236 C C . ALA A 1 683 ? 5.948 5.785 -67.896 1.00 92.81 683 ALA A C 1
ATOM 5238 O O . ALA A 1 683 ? 6.984 6.452 -67.883 1.00 92.81 683 ALA A O 1
ATOM 5239 N N . CYS A 1 684 ? 5.937 4.470 -68.149 1.00 94.25 684 CYS A N 1
ATOM 5240 C CA . CYS A 1 684 ? 7.132 3.733 -68.555 1.00 94.25 684 CYS A CA 1
ATOM 5241 C C . CYS A 1 684 ? 7.590 4.138 -69.959 1.00 94.25 684 CYS A C 1
ATOM 5243 O O . CYS A 1 684 ? 8.775 4.394 -70.150 1.00 94.25 684 CYS A O 1
ATOM 5245 N N . GLU A 1 685 ? 6.665 4.278 -70.912 1.00 93.19 685 GLU A N 1
ATOM 5246 C CA . GLU A 1 685 ? 6.971 4.720 -72.279 1.00 93.19 685 GLU A CA 1
ATOM 5247 C C . GLU A 1 685 ? 7.615 6.115 -72.281 1.00 93.19 685 GLU A C 1
ATOM 5249 O O . GLU A 1 685 ? 8.646 6.318 -72.922 1.00 93.19 685 GLU A O 1
ATOM 5254 N N . ASN A 1 686 ? 7.091 7.051 -71.480 1.00 89.44 686 ASN A N 1
ATOM 5255 C CA . ASN A 1 686 ? 7.685 8.379 -71.281 1.00 89.44 686 ASN A CA 1
ATOM 5256 C C . ASN A 1 686 ? 9.091 8.322 -70.649 1.00 89.44 686 ASN A C 1
ATOM 5258 O O . ASN A 1 686 ? 9.869 9.263 -70.799 1.00 89.44 686 ASN A O 1
ATOM 5262 N N . ALA A 1 687 ? 9.429 7.236 -69.946 1.00 86.75 687 ALA A N 1
ATOM 5263 C CA . ALA A 1 687 ? 10.758 6.982 -69.389 1.00 86.75 687 ALA A CA 1
ATOM 5264 C C . ALA A 1 687 ? 11.693 6.222 -70.353 1.00 86.75 687 ALA A C 1
ATOM 5266 O O . ALA A 1 687 ? 12.814 5.897 -69.962 1.00 86.75 687 ALA A O 1
ATOM 5267 N N . GLY A 1 688 ? 11.250 5.915 -71.579 1.00 88.62 688 GLY A N 1
ATOM 5268 C CA . GLY A 1 688 ? 12.001 5.090 -72.533 1.00 88.62 688 GLY A CA 1
ATOM 5269 C C . GLY A 1 688 ? 12.021 3.599 -72.179 1.00 88.62 688 GLY A C 1
ATOM 5270 O O . GLY A 1 688 ? 12.945 2.893 -72.560 1.00 88.62 688 GLY A O 1
ATOM 5271 N N . LYS A 1 689 ? 11.029 3.131 -71.417 1.00 92.00 689 LYS A N 1
ATOM 5272 C CA . LYS A 1 689 ? 10.914 1.774 -70.866 1.00 92.00 689 LYS A CA 1
ATOM 5273 C C . LYS A 1 689 ? 9.551 1.172 -71.235 1.00 92.00 689 LYS A C 1
ATOM 5275 O O . LYS A 1 689 ? 8.676 1.862 -71.756 1.00 92.00 689 LYS A O 1
ATOM 5280 N N . HIS A 1 690 ? 9.311 -0.092 -70.903 1.00 94.44 690 HIS A N 1
ATOM 5281 C CA . HIS A 1 690 ? 7.981 -0.708 -70.940 1.00 94.44 690 HIS A CA 1
ATOM 5282 C C . HIS A 1 690 ? 7.504 -1.082 -69.536 1.00 94.44 690 HIS A C 1
ATOM 5284 O O . HIS A 1 690 ? 8.293 -1.255 -68.610 1.00 94.44 690 HIS A O 1
ATOM 5290 N N . LEU A 1 691 ? 6.188 -1.193 -69.352 1.00 96.75 691 LEU A N 1
ATOM 5291 C CA . LEU A 1 691 ? 5.644 -1.792 -68.134 1.00 96.75 691 LEU A CA 1
ATOM 5292 C C . LEU A 1 691 ? 6.083 -3.255 -68.089 1.00 96.75 691 LEU A C 1
ATOM 5294 O O . LEU A 1 691 ? 5.837 -3.968 -69.062 1.00 96.75 691 LEU A O 1
ATOM 5298 N N . CYS A 1 692 ? 6.705 -3.687 -66.992 1.00 96.12 692 CYS A N 1
ATOM 5299 C CA . CYS A 1 692 ? 7.211 -5.052 -66.875 1.00 96.12 692 CYS A CA 1
ATOM 5300 C C . CYS A 1 692 ? 6.129 -6.082 -67.203 1.00 96.12 692 CYS A C 1
ATOM 5302 O O . CYS A 1 692 ? 4.997 -6.003 -66.712 1.00 96.12 692 CYS A O 1
ATOM 5304 N N . THR A 1 693 ? 6.488 -7.061 -68.023 1.00 93.94 693 THR A N 1
ATOM 5305 C CA . THR A 1 693 ? 5.696 -8.278 -68.189 1.00 93.94 693 THR A CA 1
ATOM 5306 C C . THR A 1 693 ? 5.673 -9.067 -66.884 1.00 93.94 693 THR A C 1
ATOM 5308 O O . THR A 1 693 ? 6.551 -8.942 -66.027 1.00 93.94 693 THR A O 1
ATOM 5311 N N . ASP A 1 694 ? 4.658 -9.898 -66.730 1.00 89.19 694 ASP A N 1
ATOM 5312 C CA . ASP A 1 694 ? 4.496 -10.816 -65.613 1.00 89.19 694 ASP A CA 1
ATOM 5313 C C . ASP A 1 694 ? 5.699 -11.759 -65.479 1.00 89.19 694 ASP A C 1
ATOM 5315 O O . ASP A 1 694 ? 6.175 -12.030 -64.374 1.00 89.19 694 ASP A O 1
ATOM 5319 N N . GLU A 1 695 ? 6.228 -12.208 -66.619 1.00 87.25 695 GLU A N 1
ATOM 5320 C CA . GLU A 1 695 ? 7.417 -13.054 -66.689 1.00 87.25 695 GLU A CA 1
ATOM 5321 C C . GLU A 1 695 ? 8.677 -12.294 -66.252 1.00 87.25 695 GLU A C 1
ATOM 5323 O O . GLU A 1 695 ? 9.439 -12.816 -65.436 1.00 87.25 695 GLU A O 1
ATOM 5328 N N . GLU A 1 696 ? 8.882 -11.056 -66.720 1.00 91.69 696 GLU A N 1
ATOM 5329 C CA . GLU A 1 696 ? 9.997 -10.199 -66.286 1.00 91.69 696 GLU A CA 1
ATOM 5330 C C . GLU A 1 696 ? 9.924 -9.896 -64.787 1.00 91.69 696 GLU A C 1
ATOM 5332 O O . GLU A 1 696 ? 10.914 -10.047 -64.069 1.00 91.69 696 GLU A O 1
ATOM 5337 N N . TRP A 1 697 ? 8.745 -9.529 -64.281 1.00 92.94 697 TRP A N 1
ATOM 5338 C CA . TRP A 1 697 ? 8.556 -9.238 -62.862 1.00 92.94 697 TRP A CA 1
ATOM 5339 C C . TRP A 1 697 ? 8.901 -10.456 -62.000 1.00 92.94 697 TRP A C 1
ATOM 5341 O O . TRP A 1 697 ? 9.679 -10.357 -61.049 1.00 92.94 697 TRP A O 1
ATOM 5351 N N . LEU A 1 698 ? 8.384 -11.635 -62.362 1.00 85.88 698 LEU A N 1
ATOM 5352 C CA . LEU A 1 698 ? 8.636 -12.871 -61.622 1.00 85.88 698 LEU A CA 1
ATOM 5353 C C . LEU A 1 698 ? 10.106 -13.307 -61.710 1.00 85.88 698 LEU A C 1
ATOM 5355 O O . LEU A 1 698 ? 10.680 -13.755 -60.715 1.00 85.88 698 LEU A O 1
ATOM 5359 N N . ALA A 1 699 ? 10.736 -13.140 -62.875 1.00 81.94 699 ALA A N 1
ATOM 5360 C CA . ALA A 1 699 ? 12.156 -13.413 -63.060 1.00 81.94 699 ALA A CA 1
ATOM 5361 C C . ALA A 1 699 ? 13.029 -12.508 -62.173 1.00 81.94 699 ALA A C 1
ATOM 5363 O O . ALA A 1 699 ? 14.024 -12.974 -61.608 1.00 81.94 699 ALA A O 1
ATOM 5364 N N . ALA A 1 700 ? 12.651 -11.242 -62.002 1.00 86.12 700 ALA A N 1
ATOM 5365 C CA . ALA A 1 700 ? 13.326 -10.319 -61.096 1.00 86.12 700 ALA A CA 1
ATOM 5366 C C . ALA A 1 700 ? 13.049 -10.621 -59.613 1.00 86.12 700 ALA A C 1
ATOM 5368 O O . ALA A 1 700 ? 13.918 -10.393 -58.773 1.00 86.12 700 ALA A O 1
ATOM 5369 N N . ALA A 1 701 ? 11.870 -11.159 -59.289 1.00 81.50 701 ALA A N 1
ATOM 5370 C CA . ALA A 1 701 ? 11.461 -11.425 -57.914 1.00 81.50 701 ALA A CA 1
ATOM 5371 C C . ALA A 1 701 ? 12.233 -12.589 -57.266 1.00 81.50 701 ALA A C 1
ATOM 5373 O O . ALA A 1 701 ? 12.410 -12.571 -56.048 1.00 81.50 701 ALA A O 1
ATOM 5374 N N . ASN A 1 702 ? 12.710 -13.588 -58.037 1.00 70.25 702 ASN A N 1
ATOM 5375 C CA . ASN A 1 702 ? 13.577 -14.669 -57.528 1.00 70.25 702 ASN A CA 1
ATOM 5376 C C . ASN A 1 702 ? 14.184 -15.588 -58.625 1.00 70.25 702 ASN A C 1
ATOM 5378 O O . ASN A 1 702 ? 13.429 -16.251 -59.326 1.00 70.25 702 ASN A O 1
ATOM 5382 N N . LEU A 1 703 ? 15.520 -15.773 -58.695 1.00 53.25 703 LEU A N 1
ATOM 5383 C CA . LEU A 1 703 ? 16.147 -17.064 -59.081 1.00 53.25 703 LEU A CA 1
ATOM 5384 C C . LEU A 1 703 ? 17.585 -17.208 -58.535 1.00 53.25 703 LEU A C 1
ATOM 5386 O O . LEU A 1 703 ? 18.511 -16.613 -59.070 1.00 53.25 703 LEU A O 1
ATOM 5390 N N . ALA A 1 704 ? 17.782 -18.128 -57.588 1.00 44.12 704 ALA A N 1
ATOM 5391 C CA . ALA A 1 704 ? 19.044 -18.867 -57.401 1.00 44.12 704 ALA A CA 1
ATOM 5392 C C . ALA A 1 704 ? 18.843 -20.177 -56.609 1.00 44.12 704 ALA A C 1
ATOM 5394 O O . ALA A 1 704 ? 19.712 -20.575 -55.839 1.00 44.12 704 ALA A O 1
ATOM 5395 N N . GLY A 1 705 ? 17.672 -20.824 -56.703 1.00 47.97 705 GLY A N 1
ATOM 5396 C CA . GLY A 1 705 ? 17.391 -22.050 -55.936 1.00 47.97 705 GLY A CA 1
ATOM 5397 C C . GLY A 1 705 ? 17.456 -21.891 -54.408 1.00 47.97 705 GLY A C 1
ATOM 5398 O O . GLY A 1 705 ? 17.391 -22.890 -53.699 1.00 47.97 705 GLY A O 1
ATOM 5399 N N . ASN A 1 706 ? 17.560 -20.661 -53.898 1.00 45.41 706 ASN A N 1
ATOM 5400 C CA . ASN A 1 706 ? 17.540 -20.353 -52.479 1.00 45.41 706 ASN A CA 1
ATOM 5401 C C . ASN A 1 706 ? 16.228 -19.669 -52.126 1.00 45.41 706 ASN A C 1
ATOM 5403 O O . ASN A 1 706 ? 15.779 -18.707 -52.746 1.00 45.41 706 ASN A O 1
ATOM 5407 N N . TYR A 1 707 ? 15.605 -20.263 -51.129 1.00 49.03 707 TYR A N 1
ATOM 5408 C CA . TYR A 1 707 ? 14.323 -19.907 -50.578 1.00 49.03 707 TYR A CA 1
ATOM 5409 C C . TYR A 1 707 ? 14.406 -18.583 -49.821 1.00 49.03 707 TYR A C 1
ATOM 5411 O O . TYR A 1 707 ? 15.352 -18.372 -49.059 1.00 49.03 707 TYR A O 1
ATOM 5419 N N . TYR A 1 708 ? 13.386 -17.733 -49.935 1.00 48.78 708 TYR A N 1
ATOM 5420 C CA . TYR A 1 708 ? 13.128 -16.809 -48.839 1.00 48.78 708 TYR A CA 1
ATOM 5421 C C . TYR A 1 708 ? 12.559 -17.664 -47.716 1.00 48.78 708 TYR A C 1
ATOM 5423 O O . TYR A 1 708 ? 11.463 -18.196 -47.854 1.00 48.78 708 TYR A O 1
ATOM 5431 N N . ASN A 1 709 ? 13.295 -17.833 -46.617 1.00 45.62 709 ASN A N 1
ATOM 5432 C CA . ASN A 1 709 ? 12.691 -18.365 -45.402 1.00 45.62 709 ASN A CA 1
ATOM 5433 C C . ASN A 1 709 ? 11.700 -17.317 -44.867 1.00 45.62 709 ASN A C 1
ATOM 5435 O O . ASN A 1 709 ? 12.009 -16.613 -43.911 1.00 45.62 709 ASN A O 1
ATOM 5439 N N . LEU A 1 710 ? 10.547 -17.148 -45.520 1.00 46.72 710 LEU A N 1
ATOM 5440 C CA . LEU A 1 710 ? 9.472 -16.303 -45.026 1.00 46.72 710 LEU A CA 1
ATOM 5441 C C . LEU A 1 710 ? 8.839 -17.074 -43.863 1.00 46.72 710 LEU A C 1
ATOM 5443 O O . LEU A 1 710 ? 8.236 -18.130 -44.087 1.00 46.72 710 LEU A O 1
ATOM 5447 N N . PRO A 1 711 ? 8.996 -16.620 -42.605 1.00 44.72 711 PRO A N 1
ATOM 5448 C CA . PRO A 1 711 ? 8.336 -17.278 -41.494 1.00 44.72 711 PRO A CA 1
ATOM 5449 C C . PRO A 1 711 ? 6.825 -17.289 -41.743 1.00 44.72 711 PRO A C 1
ATOM 5451 O O . PRO A 1 711 ? 6.255 -16.335 -42.267 1.00 44.72 711 PRO A O 1
ATOM 5454 N N . VAL A 1 712 ? 6.169 -18.372 -41.319 1.00 48.22 712 VAL A N 1
ATOM 5455 C CA . VAL A 1 712 ? 4.723 -18.624 -41.504 1.00 48.22 712 VAL A CA 1
ATOM 5456 C C . VAL A 1 712 ? 3.840 -17.502 -40.919 1.00 48.22 712 VAL A C 1
ATOM 5458 O O . VAL A 1 712 ? 2.648 -17.414 -41.207 1.00 48.22 712 VAL A O 1
ATOM 5461 N N . THR A 1 713 ? 4.444 -16.621 -40.119 1.00 48.25 713 THR A N 1
ATOM 5462 C CA . THR A 1 713 ? 3.894 -15.377 -39.587 1.00 48.25 713 THR A CA 1
ATOM 5463 C C . THR A 1 713 ? 4.828 -14.208 -39.924 1.00 48.25 713 THR A C 1
ATOM 5465 O O . THR A 1 713 ? 5.758 -13.923 -39.168 1.00 48.25 713 THR A O 1
ATOM 5468 N N . LEU A 1 714 ? 4.576 -13.503 -41.032 1.00 46.66 714 LEU A N 1
ATOM 5469 C CA . LEU A 1 714 ? 5.199 -12.201 -41.300 1.00 46.66 714 LEU A CA 1
ATOM 5470 C C . LEU A 1 714 ? 4.499 -11.126 -40.454 1.00 46.66 714 LEU A C 1
ATOM 5472 O O . LEU A 1 714 ? 3.624 -10.406 -40.924 1.00 46.66 714 LEU A O 1
ATOM 5476 N N . SER A 1 715 ? 4.842 -11.079 -39.170 1.00 48.06 715 SER A N 1
ATOM 5477 C CA . SER A 1 715 ? 4.555 -9.939 -38.294 1.00 48.06 715 SER A CA 1
ATOM 5478 C C . SER A 1 715 ? 5.775 -9.021 -38.301 1.00 48.06 715 SER A C 1
ATOM 5480 O O . SER A 1 715 ? 6.900 -9.534 -38.249 1.00 48.06 715 SER A O 1
ATOM 5482 N N . ALA A 1 716 ? 5.601 -7.692 -38.283 1.00 43.06 716 ALA A N 1
ATOM 5483 C CA . ALA A 1 716 ? 6.743 -6.769 -38.192 1.00 43.06 716 ALA A CA 1
ATOM 5484 C C . ALA A 1 716 ? 7.598 -6.991 -36.919 1.00 43.06 716 ALA A C 1
ATOM 5486 O O . ALA A 1 716 ? 8.746 -6.557 -36.865 1.00 43.06 716 ALA A O 1
ATOM 5487 N N . SER A 1 717 ? 7.093 -7.744 -35.930 1.00 42.84 717 SER A N 1
ATOM 5488 C CA . SER A 1 717 ? 7.840 -8.177 -34.739 1.00 42.84 717 SER A CA 1
ATOM 5489 C C . SER A 1 717 ? 8.836 -9.329 -34.963 1.00 42.84 717 SER A C 1
ATOM 5491 O O . SER A 1 717 ? 9.616 -9.636 -34.066 1.00 42.84 717 SER A O 1
ATOM 5493 N N . SER A 1 718 ? 8.836 -9.982 -36.130 1.00 45.22 718 SER A N 1
ATOM 5494 C CA . SER A 1 718 ? 9.617 -11.209 -36.382 1.00 45.22 718 SER A CA 1
ATOM 5495 C C . SER A 1 718 ? 10.993 -10.993 -37.036 1.00 45.22 718 SER A C 1
ATOM 5497 O O . SER A 1 718 ? 11.665 -11.954 -37.404 1.00 45.22 718 SER A O 1
ATOM 5499 N N . GLY A 1 719 ? 11.456 -9.746 -37.178 1.00 48.41 719 GLY A N 1
ATOM 5500 C CA . GLY A 1 719 ? 12.819 -9.435 -37.642 1.00 48.41 719 GLY A CA 1
ATOM 5501 C C . GLY A 1 719 ? 13.072 -9.587 -39.153 1.00 48.41 719 GLY A C 1
ATOM 5502 O O . GLY A 1 719 ? 14.103 -9.104 -39.638 1.00 48.41 719 GLY A O 1
ATOM 5503 N N . TYR A 1 720 ? 12.131 -10.159 -39.910 1.00 51.56 720 TYR A N 1
ATOM 5504 C CA . TYR A 1 720 ? 12.075 -10.082 -41.374 1.00 51.56 720 TYR A CA 1
ATOM 5505 C C . TYR A 1 720 ? 11.366 -8.785 -41.767 1.00 51.56 720 TYR A C 1
ATOM 5507 O O . TYR A 1 720 ? 10.144 -8.701 -41.805 1.00 51.56 720 TYR A O 1
ATOM 5515 N N . GLY A 1 721 ? 12.146 -7.726 -41.963 1.00 57.72 721 GLY A N 1
ATOM 5516 C CA . GLY A 1 721 ? 11.615 -6.400 -42.252 1.00 57.72 721 GLY A CA 1
ATOM 5517 C C . GLY A 1 721 ? 11.170 -6.271 -43.702 1.00 57.72 721 GLY A C 1
ATOM 5518 O O . GLY A 1 721 ? 11.917 -5.661 -44.440 1.00 57.72 721 GLY A O 1
ATOM 5519 N N . CYS A 1 722 ? 10.017 -6.828 -44.097 1.00 68.19 722 CYS A N 1
ATOM 5520 C CA . CYS A 1 722 ? 9.265 -6.431 -45.305 1.00 68.19 722 CYS A CA 1
ATOM 5521 C C . CYS A 1 722 ? 8.047 -5.600 -44.927 1.00 68.19 722 CYS A C 1
ATOM 5523 O O . CYS A 1 722 ? 7.508 -5.742 -43.828 1.00 68.19 722 CYS A O 1
ATOM 5525 N N . VAL A 1 723 ? 7.577 -4.755 -45.845 1.00 66.69 723 VAL A N 1
ATOM 5526 C CA . VAL A 1 723 ? 6.390 -3.917 -45.631 1.00 66.69 723 VAL A CA 1
ATOM 5527 C C . VAL A 1 723 ? 5.137 -4.735 -45.908 1.00 66.69 723 VAL A C 1
ATOM 5529 O O . VAL A 1 723 ? 4.531 -4.619 -46.961 1.00 66.69 723 VAL A O 1
ATOM 5532 N N . VAL A 1 724 ? 4.761 -5.608 -44.982 1.00 66.56 724 VAL A N 1
ATOM 5533 C CA . VAL A 1 724 ? 3.569 -6.468 -45.132 1.00 66.56 724 VAL A CA 1
ATOM 5534 C C . VAL A 1 724 ? 2.557 -6.290 -43.996 1.00 66.56 724 VAL A C 1
ATOM 5536 O O . VAL A 1 724 ? 1.467 -6.849 -44.056 1.00 66.56 724 VAL A O 1
ATOM 5539 N N . ASP A 1 725 ? 2.913 -5.488 -42.984 1.00 68.44 725 ASP A N 1
ATOM 5540 C CA . ASP A 1 725 ? 2.022 -5.003 -41.926 1.00 68.44 725 ASP A CA 1
ATOM 5541 C C . ASP A 1 725 ? 2.457 -3.600 -41.451 1.00 68.44 725 ASP A C 1
ATOM 5543 O O . ASP A 1 725 ? 3.375 -3.448 -40.635 1.00 68.44 725 ASP A O 1
ATOM 5547 N N . SER A 1 726 ? 1.803 -2.555 -41.965 1.00 60.84 726 SER A N 1
ATOM 5548 C CA . SER A 1 726 ? 2.087 -1.168 -41.565 1.00 60.84 726 SER A CA 1
ATOM 5549 C C . SER A 1 726 ? 1.643 -0.849 -40.128 1.00 60.84 726 SER A C 1
ATOM 5551 O O . SER A 1 726 ? 2.257 0.003 -39.484 1.00 60.84 726 SER A O 1
ATOM 5553 N N . ASN A 1 727 ? 0.649 -1.557 -39.570 1.00 58.94 727 ASN A N 1
ATOM 5554 C CA . ASN A 1 727 ? 0.181 -1.330 -38.198 1.00 58.94 727 ASN A CA 1
ATOM 5555 C C . ASN A 1 727 ? 1.240 -1.759 -37.183 1.00 58.94 727 ASN A C 1
ATOM 5557 O O . ASN A 1 727 ? 1.484 -1.047 -36.212 1.00 58.94 727 ASN A O 1
ATOM 5561 N N . SER A 1 728 ? 1.917 -2.880 -37.428 1.00 57.25 728 SER A N 1
ATOM 5562 C CA . SER A 1 728 ? 3.041 -3.310 -36.592 1.00 57.25 728 SER A CA 1
ATOM 5563 C C . SER A 1 728 ? 4.273 -2.400 -36.754 1.00 57.25 728 SER A C 1
ATOM 5565 O O . SER A 1 728 ? 4.970 -2.146 -35.774 1.00 57.25 728 SER A O 1
ATOM 5567 N N . TYR A 1 729 ? 4.512 -1.826 -37.943 1.00 58.00 729 TYR A N 1
ATOM 5568 C CA . TYR A 1 729 ? 5.541 -0.788 -38.147 1.00 58.00 729 TYR A CA 1
ATOM 5569 C C . TYR A 1 729 ? 5.234 0.508 -37.364 1.00 58.00 729 TYR A C 1
ATOM 5571 O O . TYR A 1 729 ? 6.141 1.107 -36.784 1.00 58.00 729 TYR A O 1
ATOM 5579 N N . CYS A 1 730 ? 3.962 0.913 -37.291 1.00 59.41 730 CYS A N 1
ATOM 5580 C CA . CYS A 1 730 ? 3.504 2.109 -36.570 1.00 59.41 730 CYS A CA 1
ATOM 5581 C C . CYS A 1 730 ? 3.236 1.894 -35.075 1.00 59.41 730 CYS A C 1
ATOM 5583 O O . CYS A 1 730 ? 3.180 2.856 -34.321 1.00 59.41 730 CYS A O 1
ATOM 5585 N N . ALA A 1 731 ? 3.076 0.653 -34.618 1.00 55.84 731 ALA A N 1
ATOM 5586 C CA . ALA A 1 731 ? 3.019 0.327 -33.193 1.00 55.84 731 ALA A CA 1
ATOM 5587 C C . ALA A 1 731 ? 4.416 0.341 -32.544 1.00 55.84 731 ALA A C 1
ATOM 5589 O O . ALA A 1 731 ? 4.537 0.605 -31.351 1.00 55.84 731 ALA A O 1
ATOM 5590 N N . LEU A 1 732 ? 5.465 0.073 -33.332 1.00 53.59 732 LEU A N 1
ATOM 5591 C CA . LEU A 1 732 ? 6.867 0.073 -32.896 1.00 53.59 732 LEU A CA 1
ATOM 5592 C C . LEU A 1 732 ? 7.560 1.441 -33.050 1.00 53.59 732 LEU A C 1
ATOM 5594 O O . LEU A 1 732 ? 8.659 1.619 -32.535 1.00 53.59 732 LEU A O 1
ATOM 5598 N N . ASN A 1 733 ? 6.927 2.407 -33.725 1.00 48.44 733 ASN A N 1
ATOM 5599 C CA . ASN A 1 733 ? 7.427 3.771 -33.914 1.00 48.44 733 ASN A CA 1
ATOM 5600 C C . ASN A 1 733 ? 6.312 4.767 -33.552 1.00 48.44 733 ASN A C 1
ATOM 5602 O O . ASN A 1 733 ? 5.235 4.683 -34.124 1.00 48.44 733 ASN A O 1
ATOM 5606 N N . SER A 1 734 ? 6.554 5.688 -32.609 1.00 41.09 734 SER A N 1
ATOM 5607 C CA . SER A 1 734 ? 5.561 6.592 -31.986 1.00 41.09 734 SER A CA 1
ATOM 5608 C C . SER A 1 734 ? 4.444 7.131 -32.910 1.00 41.09 734 SER A C 1
ATOM 5610 O O . SER A 1 734 ? 4.704 7.425 -34.080 1.00 41.09 734 SER A O 1
ATOM 5612 N N . PRO A 1 735 ? 3.220 7.396 -32.399 1.00 40.16 735 PRO A N 1
ATOM 5613 C CA . PRO A 1 735 ? 2.140 7.992 -33.190 1.00 40.16 735 PRO A CA 1
ATOM 5614 C C . PRO A 1 735 ? 2.581 9.354 -33.756 1.00 40.16 735 PRO A C 1
ATOM 5616 O O . PRO A 1 735 ? 2.696 10.332 -33.020 1.00 40.16 735 PRO A O 1
ATOM 5619 N N . GLY A 1 736 ? 2.882 9.400 -35.059 1.00 52.22 736 GLY A N 1
ATOM 5620 C CA . GLY A 1 736 ? 3.450 10.570 -35.749 1.00 52.22 736 GLY A CA 1
ATOM 5621 C C . GLY A 1 736 ? 4.810 10.355 -36.438 1.00 52.22 736 GLY A C 1
ATOM 5622 O O . GLY A 1 736 ? 5.314 11.287 -37.059 1.00 52.22 736 GLY A O 1
ATOM 5623 N N . ALA A 1 737 ? 5.394 9.153 -36.378 1.00 42.53 737 ALA A N 1
ATOM 5624 C CA . ALA A 1 737 ? 6.800 8.879 -36.709 1.00 42.53 737 ALA A CA 1
ATOM 5625 C C . ALA A 1 737 ? 7.199 8.749 -38.202 1.00 42.53 737 ALA A C 1
ATOM 5627 O O . ALA A 1 737 ? 8.304 8.294 -38.486 1.00 42.53 737 ALA A O 1
ATOM 5628 N N . GLY A 1 738 ? 6.376 9.153 -39.176 1.00 56.50 738 GLY A N 1
ATOM 5629 C CA . GLY A 1 738 ? 6.833 9.230 -40.573 1.00 56.50 738 GLY A CA 1
ATOM 5630 C C . GLY A 1 738 ? 5.800 8.884 -41.639 1.00 56.50 738 GLY A C 1
ATOM 5631 O O . GLY A 1 738 ? 4.636 8.618 -41.347 1.00 56.50 738 GLY A O 1
ATOM 5632 N N . TYR A 1 739 ? 6.264 8.909 -42.894 1.00 56.41 739 TYR A N 1
ATOM 5633 C CA . TYR A 1 739 ? 5.470 8.731 -44.115 1.00 56.41 739 TYR A CA 1
ATOM 5634 C C . TYR A 1 739 ? 4.568 7.482 -44.041 1.00 56.41 739 TYR A C 1
ATOM 5636 O O . TYR A 1 739 ? 3.358 7.614 -44.162 1.00 56.41 739 TYR A O 1
ATOM 5644 N N . ALA A 1 740 ? 5.092 6.310 -43.674 1.00 58.72 740 ALA A N 1
ATOM 5645 C CA . ALA A 1 740 ? 4.309 5.069 -43.642 1.00 58.72 740 ALA A CA 1
ATOM 5646 C C . ALA A 1 740 ? 3.097 5.069 -42.693 1.00 58.72 740 ALA A C 1
ATOM 5648 O O . ALA A 1 740 ? 2.068 4.485 -43.023 1.00 58.72 740 ALA A O 1
ATOM 5649 N N . CYS A 1 741 ? 3.162 5.775 -41.559 1.00 60.66 741 CYS A N 1
ATOM 5650 C CA . CYS A 1 741 ? 2.050 5.836 -40.599 1.00 60.66 741 CYS A CA 1
ATOM 5651 C C . CYS A 1 741 ? 0.934 6.804 -40.996 1.00 60.66 741 CYS A C 1
ATOM 5653 O O . CYS A 1 741 ? -0.135 6.793 -40.391 1.00 60.66 741 CYS A O 1
ATOM 5655 N N . GLN A 1 742 ? 1.172 7.637 -42.010 1.00 59.47 742 GLN A N 1
ATOM 5656 C CA . GLN A 1 742 ? 0.180 8.563 -42.562 1.00 59.47 742 GLN A CA 1
ATOM 5657 C C . GLN A 1 742 ? -0.457 8.027 -43.851 1.00 59.47 742 GLN A C 1
ATOM 5659 O O . GLN A 1 742 ? -1.567 8.427 -44.199 1.00 59.47 742 GLN A O 1
ATOM 5664 N N . THR A 1 743 ? 0.245 7.150 -44.571 1.00 62.06 743 THR A N 1
ATOM 5665 C CA . THR A 1 743 ? -0.083 6.750 -45.948 1.00 62.06 743 THR A CA 1
ATOM 5666 C C . THR A 1 743 ? -0.422 5.266 -46.095 1.00 62.06 743 THR A C 1
ATOM 5668 O O . THR A 1 743 ? -1.055 4.885 -47.078 1.00 62.06 743 THR A O 1
ATOM 5671 N N . GLY A 1 744 ? 0.004 4.430 -45.141 1.00 66.62 744 GLY A N 1
ATOM 5672 C CA . GLY A 1 744 ? -0.011 2.970 -45.239 1.00 66.62 744 GLY A CA 1
ATOM 5673 C C . GLY A 1 744 ? 1.178 2.390 -46.017 1.00 66.62 744 GLY A C 1
ATOM 5674 O O . GLY A 1 744 ? 1.500 1.227 -45.818 1.00 66.62 744 GLY A O 1
ATOM 5675 N N . VAL A 1 745 ? 1.885 3.186 -46.830 1.00 74.38 745 VAL A N 1
ATOM 5676 C CA . VAL A 1 745 ? 2.992 2.750 -47.707 1.00 74.38 745 VAL A CA 1
ATOM 5677 C C . VAL A 1 745 ? 4.327 3.366 -47.289 1.00 74.38 745 VAL A C 1
ATOM 5679 O O . VAL A 1 745 ? 4.396 4.523 -46.875 1.00 74.38 745 VAL A O 1
ATOM 5682 N N . ASN A 1 746 ? 5.418 2.624 -47.423 1.00 77.88 746 ASN A N 1
ATOM 5683 C CA . ASN A 1 746 ? 6.767 3.127 -47.177 1.00 77.88 746 ASN A CA 1
ATOM 5684 C C . ASN A 1 746 ? 7.338 3.850 -48.403 1.00 77.88 746 ASN A C 1
ATOM 5686 O O . ASN A 1 746 ? 6.803 3.768 -49.509 1.00 77.88 746 ASN A O 1
ATOM 5690 N N . LYS A 1 747 ? 8.423 4.599 -48.188 1.00 82.06 747 LYS A N 1
ATOM 5691 C CA . LYS A 1 747 ? 9.178 5.195 -49.290 1.00 82.06 747 LYS A CA 1
ATOM 5692 C C . LYS A 1 747 ? 9.964 4.105 -50.017 1.00 82.06 747 LYS A C 1
ATOM 5694 O O . LYS A 1 747 ? 10.424 3.158 -49.388 1.00 82.06 747 LYS A O 1
ATOM 5699 N N . THR A 1 748 ? 10.154 4.275 -51.317 1.00 83.94 748 THR A N 1
ATOM 5700 C CA . THR A 1 748 ? 10.903 3.344 -52.168 1.00 83.94 748 THR A CA 1
ATOM 5701 C C . THR A 1 748 ? 12.244 2.944 -51.544 1.00 83.94 748 THR A C 1
ATOM 5703 O O . THR A 1 748 ? 13.024 3.797 -51.112 1.00 83.94 748 THR A O 1
ATOM 5706 N N . GLY A 1 749 ? 12.532 1.649 -51.456 1.00 77.00 749 GLY A N 1
ATOM 5707 C CA . GLY A 1 749 ? 13.799 1.126 -50.949 1.00 77.00 749 GLY A CA 1
ATOM 5708 C C . GLY A 1 749 ? 14.093 1.384 -49.468 1.00 77.00 749 GLY A C 1
ATOM 5709 O O . GLY A 1 749 ? 15.158 0.982 -49.000 1.00 77.00 749 GLY A O 1
ATOM 5710 N N . SER A 1 750 ? 13.196 2.017 -48.694 1.00 75.50 750 SER A N 1
ATOM 5711 C CA . SER A 1 750 ? 13.461 2.367 -47.286 1.00 75.50 750 SER A CA 1
ATOM 5712 C C . SER A 1 750 ? 13.597 1.150 -46.368 1.00 75.50 750 SER A C 1
ATOM 5714 O O . SER A 1 750 ? 13.959 1.285 -45.200 1.00 75.50 750 SER A O 1
ATOM 5716 N N . ILE A 1 751 ? 13.298 -0.039 -46.886 1.00 71.81 751 ILE A N 1
ATOM 5717 C CA . ILE A 1 751 ? 13.315 -1.302 -46.174 1.00 71.81 751 ILE A CA 1
ATOM 5718 C C . ILE A 1 751 ? 14.297 -2.256 -46.869 1.00 71.81 751 ILE A C 1
ATOM 5720 O O . ILE A 1 751 ? 14.046 -2.807 -47.933 1.00 71.81 751 ILE A O 1
ATOM 5724 N N . THR A 1 752 ? 15.462 -2.455 -46.252 1.00 67.00 752 THR A N 1
ATOM 5725 C CA . THR A 1 752 ? 16.637 -3.077 -46.894 1.00 67.00 752 THR A CA 1
ATOM 5726 C C . THR A 1 752 ? 16.652 -4.605 -46.890 1.00 67.00 752 THR A C 1
ATOM 5728 O O . THR A 1 752 ? 17.605 -5.206 -47.379 1.00 67.00 752 THR A O 1
ATOM 5731 N N . LYS A 1 753 ? 15.626 -5.258 -46.328 1.00 68.44 753 LYS A N 1
ATOM 5732 C CA . LYS A 1 753 ? 15.595 -6.721 -46.157 1.00 68.44 753 LYS A CA 1
ATOM 5733 C C . LYS A 1 753 ? 14.791 -7.461 -47.233 1.00 68.44 753 LYS A C 1
ATOM 5735 O O . LYS A 1 753 ? 14.831 -8.687 -47.252 1.00 68.44 753 LYS A O 1
ATOM 5740 N N . CYS A 1 754 ? 14.088 -6.748 -48.117 1.00 74.06 754 CYS A N 1
ATOM 5741 C CA . CYS A 1 754 ? 13.163 -7.332 -49.106 1.00 74.06 754 CYS A CA 1
ATOM 5742 C C . CYS A 1 754 ? 13.644 -7.012 -50.506 1.00 74.06 754 CYS A C 1
ATOM 5744 O O . CYS A 1 754 ? 13.000 -6.314 -51.282 1.00 74.06 754 CYS A O 1
ATOM 5746 N N . VAL A 1 755 ? 14.854 -7.497 -50.756 1.00 79.00 755 VAL A N 1
ATOM 5747 C CA . VAL A 1 755 ? 15.627 -7.240 -51.959 1.00 79.00 755 VAL A CA 1
ATOM 5748 C C . VAL A 1 755 ? 15.845 -8.574 -52.670 1.00 79.00 755 VAL A C 1
ATOM 5750 O O . VAL A 1 755 ? 16.121 -9.588 -52.016 1.00 79.00 755 VAL A O 1
ATOM 5753 N N . SER A 1 756 ? 15.684 -8.598 -53.993 1.00 79.88 756 SER A N 1
ATOM 5754 C CA . SER A 1 756 ? 16.019 -9.761 -54.817 1.00 79.88 756 SER A CA 1
ATOM 5755 C C . SER A 1 756 ? 17.519 -10.063 -54.768 1.00 79.88 756 SER A C 1
ATOM 5757 O O . SER A 1 756 ? 18.324 -9.214 -54.379 1.00 79.88 756 SER A O 1
ATOM 5759 N N . ALA A 1 757 ? 17.917 -11.268 -55.185 1.00 72.81 757 ALA A N 1
ATOM 5760 C CA . ALA A 1 757 ? 19.330 -11.651 -55.257 1.00 72.81 757 ALA A CA 1
ATOM 5761 C C . ALA A 1 757 ? 20.143 -10.718 -56.173 1.00 72.81 757 ALA A C 1
ATOM 5763 O O . ALA A 1 757 ? 21.331 -10.496 -55.950 1.00 72.81 757 ALA A O 1
ATOM 5764 N N . GLU A 1 758 ? 19.489 -10.154 -57.184 1.00 78.88 758 GLU A N 1
ATOM 5765 C CA . GLU A 1 758 ? 20.064 -9.214 -58.135 1.00 78.88 758 GLU A CA 1
ATOM 5766 C C . GLU A 1 758 ? 20.030 -7.756 -57.639 1.00 78.88 758 GLU A C 1
ATOM 5768 O O . GLU A 1 758 ? 20.654 -6.895 -58.252 1.00 78.88 758 GLU A O 1
ATOM 5773 N N . GLY A 1 759 ? 19.373 -7.462 -56.510 1.00 83.00 759 GLY A N 1
ATOM 5774 C CA . GLY A 1 759 ? 19.381 -6.129 -55.899 1.00 83.00 759 GLY A CA 1
ATOM 5775 C C . GLY A 1 759 ? 18.123 -5.289 -56.137 1.00 83.00 759 GLY A C 1
ATOM 5776 O O . GLY A 1 759 ? 18.192 -4.066 -56.003 1.00 83.00 759 GLY A O 1
ATOM 5777 N N . VAL A 1 760 ? 16.993 -5.910 -56.492 1.00 89.12 760 VAL A N 1
ATOM 5778 C CA . VAL A 1 760 ? 15.706 -5.233 -56.735 1.00 89.12 760 VAL A CA 1
ATOM 5779 C C . VAL A 1 760 ? 14.906 -5.138 -55.438 1.00 89.12 760 VAL A C 1
ATOM 5781 O O . VAL A 1 760 ? 14.610 -6.159 -54.824 1.00 89.12 760 VAL A O 1
ATOM 5784 N N . TYR A 1 761 ? 14.559 -3.929 -55.009 1.00 87.62 761 TYR A N 1
ATOM 5785 C CA . TYR A 1 761 ? 13.898 -3.668 -53.731 1.00 87.62 761 TYR A CA 1
ATOM 5786 C C . TYR A 1 761 ? 12.380 -3.816 -53.823 1.00 87.62 761 TYR A C 1
ATOM 5788 O O . TYR A 1 761 ? 11.778 -3.663 -54.891 1.00 87.62 761 TYR A O 1
ATOM 5796 N N . ASP A 1 762 ? 11.782 -4.075 -52.662 1.00 85.25 762 ASP A N 1
ATOM 5797 C CA . ASP A 1 762 ? 10.341 -4.087 -52.423 1.00 85.25 762 ASP A CA 1
ATOM 5798 C C . ASP A 1 762 ? 9.586 -5.097 -53.306 1.00 85.25 762 ASP A C 1
ATOM 5800 O O . ASP A 1 762 ? 8.406 -4.949 -53.575 1.00 85.25 762 ASP A O 1
ATOM 5804 N N . MET A 1 763 ? 10.240 -6.197 -53.705 1.00 85.50 763 MET A N 1
ATOM 5805 C CA . MET A 1 763 ? 9.601 -7.289 -54.469 1.00 85.50 763 MET A CA 1
ATOM 5806 C C . MET A 1 763 ? 8.563 -8.082 -53.647 1.00 85.50 763 MET A C 1
ATOM 5808 O O . MET A 1 763 ? 8.017 -9.089 -54.098 1.00 85.50 763 MET A O 1
ATOM 5812 N N . THR A 1 764 ? 8.334 -7.698 -52.390 1.00 82.69 764 THR A N 1
ATOM 5813 C CA . THR A 1 764 ? 7.363 -8.305 -51.478 1.00 82.69 764 THR A CA 1
ATOM 5814 C C . THR A 1 764 ? 6.809 -7.239 -50.540 1.00 82.69 764 THR A C 1
ATOM 5816 O O . THR A 1 764 ? 7.546 -6.672 -49.727 1.00 82.69 764 THR A O 1
ATOM 5819 N N . GLY A 1 765 ? 5.494 -7.035 -50.599 1.00 82.19 765 GLY A N 1
ATOM 5820 C CA . GLY A 1 765 ? 4.809 -6.020 -49.807 1.00 82.19 765 GLY A CA 1
ATOM 5821 C C . GLY A 1 765 ? 4.944 -4.609 -50.384 1.00 82.19 765 GLY A C 1
ATOM 5822 O O . GLY A 1 765 ? 5.152 -4.432 -51.570 1.00 82.19 765 GLY A O 1
ATOM 5823 N N . ASN A 1 766 ? 4.790 -3.611 -49.520 1.00 84.69 766 ASN A N 1
ATOM 5824 C CA . ASN A 1 766 ? 4.640 -2.189 -49.818 1.00 84.69 766 ASN A CA 1
ATOM 5825 C C . ASN A 1 766 ? 3.392 -1.882 -50.656 1.00 84.69 766 ASN A C 1
ATOM 5827 O O . ASN A 1 766 ? 2.377 -1.499 -50.070 1.00 84.69 766 ASN A O 1
ATOM 5831 N N . ILE A 1 767 ? 3.406 -2.104 -51.969 1.00 89.75 767 ILE A N 1
ATOM 5832 C CA . ILE A 1 767 ? 2.246 -1.929 -52.855 1.00 89.75 767 ILE A CA 1
ATOM 5833 C C . ILE A 1 767 ? 2.118 -3.070 -53.865 1.00 89.75 767 ILE A C 1
ATOM 5835 O O . ILE A 1 767 ? 3.092 -3.686 -54.275 1.00 89.75 767 ILE A O 1
ATOM 5839 N N . TRP A 1 768 ? 0.893 -3.296 -54.340 1.00 93.00 768 TRP A N 1
ATOM 5840 C CA . TRP A 1 768 ? 0.679 -4.140 -55.508 1.00 93.00 768 TRP A CA 1
ATOM 5841 C C . TRP A 1 768 ? 1.259 -3.486 -56.754 1.00 93.00 768 TRP A C 1
ATOM 5843 O O . TRP A 1 768 ? 1.068 -2.289 -56.972 1.00 93.00 768 TRP A O 1
ATOM 5853 N N . GLU A 1 769 ? 1.839 -4.287 -57.637 1.00 95.50 769 GLU A N 1
ATOM 5854 C CA . GLU A 1 769 ? 2.421 -3.771 -58.870 1.00 95.50 769 GLU A CA 1
ATOM 5855 C C . GLU A 1 769 ? 1.698 -4.259 -60.115 1.00 95.50 769 GLU A C 1
ATOM 5857 O O . GLU A 1 769 ? 1.493 -5.462 -60.298 1.00 95.50 769 GLU A O 1
ATOM 5862 N N . TRP A 1 770 ? 1.333 -3.318 -60.989 1.00 96.94 770 TRP A N 1
ATOM 5863 C CA . TRP A 1 770 ? 0.863 -3.630 -62.331 1.00 96.94 770 TRP A CA 1
ATOM 5864 C C . TRP A 1 770 ? 1.955 -4.315 -63.143 1.00 96.94 770 TRP A C 1
ATOM 5866 O O . TRP A 1 770 ? 3.063 -3.801 -63.266 1.00 96.94 770 TRP A O 1
ATOM 5876 N N . THR A 1 771 ? 1.581 -5.416 -63.782 1.00 95.19 771 THR A N 1
ATOM 5877 C CA . THR A 1 771 ? 2.322 -5.999 -64.907 1.00 95.19 771 THR A CA 1
ATOM 5878 C C . THR A 1 771 ? 1.575 -5.713 -66.210 1.00 95.19 771 THR A C 1
ATOM 5880 O O . THR A 1 771 ? 0.450 -5.191 -66.199 1.00 95.19 771 THR A O 1
ATOM 5883 N N . ASN A 1 772 ? 2.195 -5.988 -67.353 1.00 94.44 772 ASN A N 1
ATOM 5884 C CA . ASN A 1 772 ? 1.675 -5.584 -68.658 1.00 94.44 772 ASN A CA 1
ATOM 5885 C C . ASN A 1 772 ? 0.443 -6.393 -69.119 1.00 94.44 772 ASN A C 1
ATOM 5887 O O . ASN A 1 772 ? -0.351 -5.932 -69.948 1.00 94.44 772 ASN A O 1
ATOM 5891 N N . GLU A 1 773 ? 0.250 -7.587 -68.574 1.00 90.25 773 GLU A N 1
ATOM 5892 C CA . GLU A 1 773 ? -0.689 -8.588 -69.058 1.00 90.25 773 GLU A CA 1
ATOM 5893 C C . GLU A 1 773 ? -2.121 -8.353 -68.577 1.00 90.25 773 GLU A C 1
ATOM 5895 O O . GLU A 1 773 ? -2.402 -7.789 -67.515 1.00 90.25 773 GLU A O 1
ATOM 5900 N N . THR A 1 774 ? -3.065 -8.877 -69.360 1.00 89.56 774 THR A N 1
ATOM 5901 C CA . THR A 1 774 ? -4.416 -9.158 -68.880 1.00 89.56 774 THR A CA 1
ATOM 5902 C C . THR A 1 774 ? -4.742 -10.625 -69.112 1.00 89.56 774 THR A C 1
ATOM 5904 O O . THR A 1 774 ? -4.357 -11.208 -70.124 1.00 89.56 774 THR A O 1
ATOM 5907 N N . VAL A 1 775 ? -5.459 -11.236 -68.176 1.00 85.06 775 VAL A N 1
ATOM 5908 C CA . VAL A 1 775 ? -5.903 -12.621 -68.285 1.00 85.06 775 VAL A CA 1
ATOM 5909 C C . VAL A 1 775 ? -7.252 -12.685 -69.000 1.00 85.06 775 VAL A C 1
ATOM 5911 O O . VAL A 1 775 ? -8.151 -11.869 -68.782 1.00 85.06 775 VAL A O 1
ATOM 5914 N N . GLY A 1 776 ? -7.381 -13.655 -69.905 1.00 76.94 776 GLY A N 1
ATOM 5915 C CA . GLY A 1 776 ? -8.626 -13.955 -70.619 1.00 76.94 776 GLY A CA 1
ATOM 5916 C C . GLY A 1 776 ? -9.492 -14.993 -69.901 1.00 76.94 776 GLY A C 1
ATOM 5917 O O . GLY A 1 776 ? -10.716 -14.989 -70.009 1.00 76.94 776 GLY A O 1
ATOM 5918 N N . TYR A 1 777 ? -8.850 -15.894 -69.163 1.00 78.62 777 TYR A N 1
ATOM 5919 C CA . TYR A 1 777 ? -9.476 -17.039 -68.519 1.00 78.62 777 TYR A CA 1
ATOM 5920 C C . TYR A 1 777 ? -8.633 -17.466 -67.319 1.00 78.62 777 TYR A C 1
ATOM 5922 O O . TYR A 1 777 ? -7.417 -17.596 -67.441 1.00 78.62 777 TYR A O 1
ATOM 5930 N N . THR A 1 778 ? -9.275 -17.704 -66.177 1.00 72.56 778 THR A N 1
ATOM 5931 C CA . THR A 1 778 ? -8.623 -18.238 -64.979 1.00 72.56 778 THR A CA 1
ATOM 5932 C C . THR A 1 778 ? -9.182 -19.625 -64.693 1.00 72.56 778 THR A C 1
ATOM 5934 O O . THR A 1 778 ? -10.374 -19.796 -64.417 1.00 72.56 778 THR A O 1
ATOM 5937 N N . ASN A 1 779 ? -8.316 -20.637 -64.768 1.00 72.50 779 ASN A N 1
ATOM 5938 C CA . ASN A 1 779 ? -8.681 -21.990 -64.370 1.00 72.50 779 ASN A CA 1
ATOM 5939 C C . ASN A 1 779 ? -8.498 -22.121 -62.853 1.00 72.50 779 ASN A C 1
ATOM 5941 O O . ASN A 1 779 ? -7.374 -21.926 -62.384 1.00 72.50 779 ASN A O 1
ATOM 5945 N N . PRO A 1 780 ? -9.552 -22.415 -62.074 1.00 66.94 780 PRO A N 1
ATOM 5946 C CA . PRO A 1 780 ? -9.396 -22.528 -60.640 1.00 66.94 780 PRO A CA 1
ATOM 5947 C C . PRO A 1 780 ? -8.508 -23.699 -60.225 1.00 66.94 780 PRO A C 1
ATOM 5949 O O . PRO A 1 780 ? -8.365 -24.687 -60.946 1.00 66.94 780 PRO A O 1
ATOM 5952 N N . CYS A 1 781 ? -7.942 -23.589 -59.024 1.00 71.75 781 CYS A N 1
ATOM 5953 C CA . CYS A 1 781 ? -7.143 -24.642 -58.411 1.00 71.75 781 CYS A CA 1
ATOM 5954 C C . CYS A 1 781 ? -7.880 -25.995 -58.376 1.00 71.75 781 CYS A C 1
ATOM 5956 O O . CYS A 1 781 ? -9.117 -26.011 -58.290 1.00 71.75 781 CYS A O 1
ATOM 5958 N N . PRO A 1 782 ? -7.159 -27.135 -58.344 1.00 70.50 782 PRO A N 1
ATOM 5959 C CA . PRO A 1 782 ? -7.772 -28.447 -58.142 1.00 70.50 782 PRO A CA 1
ATOM 5960 C C . PRO A 1 782 ? -8.705 -28.438 -56.920 1.00 70.50 782 PRO A C 1
ATOM 5962 O O . PRO A 1 782 ? -8.260 -28.171 -55.815 1.00 70.50 782 PRO A O 1
ATOM 5965 N N . GLY A 1 783 ? -10.005 -28.694 -57.105 1.00 68.81 783 GLY A N 1
ATOM 5966 C CA . GLY A 1 783 ? -11.000 -28.646 -56.019 1.00 68.81 783 GLY A CA 1
ATOM 5967 C C . GLY A 1 783 ? -11.806 -27.342 -55.896 1.00 68.81 783 GLY A C 1
ATOM 5968 O O . GLY A 1 783 ? -12.660 -27.254 -55.019 1.00 68.81 783 GLY A O 1
ATOM 5969 N N . GLY A 1 784 ? -11.602 -26.356 -56.779 1.00 71.06 784 GLY A N 1
ATOM 5970 C CA . GLY A 1 784 ? -12.460 -25.164 -56.873 1.00 71.06 784 GLY A CA 1
ATOM 5971 C C . GLY A 1 784 ? -12.161 -24.052 -55.860 1.00 71.06 784 GLY A C 1
ATOM 5972 O O . GLY A 1 784 ? -13.025 -23.215 -55.611 1.00 71.06 784 GLY A O 1
ATOM 5973 N N . ALA A 1 785 ? -10.962 -24.032 -55.270 1.00 73.12 785 ALA A N 1
ATOM 5974 C CA . ALA A 1 785 ? -10.552 -22.985 -54.333 1.00 73.12 785 ALA A CA 1
ATOM 5975 C C . ALA A 1 785 ? -10.374 -21.614 -55.013 1.00 73.12 785 ALA A C 1
ATOM 5977 O O . ALA A 1 785 ? -10.026 -21.534 -56.190 1.00 73.12 785 ALA A O 1
ATOM 5978 N N . THR A 1 786 ? -10.567 -20.540 -54.242 1.00 74.44 786 THR A N 1
ATOM 5979 C CA . THR A 1 786 ? -10.431 -19.130 -54.667 1.00 74.44 786 THR A CA 1
ATOM 5980 C C . THR A 1 786 ? -8.989 -18.609 -54.644 1.00 74.44 786 THR A C 1
ATOM 5982 O O . THR A 1 786 ? -8.733 -17.454 -54.985 1.00 74.44 786 THR A O 1
ATOM 5985 N N . SER A 1 787 ? -8.042 -19.444 -54.224 1.00 79.44 787 SER A N 1
ATOM 5986 C CA . SER A 1 787 ? -6.611 -19.167 -54.264 1.00 79.44 787 SER A CA 1
ATOM 5987 C C . SER A 1 787 ? -5.812 -20.458 -54.451 1.00 79.44 787 SER A C 1
ATOM 5989 O O . SER A 1 787 ? -6.248 -21.543 -54.050 1.00 79.44 787 SER A O 1
ATOM 5991 N N . CYS A 1 788 ? -4.646 -20.334 -55.082 1.00 76.44 788 CYS A N 1
ATOM 5992 C CA . CYS A 1 788 ? -3.682 -21.413 -55.272 1.00 76.44 788 CYS A CA 1
ATOM 5993 C C . CYS A 1 788 ? -2.347 -21.091 -54.611 1.00 76.44 788 CYS A C 1
ATOM 5995 O O . CYS A 1 788 ? -1.884 -19.957 -54.703 1.00 76.44 788 CYS A O 1
ATOM 5997 N N . TYR A 1 789 ? -1.689 -22.118 -54.075 1.00 75.50 789 TYR A N 1
ATOM 5998 C CA . TYR A 1 789 ? -0.325 -22.035 -53.550 1.00 75.50 789 TYR A CA 1
ATOM 5999 C C . TYR A 1 789 ? 0.624 -22.843 -54.431 1.00 75.50 789 TYR A C 1
ATOM 6001 O O . TYR A 1 789 ? 0.295 -23.971 -54.819 1.00 75.50 789 TYR A O 1
ATOM 6009 N N . TRP A 1 790 ? 1.798 -22.290 -54.729 1.00 68.25 790 TRP A N 1
ATOM 6010 C CA . TRP A 1 790 ? 2.860 -23.001 -55.434 1.00 68.25 790 TRP A CA 1
ATOM 6011 C C . TRP A 1 790 ? 3.681 -23.827 -54.440 1.00 68.25 790 TRP A C 1
ATOM 6013 O O . TRP A 1 790 ? 4.281 -23.283 -53.520 1.00 68.25 790 TRP A O 1
ATOM 6023 N N . ASN A 1 791 ? 3.731 -25.149 -54.612 1.00 64.12 791 ASN A N 1
ATOM 6024 C CA . ASN A 1 791 ? 4.487 -26.028 -53.708 1.00 64.12 791 ASN A CA 1
ATOM 6025 C C . ASN A 1 791 ? 5.911 -26.357 -54.207 1.00 64.12 791 ASN A C 1
ATOM 6027 O O . ASN A 1 791 ? 6.531 -27.300 -53.717 1.00 64.12 791 ASN A O 1
ATOM 6031 N N . GLY A 1 792 ? 6.403 -25.643 -55.224 1.00 61.44 792 GLY A N 1
ATOM 6032 C CA . GLY A 1 792 ? 7.675 -25.927 -55.897 1.00 61.44 792 GLY A CA 1
ATOM 6033 C C . GLY A 1 792 ? 7.548 -26.746 -57.188 1.00 61.44 792 GLY A C 1
ATOM 6034 O O . GLY A 1 792 ? 8.479 -26.743 -57.987 1.00 61.44 792 GLY A O 1
ATOM 6035 N N . THR A 1 793 ? 6.418 -27.424 -57.426 1.00 65.94 793 THR A N 1
ATOM 6036 C CA . THR A 1 793 ? 6.195 -28.229 -58.651 1.00 65.94 793 THR A CA 1
ATOM 6037 C C . THR A 1 793 ? 4.793 -28.111 -59.251 1.00 65.94 793 THR A C 1
ATOM 6039 O O . THR A 1 793 ? 4.659 -28.180 -60.471 1.00 65.94 793 THR A O 1
ATOM 6042 N N . ILE A 1 794 ? 3.750 -27.944 -58.433 1.00 69.38 794 ILE A N 1
ATOM 6043 C CA . ILE A 1 794 ? 2.353 -27.805 -58.866 1.00 69.38 794 ILE A CA 1
ATOM 6044 C C . ILE A 1 794 ? 1.604 -26.777 -58.004 1.00 69.38 794 ILE A C 1
ATOM 6046 O O . ILE A 1 794 ? 1.964 -26.516 -56.854 1.00 69.38 794 ILE A O 1
ATOM 6050 N N . PHE A 1 795 ? 0.509 -26.229 -58.538 1.00 73.44 795 PHE A N 1
ATOM 6051 C CA . PHE A 1 795 ? -0.444 -25.440 -57.755 1.00 73.44 795 PHE A CA 1
ATOM 6052 C C . PHE A 1 795 ? -1.376 -26.352 -56.943 1.00 73.44 795 PHE A C 1
ATOM 6054 O O . PHE A 1 795 ? -1.934 -27.313 -57.479 1.00 73.44 795 PHE A O 1
ATOM 6061 N N . THR A 1 796 ? -1.558 -26.055 -55.652 1.00 69.38 796 THR A N 1
ATOM 6062 C CA . THR A 1 796 ? -2.346 -26.885 -54.717 1.00 69.38 796 THR A CA 1
ATOM 6063 C C . THR A 1 796 ? -3.293 -26.062 -53.837 1.00 69.38 796 THR A C 1
ATOM 6065 O O . THR A 1 796 ? -3.105 -24.856 -53.664 1.00 69.38 796 THR A O 1
ATOM 6068 N N . THR A 1 797 ? -4.313 -26.719 -53.268 1.00 71.19 797 THR A N 1
ATOM 6069 C CA . THR A 1 797 ? -5.283 -26.121 -52.334 1.00 71.19 797 THR A CA 1
ATOM 6070 C C . THR A 1 797 ? -4.965 -26.459 -50.880 1.00 71.19 797 THR A C 1
ATOM 6072 O O . THR A 1 797 ? -4.859 -27.634 -50.537 1.00 71.19 797 THR A O 1
ATOM 6075 N N . SER A 1 798 ? -4.849 -25.426 -50.037 1.00 61.56 798 SER A N 1
ATOM 6076 C CA . SER A 1 798 ? -5.008 -25.433 -48.567 1.00 61.56 798 SER A CA 1
ATOM 6077 C C . SER A 1 798 ? -4.611 -26.722 -47.819 1.00 61.56 798 SER A C 1
ATOM 6079 O O . SER A 1 798 ? -5.427 -27.322 -47.117 1.00 61.56 798 SER A O 1
ATOM 6081 N N . GLY A 1 799 ? -3.346 -27.127 -47.955 1.00 53.75 799 GLY A N 1
ATOM 6082 C CA . GLY A 1 799 ? -2.740 -28.224 -47.184 1.00 53.75 799 GLY A CA 1
ATOM 6083 C C . GLY A 1 799 ? -1.212 -28.158 -47.041 1.00 53.75 799 GLY A C 1
ATOM 6084 O O . GLY A 1 799 ? -0.642 -28.944 -46.294 1.00 53.75 799 GLY A O 1
ATOM 6085 N N . ALA A 1 800 ? -0.553 -27.213 -47.722 1.00 48.66 800 ALA A N 1
ATOM 6086 C CA . ALA A 1 800 ? 0.894 -26.978 -47.669 1.00 48.66 800 ALA A CA 1
ATOM 6087 C C . ALA A 1 800 ? 1.248 -25.553 -47.190 1.00 48.66 800 ALA A C 1
ATOM 6089 O O . ALA A 1 800 ? 2.340 -25.061 -47.459 1.00 48.66 800 ALA A O 1
ATOM 6090 N N . ALA A 1 801 ? 0.326 -24.879 -46.493 1.00 48.50 801 ALA A N 1
ATOM 6091 C CA . ALA A 1 801 ? 0.618 -23.624 -45.805 1.00 48.50 801 ALA A CA 1
ATOM 6092 C C . ALA A 1 801 ? 1.596 -23.930 -44.660 1.00 48.50 801 ALA A C 1
ATOM 6094 O O . ALA A 1 801 ? 1.195 -24.489 -43.639 1.00 48.50 801 ALA A O 1
ATOM 6095 N N . GLY A 1 802 ? 2.889 -23.672 -44.865 1.00 51.75 802 GLY A N 1
ATOM 6096 C CA . GLY A 1 802 ? 3.907 -23.936 -43.844 1.00 51.75 802 GLY A CA 1
ATOM 6097 C C . GLY A 1 802 ? 5.237 -24.512 -44.318 1.00 51.75 802 GLY A C 1
ATOM 6098 O O . GLY A 1 802 ? 6.065 -24.839 -43.467 1.00 51.75 802 GLY A O 1
ATOM 6099 N N . THR A 1 803 ? 5.521 -24.623 -45.619 1.00 50.19 803 THR A N 1
ATOM 6100 C CA . THR A 1 803 ? 6.935 -24.754 -46.000 1.00 50.19 803 THR A CA 1
ATOM 6101 C C . THR A 1 803 ? 7.605 -23.410 -45.723 1.00 50.19 803 THR A C 1
ATOM 6103 O O . THR A 1 803 ? 7.210 -22.412 -46.320 1.00 50.19 803 THR A O 1
ATOM 6106 N N . ALA A 1 804 ? 8.611 -23.379 -44.840 1.00 51.44 804 ALA A N 1
ATOM 6107 C CA . ALA A 1 804 ? 9.393 -22.178 -44.493 1.00 51.44 804 ALA A CA 1
ATOM 6108 C C . ALA A 1 804 ? 9.887 -21.391 -45.725 1.00 51.44 804 ALA A C 1
ATOM 6110 O O . ALA A 1 804 ? 10.139 -20.203 -45.659 1.00 51.44 804 ALA A O 1
ATOM 6111 N N . THR A 1 805 ? 9.957 -22.088 -46.849 1.00 51.00 805 THR A N 1
ATOM 6112 C CA . THR A 1 805 ? 10.478 -21.737 -48.155 1.00 51.00 805 THR A CA 1
ATOM 6113 C C . THR A 1 805 ? 9.740 -20.652 -48.971 1.00 51.00 805 THR A C 1
ATOM 6115 O O . THR A 1 805 ? 10.409 -19.967 -49.741 1.00 51.00 805 THR A O 1
ATOM 6118 N N . TYR A 1 806 ? 8.409 -20.506 -48.868 1.00 54.59 806 TYR A N 1
ATOM 6119 C CA . TYR A 1 806 ? 7.633 -19.533 -49.681 1.00 54.59 806 TYR A CA 1
ATOM 6120 C C . TYR A 1 806 ? 6.546 -18.770 -48.889 1.00 54.59 806 TYR A C 1
ATOM 6122 O O . TYR A 1 806 ? 5.832 -17.947 -49.447 1.00 54.59 806 TYR A O 1
ATOM 6130 N N . GLY A 1 807 ? 6.423 -18.983 -47.574 1.00 61.09 807 GLY A N 1
ATOM 6131 C CA . GLY A 1 807 ? 5.387 -18.324 -46.764 1.00 61.09 807 GLY A CA 1
ATOM 6132 C C . GLY A 1 807 ? 3.959 -18.790 -47.097 1.00 61.09 807 GLY A C 1
ATOM 6133 O O . GLY A 1 807 ? 3.757 -19.932 -47.514 1.00 61.09 807 GLY A O 1
ATOM 6134 N N . ASN A 1 808 ? 2.960 -17.924 -46.874 1.00 65.31 808 ASN A N 1
ATOM 6135 C CA . ASN A 1 808 ? 1.556 -18.164 -47.244 1.00 65.31 808 ASN A CA 1
ATOM 6136 C C . ASN A 1 808 ? 1.173 -17.402 -48.534 1.00 65.31 808 ASN A C 1
ATOM 6138 O O . ASN A 1 808 ? 0.009 -17.016 -48.681 1.00 65.31 808 ASN A O 1
ATOM 6142 N N . ASP A 1 809 ? 2.119 -17.140 -49.445 1.00 71.75 809 ASP A N 1
ATOM 6143 C CA . ASP A 1 809 ? 1.828 -16.404 -50.676 1.00 71.75 809 ASP A CA 1
ATOM 6144 C C . ASP A 1 809 ? 0.973 -17.228 -51.657 1.00 71.75 809 ASP A C 1
ATOM 6146 O O . ASP A 1 809 ? 1.114 -18.442 -51.805 1.00 71.75 809 ASP A O 1
ATOM 6150 N N . ALA A 1 810 ? -0.022 -16.579 -52.269 1.00 75.06 810 ALA A N 1
ATOM 6151 C CA . ALA A 1 810 ? -1.015 -17.258 -53.093 1.00 75.06 810 ALA A CA 1
ATOM 6152 C C . ALA A 1 810 ? -1.355 -16.462 -54.350 1.00 75.06 810 ALA A C 1
ATOM 6154 O O . ALA A 1 810 ? -1.338 -15.230 -54.368 1.00 75.06 810 ALA A O 1
ATOM 6155 N N . THR A 1 811 ? -1.736 -17.178 -55.404 1.00 83.19 811 THR A N 1
ATOM 6156 C CA . THR A 1 811 ? -2.385 -16.585 -56.573 1.00 83.19 811 THR A CA 1
ATOM 6157 C C . THR A 1 811 ? -3.895 -16.587 -56.351 1.00 83.19 811 THR A C 1
ATOM 6159 O O . THR A 1 811 ? -4.509 -17.652 -56.253 1.00 83.19 811 THR A O 1
ATOM 6162 N N . TYR A 1 812 ? -4.495 -15.403 -56.272 1.00 83.50 812 TYR A N 1
ATOM 6163 C CA . TYR A 1 812 ? -5.921 -15.185 -56.045 1.00 83.50 812 TYR A CA 1
ATOM 6164 C C . TYR A 1 812 ? -6.652 -14.988 -57.372 1.00 83.50 812 TYR A C 1
ATOM 6166 O O . TYR A 1 812 ? -6.322 -14.093 -58.153 1.00 83.50 812 TYR A O 1
ATOM 6174 N N . PHE A 1 813 ? -7.685 -15.788 -57.623 1.00 77.00 813 PHE A N 1
ATOM 6175 C CA . PHE A 1 813 ? -8.503 -15.690 -58.832 1.00 77.00 813 PHE A CA 1
ATOM 6176 C C . PHE A 1 813 ? -9.956 -16.059 -58.533 1.00 77.00 813 PHE A C 1
ATOM 6178 O O . PHE A 1 813 ? -10.273 -16.813 -57.616 1.00 77.00 813 PHE A O 1
ATOM 6185 N N . SER A 1 814 ? -10.864 -15.552 -59.361 1.00 72.38 814 SER A N 1
ATOM 6186 C CA . SER A 1 814 ? -12.234 -16.065 -59.429 1.00 72.38 814 SER A CA 1
ATOM 6187 C C . SER A 1 814 ? -12.286 -17.202 -60.454 1.00 72.38 814 SER A C 1
ATOM 6189 O O . SER A 1 814 ? -11.631 -17.122 -61.489 1.00 72.38 814 SER A O 1
ATOM 6191 N N . ALA A 1 815 ? -13.033 -18.275 -60.202 1.00 67.88 815 ALA A N 1
ATOM 6192 C CA . ALA A 1 815 ? -13.201 -19.347 -61.186 1.00 67.88 815 ALA A CA 1
ATOM 6193 C C . ALA A 1 815 ? -13.976 -18.843 -62.423 1.00 67.88 815 ALA A C 1
ATOM 6195 O O . ALA A 1 815 ? -15.058 -18.278 -62.262 1.00 67.88 815 ALA A O 1
ATOM 6196 N N . GLY A 1 816 ? -13.464 -19.072 -63.641 1.00 70.25 816 GLY A N 1
ATOM 6197 C CA . GLY A 1 816 ? -14.194 -18.828 -64.895 1.00 70.25 816 GLY A CA 1
ATOM 6198 C C . GLY A 1 816 ? -13.497 -17.900 -65.899 1.00 70.25 816 GLY A C 1
ATOM 6199 O O . GLY A 1 816 ? -12.349 -17.490 -65.734 1.00 70.25 816 GLY A O 1
ATOM 6200 N N . THR A 1 817 ? -14.205 -17.575 -66.983 1.00 68.12 817 THR A N 1
ATOM 6201 C CA . THR A 1 817 ? -13.735 -16.638 -68.014 1.00 68.12 817 THR A CA 1
ATOM 6202 C C . THR A 1 817 ? -13.767 -15.211 -67.476 1.00 68.12 817 THR A C 1
ATOM 6204 O O . THR A 1 817 ? -14.798 -14.545 -67.513 1.00 68.12 817 THR A O 1
ATOM 6207 N N . ASN A 1 818 ? -12.629 -14.747 -66.966 1.00 68.38 818 ASN A N 1
ATOM 6208 C CA . ASN A 1 818 ? -12.436 -13.394 -66.452 1.00 68.38 818 ASN A CA 1
ATOM 6209 C C . ASN A 1 818 ? -11.685 -12.539 -67.473 1.00 68.38 818 ASN A C 1
ATOM 6211 O O . ASN A 1 818 ? -10.573 -12.089 -67.216 1.00 68.38 818 ASN A O 1
ATOM 6215 N N . THR A 1 819 ? -12.280 -12.336 -68.650 1.00 77.25 819 THR A N 1
ATOM 6216 C CA . THR A 1 819 ? -11.674 -11.515 -69.704 1.00 77.25 819 THR A CA 1
ATOM 6217 C C . THR A 1 819 ? -11.429 -10.092 -69.225 1.00 77.25 819 THR A C 1
ATOM 6219 O O . THR A 1 819 ? -12.351 -9.431 -68.743 1.00 77.25 819 THR A O 1
ATOM 6222 N N . GLY A 1 820 ? -10.201 -9.608 -69.412 1.00 79.69 820 GLY A N 1
ATOM 6223 C CA . GLY A 1 820 ? -9.841 -8.221 -69.133 1.00 79.69 820 GLY A CA 1
ATOM 6224 C C . GLY A 1 820 ? -9.565 -7.947 -67.658 1.00 79.69 820 GLY A C 1
ATOM 6225 O O . GLY A 1 820 ? -9.828 -6.841 -67.190 1.00 79.69 820 GLY A O 1
ATOM 6226 N N . LYS A 1 821 ? -9.066 -8.934 -66.907 1.00 87.12 821 LYS A N 1
ATOM 6227 C CA . LYS A 1 821 ? -8.457 -8.700 -65.589 1.00 87.12 821 LYS A CA 1
ATOM 6228 C C . LYS A 1 821 ? -6.957 -8.521 -65.744 1.00 87.12 821 LYS A C 1
ATOM 6230 O O . LYS A 1 821 ? -6.350 -9.242 -66.519 1.00 87.12 821 LYS A O 1
ATOM 6235 N N . ALA A 1 822 ? -6.377 -7.556 -65.052 1.00 89.56 822 ALA A N 1
ATOM 6236 C CA . ALA A 1 822 ? -4.943 -7.310 -65.060 1.00 89.56 822 ALA A CA 1
ATOM 6237 C C . ALA A 1 822 ? -4.247 -8.141 -63.975 1.00 89.56 822 ALA A C 1
ATOM 6239 O O . ALA A 1 822 ? -4.882 -8.551 -62.999 1.00 89.56 822 ALA A O 1
ATOM 6240 N N . VAL A 1 823 ? -2.958 -8.404 -64.174 1.00 91.56 823 VAL A N 1
ATOM 6241 C CA . VAL A 1 823 ? -2.139 -9.177 -63.239 1.00 91.56 823 VAL A CA 1
ATOM 6242 C C . VAL A 1 823 ? -1.407 -8.217 -62.294 1.00 91.56 823 VAL A C 1
ATOM 6244 O O . VAL A 1 823 ? -0.677 -7.328 -62.737 1.00 91.56 823 VAL A O 1
ATOM 6247 N N . LEU A 1 824 ? -1.637 -8.385 -60.991 1.00 93.44 824 LEU A N 1
ATOM 6248 C CA . LEU A 1 824 ? -0.964 -7.648 -59.917 1.00 93.44 824 LEU A CA 1
ATOM 6249 C C . LEU A 1 824 ? -0.019 -8.572 -59.155 1.00 93.44 824 LEU A C 1
ATOM 6251 O O . LEU A 1 824 ? -0.431 -9.687 -58.833 1.00 93.44 824 LEU A O 1
ATOM 6255 N N . ARG A 1 825 ? 1.187 -8.108 -58.820 1.00 92.06 825 ARG A N 1
ATOM 6256 C CA . ARG A 1 825 ? 2.242 -8.910 -58.171 1.00 92.06 825 ARG A CA 1
ATOM 6257 C C . ARG A 1 825 ? 2.739 -8.319 -56.844 1.00 92.06 825 ARG A C 1
ATOM 6259 O O . ARG A 1 825 ? 2.509 -7.144 -56.572 1.00 92.06 825 ARG A O 1
ATOM 6266 N N . GLY A 1 826 ? 3.383 -9.155 -56.022 1.00 87.31 826 GLY A N 1
ATOM 6267 C CA . GLY A 1 826 ? 4.180 -8.763 -54.843 1.00 87.31 826 GLY A CA 1
ATOM 6268 C C . GLY A 1 826 ? 3.424 -8.648 -53.514 1.00 87.31 826 GLY A C 1
ATOM 6269 O O . GLY A 1 826 ? 3.978 -8.960 -52.455 1.00 87.31 826 GLY A O 1
ATOM 6270 N N . GLY A 1 827 ? 2.140 -8.293 -53.551 1.00 86.94 827 GLY A N 1
ATOM 6271 C CA . GLY A 1 827 ? 1.342 -8.047 -52.348 1.00 86.94 827 GLY A CA 1
ATOM 6272 C C . GLY A 1 827 ? 1.392 -6.590 -51.892 1.00 86.94 827 GLY A C 1
ATOM 6273 O O . GLY A 1 827 ? 1.911 -5.737 -52.585 1.00 86.94 827 GLY A O 1
ATOM 6274 N N . VAL A 1 828 ? 0.825 -6.285 -50.728 1.00 85.25 828 VAL A N 1
ATOM 6275 C CA . VAL A 1 828 ? 0.705 -4.911 -50.207 1.00 85.25 828 VAL A CA 1
ATOM 6276 C C . VAL A 1 828 ? 0.951 -4.897 -48.696 1.00 85.25 828 VAL A C 1
ATOM 6278 O O . VAL A 1 828 ? 0.976 -5.943 -48.046 1.00 85.25 828 VAL A O 1
ATOM 6281 N N . TRP A 1 829 ? 1.131 -3.708 -48.134 1.00 77.44 829 TRP A N 1
ATOM 6282 C CA . TRP A 1 829 ? 1.417 -3.433 -46.729 1.00 77.44 829 TRP A CA 1
ATOM 6283 C C . TRP A 1 829 ? 0.444 -3.981 -45.667 1.00 77.44 829 TRP A C 1
ATOM 6285 O O . TRP A 1 829 ? 0.775 -3.860 -44.489 1.00 77.44 829 TRP A O 1
ATOM 6295 N N . ASP A 1 830 ? -0.718 -4.550 -46.012 1.00 75.19 830 ASP A N 1
ATOM 6296 C CA . ASP A 1 830 ? -1.734 -5.029 -45.052 1.00 75.19 830 ASP A CA 1
ATOM 6297 C C . ASP A 1 830 ? -2.141 -6.508 -45.191 1.00 75.19 830 ASP A C 1
ATOM 6299 O O . ASP A 1 830 ? -3.046 -6.961 -44.486 1.00 75.19 830 ASP A O 1
ATOM 6303 N N . ILE A 1 831 ? -1.478 -7.293 -46.050 1.00 72.31 831 ILE A N 1
ATOM 6304 C CA . ILE A 1 831 ? -1.836 -8.713 -46.264 1.00 72.31 831 ILE A CA 1
ATOM 6305 C C . ILE A 1 831 ? -0.918 -9.712 -45.537 1.00 72.31 831 ILE A C 1
ATOM 6307 O O . ILE A 1 831 ? -1.090 -10.933 -45.669 1.00 72.31 831 ILE A O 1
ATOM 6311 N N . GLY A 1 832 ? 0.035 -9.213 -44.742 1.00 72.12 832 GLY A N 1
ATOM 6312 C CA . GLY A 1 832 ? 0.888 -9.989 -43.842 1.00 72.12 832 GLY A CA 1
ATOM 6313 C C . GLY A 1 832 ? 1.646 -11.117 -44.540 1.00 72.12 832 GLY A C 1
ATOM 6314 O O . GLY A 1 832 ? 2.223 -10.943 -45.611 1.00 72.12 832 GLY A O 1
ATOM 6315 N N . GLY A 1 833 ? 1.589 -12.314 -43.945 1.00 67.81 833 GLY A N 1
ATOM 6316 C CA . GLY A 1 833 ? 2.200 -13.550 -44.459 1.00 67.81 833 GLY A CA 1
ATOM 6317 C C . GLY A 1 833 ? 1.768 -13.978 -45.866 1.00 67.81 833 GLY A C 1
ATOM 6318 O O . GLY A 1 833 ? 2.332 -14.935 -46.393 1.00 67.81 833 GLY A O 1
ATOM 6319 N N . SER A 1 834 ? 0.759 -13.314 -46.438 1.00 73.06 834 SER A N 1
ATOM 6320 C CA . SER A 1 834 ? 0.204 -13.614 -47.759 1.00 73.06 834 SER A CA 1
ATOM 6321 C C . SER A 1 834 ? 0.882 -12.845 -48.895 1.00 73.06 834 SER A C 1
ATOM 6323 O O . SER A 1 834 ? 0.606 -13.137 -50.057 1.00 73.06 834 SER A O 1
ATOM 6325 N N . ALA A 1 835 ? 1.716 -11.846 -48.588 1.00 78.88 835 ALA A N 1
ATOM 6326 C CA . ALA A 1 835 ? 2.576 -11.181 -49.564 1.00 78.88 835 ALA A CA 1
ATOM 6327 C C . ALA A 1 835 ? 3.815 -12.039 -49.857 1.00 78.88 835 ALA A C 1
ATOM 6329 O O . ALA A 1 835 ? 4.294 -12.767 -48.987 1.00 78.88 835 ALA A O 1
ATOM 6330 N N . GLY A 1 836 ? 4.342 -11.933 -51.074 1.00 77.69 836 GLY A N 1
ATOM 6331 C CA . GLY A 1 836 ? 5.509 -12.703 -51.487 1.00 77.69 836 GLY A CA 1
ATOM 6332 C C . GLY A 1 836 ? 5.746 -12.688 -52.998 1.00 77.69 836 GLY A C 1
ATOM 6333 O O . GLY A 1 836 ? 4.887 -12.215 -53.750 1.00 77.69 836 GLY A O 1
ATOM 6334 N N . PRO A 1 837 ? 6.882 -13.237 -53.459 1.00 77.44 837 PRO A N 1
ATOM 6335 C CA . PRO A 1 837 ? 7.240 -13.300 -54.878 1.00 77.44 837 PRO A CA 1
ATOM 6336 C C . PRO A 1 837 ? 6.234 -14.064 -55.756 1.00 77.44 837 PRO A C 1
ATOM 6338 O O . PRO A 1 837 ? 6.100 -13.759 -56.940 1.00 77.44 837 PRO A O 1
ATOM 6341 N N . PHE A 1 838 ? 5.503 -15.042 -55.206 1.00 78.44 838 PHE A N 1
ATOM 6342 C CA . PHE A 1 838 ? 4.466 -15.789 -55.934 1.00 78.44 838 PHE A CA 1
ATOM 6343 C C . PHE A 1 838 ? 3.050 -15.263 -55.666 1.00 78.44 838 PHE A C 1
ATOM 6345 O O . PHE A 1 838 ? 2.076 -15.778 -56.229 1.00 78.44 838 PHE A O 1
ATOM 6352 N N . CYS A 1 839 ? 2.922 -14.211 -54.852 1.00 83.19 839 CYS A N 1
ATOM 6353 C CA . CYS A 1 839 ? 1.655 -13.544 -54.611 1.00 83.19 839 CYS A CA 1
ATOM 6354 C C . CYS A 1 839 ? 1.185 -12.830 -55.879 1.00 83.19 839 CYS A C 1
ATOM 6356 O O . CYS A 1 839 ? 1.894 -11.986 -56.436 1.00 83.19 839 CYS A O 1
ATOM 6358 N N . ALA A 1 840 ? -0.026 -13.157 -56.328 1.00 88.38 840 ALA A N 1
ATOM 6359 C CA . ALA A 1 840 ? -0.630 -12.501 -57.478 1.00 88.38 840 ALA A CA 1
ATOM 6360 C C . ALA A 1 840 ? -2.142 -12.334 -57.315 1.00 88.38 840 ALA A C 1
ATOM 6362 O O . ALA A 1 840 ? -2.820 -13.234 -56.821 1.00 88.38 840 ALA A O 1
ATOM 6363 N N . SER A 1 841 ? -2.690 -11.207 -57.769 1.00 89.38 841 SER A N 1
ATOM 6364 C CA . SER A 1 841 ? -4.136 -10.950 -57.780 1.00 89.38 841 SER A CA 1
ATOM 6365 C C . SER A 1 841 ? -4.653 -10.808 -59.208 1.00 89.38 841 SER A C 1
ATOM 6367 O O . SER A 1 841 ? -4.223 -9.931 -59.954 1.00 89.38 841 SER A O 1
ATOM 6369 N N . LEU A 1 842 ? -5.604 -11.675 -59.574 1.00 87.56 842 LEU A N 1
ATOM 6370 C CA . LEU A 1 842 ? -6.228 -11.755 -60.903 1.00 87.56 842 LEU A CA 1
ATOM 6371 C C . LEU A 1 842 ? -7.705 -11.314 -60.887 1.00 87.56 842 LEU A C 1
ATOM 6373 O O . LEU A 1 842 ? -8.479 -11.635 -61.790 1.00 87.56 842 LEU A O 1
ATOM 6377 N N . GLY A 1 843 ? -8.138 -10.620 -59.829 1.00 81.31 843 GLY A N 1
ATOM 6378 C CA . GLY A 1 843 ? -9.524 -10.156 -59.661 1.00 81.31 843 GLY A CA 1
ATOM 6379 C C . GLY A 1 843 ? -9.797 -8.749 -60.207 1.00 81.31 843 GLY A C 1
ATOM 6380 O O . GLY A 1 843 ? -10.956 -8.376 -60.439 1.00 81.31 843 GLY A O 1
ATOM 6381 N N . THR A 1 844 ? -8.745 -7.967 -60.441 1.00 86.94 844 THR A N 1
ATOM 6382 C CA . THR A 1 844 ? -8.826 -6.520 -60.675 1.00 86.94 844 THR A CA 1
ATOM 6383 C C . THR A 1 844 ? -8.805 -6.190 -62.168 1.00 86.94 844 THR A C 1
ATOM 6385 O O . THR A 1 844 ? -8.069 -6.795 -62.936 1.00 86.94 844 THR A O 1
ATOM 6388 N N . GLY A 1 845 ? -9.647 -5.254 -62.617 1.00 88.81 845 GLY A N 1
ATOM 6389 C CA . GLY A 1 845 ? -9.626 -4.782 -64.008 1.00 88.81 845 GLY A CA 1
ATOM 6390 C C . GLY A 1 845 ? -8.503 -3.760 -64.256 1.00 88.81 845 GLY A C 1
ATOM 6391 O O . GLY A 1 845 ? -8.151 -3.031 -63.331 1.00 88.81 845 GLY A O 1
ATOM 6392 N N . PRO A 1 846 ? -7.995 -3.621 -65.495 1.00 90.38 846 PRO A N 1
ATOM 6393 C CA . PRO A 1 846 ? -6.877 -2.732 -65.832 1.00 90.38 846 PRO A CA 1
ATOM 6394 C C . PRO A 1 846 ? -7.179 -1.244 -65.610 1.00 90.38 846 PRO A C 1
ATOM 6396 O O . PRO A 1 846 ? -6.261 -0.436 -65.547 1.00 90.38 846 PRO A O 1
ATOM 6399 N N . ALA A 1 847 ? -8.457 -0.873 -65.489 1.00 89.31 847 ALA A N 1
ATOM 6400 C CA . ALA A 1 847 ? -8.913 0.498 -65.281 1.00 89.31 847 ALA A CA 1
ATOM 6401 C C . ALA A 1 847 ? -9.017 0.910 -63.799 1.00 89.31 847 ALA A C 1
ATOM 6403 O O . ALA A 1 847 ? -9.518 1.996 -63.530 1.00 89.31 847 ALA A O 1
ATOM 6404 N N . PHE A 1 848 ? -8.618 0.065 -62.842 1.00 88.25 848 PHE A N 1
ATOM 6405 C CA . PHE A 1 848 ? -8.842 0.292 -61.409 1.00 88.25 848 PHE A CA 1
ATOM 6406 C C . PHE A 1 848 ? -7.675 1.040 -60.734 1.00 88.25 848 PHE A C 1
ATOM 6408 O O . PHE A 1 848 ? -6.674 0.411 -60.421 1.00 88.25 848 PHE A O 1
ATOM 6415 N N . PRO A 1 849 ? -7.759 2.353 -60.461 1.00 87.06 849 PRO A N 1
ATOM 6416 C CA . PRO A 1 849 ? -6.753 3.039 -59.654 1.00 87.06 849 PRO A CA 1
ATOM 6417 C C . PRO A 1 849 ? -6.961 2.751 -58.160 1.00 87.06 849 PRO A C 1
ATOM 6419 O O . PRO A 1 849 ? -8.095 2.710 -57.684 1.00 87.06 849 PRO A O 1
ATOM 6422 N N . SER A 1 850 ? -5.876 2.6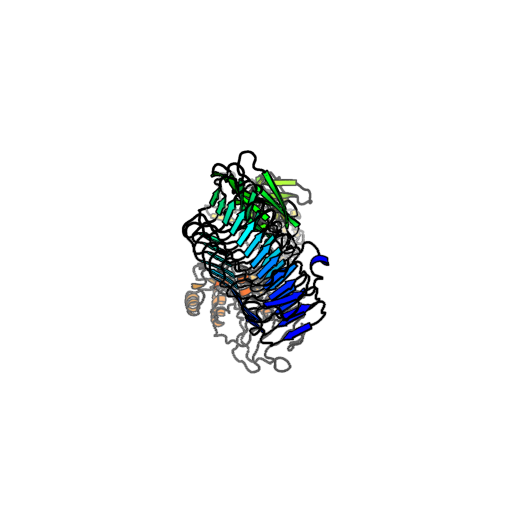09 -57.398 1.00 88.00 850 SER A N 1
ATOM 6423 C CA . SER A 1 850 ? -5.943 2.386 -55.948 1.00 88.00 850 SER A CA 1
ATOM 6424 C C . SER A 1 850 ? -4.741 2.984 -55.221 1.00 88.00 850 SER A C 1
ATOM 6426 O O . SER A 1 850 ? -3.647 3.036 -55.777 1.00 88.00 850 SER A O 1
ATOM 6428 N N . SER A 1 851 ? -4.926 3.379 -53.958 1.00 83.75 851 SER A N 1
ATOM 6429 C CA . SER A 1 851 ? -3.843 3.790 -53.047 1.00 83.75 851 SER A CA 1
ATOM 6430 C C . SER A 1 851 ? -2.857 2.669 -52.721 1.00 83.75 851 SER A C 1
ATOM 6432 O O . SER A 1 851 ? -1.795 2.930 -52.174 1.00 83.75 851 SER A O 1
ATOM 6434 N N . ALA A 1 852 ? -3.236 1.429 -53.018 1.00 86.56 852 ALA A N 1
ATOM 6435 C CA . ALA A 1 852 ? -2.474 0.218 -52.754 1.00 86.56 852 ALA A CA 1
ATOM 6436 C C . ALA A 1 852 ? -1.810 -0.358 -54.015 1.00 86.56 852 ALA A C 1
ATOM 6438 O O . ALA A 1 852 ? -1.257 -1.450 -53.944 1.00 86.56 852 ALA A O 1
ATOM 6439 N N . VAL A 1 853 ? -1.929 0.315 -55.169 1.00 91.56 853 VAL A N 1
ATOM 6440 C CA . VAL A 1 853 ? -1.475 -0.212 -56.461 1.00 91.56 853 VAL A CA 1
ATOM 6441 C C . VAL A 1 853 ? -0.611 0.817 -57.191 1.00 91.56 853 VAL A C 1
ATOM 6443 O O . VAL A 1 853 ? -1.072 1.925 -57.481 1.00 91.56 853 VAL A O 1
ATOM 6446 N N . GLY A 1 854 ? 0.614 0.414 -57.514 1.00 93.69 854 GLY A N 1
ATOM 6447 C CA . GLY A 1 854 ? 1.585 1.120 -58.345 1.00 93.69 854 GLY A CA 1
ATOM 6448 C C . GLY A 1 854 ? 2.172 0.189 -59.407 1.00 93.69 854 GLY A C 1
ATOM 6449 O O . GLY A 1 854 ? 1.450 -0.629 -59.977 1.00 93.69 854 GLY A O 1
ATOM 6450 N N . PHE A 1 855 ? 3.452 0.359 -59.740 1.00 95.81 855 PHE A N 1
ATOM 6451 C CA . PHE A 1 855 ? 4.120 -0.351 -60.836 1.00 95.81 855 PHE A CA 1
ATOM 6452 C C . PHE A 1 855 ? 5.639 -0.145 -60.798 1.00 95.81 855 PHE A C 1
ATOM 6454 O O . PHE A 1 855 ? 6.140 0.706 -60.061 1.00 95.81 855 PHE A O 1
ATOM 6461 N N . ARG A 1 856 ? 6.353 -0.875 -61.657 1.00 95.44 856 ARG A N 1
ATOM 6462 C CA . ARG A 1 856 ? 7.752 -0.618 -62.014 1.00 95.44 856 ARG A CA 1
ATOM 6463 C C . ARG A 1 856 ? 7.980 -0.889 -63.501 1.00 95.44 856 ARG A C 1
ATOM 6465 O O . ARG A 1 856 ? 7.188 -1.604 -64.123 1.00 95.44 856 ARG A O 1
ATOM 6472 N N . CYS A 1 857 ? 9.024 -0.302 -64.078 1.00 96.38 857 CYS A N 1
ATOM 6473 C CA . CYS A 1 857 ? 9.304 -0.426 -65.503 1.00 96.38 857 CYS A CA 1
ATOM 6474 C C . CYS A 1 857 ? 10.469 -1.382 -65.781 1.00 96.38 857 CYS A C 1
ATOM 6476 O O . CYS A 1 857 ? 11.383 -1.548 -64.970 1.00 96.38 857 CYS A O 1
ATOM 6478 N N . CYS A 1 858 ? 10.425 -1.990 -66.960 1.00 94.44 858 CYS A N 1
ATOM 6479 C CA . CYS A 1 858 ? 11.440 -2.870 -67.509 1.00 94.44 858 CYS A CA 1
ATOM 6480 C C . CYS A 1 858 ? 11.952 -2.299 -68.834 1.00 94.44 858 CYS A C 1
ATOM 6482 O O . CYS A 1 858 ? 11.299 -1.471 -69.463 1.00 94.44 858 CYS A O 1
ATOM 6484 N N . SER A 1 859 ? 13.140 -2.715 -69.248 1.00 89.00 859 SER A N 1
ATOM 6485 C CA . SER A 1 859 ? 13.697 -2.409 -70.561 1.00 89.00 859 SER A CA 1
ATOM 6486 C C . SER A 1 859 ? 14.350 -3.658 -71.115 1.00 89.00 859 SER A C 1
ATOM 6488 O O . SER A 1 859 ? 15.035 -4.384 -70.387 1.00 89.00 859 SER A O 1
ATOM 6490 N N . VAL A 1 860 ? 14.153 -3.894 -72.408 1.00 71.06 860 VAL A N 1
ATOM 6491 C CA . VAL A 1 860 ? 14.967 -4.865 -73.137 1.00 71.06 860 VAL A CA 1
ATOM 6492 C C . VAL A 1 860 ? 16.409 -4.361 -73.209 1.00 71.06 860 VAL A C 1
ATOM 6494 O O . VAL A 1 860 ? 16.663 -3.159 -73.098 1.00 71.06 860 VAL A O 1
ATOM 6497 N N . GLN A 1 861 ? 17.349 -5.294 -73.321 1.00 55.97 861 GLN A N 1
ATOM 6498 C CA . GLN A 1 861 ? 18.750 -4.982 -73.575 1.00 55.97 861 GLN A CA 1
ATOM 6499 C C . GLN A 1 861 ? 18.866 -4.392 -74.991 1.00 55.97 861 GLN A C 1
ATOM 6501 O O . GLN A 1 861 ? 18.467 -5.064 -75.943 1.00 55.97 861 GLN A O 1
ATOM 6506 N N . ASP A 1 862 ? 19.351 -3.152 -75.113 1.00 44.75 862 ASP A N 1
ATOM 6507 C CA . ASP A 1 862 ? 19.670 -2.530 -76.411 1.00 44.75 862 ASP A CA 1
ATOM 6508 C C . ASP A 1 862 ? 20.973 -3.081 -77.011 1.00 44.75 862 ASP A C 1
ATOM 6510 O O . ASP A 1 862 ? 21.949 -3.285 -76.246 1.00 44.75 862 ASP A O 1
#

pLDDT: mean 85.55, std 13.29, range [40.16, 98.88]

Radius of gyration: 51.53 Å; chains: 1; bounding box: 101×58×146 Å